Protein AF-0000000084930868 (afdb_homodimer)

Radius of gyration: 48.51 Å; Cα contacts (8 Å, |Δi|>4): 2711; chains: 2; bounding box: 70×150×95 Å

Organism: Streptomyces venezuelae (strain ATCC 10712 / CBS 650.69 / DSM 40230 / JCM 4526 / NBRC 13096 / PD 04745) (NCBI:txid953739)

Sequence (1452 aa):
MAFPYIRTMGTDVDAFLGQLARHLRPEVNKLAALLLQRLNGELPELWEIADIEALTLEETAQHVTALLDLLEAHPGASAPEAPPAALDIARLYARRGIPVSRLLRAYRLDHLTLLEQLQAEAPRLTGDWHMINQATMRLVAIGFDYVDRSSEEVVAAYQEERDRLLQRRLALTDRASKRIGTTLDISRTAEELTEVCTEDFADLVTVDLFDSALDETGTGPPEALTQRRVAQRSVLDDCPESLLRVGETHTYPDDSAPVRALTTGRSVLHHIAGTEMPPWVAPSESHGRVLRGLGLHSVLLVPLHARGETLGLVQFVRHRTSAPFDDDDLLLAQEIASRAAVSIDNARRYTHERSTALALQQTLLPRNTVRHSAVETASRYLPAGSRAGVGGDWYDVIPLSGARVALVVGDVVGHGLHAAATMGRLRTAVRAFADIDLMPDELLTHLDDVVIRMQREESPDEGETSATCLYAIYDPVSRRCSLASAGHVPPTVVTPSKISEALPEVPIGPPLGLGGLPFETAEFELPEDSLLVLHTDGLIAGRTRDVDQGLATLRDVLTSAPDSLEETCDRLLAALLPGRPADDVALLVARTHALDPDHVATMDLPSDPAAVSGARRFASDVLANWELEELAFTTELVVSELVTNAIRYGKSPVQLRLILQSTLTCEVSDASSTAPHLRRARTFDEGGRGLLLVAQCAERWGTRHGREGKVIWAEQALPAGSGATLMAFPYIRTMGTDVDAFLGQLARHLRPEVNKLAALLLQRLNGELPELWEIADIEALTLEETAQHVTALLDLLEAHPGASAPEAPPAALDIARLYARRGIPVSRLLRAYRLDHLTLLEQLQAEAPRLTGDWHMINQATMRLVAIGFDYVDRSSEEVVAAYQEERDRLLQRRLALTDRASKRIGTTLDISRTAEELTEVCTEDFADLVTVDLFDSALDETGTGPPEALTQRRVAQRSVLDDCPESLLRVGETHTYPDDSAPVRALTTGRSVLHHIAGTEMPPWVAPSESHGRVLRGLGLHSVLLVPLHARGETLGLVQFVRHRTSAPFDDDDLLLAQEIASRAAVSIDNARRYTHERSTALALQQTLLPRNTVRHSAVETASRYLPAGSRAGVGGDWYDVIPLSGARVALVVGDVVGHGLHAAATMGRLRTAVRAFADIDLMPDELLTHLDDVVIRMQREESPDEGETSATCLYAIYDPVSRRCSLASAGHVPPTVVTPSKISEALPEVPIGPPLGLGGLPFETAEFELPEDSLLVLHTDGLIAGRTRDVDQGLATLRDVLTSAPDSLEETCDRLLAALLPGRPADDVALLVARTHALDPDHVATMDLPSDPAAVSGARRFASDVLANWELEELAFTTELVVSELVTNAIRYGKSPVQLRLILQSTLTCEVSDASSTAPHLRRARTFDEGGRGLLLVAQCAERWGTRHGREGKVIWAEQALPAGSGATL

pLDDT: mean 83.25, std 13.12, range [24.64, 97.94]

Foldseek 3Di:
DDDVVLVVVDPVLLVLLLVLLVVCVVCLVVLLVVLVVVLCVVPVVLVVDPVSVVLSSVQSSVLSVQLSCVSNDDPPDAADARDPSLLVNLLVCLVVVNDCVSVLVSLVSSLVSVLVVSLVCSCVVDVPVVSSVSSSVVSVVSSVRNSVNHSVNSVVSNVVSNCVVVVVLVVLVVQLVVQALPDLALLRNQASLQVSCCVPHFQKKWWKFAPCLQDLVNPDDCPPFKIFTSDMDGPDPPPLQDPDDHGDIDGADPPDPLVVCQVVQDKDKDFDDDQDDDCRRPVDPVSSVVCVVLQWTIKIWGFQDDPHHTGTIMMGTHGPPPDYDDPVSNVSVNVSSPVSSHSSSSSSVVVSVLVVLVVVLVLQADDDQDDAPFKDKDKDWAAAPEPSRFWLKYWHWAQAPQSKIKTKIKGKPDTDDVSSVVSSVLVVLLNVVV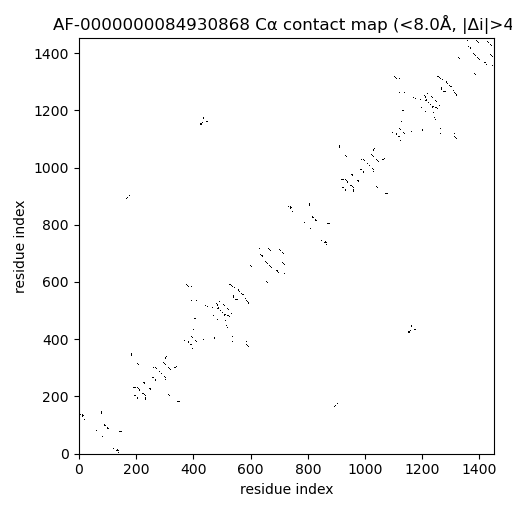HQPAAQLVSLQVSLVVLQVVQVVDDPVDDRIWMKMKMKMARQAQQKIKIWIAQFDAWFKAAPVLDRDDPPDHDYHHIRNPDDDGIDIDMDGGDAFMKTKDKGQLLQDAPPGDNVRSVVQLSVLSSVDDPDNNVSVVSSCVRRPVDGTPRIMMMMMIGGHHDDPLQKDKDWADLDLVCLVVQLVVQCVSCVVVVQNVCSVLVSLLSSLQVNLCSVPFADGWMWMWGDDQWIKIKIWGQAADADDQDPDDPPDPNNVSVVSLVVSAPDWHKHADPRGIMTMGIHGGDDPPPPPD/DPDVVLVVVDPVLLVLLLVLLVVCVVCLVVLLVVLVVQLCVVPVVQVVDPVSVVLSSVQSSVLSVQLSVVSNDDPPDAADARDPSLLVNLLVCLVVVNDCVSVLVSLVSSLVSVLVVSLVCSCVVDVDVVSSVSSSVVSVVSSVRNSVNHSVSSVVSNVVSNCVVVVVLVVLVVQLVVQALPDLALLRNQASLQVSCCVPHFQKKWWKFAPCLQDLVNPDDCPPFKIFTSDMDGPDPPPLQDPDDHGDIDGADPPDPLVVCQVVQDKDKDFDDDQDDDCRRPVDPVSSVVCVVLQWTIKIWGFQDDPHHTGTIMMGTHGPPPDYDDPVSNVSSNVSSPVSSHSSSSSSVVVSVLVVLVVVLVLQADPDQDDAQFKDKDKDWAAAPEPSRFWLKYWHWAQAPQSKIKTKIKGKPDTDDVSSVVSSVLVVLLNVVVHQPAAQLVSLQVSLVVLQVVQVVDDPVDPRIWMKMKMKMARQAQQKIKIWIAQFDAWFKAAPVLDRDDPPDHDYHHIRNPDDDGIDIDMDGGDAFMKTKDKGQLQQDAPPGDNVRSVVQLSVLSSVDDPDNNRSVVSSCVRRPVDGTPRIMMMMMIGGHHDDPLQKDKDKADLDLVRLVVQLVVQCVSCVVVVQNVCSVLVSLLSSLQQNLCSVPFADGWMWMWGDDQWIKIKIWGQAADADDQDDDDPPDPNNVSVVSLVVSAPDWHKHADPRGIMTMGIHGGDDPPPPPD

InterPro domains:
  IPR001932 PPM-type phosphatase-like domain [PF07228] (402-592)
  IPR001932 PPM-type phosphatase-like domain [SM00331] (375-592)
  IPR003018 GAF domain [PF01590] (260-344)
  IPR003018 GAF domain [SM00065] (181-354)
  IPR003594 Histidine kinase/HSP90-like ATPase domain [PF13581] (605-713)
  IPR025751 RsbT co-antagonist protein RsbRD, N-terminal domain [PF14361] (31-170)
  IPR029016 GAF-like domain superfamily [G3DSA:3.30.450.40] (159-357)
  IPR036457 PPM-type phosphatase-like domain superfamily [G3DSA:3.60.40.10] (371-592)
  IPR036457 PPM-type phosphatase-like domain superfamily [SSF81606] (387-591)
  IPR036890 Histidine kinase/HSP90-like ATPase superfamily [G3DSA:3.30.565.10] (597-721)
  IPR036890 Histidine kinase/HSP90-like ATPase superfamily [SSF55874] (636-714)
  IPR052016 Bacterial Sigma Factor Regulator [PTHR43156] (137-593)

Nearest PDB structures (foldseek):
  3ke6-assembly3_B-2  TM=6.054E-01  e=2.277E-17  Mycobacterium tuberculosis
  3ke6-assembly3_A  TM=6.015E-01  e=1.180E-17  Mycobacterium tuberculosis
  3f79-assembly3_E  TM=7.568E-01  e=1.842E-08  Pseudomonas aeruginosa
  6oap-assembly1_B  TM=5.746E-01  e=8.229E-06  [Leptolyngbya] sp. JSC-1
  6oaq-assembly1_B  TM=5.862E-01  e=2.311E-05  [Leptolyngbya] sp. JSC-1

Secondary structure (DSSP, 8-state):
---HHHHTS-HHHHHHHHHHHHHHGGGHHHHHHHHHHHHHHH-GGGGSSHHHHHHHHHHHHHHHHHHHHHHHSPTTPPPPPPPHHHHHHHHHHHHHT--HHHHHHHHHHHHHHHHHHHHHHHHHH---HHHHHHHHHHHHHHHHHHHHHHHHHHHHHHHHHHHHHHHHHHHHHHHHHHHTTSSS-HHHHHHHHHHHHHHHT-SEEEEEEEHHHH-SS--S---TT-EEEEEEEESSTT-TT-SPPTT-EE-PPTT-HHHHHHHH---EEEE--SS---TTT-SSHHHHHHHHHHT--EEEEEEEEETTEEEEEEEEEESSS-SPP-HHHHHHHHHHHHHHHHHHHHHHHHHHHHHHHHHHHHHHS---PPPBTTEEEEEEEE--S-TTS--SEEEEEEE-GGG-EEEEEEEESS-SHHHHHHHHHHHHHHHHHHHTT--HHHHHHHHHHHHHHHHHHS-TTS----EEEEEEEEETTTTEEEEEEESPPPPEEE-TT--B---S---EEPPBTS--SPP--EEEE--TT-EEEEE-GGGT--SS--HHHHHHHHHHHHHT--S-HHHHHHHHHHHH-SS--SS-EEEEEEEE-PPPGGGEEEEEE-S-TTHHHHHHHHHHHHHHHTT-GGGHHHHHHHHHHHHHHHHHHS-S-EEEEEEESSEEEEEEEES--BPP------TT-GGGHHHHHHHHH-SEEEEEE-SS-EEEEEEEEPPTT-----/---HHHHSS-HHHHHHHHHHHHHHGGGHHHHHHHHHHHHHHH-GGGGSSHHHHHHHHHHHHHHHHHHHHHHHSPTTPPPPPPPHHHHHHHHHHHHHT--HHHHHHHHHHHHHHHHHHHHHHHHHH---HHHHHHHHHHHHHHHHHHHHHHHHHHHHHHHHHHHHHHHHHHHHHHHHHHHTTSSS-HHHHHHHHHHHHHHHT-SEEEEEEEHHHH-SS--S---TT-EEEEEEEESSTT-TT-SPPTT-EE-PPTT-HHHHHHHH---EEEE--SS---TTT-SSHHHHHHHHHHT--EEEEEEEEETTEEEEEEEEEESSS-SPP-HHHHHHHHHHHHHHHHHHHHHHHHHHHHHHHHHHHHHHS-S----BTTEEEEEEEE--S-TTS--SEEEEEEE-GGG-EEEEEEEESS-SHHHHHHHHHHHHHHHHHHHTT--HHHHHHHHHHHHHHHHHHS-TTS----EEEEEEEEETTTTEEEEEEESPPPPEEE-TT--B---S---EEPPBTS--SPP--EEEE--TT-EEEEE-GGGT--SS--HHHHHHHHHHHHHT--S-HHHHHHHHHHHH-SS--SS-EEEEEEEE-PPPGGGEEEEEE-S-TTHHHHHHHHHHHHHHHTT-GGGHHHHHHHHHHHHHHHHHHS-S-EEEEEEESSEEEEEEEES--BPP------TT-GGGHHHHHHHHH-SEEEEEE-SS-EEEEEEEEPPTT-----

Structure (mmCIF, N/CA/C/O backbone):
data_AF-0000000084930868-model_v1
#
loop_
_entity.id
_entity.type
_entity.pdbx_description
1 polymer 'Serine phosphatase RsbU, regulator of sigma subunit'
#
loop_
_atom_site.group_PDB
_atom_site.id
_atom_site.type_symbol
_atom_site.label_atom_id
_atom_site.label_alt_id
_atom_site.label_comp_id
_atom_site.label_asym_id
_atom_site.label_entity_id
_atom_site.label_seq_id
_atom_site.pdbx_PDB_ins_code
_atom_site.Cartn_x
_atom_site.Cartn_y
_atom_site.Cartn_z
_atom_site.occupancy
_atom_site.B_iso_or_equiv
_atom_site.auth_seq_id
_atom_site.auth_comp_id
_atom_site.auth_asym_id
_atom_site.auth_atom_id
_atom_site.pdbx_PDB_model_num
ATOM 1 N N . MET A 1 1 ? 5.805 -76.062 -14.695 1 24.67 1 MET A N 1
ATOM 2 C CA . MET A 1 1 ? 5.617 -77.438 -15.117 1 24.67 1 MET A CA 1
ATOM 3 C C . MET A 1 1 ? 5.145 -77.5 -16.562 1 24.67 1 MET A C 1
ATOM 5 O O . MET A 1 1 ? 4.156 -76.875 -16.922 1 24.67 1 MET A O 1
ATOM 9 N N . ALA A 1 2 ? 6.09 -77.812 -17.359 1 37.41 2 ALA A N 1
ATOM 10 C CA . ALA A 1 2 ? 6.219 -77.938 -18.812 1 37.41 2 ALA A CA 1
ATOM 11 C C . ALA A 1 2 ? 5.105 -78.875 -19.359 1 37.41 2 ALA A C 1
ATOM 13 O O . ALA A 1 2 ? 4.566 -79.688 -18.641 1 37.41 2 ALA A O 1
ATOM 14 N N . PHE A 1 3 ? 4.508 -78.438 -20.297 1 36.34 3 PHE A N 1
ATOM 15 C CA . PHE A 1 3 ? 3.352 -78.938 -21.031 1 36.34 3 PHE A CA 1
ATOM 16 C C . PHE A 1 3 ? 3.445 -80.438 -21.234 1 36.34 3 PHE A C 1
ATOM 18 O O . PHE A 1 3 ? 4.414 -80.938 -21.812 1 36.34 3 PHE A O 1
ATOM 25 N N . PRO A 1 4 ? 2.758 -81.25 -20.531 1 38.06 4 PRO A N 1
ATOM 26 C CA . PRO A 1 4 ? 2.992 -82.688 -20.531 1 38.06 4 PRO A CA 1
ATOM 27 C C . PRO A 1 4 ? 3.094 -83.25 -21.938 1 38.06 4 PRO A C 1
ATOM 29 O O . PRO A 1 4 ? 3.93 -84.125 -22.203 1 38.06 4 PRO A O 1
ATOM 32 N N . TYR A 1 5 ? 2.002 -83 -22.719 1 38.09 5 TYR A N 1
ATOM 33 C CA . TYR A 1 5 ? 2.037 -83.625 -24.016 1 38.09 5 TYR A CA 1
ATOM 34 C C . TYR A 1 5 ? 3.273 -83.25 -24.797 1 38.09 5 TYR A C 1
ATOM 36 O O . TYR A 1 5 ? 3.859 -84.062 -25.531 1 38.09 5 TYR A O 1
ATOM 44 N N . ILE A 1 6 ? 3.646 -82 -24.781 1 43.56 6 ILE A N 1
ATOM 45 C CA . ILE A 1 6 ? 4.781 -81.5 -25.562 1 43.56 6 ILE A CA 1
ATOM 46 C C . ILE A 1 6 ? 6.086 -81.875 -24.875 1 43.56 6 ILE A C 1
ATOM 48 O O . ILE A 1 6 ? 7.164 -81.812 -25.469 1 43.56 6 ILE A O 1
ATOM 52 N N . ARG A 1 7 ? 6.156 -82.125 -23.609 1 45.72 7 ARG A N 1
ATOM 53 C CA . ARG A 1 7 ? 7.379 -82.5 -22.938 1 45.72 7 ARG A CA 1
ATOM 54 C C . ARG A 1 7 ? 7.816 -83.938 -23.375 1 45.72 7 ARG A C 1
ATOM 56 O O . ARG A 1 7 ? 8.992 -84.25 -23.281 1 45.72 7 ARG A O 1
ATOM 63 N N . THR A 1 8 ? 6.719 -84.625 -23.531 1 44.47 8 THR A N 1
ATOM 64 C CA . THR A 1 8 ? 7.176 -85.938 -23.875 1 44.47 8 THR A CA 1
ATOM 65 C C . THR A 1 8 ? 7.668 -86 -25.328 1 44.47 8 THR A C 1
ATOM 67 O O . THR A 1 8 ? 7.902 -87.062 -25.875 1 44.47 8 THR A O 1
ATOM 70 N N . MET A 1 9 ? 7.379 -85 -26.062 1 50.56 9 MET A N 1
ATOM 71 C CA . MET A 1 9 ? 7.898 -85 -27.438 1 50.56 9 MET A CA 1
ATOM 72 C C . MET A 1 9 ? 9.422 -85.062 -27.438 1 50.56 9 MET A C 1
ATOM 74 O O . MET A 1 9 ? 10.078 -84.25 -26.781 1 50.56 9 MET A O 1
ATOM 78 N N . GLY A 1 10 ? 9.93 -86.25 -27.531 1 58.06 10 GLY A N 1
ATOM 79 C CA . GLY A 1 10 ? 11.211 -86.938 -27.328 1 58.06 10 GLY A CA 1
ATOM 80 C C . GLY A 1 10 ? 12.375 -86.188 -27.953 1 58.06 10 GLY A C 1
ATOM 81 O O . GLY A 1 10 ? 12.172 -85.25 -28.719 1 58.06 10 GLY A O 1
ATOM 82 N N . THR A 1 11 ? 13.57 -86.438 -27.547 1 71.25 11 THR A N 1
ATOM 83 C CA . THR A 1 11 ? 14.945 -86.125 -27.953 1 71.25 11 THR A CA 1
ATOM 84 C C . THR A 1 11 ? 15.07 -86.125 -29.484 1 71.25 11 THR A C 1
ATOM 86 O O . THR A 1 11 ? 15.82 -85.375 -30.047 1 71.25 11 THR A O 1
ATOM 89 N N . ASP A 1 12 ? 13.953 -86.688 -30.047 1 82.12 12 ASP A N 1
ATOM 90 C CA . ASP A 1 12 ? 14.094 -86.812 -31.484 1 82.12 12 ASP A CA 1
ATOM 91 C C . ASP A 1 12 ? 13.555 -85.562 -32.219 1 82.12 12 ASP A C 1
ATOM 93 O O . ASP A 1 12 ? 14.133 -85.125 -33.219 1 82.12 12 ASP A O 1
ATOM 97 N N . VAL A 1 13 ? 12.438 -85 -31.688 1 88 13 VAL A N 1
ATOM 98 C CA . VAL A 1 13 ? 11.836 -83.812 -32.312 1 88 13 VAL A CA 1
ATOM 99 C C . VAL A 1 13 ? 12.773 -82.625 -32.188 1 88 13 VAL A C 1
ATOM 101 O O . VAL A 1 13 ? 12.969 -81.875 -33.125 1 88 13 VAL A O 1
ATOM 104 N N . ASP A 1 14 ? 13.406 -82.5 -31.109 1 87.62 14 ASP A N 1
ATOM 105 C CA . ASP A 1 14 ? 14.336 -81.438 -30.875 1 87.62 14 ASP A CA 1
ATOM 106 C C . ASP A 1 14 ? 15.57 -81.562 -31.75 1 87.62 14 ASP A C 1
ATOM 108 O O . ASP A 1 14 ? 16.094 -80.562 -32.25 1 87.62 14 ASP A O 1
ATOM 112 N N . ALA A 1 15 ? 15.875 -82.812 -31.906 1 86.38 15 ALA A N 1
ATOM 113 C CA . ALA A 1 15 ? 17.031 -83 -32.781 1 86.38 15 ALA A CA 1
ATOM 114 C C . ALA A 1 15 ? 16.703 -82.688 -34.219 1 86.38 15 ALA A C 1
ATOM 116 O O . ALA A 1 15 ? 17.531 -82.062 -34.906 1 86.38 15 ALA A O 1
ATOM 117 N N . PHE A 1 16 ? 15.562 -83 -34.562 1 90 16 PHE A N 1
ATOM 118 C CA . PHE A 1 16 ? 15.133 -82.688 -35.906 1 90 16 PHE A CA 1
ATOM 119 C C . PHE A 1 16 ? 15.07 -81.125 -36.125 1 90 16 PHE A C 1
ATOM 121 O O . PHE A 1 16 ? 15.531 -80.625 -37.156 1 90 16 PHE A O 1
ATOM 128 N N . LEU A 1 17 ? 14.531 -80.438 -35.094 1 89.06 17 LEU A N 1
ATOM 129 C CA . LEU A 1 17 ? 14.445 -79 -35.188 1 89.06 17 LEU A CA 1
ATOM 130 C C . LEU A 1 17 ? 15.844 -78.375 -35.219 1 89.06 17 LEU A C 1
ATOM 132 O O . LEU A 1 17 ? 16.078 -77.375 -35.906 1 89.06 17 LEU A O 1
ATOM 136 N N . GLY A 1 18 ? 16.75 -78.938 -34.469 1 88.56 18 GLY A N 1
ATOM 137 C CA . GLY A 1 18 ? 18.141 -78.5 -34.5 1 88.56 18 GLY A CA 1
ATOM 138 C C . GLY A 1 18 ? 18.766 -78.625 -35.875 1 88.56 18 GLY A C 1
ATOM 139 O O . GLY A 1 18 ? 19.484 -77.75 -36.344 1 88.56 18 GLY A O 1
ATOM 140 N N . GLN A 1 19 ? 18.391 -79.75 -36.469 1 88.56 19 GLN A N 1
ATOM 141 C CA . GLN A 1 19 ? 18.906 -80 -37.812 1 88.56 19 GLN A CA 1
ATOM 142 C C . GLN A 1 19 ? 18.328 -79 -38.812 1 88.56 19 GLN A C 1
ATOM 144 O O . GLN A 1 19 ? 19.031 -78.562 -39.688 1 88.56 19 GLN A O 1
ATOM 149 N N . LEU A 1 20 ? 17.109 -78.875 -38.656 1 88.12 20 LEU A N 1
ATOM 150 C CA . LEU A 1 20 ? 16.438 -77.875 -39.531 1 88.12 20 LEU A CA 1
ATOM 151 C C . LEU A 1 20 ? 17.062 -76.5 -39.375 1 88.12 20 LEU A C 1
ATOM 153 O O . LEU A 1 20 ? 17.281 -75.812 -40.375 1 88.12 20 LEU A O 1
ATOM 157 N N . ALA A 1 21 ? 17.359 -76.125 -38.188 1 88.69 21 ALA A N 1
ATOM 158 C CA . ALA A 1 21 ? 17.969 -74.875 -37.906 1 88.69 21 ALA A CA 1
ATOM 159 C C . ALA A 1 21 ? 19.344 -74.75 -38.531 1 88.69 21 ALA A C 1
ATOM 161 O O . ALA A 1 21 ? 19.688 -73.688 -39.094 1 88.69 21 ALA A O 1
ATOM 162 N N . ARG A 1 22 ? 20.078 -75.75 -38.469 1 88.25 22 ARG A N 1
ATOM 163 C CA . ARG A 1 22 ? 21.422 -75.75 -39.062 1 88.25 22 ARG A CA 1
ATOM 164 C C . ARG A 1 22 ? 21.359 -75.688 -40.594 1 88.25 22 ARG A C 1
ATOM 166 O O . ARG A 1 22 ? 22.219 -75 -41.219 1 88.25 22 ARG A O 1
ATOM 173 N N . HIS A 1 23 ? 20.344 -76.25 -41.094 1 88.12 23 HIS A N 1
ATOM 174 C CA . HIS A 1 23 ? 20.141 -76.188 -42.531 1 88.12 23 HIS A CA 1
ATOM 175 C C . HIS A 1 23 ? 19.781 -74.75 -43 1 88.12 23 HIS A C 1
ATOM 177 O O . HIS A 1 23 ? 20.141 -74.375 -44.094 1 88.12 23 HIS A O 1
ATOM 183 N N . LEU A 1 24 ? 19.141 -74.062 -42.125 1 86.56 24 LEU A N 1
ATOM 184 C CA . LEU A 1 24 ? 18.625 -72.75 -42.5 1 86.56 24 LEU A CA 1
ATOM 185 C C . LEU A 1 24 ? 19.609 -71.625 -42.125 1 86.56 24 LEU A C 1
ATOM 187 O O . LEU A 1 24 ? 19.516 -70.5 -42.594 1 86.56 24 LEU A O 1
ATOM 191 N N . ARG A 1 25 ? 20.578 -71.812 -41.281 1 86.19 25 ARG A N 1
ATOM 192 C CA . ARG A 1 25 ? 21.484 -70.875 -40.688 1 86.19 25 ARG A CA 1
ATOM 193 C C . ARG A 1 25 ? 22.234 -70.125 -41.781 1 86.19 25 ARG A C 1
ATOM 195 O O . ARG A 1 25 ? 22.359 -68.875 -41.719 1 86.19 25 ARG A O 1
ATOM 202 N N . PRO A 1 26 ? 22.625 -70.812 -42.875 1 86.56 26 PRO A N 1
ATOM 203 C CA . PRO A 1 26 ? 23.344 -70.062 -43.906 1 86.56 26 PRO A CA 1
ATOM 204 C C . PRO A 1 26 ? 22.438 -69.125 -44.656 1 86.56 26 PRO A C 1
ATOM 206 O O . PRO A 1 26 ? 22.922 -68.188 -45.344 1 86.56 26 PRO A O 1
ATOM 209 N N . GLU A 1 27 ? 21.109 -69.188 -44.531 1 86.31 27 GLU A N 1
ATOM 210 C CA . GLU A 1 27 ? 20.156 -68.375 -45.281 1 86.31 27 GLU A CA 1
ATOM 211 C C . GLU A 1 27 ? 19.5 -67.375 -44.375 1 86.31 27 GLU A C 1
ATOM 213 O O . GLU A 1 27 ? 18.391 -66.938 -44.656 1 86.31 27 GLU A O 1
ATOM 218 N N . VAL A 1 28 ? 20.219 -67.062 -43.375 1 85.88 28 VAL A N 1
ATOM 219 C CA . VAL A 1 28 ? 19.656 -66.125 -42.406 1 85.88 28 VAL A CA 1
ATOM 220 C C . VAL A 1 28 ? 19.312 -64.812 -43.062 1 85.88 28 VAL A C 1
ATOM 222 O O . VAL A 1 28 ? 18.25 -64.25 -42.812 1 85.88 28 VAL A O 1
ATOM 225 N N . ASN A 1 29 ? 20.125 -64.312 -43.906 1 85.62 29 ASN A N 1
ATOM 226 C CA . ASN A 1 29 ? 19.891 -63.062 -44.562 1 85.62 29 ASN A CA 1
ATOM 227 C C . ASN A 1 29 ? 18.688 -63.125 -45.5 1 85.62 29 ASN A C 1
ATOM 229 O O . ASN A 1 29 ? 17.922 -62.156 -45.625 1 85.62 29 ASN A O 1
ATOM 233 N N . LYS A 1 30 ? 18.562 -64.25 -46.125 1 85.5 30 LYS A N 1
ATOM 234 C CA . LYS A 1 30 ? 17.422 -64.438 -47 1 85.5 30 LYS A CA 1
ATOM 235 C C . LYS A 1 30 ? 16.125 -64.562 -46.219 1 85.5 30 LYS A C 1
ATOM 237 O O . LYS A 1 30 ? 15.102 -64 -46.625 1 85.5 30 LYS A O 1
ATOM 242 N N . LEU A 1 31 ? 16.25 -65.125 -45.094 1 86.75 31 LEU A N 1
ATOM 243 C CA . LEU A 1 31 ? 15.078 -65.25 -44.219 1 86.75 31 LEU A CA 1
ATOM 244 C C . LEU A 1 31 ? 14.664 -63.844 -43.719 1 86.75 31 LEU A C 1
ATOM 246 O O . LEU A 1 31 ? 13.477 -63.531 -43.719 1 86.75 31 LEU A O 1
ATOM 250 N N . ALA A 1 32 ? 15.672 -63.125 -43.375 1 87.62 32 ALA A N 1
ATOM 251 C CA . ALA A 1 32 ? 15.398 -61.781 -42.875 1 87.62 32 ALA A CA 1
ATOM 252 C C . ALA A 1 32 ? 14.781 -60.906 -43.969 1 87.62 32 ALA A C 1
ATOM 254 O O . ALA A 1 32 ? 13.844 -60.156 -43.719 1 87.62 32 ALA A O 1
ATOM 255 N N . ALA A 1 33 ? 15.266 -61.062 -45.156 1 87.56 33 ALA A N 1
ATOM 256 C CA . ALA A 1 33 ? 14.742 -60.281 -46.281 1 87.56 33 ALA A CA 1
ATOM 257 C C . ALA A 1 33 ? 13.289 -60.656 -46.562 1 87.56 33 ALA A C 1
ATOM 259 O O . ALA A 1 33 ? 12.477 -59.781 -46.875 1 87.56 33 ALA A O 1
ATOM 260 N N . LEU A 1 34 ? 12.977 -61.875 -46.406 1 86.94 34 LEU A N 1
ATOM 261 C CA . LEU A 1 34 ? 11.609 -62.344 -46.625 1 86.94 34 LEU A CA 1
ATOM 262 C C . LEU A 1 34 ? 10.664 -61.75 -45.562 1 86.94 34 LEU A C 1
ATOM 264 O O . LEU A 1 34 ? 9.555 -61.344 -45.906 1 86.94 34 LEU A O 1
ATOM 268 N N . LEU A 1 35 ? 11.203 -61.719 -44.406 1 88.19 35 LEU A N 1
ATOM 269 C CA . LEU A 1 35 ? 10.406 -61.156 -43.312 1 88.19 35 LEU A CA 1
ATOM 270 C C . LEU A 1 35 ? 10.164 -59.656 -43.531 1 88.19 35 LEU A C 1
ATOM 272 O O . LEU A 1 35 ? 9.047 -59.188 -43.344 1 88.19 35 LEU A O 1
ATOM 276 N N . LEU A 1 36 ? 11.188 -58.969 -43.938 1 88 36 LEU A N 1
ATOM 277 C CA . LEU A 1 36 ? 11.094 -57.531 -44.156 1 88 36 LEU A CA 1
ATOM 278 C C . LEU A 1 36 ? 10.141 -57.219 -45.312 1 88 36 LEU A C 1
ATOM 280 O O . LEU A 1 36 ? 9.398 -56.25 -45.25 1 88 36 LEU A O 1
ATOM 284 N N . GLN A 1 37 ? 10.148 -58.094 -46.25 1 87.12 37 GLN A N 1
ATOM 285 C CA . GLN A 1 37 ? 9.227 -57.938 -47.375 1 87.12 37 GLN A CA 1
ATOM 286 C C . GLN A 1 37 ? 7.777 -58.094 -46.938 1 87.12 37 GLN A C 1
ATOM 288 O O . GLN A 1 37 ? 6.914 -57.312 -47.344 1 87.12 37 GLN A O 1
ATOM 293 N N . ARG A 1 38 ? 7.59 -58.969 -46.031 1 86 38 ARG A N 1
ATOM 294 C CA . ARG A 1 38 ? 6.246 -59.156 -45.5 1 86 38 ARG A CA 1
ATOM 295 C C . ARG A 1 38 ? 5.809 -58 -44.656 1 86 38 ARG A C 1
ATOM 297 O O . ARG A 1 38 ? 4.668 -57.531 -44.75 1 86 38 ARG A O 1
ATOM 304 N N . LEU A 1 39 ? 6.73 -57.594 -43.875 1 86.81 39 LEU A N 1
ATOM 305 C CA . LEU A 1 39 ? 6.434 -56.469 -42.969 1 86.81 39 LEU A CA 1
ATOM 306 C C . LEU A 1 39 ? 6.137 -55.219 -43.781 1 86.81 39 LEU A C 1
ATOM 308 O O . LEU A 1 39 ? 5.227 -54.469 -43.438 1 86.81 39 LEU A O 1
ATOM 312 N N . ASN A 1 40 ? 6.93 -55 -44.844 1 86.69 40 ASN A N 1
ATOM 313 C CA . ASN A 1 40 ? 6.719 -53.812 -45.688 1 86.69 40 ASN A CA 1
ATOM 314 C C . ASN A 1 40 ? 5.355 -53.875 -46.375 1 86.69 40 ASN A C 1
ATOM 316 O O . ASN A 1 40 ? 4.742 -52.812 -46.594 1 86.69 40 ASN A O 1
ATOM 320 N N . GLY A 1 41 ? 4.84 -55 -46.594 1 85 41 GLY A N 1
ATOM 321 C CA . GLY A 1 41 ? 3.539 -55.188 -47.219 1 85 41 GLY A CA 1
ATOM 322 C C . GLY A 1 41 ? 2.379 -54.969 -46.25 1 85 41 GLY A C 1
ATOM 323 O O . GLY A 1 41 ? 1.394 -54.312 -46.594 1 85 41 GLY A O 1
ATOM 324 N N . GLU A 1 42 ? 2.611 -55.344 -45.031 1 83.94 42 GLU A N 1
ATOM 325 C CA . GLU A 1 42 ? 1.514 -55.312 -44.062 1 83.94 42 GLU A CA 1
ATOM 326 C C . GLU A 1 42 ? 1.532 -54.062 -43.219 1 83.94 42 GLU A C 1
ATOM 328 O O . GLU A 1 42 ? 0.489 -53.594 -42.75 1 83.94 42 GLU A O 1
ATOM 333 N N . LEU A 1 43 ? 2.771 -53.562 -43 1 85.12 43 LEU A N 1
ATOM 334 C CA . LEU A 1 43 ? 2.943 -52.344 -42.219 1 85.12 43 LEU A CA 1
ATOM 335 C C . LEU A 1 43 ? 3.766 -51.312 -42.969 1 85.12 43 LEU A C 1
ATOM 337 O O . LEU A 1 43 ? 4.848 -50.938 -42.5 1 85.12 43 LEU A O 1
ATOM 341 N N . PRO A 1 44 ? 3.248 -50.812 -43.969 1 81.75 44 PRO A N 1
ATOM 342 C CA . PRO A 1 44 ? 4.035 -49.906 -44.812 1 81.75 44 PRO A CA 1
ATOM 343 C C . PRO A 1 44 ? 4.398 -48.625 -44.094 1 81.75 44 PRO A C 1
ATOM 345 O O . PRO A 1 44 ? 5.41 -48 -44.406 1 81.75 44 PRO A O 1
ATOM 348 N N . GLU A 1 45 ? 3.699 -48.188 -43.094 1 77.06 45 GLU A N 1
ATOM 349 C CA . GLU A 1 45 ? 3.908 -46.906 -42.406 1 77.06 45 GLU A CA 1
ATOM 350 C C . GLU A 1 45 ? 5.23 -46.906 -41.656 1 77.06 45 GLU A C 1
ATOM 352 O O . GLU A 1 45 ? 5.812 -45.875 -41.406 1 77.06 45 GLU A O 1
ATOM 357 N N . LEU A 1 46 ? 5.668 -48.031 -41.375 1 72.75 46 LEU A N 1
ATOM 358 C CA . LEU A 1 46 ? 6.891 -48.125 -40.562 1 72.75 46 LEU A CA 1
ATOM 359 C C . LEU A 1 46 ? 8.117 -47.812 -41.406 1 72.75 46 LEU A C 1
ATOM 361 O O . LEU A 1 46 ? 9.172 -47.469 -40.875 1 72.75 46 LEU A O 1
ATOM 365 N N . TRP A 1 47 ? 7.84 -47.812 -42.75 1 77.12 47 TRP A N 1
ATOM 366 C CA . TRP A 1 47 ? 8.961 -47.594 -43.656 1 77.12 47 TRP A CA 1
ATOM 367 C C . TRP A 1 47 ? 9.062 -46.125 -44.062 1 77.12 47 TRP A C 1
ATOM 369 O O . TRP A 1 47 ? 10 -45.75 -44.75 1 77.12 47 TRP A O 1
ATOM 379 N N . GLU A 1 48 ? 8.07 -45.438 -43.531 1 77.75 48 GLU A N 1
ATOM 380 C CA . GLU A 1 48 ? 8.055 -44.031 -43.875 1 77.75 48 GLU A CA 1
ATOM 381 C C . GLU A 1 48 ? 9.016 -43.219 -43 1 77.75 48 GLU A C 1
ATOM 383 O O . GLU A 1 48 ? 9.398 -42.125 -43.344 1 77.75 48 GLU A O 1
ATOM 388 N N . ILE A 1 49 ? 9.414 -43.688 -41.938 1 75.38 49 ILE A N 1
ATOM 389 C CA . ILE A 1 49 ? 10.305 -43.031 -41 1 75.38 49 ILE A CA 1
ATOM 390 C C . ILE A 1 49 ? 11.688 -43.656 -41.062 1 75.38 49 ILE A C 1
ATOM 392 O O . ILE A 1 49 ? 11.852 -44.844 -40.719 1 75.38 49 ILE A O 1
ATOM 396 N N . ALA A 1 50 ? 12.641 -43 -41.469 1 78.25 50 ALA A N 1
ATOM 397 C CA . ALA A 1 50 ? 13.977 -43.5 -41.75 1 78.25 50 ALA A CA 1
ATOM 398 C C . ALA A 1 50 ? 14.594 -44.188 -40.531 1 78.25 50 ALA A C 1
ATOM 400 O O . ALA A 1 50 ? 15.172 -45.281 -40.656 1 78.25 50 ALA A O 1
ATOM 401 N N . ASP A 1 51 ? 14.461 -43.594 -39.406 1 80.5 51 ASP A N 1
ATOM 402 C CA . ASP A 1 51 ? 15.078 -44.156 -38.188 1 80.5 51 ASP A CA 1
ATOM 403 C C . ASP A 1 51 ? 14.445 -45.469 -37.812 1 80.5 51 ASP A C 1
ATOM 405 O O . ASP A 1 51 ? 15.133 -46.406 -37.375 1 80.5 51 ASP A O 1
ATOM 409 N N . ILE A 1 52 ? 13.18 -45.625 -38.094 1 81.5 52 ILE A N 1
ATOM 410 C CA . ILE A 1 52 ? 12.461 -46.844 -37.781 1 81.5 52 ILE A CA 1
ATOM 411 C C . ILE A 1 52 ? 12.859 -47.969 -38.75 1 81.5 52 ILE A C 1
ATOM 413 O O . ILE A 1 52 ? 13.055 -49.125 -38.375 1 81.5 52 ILE A O 1
ATOM 417 N N . GLU A 1 53 ? 13.07 -47.594 -40.031 1 83.25 53 GLU A N 1
ATOM 418 C CA . GLU A 1 53 ? 13.469 -48.531 -41.062 1 83.25 53 GLU A CA 1
ATOM 419 C C . GLU A 1 53 ? 14.82 -49.188 -40.719 1 83.25 53 GLU A C 1
ATOM 421 O O . GLU A 1 53 ? 14.953 -50.406 -40.75 1 83.25 53 GLU A O 1
ATOM 426 N N . ALA A 1 54 ? 15.742 -48.312 -40.375 1 83.94 54 ALA A N 1
ATOM 427 C CA . ALA A 1 54 ? 17.078 -48.812 -40.062 1 83.94 54 ALA A CA 1
ATOM 428 C C . ALA A 1 54 ? 17.062 -49.75 -38.875 1 83.94 54 ALA A C 1
ATOM 430 O O . ALA A 1 54 ? 17.688 -50.812 -38.875 1 83.94 54 ALA A O 1
ATOM 431 N N . LEU A 1 55 ? 16.344 -49.406 -37.906 1 86.06 55 LEU A N 1
ATOM 432 C CA . LEU A 1 55 ? 16.297 -50.188 -36.688 1 86.06 55 LEU A CA 1
ATOM 433 C C . LEU A 1 55 ? 15.508 -51.5 -36.906 1 86.06 55 LEU A C 1
ATOM 435 O O . LEU A 1 55 ? 15.82 -52.531 -36.312 1 86.06 55 LEU A O 1
ATOM 439 N N . THR A 1 56 ? 14.508 -51.406 -37.781 1 84.38 56 THR A N 1
ATOM 440 C CA . THR A 1 56 ? 13.703 -52.562 -38.062 1 84.38 56 THR A CA 1
ATOM 441 C C . THR A 1 56 ? 14.539 -53.656 -38.75 1 84.38 56 THR A C 1
ATOM 443 O O . THR A 1 56 ? 14.398 -54.844 -38.469 1 84.38 56 THR A O 1
ATOM 446 N N . LEU A 1 57 ? 15.383 -53.25 -39.688 1 83.44 57 LEU A N 1
ATOM 447 C CA . LEU A 1 57 ? 16.266 -54.188 -40.375 1 83.44 57 LEU A CA 1
ATOM 448 C C . LEU A 1 57 ? 17.172 -54.906 -39.375 1 83.44 57 LEU A C 1
ATOM 450 O O . LEU A 1 57 ? 17.297 -56.125 -39.406 1 83.44 57 LEU A O 1
ATOM 454 N N . GLU A 1 58 ? 17.688 -54.125 -38.531 1 85.31 58 GLU A N 1
ATOM 455 C CA . GLU A 1 58 ? 18.578 -54.656 -37.5 1 85.31 58 GLU A CA 1
ATOM 456 C C . GLU A 1 58 ? 17.828 -55.562 -36.531 1 85.31 58 GLU A C 1
ATOM 458 O O . GLU A 1 58 ? 18.297 -56.656 -36.219 1 85.31 58 GLU A O 1
ATOM 463 N N . GLU A 1 59 ? 16.703 -55.156 -36.156 1 88.06 59 GLU A N 1
ATOM 464 C CA . GLU A 1 59 ? 15.875 -55.906 -35.219 1 88.06 59 GLU A CA 1
ATOM 465 C C . GLU A 1 59 ? 15.453 -57.25 -35.781 1 88.06 59 GLU A C 1
ATOM 467 O O . GLU A 1 59 ? 15.508 -58.281 -35.094 1 88.06 59 GLU A O 1
ATOM 472 N N . THR A 1 60 ? 15.008 -57.312 -37.031 1 85.88 60 THR A N 1
ATOM 473 C CA . THR A 1 60 ? 14.539 -58.531 -37.656 1 85.88 60 THR A CA 1
ATOM 474 C C . THR A 1 60 ? 15.672 -59.562 -37.781 1 85.88 60 THR A C 1
ATOM 476 O O . THR A 1 60 ? 15.469 -60.75 -37.469 1 85.88 60 THR A O 1
ATOM 479 N N . ALA A 1 61 ? 16.797 -59.062 -38.125 1 85.5 61 ALA A N 1
ATOM 480 C CA . ALA A 1 61 ? 17.953 -59.969 -38.219 1 85.5 61 ALA A CA 1
ATOM 481 C C . ALA A 1 61 ? 18.281 -60.594 -36.875 1 85.5 61 ALA A C 1
ATOM 483 O O . ALA A 1 61 ? 18.578 -61.781 -36.781 1 85.5 61 ALA A O 1
ATOM 484 N N . GLN A 1 62 ? 18.172 -59.812 -35.875 1 87.38 62 GLN A N 1
ATOM 485 C CA . GLN A 1 62 ? 18.5 -60.281 -34.531 1 87.38 62 GLN A CA 1
ATOM 486 C C . GLN A 1 62 ? 17.469 -61.281 -34.062 1 87.38 62 GLN A C 1
ATOM 488 O O . GLN A 1 62 ? 17.828 -62.281 -33.406 1 87.38 62 GLN A O 1
ATOM 493 N N . HIS A 1 63 ? 16.234 -61.094 -34.406 1 86.62 63 HIS A N 1
ATOM 494 C CA . HIS A 1 63 ? 15.188 -62.031 -34 1 86.62 63 HIS A CA 1
ATOM 495 C C . HIS A 1 63 ? 15.383 -63.375 -34.688 1 86.62 63 HIS A C 1
ATOM 497 O O . HIS A 1 63 ? 15.227 -64.438 -34.062 1 86.62 63 HIS A O 1
ATOM 503 N N . VAL A 1 64 ? 15.711 -63.375 -36 1 86 64 VAL A N 1
ATOM 504 C CA . VAL A 1 64 ? 15.914 -64.625 -36.75 1 86 64 VAL A CA 1
ATOM 505 C C . VAL A 1 64 ? 17.078 -65.375 -36.156 1 86 64 VAL A C 1
ATOM 507 O O . VAL A 1 64 ? 16.984 -66.625 -35.938 1 86 64 VAL A O 1
ATOM 510 N N . THR A 1 65 ? 18.062 -64.625 -35.875 1 85.81 65 THR A N 1
ATOM 511 C CA . THR A 1 65 ? 19.25 -65.25 -35.281 1 85.81 65 THR A CA 1
ATOM 512 C C . THR A 1 65 ? 18.938 -65.875 -33.938 1 85.81 65 THR A C 1
ATOM 514 O O . THR A 1 65 ? 19.328 -67 -33.625 1 85.81 65 THR A O 1
ATOM 517 N N . ALA A 1 66 ? 18.234 -65.125 -33.156 1 86.12 66 ALA A N 1
ATOM 518 C CA . ALA A 1 66 ? 17.891 -65.625 -31.812 1 86.12 66 ALA A CA 1
ATOM 519 C C . ALA A 1 66 ? 17.031 -66.875 -31.859 1 86.12 66 ALA A C 1
ATOM 521 O O . ALA A 1 66 ? 17.219 -67.812 -31.062 1 86.12 66 ALA A O 1
ATOM 522 N N . LEU A 1 67 ? 16.125 -66.938 -32.781 1 82.69 67 LEU A N 1
ATOM 523 C CA . LEU A 1 67 ? 15.25 -68.062 -32.906 1 82.69 67 LEU A CA 1
ATOM 524 C C . LEU A 1 67 ? 16.031 -69.312 -33.344 1 82.69 67 LEU A C 1
ATOM 526 O O . LEU A 1 67 ? 15.836 -70.375 -32.812 1 82.69 67 LEU A O 1
ATOM 530 N N . LEU A 1 68 ? 16.891 -69.125 -34.281 1 84.81 68 LEU A N 1
ATOM 531 C CA . LEU A 1 68 ? 17.688 -70.25 -34.781 1 84.81 68 LEU A CA 1
ATOM 532 C C . LEU A 1 68 ? 18.609 -70.812 -33.656 1 84.81 68 LEU A C 1
ATOM 534 O O . LEU A 1 68 ? 18.797 -72 -33.531 1 84.81 68 LEU A O 1
ATOM 538 N N . ASP A 1 69 ? 19.078 -69.812 -32.906 1 86.44 69 ASP A N 1
ATOM 539 C CA . ASP A 1 69 ? 19.906 -70.25 -31.766 1 86.44 69 ASP A CA 1
ATOM 540 C C . ASP A 1 69 ? 19.094 -71.062 -30.766 1 86.44 69 ASP A C 1
ATOM 542 O O . ASP A 1 69 ? 19.594 -72.062 -30.234 1 86.44 69 ASP A O 1
ATOM 546 N N . LEU A 1 70 ? 17.875 -70.625 -30.641 1 85.12 70 LEU A N 1
ATOM 547 C CA . LEU A 1 70 ? 17 -71.312 -29.688 1 85.12 70 LEU A CA 1
ATOM 548 C C . LEU A 1 70 ? 16.672 -72.75 -30.156 1 85.12 70 LEU A C 1
ATOM 550 O O . LEU A 1 70 ? 16.594 -73.688 -29.359 1 85.12 70 LEU A O 1
ATOM 554 N N . LEU A 1 71 ? 16.516 -72.938 -31.469 1 84.25 71 LEU A N 1
ATOM 555 C CA . LEU A 1 71 ? 16.188 -74.25 -32.031 1 84.25 71 LEU A CA 1
ATOM 556 C C . LEU A 1 71 ? 17.375 -75.188 -31.969 1 84.25 71 LEU A C 1
ATOM 558 O O . LEU A 1 71 ? 17.219 -76.375 -31.859 1 84.25 71 LEU A O 1
ATOM 562 N N . GLU A 1 72 ? 18.547 -74.5 -32.031 1 83.31 72 GLU A N 1
ATOM 563 C CA . GLU A 1 72 ? 19.766 -75.312 -31.984 1 83.31 72 GLU A CA 1
ATOM 564 C C . GLU A 1 72 ? 20.172 -75.625 -30.547 1 83.31 72 GLU A C 1
ATOM 566 O O . GLU A 1 72 ? 20.938 -76.562 -30.328 1 83.31 72 GLU A O 1
ATOM 571 N N . ALA A 1 73 ? 19.641 -74.812 -29.719 1 76.81 73 ALA A N 1
ATOM 572 C CA . ALA A 1 73 ? 20.031 -75 -28.328 1 76.81 73 ALA A CA 1
ATOM 573 C C . ALA A 1 73 ? 19.406 -76.25 -27.719 1 76.81 73 ALA A C 1
ATOM 575 O O . ALA A 1 73 ? 18.453 -76.812 -28.281 1 76.81 73 ALA A O 1
ATOM 576 N N . HIS A 1 74 ? 19.938 -76.688 -26.625 1 63.97 74 HIS A N 1
ATOM 577 C CA . HIS A 1 74 ? 19.5 -77.875 -25.922 1 63.97 74 HIS A CA 1
ATOM 578 C C . HIS A 1 74 ? 18.062 -77.75 -25.453 1 63.97 74 HIS A C 1
ATOM 580 O O . HIS A 1 74 ? 17.594 -76.625 -25.156 1 63.97 74 HIS A O 1
ATOM 586 N N . PRO A 1 75 ? 17.344 -78.875 -25.484 1 65.38 75 PRO A N 1
ATOM 587 C CA . PRO A 1 75 ? 15.945 -78.875 -25.031 1 65.38 75 PRO A CA 1
ATOM 588 C C . PRO A 1 75 ? 15.766 -78.312 -23.625 1 65.38 75 PRO A C 1
ATOM 590 O O . PRO A 1 75 ? 16.562 -78.562 -22.734 1 65.38 75 PRO A O 1
ATOM 593 N N . GLY A 1 76 ? 14.93 -77.25 -23.453 1 62.94 76 GLY A N 1
ATOM 594 C CA . GLY A 1 76 ? 14.633 -76.625 -22.172 1 62.94 76 GLY A CA 1
ATOM 595 C C . GLY A 1 76 ? 15.227 -75.188 -22.031 1 62.94 76 GLY A C 1
ATOM 596 O O . GLY A 1 76 ? 15.148 -74.625 -20.969 1 62.94 76 GLY A O 1
ATOM 597 N N . ALA A 1 77 ? 15.938 -74.75 -23.031 1 64.88 77 ALA A N 1
ATOM 598 C CA . ALA A 1 77 ? 16.531 -73.438 -22.953 1 64.88 77 ALA A CA 1
ATOM 599 C C . ALA A 1 77 ? 15.469 -72.375 -22.891 1 64.88 77 ALA A C 1
ATOM 601 O O . ALA A 1 77 ? 14.438 -72.438 -23.578 1 64.88 77 ALA A O 1
ATOM 602 N N . SER A 1 78 ? 15.586 -71.5 -21.969 1 69.19 78 SER A N 1
ATOM 603 C CA . SER A 1 78 ? 14.648 -70.375 -21.797 1 69.19 78 SER A CA 1
ATOM 604 C C . SER A 1 78 ? 14.773 -69.375 -22.938 1 69.19 78 SER A C 1
ATOM 606 O O . SER A 1 78 ? 15.852 -69.188 -23.5 1 69.19 78 SER A O 1
ATOM 608 N N . ALA A 1 79 ? 13.625 -68.812 -23.344 1 71.44 79 ALA A N 1
ATOM 609 C CA . ALA A 1 79 ? 13.594 -67.812 -24.391 1 71.44 79 ALA A CA 1
ATOM 610 C C . ALA A 1 79 ? 14.5 -66.625 -24.062 1 71.44 79 ALA A C 1
ATOM 612 O O . ALA A 1 79 ? 14.531 -66.188 -22.906 1 71.44 79 ALA A O 1
ATOM 613 N N . PRO A 1 80 ? 15.352 -66.312 -24.984 1 75.38 80 PRO A N 1
ATOM 614 C CA . PRO A 1 80 ? 16.266 -65.188 -24.766 1 75.38 80 PRO A CA 1
ATOM 615 C C . PRO A 1 80 ? 15.531 -63.844 -24.562 1 75.38 80 PRO A C 1
ATOM 617 O O . PRO A 1 80 ? 14.336 -63.75 -24.859 1 75.38 80 PRO A O 1
ATOM 620 N N . GLU A 1 81 ? 16.297 -62.906 -24.016 1 80.44 81 GLU A N 1
ATOM 621 C CA . GLU A 1 81 ? 15.812 -61.531 -23.891 1 80.44 81 GLU A CA 1
ATOM 622 C C . GLU A 1 81 ? 15.633 -60.906 -25.266 1 80.44 81 GLU A C 1
ATOM 624 O O . GLU A 1 81 ? 16.219 -61.344 -26.25 1 80.44 81 GLU A O 1
ATOM 629 N N . ALA A 1 82 ? 14.664 -59.969 -25.234 1 84.5 82 ALA A N 1
ATOM 630 C CA . ALA A 1 82 ? 14.461 -59.219 -26.469 1 84.5 82 ALA A CA 1
ATOM 631 C C . ALA A 1 82 ? 15.758 -58.562 -26.922 1 84.5 82 ALA A C 1
ATOM 633 O O . ALA A 1 82 ? 16.516 -58.031 -26.094 1 84.5 82 ALA A O 1
ATOM 634 N N . PRO A 1 83 ? 16.062 -58.594 -28.125 1 86 83 PRO A N 1
ATOM 635 C CA . PRO A 1 83 ? 17.25 -57.906 -28.641 1 86 83 PRO A CA 1
ATOM 636 C C . PRO A 1 83 ? 17.234 -56.406 -28.344 1 86 83 PRO A C 1
ATOM 638 O O . PRO A 1 83 ? 16.156 -55.812 -28.266 1 86 83 PRO A O 1
ATOM 641 N N . PRO A 1 84 ? 18.344 -55.812 -28.109 1 86.31 84 PRO A N 1
ATOM 642 C CA . PRO A 1 84 ? 18.438 -54.406 -27.797 1 86.31 84 PRO A CA 1
ATOM 643 C C . PRO A 1 84 ? 17.75 -53.531 -28.844 1 86.31 84 PRO A C 1
ATOM 645 O O . PRO A 1 84 ? 17.094 -52.531 -28.484 1 86.31 84 PRO A O 1
ATOM 648 N N . ALA A 1 85 ? 17.875 -53.969 -30.109 1 87.94 85 ALA A N 1
ATOM 649 C CA . ALA A 1 85 ? 17.25 -53.188 -31.156 1 87.94 85 ALA A CA 1
ATOM 650 C C . ALA A 1 85 ? 15.727 -53.156 -31 1 87.94 85 ALA A C 1
ATOM 652 O O . ALA A 1 85 ? 15.078 -52.156 -31.359 1 87.94 85 ALA A O 1
ATOM 653 N N . ALA A 1 86 ? 15.195 -54.188 -30.391 1 88.25 86 ALA A N 1
ATOM 654 C CA . ALA A 1 86 ? 13.758 -54.25 -30.156 1 88.25 86 ALA A CA 1
ATOM 655 C C . ALA A 1 86 ? 13.32 -53.219 -29.109 1 88.25 86 ALA A C 1
ATOM 657 O O . ALA A 1 86 ? 12.273 -52.594 -29.25 1 88.25 86 ALA A O 1
ATOM 658 N N . LEU A 1 87 ? 14.148 -53.031 -28.125 1 90 87 LEU A N 1
ATOM 659 C CA . LEU A 1 87 ? 13.852 -52.031 -27.078 1 90 87 LEU A CA 1
ATOM 660 C C . LEU A 1 87 ? 13.984 -50.625 -27.609 1 90 87 LEU A C 1
ATOM 662 O O . LEU A 1 87 ? 13.164 -49.75 -27.297 1 90 87 LEU A O 1
ATOM 666 N N . ASP A 1 88 ? 14.961 -50.469 -28.438 1 88.94 88 ASP A N 1
ATOM 667 C CA . ASP A 1 88 ? 15.18 -49.125 -29.031 1 88.94 88 ASP A CA 1
ATOM 668 C C . ASP A 1 88 ? 14.016 -48.75 -29.938 1 88.94 88 ASP A C 1
ATOM 670 O O . ASP A 1 88 ? 13.578 -47.594 -29.922 1 88.94 88 ASP A O 1
ATOM 674 N N . ILE A 1 89 ? 13.5 -49.688 -30.594 1 87.88 89 ILE A N 1
ATOM 675 C CA . ILE A 1 89 ? 12.375 -49.406 -31.484 1 87.88 89 ILE A CA 1
ATOM 676 C C . ILE A 1 89 ? 11.125 -49.094 -30.656 1 87.88 89 ILE A C 1
ATOM 678 O O . ILE A 1 89 ? 10.344 -48.219 -31.031 1 87.88 89 ILE A O 1
ATOM 682 N N . ALA A 1 90 ? 11 -49.781 -29.609 1 88.19 90 ALA A N 1
ATOM 683 C CA . ALA A 1 90 ? 9.859 -49.531 -28.734 1 88.19 90 ALA A CA 1
ATOM 684 C C . ALA A 1 90 ? 9.875 -48.094 -28.188 1 88.19 90 ALA A C 1
ATOM 686 O O . ALA A 1 90 ? 8.852 -47.406 -28.203 1 88.19 90 ALA A O 1
ATOM 687 N N . ARG A 1 91 ? 11.031 -47.656 -27.781 1 87.19 91 ARG A N 1
ATOM 688 C CA . ARG A 1 91 ? 11.18 -46.281 -27.25 1 87.19 91 ARG A CA 1
ATOM 689 C C . ARG A 1 91 ? 10.938 -45.25 -28.344 1 87.19 91 ARG A C 1
ATOM 691 O O . ARG A 1 91 ? 10.297 -44.219 -28.109 1 87.19 91 ARG A O 1
ATOM 698 N N . LEU A 1 92 ? 11.477 -45.594 -29.484 1 84.75 92 LEU A N 1
ATOM 699 C CA . LEU A 1 92 ? 11.305 -44.688 -30.609 1 84.75 92 LEU A CA 1
ATOM 700 C C . LEU A 1 92 ? 9.828 -44.562 -31 1 84.75 92 LEU A C 1
ATOM 702 O O . LEU A 1 92 ? 9.352 -43.469 -31.312 1 84.75 92 LEU A O 1
ATOM 706 N N . TYR A 1 93 ? 9.055 -45.656 -30.953 1 82.56 93 TYR A N 1
ATOM 707 C CA . TYR A 1 93 ? 7.617 -45.656 -31.203 1 82.56 93 TYR A CA 1
ATOM 708 C C . TYR A 1 93 ? 6.895 -44.75 -30.203 1 82.56 93 TYR A C 1
ATOM 710 O O . TYR A 1 93 ? 6.051 -43.938 -30.578 1 82.56 93 TYR A O 1
ATOM 718 N N . ALA A 1 94 ? 7.344 -44.906 -29.016 1 79.31 94 ALA A N 1
ATOM 719 C CA . ALA A 1 94 ? 6.738 -44.125 -27.953 1 79.31 94 ALA A CA 1
ATOM 720 C C . ALA A 1 94 ? 6.965 -42.625 -28.188 1 79.31 94 ALA A C 1
ATOM 722 O O . ALA A 1 94 ? 6.035 -41.812 -28.047 1 79.31 94 ALA A O 1
ATOM 723 N N . ARG A 1 95 ? 8.141 -42.25 -28.578 1 74.75 95 ARG A N 1
ATOM 724 C CA . ARG A 1 95 ? 8.516 -40.875 -28.797 1 74.75 95 ARG A CA 1
ATOM 725 C C . ARG A 1 95 ? 7.766 -40.281 -29.984 1 74.75 95 ARG A C 1
ATOM 727 O O . ARG A 1 95 ? 7.391 -39.094 -29.969 1 74.75 95 ARG A O 1
ATOM 734 N N . ARG A 1 96 ? 7.508 -41.25 -30.938 1 73.12 96 ARG A N 1
ATOM 735 C CA . ARG A 1 96 ? 6.891 -40.781 -32.188 1 73.12 96 ARG A CA 1
ATOM 736 C C . ARG A 1 96 ? 5.375 -40.906 -32.125 1 73.12 96 ARG A C 1
ATOM 738 O O . ARG A 1 96 ? 4.684 -40.656 -33.125 1 73.12 96 ARG A O 1
ATOM 745 N N . GLY A 1 97 ? 4.906 -41.469 -31.016 1 72.62 97 GLY A N 1
ATOM 746 C CA . GLY A 1 97 ? 3.471 -41.594 -30.844 1 72.62 97 GLY A CA 1
ATOM 747 C C . GLY A 1 97 ? 2.889 -42.75 -31.641 1 72.62 97 GLY A C 1
ATOM 748 O O . GLY A 1 97 ? 1.703 -42.75 -31.984 1 72.62 97 GLY A O 1
ATOM 749 N N . ILE A 1 98 ? 3.775 -43.719 -32.094 1 76.56 98 ILE A N 1
ATOM 750 C CA . ILE A 1 98 ? 3.312 -44.906 -32.812 1 76.56 98 ILE A CA 1
ATOM 751 C C . ILE A 1 98 ? 2.824 -45.938 -31.797 1 76.56 98 ILE A C 1
ATOM 753 O O . ILE A 1 98 ? 3.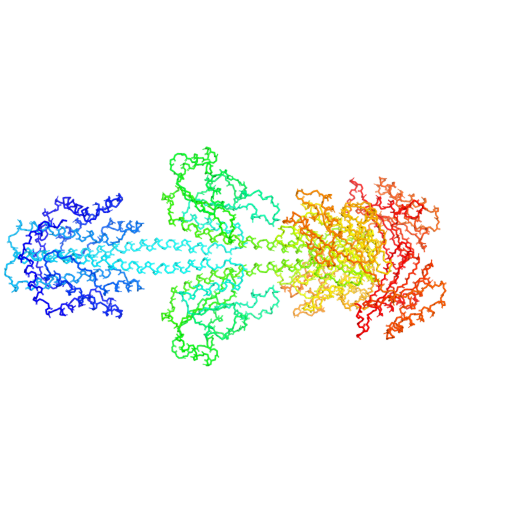533 -46.281 -30.828 1 76.56 98 ILE A O 1
ATOM 757 N N . PRO A 1 99 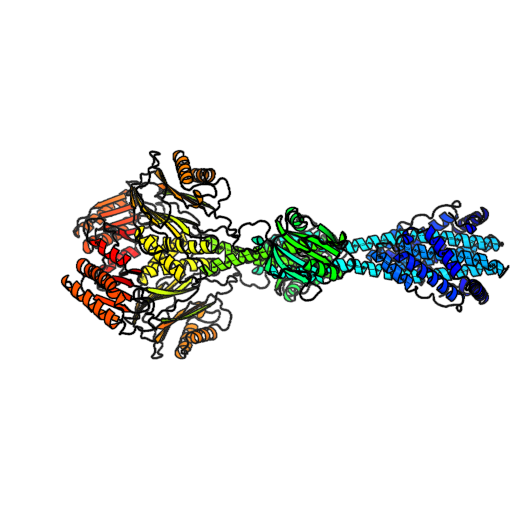? 1.643 -46.406 -32 1 75.62 99 PRO A N 1
ATOM 758 C CA . PRO A 1 99 ? 1.109 -47.375 -31.047 1 75.62 99 PRO A CA 1
ATOM 759 C C . PRO A 1 99 ? 1.95 -48.625 -30.953 1 75.62 99 PRO A C 1
ATOM 761 O O . PRO A 1 99 ? 2.457 -49.125 -31.969 1 75.62 99 PRO A O 1
ATOM 764 N N . VAL A 1 100 ? 2.084 -49.188 -29.812 1 82.38 100 VAL A N 1
ATOM 765 C CA . VAL A 1 100 ? 2.898 -50.375 -29.578 1 82.38 100 VAL A CA 1
ATOM 766 C C . VAL A 1 100 ? 2.287 -51.562 -30.281 1 82.38 100 VAL A C 1
ATOM 768 O O . VAL A 1 100 ? 2.984 -52.531 -30.578 1 82.38 100 VAL A O 1
ATOM 771 N N . SER A 1 101 ? 0.981 -51.5 -30.641 1 79.19 101 SER A N 1
ATOM 772 C CA . SER A 1 101 ? 0.301 -52.594 -31.312 1 79.19 101 SER A CA 1
ATOM 773 C C . SER A 1 101 ? 0.935 -52.906 -32.656 1 79.19 101 SER A C 1
ATOM 775 O O . SER A 1 101 ? 0.912 -54.031 -33.125 1 79.19 101 SER A O 1
ATOM 777 N N . ARG A 1 102 ? 1.496 -51.875 -33.281 1 82.12 102 ARG A N 1
ATOM 778 C CA . ARG A 1 102 ? 2.143 -52.094 -34.562 1 82.12 102 ARG A CA 1
ATOM 779 C C . ARG A 1 102 ? 3.4 -52.938 -34.406 1 82.12 102 ARG A C 1
ATOM 781 O O . ARG A 1 102 ? 3.697 -53.781 -35.281 1 82.12 102 ARG A O 1
ATOM 788 N N . LEU A 1 103 ? 4.078 -52.688 -33.344 1 82.5 103 LEU A N 1
ATOM 789 C CA . LEU A 1 103 ? 5.285 -53.438 -33.094 1 82.5 103 LEU A CA 1
ATOM 790 C C . LEU A 1 103 ? 4.941 -54.906 -32.781 1 82.5 103 LEU A C 1
ATOM 792 O O . LEU A 1 103 ? 5.621 -55.812 -33.25 1 82.5 103 LEU A O 1
ATOM 796 N N . LEU A 1 104 ? 3.936 -55.125 -32.062 1 83.19 104 LEU A N 1
ATOM 797 C CA . LEU A 1 104 ? 3.521 -56.469 -31.719 1 83.19 104 LEU A CA 1
ATOM 798 C C . LEU A 1 104 ? 3.02 -57.25 -32.938 1 83.19 104 LEU A C 1
ATOM 800 O O . LEU A 1 104 ? 3.26 -58.438 -33.062 1 83.19 104 LEU A O 1
ATOM 804 N N . ARG A 1 105 ? 2.365 -56.562 -33.781 1 83.25 105 ARG A N 1
ATOM 805 C CA . ARG A 1 105 ? 1.936 -57.188 -35.031 1 83.25 105 ARG A CA 1
ATOM 806 C C . ARG A 1 105 ? 3.135 -57.625 -35.875 1 83.25 105 ARG A C 1
ATOM 808 O O . ARG A 1 105 ? 3.119 -58.688 -36.469 1 83.25 105 ARG A O 1
ATOM 815 N N . ALA A 1 106 ? 4.098 -56.75 -35.875 1 84.31 106 ALA A N 1
ATOM 816 C CA . ALA A 1 106 ? 5.312 -57.125 -36.594 1 84.31 106 ALA A CA 1
ATOM 817 C C . ALA A 1 106 ? 5.906 -58.406 -36.094 1 84.31 106 ALA A C 1
ATOM 819 O O . ALA A 1 106 ? 6.324 -59.281 -36.844 1 84.31 106 ALA A O 1
ATOM 820 N N . TYR A 1 107 ? 5.918 -58.594 -34.781 1 83.19 107 TYR A N 1
ATOM 821 C CA . TYR A 1 107 ? 6.469 -59.781 -34.188 1 83.19 107 TYR A CA 1
ATOM 822 C C . TYR A 1 107 ? 5.66 -61.031 -34.594 1 83.19 107 TYR A C 1
ATOM 824 O O . TYR A 1 107 ? 6.23 -62.062 -34.906 1 83.19 107 TYR A O 1
ATOM 832 N N . ARG A 1 108 ? 4.438 -60.875 -34.656 1 80.75 108 ARG A N 1
ATOM 833 C CA . ARG A 1 108 ? 3.57 -62 -35 1 80.75 108 ARG A CA 1
ATOM 834 C C . ARG A 1 108 ? 3.709 -62.406 -36.469 1 80.75 108 ARG A C 1
ATOM 836 O O . ARG A 1 108 ? 3.746 -63.562 -36.812 1 80.75 108 ARG A O 1
ATOM 843 N N . LEU A 1 109 ? 3.779 -61.469 -37.281 1 82.62 109 LEU A N 1
ATOM 844 C CA . LEU A 1 109 ? 3.977 -61.719 -38.688 1 82.62 109 LEU A CA 1
ATOM 845 C C . LEU A 1 109 ? 5.312 -62.406 -38.938 1 82.62 109 LEU A C 1
ATOM 847 O O . LEU A 1 109 ? 5.391 -63.344 -39.75 1 82.62 109 LEU A O 1
ATOM 851 N N . ASP A 1 110 ? 6.242 -61.969 -38.25 1 83.75 110 ASP A N 1
ATOM 852 C CA . ASP A 1 110 ? 7.559 -62.562 -38.375 1 83.75 110 ASP A CA 1
ATOM 853 C C . ASP A 1 110 ? 7.516 -64.062 -37.938 1 83.75 110 ASP A C 1
ATOM 855 O O . ASP A 1 110 ? 8.086 -64.938 -38.594 1 83.75 110 ASP A O 1
ATOM 859 N N . HIS A 1 111 ? 6.84 -64.25 -36.844 1 81.81 111 HIS A N 1
ATOM 860 C CA . HIS A 1 111 ? 6.723 -65.625 -36.344 1 81.81 111 HIS A CA 1
ATOM 861 C C . HIS A 1 111 ? 6.031 -66.5 -37.344 1 81.81 111 HIS A C 1
ATOM 863 O O . HIS A 1 111 ? 6.52 -67.625 -37.625 1 81.81 111 HIS A O 1
ATOM 869 N N . LEU A 1 112 ? 4.969 -66.062 -37.875 1 82.38 112 LEU A N 1
ATOM 870 C CA . LEU A 1 112 ? 4.211 -66.875 -38.812 1 82.38 112 LEU A CA 1
ATOM 871 C C . LEU A 1 112 ? 5.031 -67.125 -40.094 1 82.38 112 LEU A C 1
ATOM 873 O O . LEU A 1 112 ? 5.047 -68.25 -40.594 1 82.38 112 LEU A O 1
ATOM 877 N N . THR A 1 113 ? 5.703 -66.125 -40.5 1 85.25 113 THR A N 1
ATOM 878 C CA . THR A 1 113 ? 6.508 -66.25 -41.688 1 85.25 113 THR A CA 1
ATOM 879 C C . THR A 1 113 ? 7.645 -67.25 -41.5 1 85.25 113 THR A C 1
ATOM 881 O O . THR A 1 113 ? 7.922 -68.062 -42.344 1 85.25 113 THR A O 1
ATOM 884 N N . LEU A 1 114 ? 8.234 -67.188 -40.406 1 84.19 114 LEU A N 1
ATOM 885 C CA . LEU A 1 114 ? 9.32 -68.125 -40.094 1 84.19 114 LEU A CA 1
ATOM 886 C C . LEU A 1 114 ? 8.805 -69.562 -39.969 1 84.19 114 LEU A C 1
ATOM 888 O O . LEU A 1 114 ? 9.453 -70.5 -40.438 1 84.19 114 LEU A O 1
ATOM 892 N N . LEU A 1 115 ? 7.656 -69.688 -39.375 1 83.56 115 LEU A N 1
ATOM 893 C CA . LEU A 1 115 ? 7.039 -71 -39.281 1 83.56 115 LEU A CA 1
ATOM 894 C C . LEU A 1 115 ? 6.738 -71.562 -40.656 1 83.56 115 LEU A C 1
ATOM 896 O O . LEU A 1 115 ? 6.984 -72.75 -40.938 1 83.56 115 LEU A O 1
ATOM 900 N N . GLU A 1 116 ? 6.316 -70.75 -41.5 1 84.69 116 GLU A N 1
ATOM 901 C CA . GLU A 1 116 ? 6.004 -71.125 -42.844 1 84.69 116 GLU A CA 1
ATOM 902 C C . GLU A 1 116 ? 7.262 -71.625 -43.594 1 84.69 116 GLU A C 1
ATOM 904 O O . GLU A 1 116 ? 7.238 -72.562 -44.344 1 84.69 116 GLU A O 1
ATOM 909 N N . GLN A 1 117 ? 8.281 -70.938 -43.375 1 84.56 117 GLN A N 1
ATOM 910 C CA . GLN A 1 117 ? 9.539 -71.25 -44.031 1 84.56 117 GLN A CA 1
ATOM 911 C C . GLN A 1 117 ? 10.125 -72.562 -43.5 1 84.56 117 GLN A C 1
ATOM 913 O O . GLN A 1 117 ? 10.617 -73.375 -44.281 1 84.56 117 GLN A O 1
ATOM 918 N N . LEU A 1 118 ? 9.992 -72.75 -42.281 1 81 118 LEU A N 1
ATOM 919 C CA . LEU A 1 118 ? 10.508 -73.938 -41.656 1 81 118 LEU A CA 1
ATOM 920 C C . LEU A 1 118 ? 9.68 -75.188 -42.094 1 81 118 LEU A C 1
ATOM 922 O O . LEU A 1 118 ? 10.227 -76.25 -42.375 1 81 118 LEU A O 1
ATOM 926 N N . GLN A 1 119 ? 8.406 -74.938 -42.219 1 83 119 GLN A N 1
ATOM 927 C CA . GLN A 1 119 ? 7.508 -76 -42.656 1 83 119 GLN A CA 1
ATOM 928 C C . GLN A 1 119 ? 7.758 -76.375 -44.094 1 83 119 GLN A C 1
ATOM 930 O O . GLN A 1 119 ? 7.598 -77.562 -44.5 1 83 119 GLN A O 1
ATOM 935 N N . ALA A 1 120 ? 8.156 -75.438 -44.844 1 84.69 120 ALA A N 1
ATOM 936 C CA . ALA A 1 120 ? 8.438 -75.625 -46.25 1 84.69 120 ALA A CA 1
ATOM 937 C C . ALA A 1 120 ? 9.711 -76.5 -46.438 1 84.69 120 ALA A C 1
ATOM 939 O O . ALA A 1 120 ? 9.828 -77.25 -47.375 1 84.69 120 ALA A O 1
ATOM 940 N N . GLU A 1 121 ? 10.586 -76.438 -45.469 1 87.06 121 GLU A N 1
ATOM 941 C CA . GLU A 1 121 ? 11.883 -77.125 -45.594 1 87.06 121 GLU A CA 1
ATOM 942 C C . GLU A 1 121 ? 11.875 -78.438 -44.906 1 87.06 121 GLU A C 1
ATOM 944 O O . GLU A 1 121 ? 12.664 -79.375 -45.25 1 87.06 121 GLU A O 1
ATOM 949 N N . ALA A 1 122 ? 10.93 -78.688 -44.031 1 88.62 122 ALA A N 1
ATOM 950 C CA . ALA A 1 122 ? 10.906 -79.875 -43.188 1 88.62 122 ALA A CA 1
ATOM 951 C C . ALA A 1 122 ? 10.766 -81.188 -44.062 1 88.62 122 ALA A C 1
ATOM 953 O O . ALA A 1 122 ? 11.492 -82.125 -43.844 1 88.62 122 ALA A O 1
ATOM 954 N N . PRO A 1 123 ? 9.875 -81.125 -45.094 1 87.12 123 PRO A N 1
ATOM 955 C CA . PRO A 1 123 ? 9.688 -82.312 -45.875 1 87.12 123 PRO A CA 1
ATOM 956 C C . PRO A 1 123 ? 10.93 -82.688 -46.688 1 87.12 123 PRO A C 1
ATOM 958 O O . PRO A 1 123 ? 11.047 -83.812 -47.188 1 87.12 123 PRO A O 1
ATOM 961 N N . ARG A 1 124 ? 11.82 -81.812 -46.812 1 87.38 124 ARG A N 1
ATOM 962 C CA . ARG A 1 124 ? 13.055 -82.125 -47.531 1 87.38 124 ARG A CA 1
ATOM 963 C C . ARG A 1 124 ? 14.016 -82.938 -46.688 1 87.38 124 ARG A C 1
ATOM 965 O O . ARG A 1 124 ? 14.867 -83.625 -47.25 1 87.38 124 ARG A O 1
ATOM 972 N N . LEU A 1 125 ? 13.836 -82.938 -45.406 1 89 125 LEU A N 1
ATOM 973 C CA . LEU A 1 125 ? 14.742 -83.625 -44.5 1 89 125 LEU A CA 1
ATOM 974 C C . LEU A 1 125 ? 14.148 -85 -44.062 1 89 125 LEU A C 1
ATOM 976 O O . LEU A 1 125 ? 14.891 -85.938 -43.75 1 89 125 LEU A O 1
ATOM 980 N N . THR A 1 126 ? 12.773 -84.938 -44 1 88.62 126 THR A N 1
ATOM 981 C CA . THR A 1 126 ? 12.133 -86.188 -43.594 1 88.62 126 THR A CA 1
ATOM 982 C C . THR A 1 126 ? 10.773 -86.375 -44.281 1 88.62 126 THR A C 1
ATOM 984 O O . THR A 1 126 ? 10.086 -85.375 -44.531 1 88.62 126 THR A O 1
ATOM 987 N N . GLY A 1 127 ? 10.391 -87.625 -44.625 1 86.25 127 GLY A N 1
ATOM 988 C CA . GLY A 1 127 ? 9.086 -87.875 -45.219 1 86.25 127 GLY A CA 1
ATOM 989 C C . GLY A 1 127 ? 8.062 -88.312 -44.188 1 86.25 127 GLY A C 1
ATOM 990 O O . GLY A 1 127 ? 6.934 -88.688 -44.531 1 86.25 127 GLY A O 1
ATOM 991 N N . ASP A 1 128 ? 8.461 -88.312 -42.844 1 90.06 128 ASP A N 1
ATOM 992 C CA . ASP A 1 128 ? 7.57 -88.688 -41.75 1 90.06 128 ASP A CA 1
ATOM 993 C C . ASP A 1 128 ? 6.688 -87.5 -41.312 1 90.06 128 ASP A C 1
ATOM 995 O O . ASP A 1 128 ? 7.117 -86.625 -40.531 1 90.06 128 ASP A O 1
ATOM 999 N N . TRP A 1 129 ? 5.496 -87.562 -41.75 1 89 129 TRP A N 1
ATOM 1000 C CA . TRP A 1 129 ? 4.594 -86.438 -41.5 1 89 129 TRP A CA 1
ATOM 1001 C C . TRP A 1 129 ? 4.191 -86.375 -40.031 1 89 129 TRP A C 1
ATOM 1003 O O . TRP A 1 129 ? 3.787 -85.375 -39.531 1 89 129 TRP A O 1
ATOM 1013 N N . HIS A 1 130 ? 4.234 -87.5 -39.375 1 86.69 130 HIS A N 1
ATOM 1014 C CA . HIS A 1 130 ? 3.992 -87.438 -37.938 1 86.69 130 HIS A CA 1
ATOM 1015 C C . HIS A 1 130 ? 5.082 -86.688 -37.188 1 86.69 130 HIS A C 1
ATOM 1017 O O . HIS A 1 130 ? 4.781 -85.812 -36.344 1 86.69 130 HIS A O 1
ATOM 1023 N N . MET A 1 131 ? 6.281 -86.875 -37.594 1 87.94 131 MET A N 1
ATOM 1024 C CA . MET A 1 131 ? 7.414 -86.188 -37.031 1 87.94 131 MET A CA 1
ATOM 1025 C C . MET A 1 131 ? 7.344 -84.688 -37.406 1 87.94 131 MET A C 1
ATOM 1027 O O . MET A 1 131 ? 7.594 -83.812 -36.531 1 87.94 131 MET A O 1
ATOM 1031 N N . ILE A 1 132 ? 6.922 -84.375 -38.562 1 88.88 132 ILE A N 1
ATOM 1032 C CA . ILE A 1 132 ? 6.828 -83 -39.031 1 88.88 132 ILE A CA 1
ATOM 1033 C C . ILE A 1 132 ? 5.746 -82.312 -38.219 1 88.88 132 ILE A C 1
ATOM 1035 O O . ILE A 1 132 ? 5.934 -81.125 -37.812 1 88.88 132 ILE A O 1
ATOM 1039 N N . ASN A 1 133 ? 4.691 -83 -38 1 88.5 133 ASN A N 1
ATOM 1040 C CA . ASN A 1 133 ? 3.615 -82.375 -37.219 1 88.5 133 ASN A CA 1
ATOM 1041 C C . ASN A 1 133 ? 4.039 -82.125 -35.781 1 88.5 133 ASN A C 1
ATOM 1043 O O . ASN A 1 133 ? 3.746 -81.062 -35.219 1 88.5 133 ASN A O 1
ATOM 1047 N N . GLN A 1 134 ? 4.723 -83 -35.25 1 86.69 134 GLN A N 1
ATOM 1048 C CA . GLN A 1 134 ? 5.219 -82.812 -33.875 1 86.69 134 GLN A CA 1
ATOM 1049 C C . GLN A 1 134 ? 6.223 -81.688 -33.812 1 86.69 134 GLN A C 1
ATOM 1051 O O . GLN A 1 134 ? 6.207 -80.875 -32.875 1 86.69 134 GLN A O 1
ATOM 1056 N N . ALA A 1 135 ? 7.039 -81.625 -34.812 1 86.38 135 ALA A N 1
ATOM 1057 C CA . ALA A 1 135 ? 8.016 -80.5 -34.906 1 86.38 135 ALA A CA 1
ATOM 1058 C C . ALA A 1 135 ? 7.324 -79.188 -35.062 1 86.38 135 ALA A C 1
ATOM 1060 O O . ALA A 1 135 ? 7.762 -78.188 -34.5 1 86.38 135 ALA A O 1
ATOM 1061 N N . THR A 1 136 ? 6.273 -79.188 -35.781 1 85.81 136 THR A N 1
ATOM 1062 C CA . THR A 1 136 ? 5.504 -77.938 -36 1 85.81 136 THR A CA 1
ATOM 1063 C C . THR A 1 136 ? 4.902 -77.5 -34.656 1 85.81 136 THR A C 1
ATOM 1065 O O . THR A 1 136 ? 5 -76.312 -34.312 1 85.81 136 THR A O 1
ATOM 1068 N N . MET A 1 137 ? 4.379 -78.375 -33.969 1 85.19 137 MET A N 1
ATOM 1069 C CA . MET A 1 137 ? 3.783 -78 -32.688 1 85.19 137 MET A CA 1
ATOM 1070 C C . MET A 1 137 ? 4.844 -77.5 -31.719 1 85.19 137 MET A C 1
ATOM 1072 O O . MET A 1 137 ? 4.617 -76.5 -31 1 85.19 137 MET A O 1
ATOM 1076 N N . ARG A 1 138 ? 5.93 -78.125 -31.75 1 85.38 138 ARG A N 1
ATOM 1077 C CA . ARG A 1 138 ? 7.027 -77.688 -30.891 1 85.38 138 ARG A CA 1
ATOM 1078 C C . ARG A 1 138 ? 7.543 -76.312 -31.312 1 85.38 138 ARG A C 1
ATOM 1080 O O . ARG A 1 138 ? 7.848 -75.438 -30.469 1 85.38 138 ARG A O 1
ATOM 1087 N N . LEU A 1 139 ? 7.598 -76.125 -32.562 1 83.69 139 LEU A N 1
ATOM 1088 C CA . LEU A 1 139 ? 8.055 -74.812 -33.094 1 83.69 139 LEU A CA 1
ATOM 1089 C C . LEU A 1 139 ? 7.074 -73.688 -32.719 1 83.69 139 LEU A C 1
ATOM 1091 O O . LEU A 1 139 ? 7.492 -72.625 -32.375 1 83.69 139 LEU A O 1
ATOM 1095 N N . VAL A 1 140 ? 5.828 -74 -32.812 1 84.06 140 VAL A N 1
ATOM 1096 C CA . VAL A 1 140 ? 4.812 -73 -32.469 1 84.06 140 VAL A CA 1
ATOM 1097 C C . VAL A 1 140 ? 4.953 -72.688 -30.984 1 84.06 140 VAL A C 1
ATOM 1099 O O . VAL A 1 140 ? 4.922 -71.5 -30.609 1 84.06 140 VAL A O 1
ATOM 1102 N N . ALA A 1 141 ? 5.18 -73.625 -30.203 1 82.75 141 ALA A N 1
ATOM 1103 C CA . ALA A 1 141 ? 5.328 -73.438 -28.766 1 82.75 141 ALA A CA 1
ATOM 1104 C C . ALA A 1 141 ? 6.562 -72.562 -28.469 1 82.75 141 ALA A C 1
ATOM 1106 O O . ALA A 1 141 ? 6.504 -71.625 -27.672 1 82.75 141 ALA A O 1
ATOM 1107 N N . ILE A 1 142 ? 7.633 -72.875 -29.109 1 82.56 142 ILE A N 1
ATOM 1108 C CA . ILE A 1 142 ? 8.875 -72.125 -28.922 1 82.56 142 ILE A CA 1
ATOM 1109 C C . ILE A 1 142 ? 8.695 -70.75 -29.422 1 82.56 142 ILE A C 1
ATOM 1111 O O . ILE A 1 142 ? 9.125 -69.75 -28.75 1 82.56 142 ILE A O 1
ATOM 1115 N N . GLY A 1 143 ? 8.078 -70.625 -30.594 1 81.81 143 GLY A N 1
ATOM 1116 C CA . GLY A 1 143 ? 7.816 -69.312 -31.141 1 81.81 143 GLY A CA 1
ATOM 1117 C C . GLY A 1 143 ? 6.941 -68.438 -30.234 1 81.81 143 GLY A C 1
ATOM 1118 O O . GLY A 1 143 ? 7.211 -67.25 -30.047 1 81.81 143 GLY A O 1
ATOM 1119 N N . PHE A 1 144 ? 5.965 -69.062 -29.703 1 79.75 144 PHE A N 1
ATOM 1120 C CA . PHE A 1 144 ? 5.074 -68.312 -28.797 1 79.75 144 PHE A CA 1
ATOM 1121 C C . PHE A 1 144 ? 5.824 -67.875 -27.562 1 79.75 144 PHE A C 1
ATOM 1123 O O . PHE A 1 144 ? 5.645 -66.75 -27.109 1 79.75 144 PHE A O 1
ATOM 1130 N N . ASP A 1 145 ? 6.605 -68.688 -27.047 1 81.19 145 ASP A N 1
ATOM 1131 C CA . ASP A 1 145 ? 7.371 -68.312 -25.859 1 81.19 145 ASP A CA 1
ATOM 1132 C C . ASP A 1 145 ? 8.32 -67.188 -26.141 1 81.19 145 ASP A C 1
ATOM 1134 O O . ASP A 1 145 ? 8.461 -66.25 -25.328 1 81.19 145 ASP A O 1
ATOM 1138 N N . TYR A 1 146 ? 8.875 -67.25 -27.281 1 83.88 146 TYR A N 1
ATOM 1139 C CA . TYR A 1 146 ? 9.812 -66.188 -27.672 1 83.88 146 TYR A CA 1
ATOM 1140 C C . TYR A 1 146 ? 9.094 -64.875 -27.844 1 83.88 146 TYR A C 1
ATOM 1142 O O . TYR A 1 146 ? 9.547 -63.812 -27.344 1 83.88 146 TYR A O 1
ATOM 1150 N N . VAL A 1 147 ? 8 -64.812 -28.562 1 81.5 147 VAL A N 1
ATOM 1151 C CA . VAL A 1 147 ? 7.242 -63.594 -28.812 1 81.5 147 VAL A CA 1
ATOM 1152 C C . VAL A 1 147 ? 6.68 -63.062 -27.5 1 81.5 147 VAL A C 1
ATOM 1154 O O . VAL A 1 147 ? 6.656 -61.844 -27.281 1 81.5 147 VAL A O 1
ATOM 1157 N N . ASP A 1 148 ? 6.301 -63.969 -26.688 1 79.56 148 ASP A N 1
ATOM 1158 C CA . ASP A 1 148 ? 5.758 -63.594 -25.391 1 79.56 148 ASP A CA 1
ATOM 1159 C C . ASP A 1 148 ? 6.801 -62.844 -24.562 1 79.56 148 ASP A C 1
ATOM 1161 O O . ASP A 1 148 ? 6.531 -61.719 -24.078 1 79.56 148 ASP A O 1
ATOM 1165 N N . ARG A 1 149 ? 7.906 -63.375 -24.469 1 81.62 149 ARG A N 1
ATOM 1166 C CA . ARG A 1 149 ? 8.969 -62.75 -23.688 1 81.62 149 ARG A CA 1
ATOM 1167 C C . ARG A 1 149 ? 9.406 -61.438 -24.297 1 81.62 149 ARG A C 1
ATOM 1169 O O . ARG A 1 149 ? 9.555 -60.438 -23.594 1 81.62 149 ARG A O 1
ATOM 1176 N N . SER A 1 150 ? 9.555 -61.406 -25.594 1 83.5 150 SER A N 1
ATOM 1177 C CA . SER A 1 150 ? 9.953 -60.188 -26.297 1 83.5 150 SER A CA 1
ATOM 1178 C C . SER A 1 150 ? 8.898 -59.094 -26.156 1 83.5 150 SER A C 1
ATOM 1180 O O . SER A 1 150 ? 9.227 -57.906 -25.938 1 83.5 150 SER A O 1
ATOM 1182 N N . SER A 1 151 ? 7.641 -59.469 -26.266 1 81.81 151 SER A N 1
ATOM 1183 C CA . SER A 1 151 ? 6.547 -58.5 -26.172 1 81.81 151 SER A CA 1
ATOM 1184 C C . SER A 1 151 ? 6.484 -57.875 -24.766 1 81.81 151 SER A C 1
ATOM 1186 O O . SER A 1 151 ? 6.227 -56.688 -24.625 1 81.81 151 SER A O 1
ATOM 1188 N N . GLU A 1 152 ? 6.664 -58.719 -23.812 1 82.56 152 GLU A N 1
ATOM 1189 C CA . GLU A 1 152 ? 6.656 -58.219 -22.438 1 82.56 152 GLU A CA 1
ATOM 1190 C C . GLU A 1 152 ? 7.711 -57.125 -22.25 1 82.56 152 GLU A C 1
ATOM 1192 O O . GLU A 1 152 ? 7.426 -56.062 -21.688 1 82.56 152 GLU A O 1
ATOM 1197 N N . GLU A 1 153 ? 8.867 -57.344 -22.734 1 87.31 153 GLU A N 1
ATOM 1198 C CA . GLU A 1 153 ? 9.969 -56.406 -22.578 1 87.31 153 GLU A CA 1
ATOM 1199 C C . GLU A 1 153 ? 9.758 -55.156 -23.422 1 87.31 153 GLU A C 1
ATOM 1201 O O . GLU A 1 153 ? 10.008 -54.031 -22.969 1 87.31 153 GLU A O 1
ATOM 1206 N N . VAL A 1 154 ? 9.258 -55.312 -24.594 1 87.25 154 VAL A N 1
ATOM 1207 C CA . VAL A 1 154 ? 9.078 -54.188 -25.516 1 87.25 154 VAL A CA 1
ATOM 1208 C C . VAL A 1 154 ? 7.938 -53.312 -25.031 1 87.25 154 VAL A C 1
ATOM 1210 O O . VAL A 1 154 ? 8.047 -52.062 -25.078 1 87.25 154 VAL A O 1
ATOM 1213 N N . VAL A 1 155 ? 6.867 -53.875 -24.594 1 82 155 VAL A N 1
ATOM 1214 C CA . VAL A 1 155 ? 5.738 -53.094 -24.094 1 82 155 VAL A CA 1
ATOM 1215 C C . VAL A 1 155 ? 6.16 -52.344 -22.828 1 82 155 VAL A C 1
ATOM 1217 O O . VAL A 1 155 ? 5.793 -51.188 -22.656 1 82 155 VAL A O 1
ATOM 1220 N N . ALA A 1 156 ? 6.922 -53.062 -22.016 1 82.19 156 ALA A N 1
ATOM 1221 C CA . ALA A 1 156 ? 7.43 -52.375 -20.828 1 82.19 156 ALA A CA 1
ATOM 1222 C C . ALA A 1 156 ? 8.281 -51.156 -21.188 1 82.19 156 ALA A C 1
ATOM 1224 O O . ALA A 1 156 ? 8.133 -50.094 -20.609 1 82.19 156 ALA A O 1
ATOM 1225 N N . ALA A 1 157 ? 9.195 -51.312 -22.172 1 85.69 157 ALA A N 1
ATOM 1226 C CA . ALA A 1 157 ? 10.055 -50.219 -22.609 1 85.69 157 ALA A CA 1
ATOM 1227 C C . ALA A 1 157 ? 9.227 -49.062 -23.203 1 85.69 157 ALA A C 1
ATOM 1229 O O . ALA A 1 157 ? 9.5 -47.906 -22.953 1 85.69 157 ALA A O 1
ATOM 1230 N N . TYR A 1 158 ? 8.25 -49.375 -24.016 1 83.31 158 TYR A N 1
ATOM 1231 C CA . TYR A 1 158 ? 7.352 -48.406 -24.609 1 83.31 158 TYR A CA 1
ATOM 1232 C C . TYR A 1 158 ? 6.613 -47.594 -23.547 1 83.31 158 TYR A C 1
ATOM 1234 O O . TYR A 1 158 ? 6.566 -46.375 -23.594 1 83.31 158 TYR A O 1
ATOM 1242 N N . GLN A 1 159 ? 6.066 -48.312 -22.594 1 74.69 159 GLN A N 1
ATOM 1243 C CA . GLN A 1 159 ? 5.305 -47.656 -21.531 1 74.69 159 GLN A CA 1
ATOM 1244 C C . GLN A 1 159 ? 6.199 -46.781 -20.656 1 74.69 159 GLN A C 1
ATOM 1246 O O . GLN A 1 159 ? 5.805 -45.688 -20.266 1 74.69 159 GLN A O 1
ATOM 1251 N N . GLU A 1 160 ? 7.297 -47.281 -20.391 1 75.25 160 GLU A N 1
ATOM 1252 C CA . GLU A 1 160 ? 8.242 -46.469 -19.609 1 75.25 160 GLU A CA 1
ATOM 1253 C C . GLU A 1 160 ? 8.57 -45.156 -20.312 1 75.25 160 GLU A C 1
ATOM 1255 O O . GLU A 1 160 ? 8.641 -44.125 -19.672 1 75.25 160 GLU A O 1
ATOM 1260 N N . GLU A 1 161 ? 8.797 -45.281 -21.578 1 76.75 161 GLU A N 1
ATOM 1261 C CA . GLU A 1 161 ? 9.117 -44.062 -22.359 1 76.75 161 GLU A CA 1
ATOM 1262 C C . GLU A 1 161 ? 7.934 -43.125 -22.406 1 76.75 161 GLU A C 1
ATOM 1264 O O . GLU A 1 161 ? 8.109 -41.906 -22.281 1 76.75 161 GLU A O 1
ATOM 1269 N N . ARG A 1 162 ? 6.793 -43.594 -22.578 1 68.69 162 ARG A N 1
ATOM 1270 C CA . ARG A 1 162 ? 5.59 -42.75 -22.594 1 68.69 162 ARG A CA 1
ATOM 1271 C C . ARG A 1 162 ? 5.371 -42.062 -21.25 1 68.69 162 ARG A C 1
ATOM 1273 O O . ARG A 1 162 ? 5.031 -40.906 -21.203 1 68.69 162 ARG A O 1
ATOM 1280 N N . ASP A 1 163 ? 5.473 -42.875 -20.281 1 65.88 163 ASP A N 1
ATOM 1281 C CA . ASP A 1 163 ? 5.355 -42.344 -18.938 1 65.88 163 ASP A CA 1
ATOM 1282 C C . ASP A 1 163 ? 6.387 -41.25 -18.703 1 65.88 163 ASP A C 1
ATOM 1284 O O . ASP A 1 163 ? 6.074 -40.219 -18.109 1 65.88 163 ASP A O 1
ATOM 1288 N N . ARG A 1 164 ? 7.559 -41.5 -19.172 1 66.62 164 ARG A N 1
ATOM 1289 C CA . ARG A 1 164 ? 8.625 -40.531 -19.031 1 66.62 164 ARG A CA 1
ATOM 1290 C C . ARG A 1 164 ? 8.273 -39.219 -19.719 1 66.62 164 ARG A C 1
ATOM 1292 O O . ARG A 1 164 ? 8.461 -38.125 -19.156 1 66.62 164 ARG A O 1
ATOM 1299 N N . LEU A 1 165 ? 7.766 -39.312 -20.922 1 64.5 165 LEU A N 1
ATOM 1300 C CA . LEU A 1 165 ? 7.383 -38.125 -21.672 1 64.5 165 LEU A CA 1
ATOM 1301 C C . LEU A 1 165 ? 6.258 -37.375 -20.969 1 64.5 165 LEU A C 1
ATOM 1303 O O . LEU A 1 165 ? 6.293 -36.125 -20.859 1 64.5 165 LEU A O 1
ATOM 1307 N N . LEU A 1 166 ? 5.258 -38.062 -20.641 1 60.31 166 LEU A N 1
ATOM 1308 C CA . LEU A 1 166 ? 4.148 -37.438 -19.922 1 60.31 166 LEU A CA 1
ATOM 1309 C C . LEU A 1 166 ? 4.617 -36.844 -18.594 1 60.31 166 LEU A C 1
ATOM 1311 O O . LEU A 1 166 ? 4.203 -35.75 -18.219 1 60.31 166 LEU A O 1
ATOM 1315 N N . GLN A 1 167 ? 5.41 -37.625 -18.047 1 61.19 167 GLN A N 1
ATOM 1316 C CA . GLN A 1 167 ? 5.941 -37.188 -16.766 1 61.19 167 GLN A CA 1
ATOM 1317 C C . GLN A 1 167 ? 6.773 -35.938 -16.906 1 61.19 167 GLN A C 1
ATOM 1319 O O . GLN A 1 167 ? 6.742 -35.062 -16.031 1 61.19 167 GLN A O 1
ATOM 1324 N N . ARG A 1 168 ? 7.473 -35.906 -18.062 1 64.12 168 ARG A N 1
ATOM 1325 C CA . ARG A 1 168 ? 8.305 -34.719 -18.266 1 64.12 168 ARG A CA 1
ATOM 1326 C C . ARG A 1 168 ? 7.445 -33.469 -18.344 1 64.12 168 ARG A C 1
ATOM 1328 O O . ARG A 1 168 ? 7.781 -32.438 -17.734 1 64.12 168 ARG A O 1
ATOM 1335 N N . ARG A 1 169 ? 6.438 -33.562 -19.234 1 63.81 169 ARG A N 1
ATOM 1336 C CA . ARG A 1 169 ? 5.523 -32.406 -19.328 1 63.81 169 ARG A CA 1
ATOM 1337 C C . ARG A 1 169 ? 4.953 -32.062 -17.953 1 63.81 169 ARG A C 1
ATOM 1339 O O . ARG A 1 169 ? 4.914 -30.875 -17.578 1 63.81 169 ARG A O 1
ATOM 1346 N N . LEU A 1 170 ? 4.543 -33.062 -17.359 1 62.84 170 LEU A N 1
ATOM 1347 C CA . LEU A 1 170 ? 3.957 -32.844 -16.047 1 62.84 170 LEU A CA 1
ATOM 1348 C C . LEU A 1 170 ? 4.996 -32.312 -15.055 1 62.84 170 LEU A C 1
ATOM 1350 O O . LEU A 1 170 ? 4.691 -31.469 -14.219 1 62.84 170 LEU A O 1
ATOM 1354 N N . ALA A 1 171 ? 6.121 -32.812 -15.336 1 68.75 171 ALA A N 1
ATOM 1355 C CA . ALA A 1 171 ? 7.203 -32.375 -14.445 1 68.75 171 ALA A CA 1
ATOM 1356 C C . ALA A 1 171 ? 7.531 -30.906 -14.633 1 68.75 171 ALA A C 1
ATOM 1358 O O . ALA A 1 171 ? 7.758 -30.188 -13.664 1 68.75 171 ALA A O 1
ATOM 1359 N N . LEU A 1 172 ? 7.508 -30.562 -15.953 1 74.56 172 LEU A N 1
ATOM 1360 C CA . LEU A 1 172 ? 7.84 -29.172 -16.219 1 74.56 172 LEU A CA 1
ATOM 1361 C C . LEU A 1 172 ? 6.746 -28.234 -15.695 1 74.56 172 LEU A C 1
ATOM 1363 O O . LEU A 1 172 ? 7.039 -27.219 -15.07 1 74.56 172 LEU A O 1
ATOM 1367 N N . THR A 1 173 ? 5.566 -28.562 -15.93 1 70.25 173 THR A N 1
ATOM 1368 C CA . THR A 1 173 ? 4.453 -27.75 -15.453 1 70.25 173 THR A CA 1
ATOM 1369 C C . THR A 1 173 ? 4.41 -27.734 -13.93 1 70.25 173 THR A C 1
ATOM 1371 O O . THR A 1 173 ? 4.117 -26.688 -13.328 1 70.25 173 THR A O 1
ATOM 1374 N N . ASP A 1 174 ? 4.656 -28.797 -13.406 1 68.62 174 ASP A N 1
ATOM 1375 C CA . ASP A 1 174 ? 4.703 -28.891 -11.953 1 68.62 174 ASP A CA 1
ATOM 1376 C C . ASP A 1 174 ? 5.82 -28.016 -11.383 1 68.62 174 ASP A C 1
ATOM 1378 O O . ASP A 1 174 ? 5.613 -27.297 -10.406 1 68.62 174 ASP A O 1
ATOM 1382 N N . ARG A 1 175 ? 6.918 -28.109 -12.016 1 75.88 175 ARG A N 1
ATOM 1383 C CA . ARG A 1 175 ? 8.039 -27.281 -11.578 1 75.88 175 ARG A CA 1
ATOM 1384 C C . ARG A 1 175 ? 7.707 -25.797 -11.703 1 75.88 175 ARG A C 1
ATOM 1386 O O . ARG A 1 175 ? 8.023 -25 -10.812 1 75.88 175 ARG A O 1
ATOM 1393 N N . ALA A 1 176 ? 7.125 -25.5 -12.844 1 76.62 176 ALA A N 1
ATOM 1394 C CA . ALA A 1 176 ? 6.727 -24.109 -13.062 1 76.62 176 ALA A CA 1
ATOM 1395 C C . ALA A 1 176 ? 5.742 -23.656 -11.992 1 76.62 176 ALA A C 1
ATOM 1397 O O . ALA A 1 176 ? 5.863 -22.547 -11.461 1 76.62 176 ALA A O 1
ATOM 1398 N N . SER A 1 177 ? 4.84 -24.484 -11.695 1 70.38 177 SER A N 1
ATOM 1399 C CA . SER A 1 177 ? 3.797 -24.156 -10.727 1 70.38 177 SER A CA 1
ATOM 1400 C C . SER A 1 177 ? 4.379 -23.953 -9.336 1 70.38 177 SER A C 1
ATOM 1402 O O . SER A 1 177 ? 3.91 -23.109 -8.57 1 70.38 177 SER A O 1
ATOM 1404 N N . LYS A 1 178 ? 5.395 -24.641 -9.078 1 72 178 LYS A N 1
ATOM 1405 C CA . LYS A 1 178 ? 5.98 -24.609 -7.742 1 72 178 LYS A CA 1
ATOM 1406 C C . LYS A 1 178 ? 6.992 -23.484 -7.605 1 72 178 LYS A C 1
ATOM 1408 O O . LYS A 1 178 ? 7.125 -22.875 -6.535 1 72 178 LYS A O 1
ATOM 1413 N N . ARG A 1 179 ? 7.582 -23.203 -8.688 1 81.62 179 ARG A N 1
ATOM 1414 C CA . ARG A 1 179 ? 8.766 -22.359 -8.547 1 81.62 179 ARG A CA 1
ATOM 1415 C C . ARG A 1 179 ? 8.484 -20.938 -9.023 1 81.62 179 ARG A C 1
ATOM 1417 O O . ARG A 1 179 ? 9.227 -20 -8.688 1 81.62 179 ARG A O 1
ATOM 1424 N N . ILE A 1 180 ? 7.457 -20.844 -9.836 1 83.56 180 ILE A N 1
ATOM 1425 C CA . ILE A 1 180 ? 7.215 -19.5 -10.367 1 83.56 180 ILE A CA 1
ATOM 1426 C C . ILE A 1 180 ? 6.199 -18.781 -9.484 1 83.56 180 ILE A C 1
ATOM 1428 O O . ILE A 1 180 ? 5.125 -19.312 -9.195 1 83.56 180 ILE A O 1
ATOM 1432 N N . GLY A 1 181 ? 6.461 -17.594 -9.07 1 77.62 181 GLY A N 1
ATOM 1433 C CA . GLY A 1 181 ? 5.527 -16.75 -8.344 1 77.62 181 GLY A CA 1
ATOM 1434 C C . GLY A 1 181 ? 5.578 -16.953 -6.84 1 77.62 181 GLY A C 1
ATOM 1435 O O . GLY A 1 181 ? 4.578 -16.75 -6.148 1 77.62 181 GLY A O 1
ATOM 1436 N N . THR A 1 182 ? 6.656 -17.359 -6.332 1 74.69 182 THR A N 1
ATOM 1437 C CA . THR A 1 182 ? 6.824 -17.625 -4.906 1 74.69 182 THR A CA 1
ATOM 1438 C C . THR A 1 182 ? 7.012 -16.328 -4.133 1 74.69 182 THR A C 1
ATOM 1440 O O . THR A 1 182 ? 6.824 -16.297 -2.914 1 74.69 182 THR A O 1
ATOM 1443 N N . THR A 1 183 ? 7.344 -15.336 -4.961 1 77.56 183 THR A N 1
ATOM 1444 C CA . THR A 1 183 ? 7.566 -14.039 -4.324 1 77.56 183 THR A CA 1
ATOM 1445 C C . THR A 1 183 ? 6.758 -12.953 -5.027 1 77.56 183 THR A C 1
ATOM 1447 O O . THR A 1 183 ? 6.203 -13.18 -6.105 1 77.56 183 THR A O 1
ATOM 1450 N N . LEU A 1 184 ? 6.559 -11.945 -4.391 1 85.62 184 LEU A N 1
ATOM 1451 C CA . LEU A 1 184 ? 5.926 -10.781 -4.996 1 85.62 184 LEU A CA 1
ATOM 1452 C C . LEU A 1 184 ? 6.973 -9.789 -5.484 1 85.62 184 LEU A C 1
ATOM 1454 O O . LEU A 1 184 ? 6.898 -8.594 -5.172 1 85.62 184 LEU A O 1
ATOM 1458 N N . ASP A 1 185 ? 7.949 -10.289 -6.148 1 89.38 185 ASP A N 1
ATOM 1459 C CA . ASP A 1 185 ? 9.016 -9.516 -6.777 1 89.38 185 ASP A CA 1
ATOM 1460 C C . ASP A 1 185 ? 9.062 -9.773 -8.281 1 89.38 185 ASP A C 1
ATOM 1462 O O . ASP A 1 185 ? 9.18 -10.922 -8.719 1 89.38 185 ASP A O 1
ATOM 1466 N N . ILE A 1 186 ? 8.953 -8.766 -9.07 1 91.56 186 ILE A N 1
ATOM 1467 C CA . ILE A 1 186 ? 8.859 -8.867 -10.523 1 91.56 186 ILE A CA 1
ATOM 1468 C C . ILE A 1 186 ? 10.117 -9.531 -11.078 1 91.56 186 ILE A C 1
ATOM 1470 O O . ILE A 1 186 ? 10.023 -10.5 -11.844 1 91.56 186 ILE A O 1
ATOM 1474 N N . SER A 1 187 ? 11.312 -9.016 -10.703 1 93.12 187 SER A N 1
ATOM 1475 C CA . SER A 1 187 ? 12.586 -9.523 -11.219 1 93.12 187 SER A CA 1
ATOM 1476 C C . SER A 1 187 ? 12.781 -10.984 -10.836 1 93.12 187 SER A C 1
ATOM 1478 O O . SER A 1 187 ? 13.188 -11.805 -11.664 1 93.12 187 SER A O 1
ATOM 1480 N N . ARG A 1 188 ? 12.461 -11.305 -9.641 1 92.5 188 ARG A N 1
ATOM 1481 C CA . ARG A 1 188 ? 12.641 -12.672 -9.18 1 92.5 188 ARG A CA 1
ATOM 1482 C C . ARG A 1 188 ? 11.703 -13.625 -9.914 1 92.5 188 ARG A C 1
ATOM 1484 O O . ARG A 1 188 ? 12.094 -14.734 -10.281 1 92.5 188 ARG A O 1
ATOM 1491 N N . THR A 1 189 ? 10.461 -13.258 -10.07 1 92.38 189 THR A N 1
ATOM 1492 C CA . THR A 1 189 ? 9.508 -14.086 -10.805 1 92.38 189 THR A CA 1
ATOM 1493 C C . THR A 1 189 ? 10 -14.336 -12.227 1 92.38 189 THR A C 1
ATOM 1495 O O . THR A 1 189 ? 9.922 -15.461 -12.727 1 92.38 189 THR A O 1
ATOM 1498 N N . ALA A 1 190 ? 10.453 -13.281 -12.883 1 95.5 190 ALA A N 1
ATOM 1499 C CA . ALA A 1 190 ? 10.984 -13.43 -14.234 1 95.5 190 ALA A CA 1
ATOM 1500 C C . ALA A 1 190 ? 12.188 -14.367 -14.25 1 95.5 190 ALA A C 1
ATOM 1502 O O . ALA A 1 190 ? 12.336 -15.188 -15.156 1 95.5 190 ALA A O 1
ATOM 1503 N N . GLU A 1 191 ? 13.031 -14.227 -13.266 1 95.69 191 GLU A N 1
ATOM 1504 C CA . GLU A 1 191 ? 14.188 -15.102 -13.141 1 95.69 191 GLU A CA 1
ATOM 1505 C C . GLU A 1 191 ? 13.766 -16.562 -12.938 1 95.69 191 GLU A C 1
ATOM 1507 O O . GLU A 1 191 ? 14.359 -17.469 -13.516 1 95.69 191 GLU A O 1
ATOM 1512 N N . GLU A 1 192 ? 12.781 -16.734 -12.078 1 93.69 192 GLU A N 1
ATOM 1513 C CA . GLU A 1 192 ? 12.25 -18.062 -11.844 1 93.69 192 GLU A CA 1
ATOM 1514 C C . GLU A 1 192 ? 11.75 -18.688 -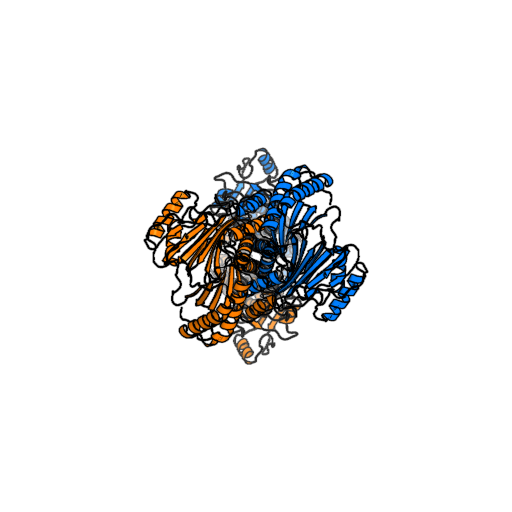13.141 1 93.69 192 GLU A C 1
ATOM 1516 O O . GLU A 1 192 ? 11.977 -19.875 -13.398 1 93.69 192 GLU A O 1
ATOM 1521 N N . LEU A 1 193 ? 11.078 -17.953 -13.938 1 94.06 193 LEU A N 1
ATOM 1522 C CA . LEU A 1 193 ? 10.586 -18.422 -15.227 1 94.06 193 LEU A CA 1
ATOM 1523 C C . LEU A 1 193 ? 11.742 -18.891 -16.109 1 94.06 193 LEU A C 1
ATOM 1525 O O . LEU A 1 193 ? 11.688 -19.969 -16.688 1 94.06 193 LEU A O 1
ATOM 1529 N N . THR A 1 194 ? 12.797 -18.078 -16.188 1 96.56 194 THR A N 1
ATOM 1530 C CA . THR A 1 194 ? 13.938 -18.422 -17.016 1 96.56 194 THR A CA 1
ATOM 1531 C C . THR A 1 194 ? 14.641 -19.672 -16.484 1 96.56 194 THR A C 1
ATOM 1533 O O . THR A 1 194 ? 15.109 -20.516 -17.25 1 96.56 194 THR A O 1
ATOM 1536 N N . GLU A 1 195 ? 14.672 -19.828 -15.188 1 93.88 195 GLU A N 1
ATOM 1537 C CA . GLU A 1 195 ? 15.32 -20.969 -14.562 1 93.88 195 GLU A CA 1
ATOM 1538 C C . GLU A 1 195 ? 14.578 -22.266 -14.883 1 93.88 195 GLU A C 1
ATOM 1540 O O . GLU A 1 195 ? 15.188 -23.25 -15.281 1 93.88 195 GLU A O 1
ATOM 1545 N N . VAL A 1 196 ? 13.32 -22.203 -14.734 1 91.31 196 VAL A N 1
ATOM 1546 C CA . VAL A 1 196 ? 12.5 -23.375 -14.961 1 91.31 196 VAL A CA 1
ATOM 1547 C C . VAL A 1 196 ? 12.578 -23.797 -16.422 1 91.31 196 VAL A C 1
ATOM 1549 O O . VAL A 1 196 ? 12.695 -24.984 -16.734 1 91.31 196 VAL A O 1
ATOM 1552 N N . CYS A 1 197 ? 12.602 -22.906 -17.328 1 93.75 197 CYS A N 1
ATOM 1553 C CA . CYS A 1 197 ? 12.469 -23.203 -18.75 1 93.75 197 CYS A CA 1
ATOM 1554 C C . CYS A 1 197 ? 13.812 -23.578 -19.359 1 93.75 197 CYS A C 1
ATOM 1556 O O . CYS A 1 197 ? 13.875 -24.25 -20.391 1 93.75 197 CYS A O 1
ATOM 1558 N N . THR A 1 198 ? 14.93 -23.172 -18.797 1 93.69 198 THR A N 1
ATOM 1559 C CA . THR A 1 198 ? 16.234 -23.5 -19.359 1 93.69 198 THR A CA 1
ATOM 1560 C C . THR A 1 198 ? 16.703 -24.875 -18.875 1 93.69 198 THR A C 1
ATOM 1562 O O . THR A 1 198 ? 17.656 -25.422 -19.406 1 93.69 198 THR A O 1
ATOM 1565 N N . GLU A 1 199 ? 16.109 -25.359 -17.922 1 86.56 199 GLU A N 1
ATOM 1566 C CA . GLU A 1 199 ? 16.516 -26.688 -17.438 1 86.56 199 GLU A CA 1
ATOM 1567 C C . GLU A 1 199 ? 16.125 -27.781 -18.422 1 86.56 199 GLU A C 1
ATOM 1569 O O . GLU A 1 199 ? 16.938 -28.656 -18.719 1 86.56 199 GLU A O 1
ATOM 1574 N N . ASP A 1 200 ? 14.914 -27.719 -19.031 1 80.81 200 ASP A N 1
ATOM 1575 C CA . ASP A 1 200 ? 14.531 -28.859 -19.875 1 80.81 200 ASP A CA 1
ATOM 1576 C C . ASP A 1 200 ? 13.672 -28.406 -21.047 1 80.81 200 ASP A C 1
ATOM 1578 O O . ASP A 1 200 ? 13.039 -29.234 -21.719 1 80.81 200 ASP A O 1
ATOM 1582 N N . PHE A 1 201 ? 13.688 -27.172 -21.422 1 90.75 201 PHE A N 1
ATOM 1583 C CA . PHE A 1 201 ? 12.734 -26.734 -22.438 1 90.75 201 PHE A CA 1
ATOM 1584 C C . PHE A 1 201 ? 13.422 -25.906 -23.5 1 90.75 201 PHE A C 1
ATOM 1586 O O . PHE A 1 201 ? 13.242 -26.141 -24.703 1 90.75 201 PHE A O 1
ATOM 1593 N N . ALA A 1 202 ? 14.273 -24.938 -23.094 1 95.44 202 ALA A N 1
ATOM 1594 C CA . ALA A 1 202 ? 14.945 -24.031 -24.016 1 95.44 202 ALA A CA 1
ATOM 1595 C C . ALA A 1 202 ? 16.406 -23.859 -23.641 1 95.44 202 ALA A C 1
ATOM 1597 O O . ALA A 1 202 ? 16.812 -24.156 -22.5 1 95.44 202 ALA A O 1
ATOM 1598 N N . ASP A 1 203 ? 17.156 -23.359 -24.625 1 96.31 203 ASP A N 1
ATOM 1599 C CA . ASP A 1 203 ? 18.578 -23.125 -24.391 1 96.31 203 ASP A CA 1
ATOM 1600 C C . ASP A 1 203 ? 18.828 -21.688 -23.938 1 96.31 203 ASP A C 1
ATOM 1602 O O . ASP A 1 203 ? 19.844 -21.406 -23.281 1 96.31 203 ASP A O 1
ATOM 1606 N N . LEU A 1 204 ? 17.938 -20.844 -24.344 1 96.88 204 LEU A N 1
ATOM 1607 C CA . LEU A 1 204 ? 17.938 -19.453 -23.906 1 96.88 204 LEU A CA 1
ATOM 1608 C C . LEU A 1 204 ? 16.5 -18.953 -23.672 1 96.88 204 LEU A C 1
ATOM 1610 O O . LEU A 1 204 ? 15.609 -19.25 -24.469 1 96.88 204 LEU A O 1
ATOM 1614 N N . VAL A 1 205 ? 16.312 -18.266 -22.625 1 97.94 205 VAL A N 1
ATOM 1615 C CA . VAL A 1 205 ? 15.023 -17.641 -22.328 1 97.94 205 VAL A CA 1
ATOM 1616 C C . VAL A 1 205 ? 15.234 -16.188 -21.922 1 97.94 205 VAL A C 1
ATOM 1618 O O . VAL A 1 205 ? 16.109 -15.883 -21.109 1 97.94 205 VAL A O 1
ATOM 1621 N N . THR A 1 206 ? 14.57 -15.289 -22.547 1 97.62 206 THR A N 1
ATOM 1622 C CA . THR A 1 206 ? 14.602 -13.883 -22.172 1 97.62 206 THR A CA 1
ATOM 1623 C C . THR A 1 206 ? 13.203 -13.383 -21.812 1 97.62 206 THR A C 1
ATOM 1625 O O . THR A 1 206 ? 12.211 -13.828 -22.406 1 97.62 206 THR A O 1
ATOM 1628 N N . VAL A 1 207 ? 13.141 -12.547 -20.859 1 97.69 207 VAL A N 1
ATOM 1629 C CA . VAL A 1 207 ? 11.883 -11.93 -20.438 1 97.69 207 VAL A CA 1
ATOM 1630 C C . VAL A 1 207 ? 12 -10.414 -20.531 1 97.69 207 VAL A C 1
ATOM 1632 O O . VAL A 1 207 ? 12.797 -9.797 -19.828 1 97.69 207 VAL A O 1
ATOM 1635 N N . ASP A 1 208 ? 11.258 -9.812 -21.375 1 96.56 208 ASP A N 1
ATOM 1636 C CA . ASP A 1 208 ? 11.195 -8.367 -21.547 1 96.56 208 ASP A CA 1
ATOM 1637 C C . ASP A 1 208 ? 9.812 -7.824 -21.172 1 96.56 208 ASP A C 1
ATOM 1639 O O . ASP A 1 208 ? 8.797 -8.352 -21.641 1 96.56 208 ASP A O 1
ATOM 1643 N N . LEU A 1 209 ? 9.805 -6.828 -20.375 1 94.88 209 LEU A N 1
ATOM 1644 C CA . LEU A 1 209 ? 8.555 -6.18 -20 1 94.88 209 LEU A CA 1
ATOM 1645 C C . LEU A 1 209 ? 8.508 -4.742 -20.5 1 94.88 209 LEU A C 1
ATOM 1647 O O . LEU A 1 209 ? 9.555 -4.125 -20.719 1 94.88 209 LEU A O 1
ATOM 1651 N N . PHE A 1 210 ? 7.293 -4.246 -20.703 1 90.44 210 PHE A N 1
ATOM 1652 C CA . PHE A 1 210 ? 7.168 -2.832 -21.031 1 90.44 210 PHE A CA 1
ATOM 1653 C C . PHE A 1 210 ? 7.723 -1.961 -19.922 1 90.44 210 PHE A C 1
ATOM 1655 O O . PHE A 1 210 ? 7.488 -2.238 -18.734 1 90.44 210 PHE A O 1
ATOM 1662 N N . ASP A 1 211 ? 8.383 -0.982 -20.266 1 84.38 211 ASP A N 1
ATOM 1663 C CA . ASP A 1 211 ? 8.961 -0.079 -19.281 1 84.38 211 ASP A CA 1
ATOM 1664 C C . ASP A 1 211 ? 7.871 0.59 -18.438 1 84.38 211 ASP A C 1
ATOM 1666 O O . ASP A 1 211 ? 8.062 0.836 -17.25 1 84.38 211 ASP A O 1
ATOM 1670 N N . SER A 1 212 ? 6.785 0.822 -19.031 1 74 212 SER A N 1
ATOM 1671 C CA . SER A 1 212 ? 5.648 1.45 -18.375 1 74 212 SER A CA 1
ATOM 1672 C C . SER A 1 212 ? 5.062 0.536 -17.297 1 74 212 SER A C 1
ATOM 1674 O O . SER A 1 212 ? 4.465 1.01 -16.328 1 74 212 SER A O 1
ATOM 1676 N N . ALA A 1 213 ? 5.246 -0.71 -17.516 1 74.25 213 ALA A N 1
ATOM 1677 C CA . ALA A 1 213 ? 4.723 -1.679 -16.562 1 74.25 213 ALA A CA 1
ATOM 1678 C C . ALA A 1 213 ? 5.566 -1.698 -15.289 1 74.25 213 ALA A C 1
ATOM 1680 O O . ALA A 1 213 ? 5.094 -2.119 -14.227 1 74.25 213 ALA A O 1
ATOM 1681 N N . LEU A 1 214 ? 6.793 -1.242 -15.461 1 75.81 214 LEU A N 1
ATOM 1682 C CA . LEU A 1 214 ? 7.711 -1.306 -14.328 1 75.81 214 LEU A CA 1
ATOM 1683 C C . LEU A 1 214 ? 7.773 0.035 -13.602 1 75.81 214 LEU A C 1
ATOM 1685 O O . LEU A 1 214 ? 8.32 0.125 -12.5 1 75.81 214 LEU A O 1
ATOM 1689 N N . ASP A 1 215 ? 7.34 1.054 -14.25 1 62.44 215 ASP A N 1
ATOM 1690 C CA . ASP A 1 215 ? 7.418 2.389 -13.656 1 62.44 215 ASP A CA 1
ATOM 1691 C C . ASP A 1 215 ? 6.422 2.543 -12.516 1 62.44 215 ASP A C 1
ATOM 1693 O O . ASP A 1 215 ? 5.215 2.365 -12.703 1 62.44 215 ASP A O 1
ATOM 1697 N N . GLU A 1 216 ? 7.023 2.555 -11.406 1 56.84 216 GLU A N 1
ATOM 1698 C CA . GLU A 1 216 ? 6.227 2.732 -10.195 1 56.84 216 GLU A CA 1
ATOM 1699 C C . GLU A 1 216 ? 5.465 4.055 -10.227 1 56.84 216 GLU A C 1
ATOM 1701 O O . GLU A 1 216 ? 4.371 4.16 -9.664 1 56.84 216 GLU A O 1
ATOM 1706 N N . THR A 1 217 ? 6.223 5.074 -10.82 1 49.59 217 THR A N 1
ATOM 1707 C CA . THR A 1 217 ? 5.715 6.438 -10.719 1 49.59 217 THR A CA 1
ATOM 1708 C C . THR A 1 217 ? 4.688 6.719 -11.812 1 49.59 217 THR A C 1
ATOM 1710 O O . THR A 1 217 ? 3.924 7.684 -11.719 1 49.59 217 THR A O 1
ATOM 1713 N N . GLY A 1 218 ? 4.402 5.641 -12.688 1 48.03 218 GLY A N 1
ATOM 1714 C CA . GLY A 1 218 ? 3.438 5.793 -13.766 1 48.03 218 GLY A CA 1
ATOM 1715 C C . GLY A 1 218 ? 3.811 6.883 -14.75 1 48.03 218 GLY A C 1
ATOM 1716 O O . GLY A 1 218 ? 3.004 7.254 -15.602 1 48.03 218 GLY A O 1
ATOM 1717 N N . THR A 1 219 ? 4.773 7.82 -14.5 1 42.84 219 THR A N 1
ATOM 1718 C CA . THR A 1 219 ? 5.055 9.055 -15.227 1 42.84 219 THR A CA 1
ATOM 1719 C C . THR A 1 219 ? 5.695 8.75 -16.578 1 42.84 219 THR A C 1
ATOM 1721 O O . THR A 1 219 ? 6.012 9.672 -17.344 1 42.84 219 THR A O 1
ATOM 1724 N N . GLY A 1 220 ? 6.207 7.723 -16.828 1 45.59 220 GLY A N 1
ATOM 1725 C CA . GLY A 1 220 ? 7.02 7.695 -18.031 1 45.59 220 GLY A CA 1
ATOM 1726 C C . GLY A 1 220 ? 6.203 7.805 -19.297 1 45.59 220 GLY A C 1
ATOM 1727 O O . GLY A 1 220 ? 5 7.551 -19.297 1 45.59 220 GLY A O 1
ATOM 1728 N N . PRO A 1 221 ? 6.652 8.688 -20.125 1 44.19 221 PRO A N 1
ATOM 1729 C CA . PRO A 1 221 ? 6 8.773 -21.438 1 44.19 221 PRO A CA 1
ATOM 1730 C C . PRO A 1 221 ? 5.602 7.406 -21.984 1 44.19 221 PRO A C 1
ATOM 1732 O O . PRO A 1 221 ? 6.312 6.422 -21.781 1 44.19 221 PRO A O 1
ATOM 1735 N N . PRO A 1 222 ? 4.371 7.223 -22.172 1 46.5 222 PRO A N 1
ATOM 1736 C CA . PRO A 1 222 ? 3.941 6.016 -22.875 1 46.5 222 PRO A CA 1
ATOM 1737 C C . PRO A 1 222 ? 4.797 5.715 -24.109 1 46.5 222 PRO A C 1
ATOM 1739 O O . PRO A 1 222 ? 4.277 5.238 -25.125 1 46.5 222 PRO A O 1
ATOM 1742 N N . GLU A 1 223 ? 6.012 6.164 -24.219 1 51.34 223 GLU A N 1
ATOM 1743 C CA . GLU A 1 223 ? 6.438 5.641 -25.516 1 51.34 223 GLU A CA 1
ATOM 1744 C C . GLU A 1 223 ? 6.16 4.145 -25.625 1 51.34 223 GLU A C 1
ATOM 1746 O O . GLU A 1 223 ? 6.73 3.348 -24.875 1 51.34 223 GLU A O 1
ATOM 1751 N N . ALA A 1 224 ? 5.055 3.719 -26.188 1 56.69 224 ALA A N 1
ATOM 1752 C CA . ALA A 1 224 ? 4.148 2.574 -26.25 1 56.69 224 ALA A CA 1
ATOM 1753 C C . ALA A 1 224 ? 4.922 1.266 -26.375 1 56.69 224 ALA A C 1
ATOM 1755 O O . ALA A 1 224 ? 4.492 0.23 -25.875 1 56.69 224 ALA A O 1
ATOM 1756 N N . LEU A 1 225 ? 6.055 1.196 -26.984 1 74.38 225 LEU A N 1
ATOM 1757 C CA . LEU A 1 225 ? 6.48 -0.176 -27.25 1 74.38 225 LEU A CA 1
ATOM 1758 C C . LEU A 1 225 ? 7.887 -0.418 -26.703 1 74.38 225 LEU A C 1
ATOM 1760 O O . LEU A 1 225 ? 8.531 -1.407 -27.062 1 74.38 225 LEU A O 1
ATOM 1764 N N . THR A 1 226 ? 8.383 0.53 -25.703 1 85.94 226 THR A N 1
ATOM 1765 C CA . THR A 1 226 ? 9.703 0.299 -25.141 1 85.94 226 THR A CA 1
ATOM 1766 C C . THR A 1 226 ? 9.664 -0.824 -24.109 1 85.94 226 THR A C 1
ATOM 1768 O O . THR A 1 226 ? 8.773 -0.854 -23.25 1 85.94 226 THR A O 1
ATOM 1771 N N . GLN A 1 227 ? 10.656 -1.706 -24.297 1 91.75 227 GLN A N 1
ATOM 1772 C CA . GLN A 1 227 ? 10.734 -2.852 -23.406 1 91.75 227 GLN A CA 1
ATOM 1773 C C . GLN A 1 227 ? 12.016 -2.809 -22.562 1 91.75 227 GLN A C 1
ATOM 1775 O O . GLN A 1 227 ? 13 -2.176 -22.969 1 91.75 227 GLN A O 1
ATOM 1780 N N . ARG A 1 228 ? 11.984 -3.428 -21.453 1 93.62 228 ARG A N 1
ATOM 1781 C CA . ARG A 1 228 ? 13.148 -3.594 -20.594 1 93.62 228 ARG A CA 1
ATOM 1782 C C . ARG A 1 228 ? 13.438 -5.07 -20.328 1 93.62 228 ARG A C 1
ATOM 1784 O O . ARG A 1 228 ? 12.523 -5.832 -20 1 93.62 228 ARG A O 1
ATOM 1791 N N . ARG A 1 229 ? 14.719 -5.438 -20.547 1 96.44 229 ARG A N 1
ATOM 1792 C CA . ARG A 1 229 ? 15.117 -6.801 -20.203 1 96.44 229 ARG A CA 1
ATOM 1793 C C . ARG A 1 229 ? 15.125 -7.012 -18.703 1 96.44 229 ARG A C 1
ATOM 1795 O O . ARG A 1 229 ? 15.961 -6.449 -17.984 1 96.44 229 ARG A O 1
ATOM 1802 N N . VAL A 1 230 ? 14.273 -7.867 -18.281 1 96.12 230 VAL A N 1
ATOM 1803 C CA . VAL A 1 230 ? 14.102 -8.039 -16.844 1 96.12 230 VAL A CA 1
ATOM 1804 C C . VAL A 1 230 ? 14.875 -9.266 -16.375 1 96.12 230 VAL A C 1
ATOM 1806 O O . VAL A 1 230 ? 15.367 -9.312 -15.242 1 96.12 230 VAL A O 1
ATOM 1809 N N . ALA A 1 231 ? 14.891 -10.242 -17.219 1 97.31 231 ALA A N 1
ATOM 1810 C CA . ALA A 1 231 ? 15.609 -11.469 -16.891 1 97.31 231 ALA A CA 1
ATOM 1811 C C . ALA A 1 231 ? 16.094 -12.172 -18.156 1 97.31 231 ALA A C 1
ATOM 1813 O O . ALA A 1 231 ? 15.5 -12.008 -19.234 1 97.31 231 ALA A O 1
ATOM 1814 N N . GLN A 1 232 ? 17.125 -12.969 -18.078 1 97.69 232 GLN A N 1
ATOM 1815 C CA . GLN A 1 232 ? 17.625 -13.844 -19.125 1 97.69 232 GLN A CA 1
ATOM 1816 C C . GLN A 1 232 ? 18.484 -14.961 -18.562 1 97.69 232 GLN A C 1
ATOM 1818 O O . GLN A 1 232 ? 19.125 -14.797 -17.531 1 97.69 232 GLN A O 1
ATOM 1823 N N . ARG A 1 233 ? 18.391 -16.047 -19.156 1 97.06 233 ARG A N 1
ATOM 1824 C CA . ARG A 1 233 ? 19.203 -17.188 -18.75 1 97.06 233 ARG A CA 1
ATOM 1825 C C . ARG A 1 233 ? 19.516 -18.094 -19.938 1 97.06 233 ARG A C 1
ATOM 1827 O O . ARG A 1 233 ? 18.641 -18.344 -20.766 1 97.06 233 ARG A O 1
ATOM 1834 N N . SER A 1 234 ? 20.766 -18.516 -20 1 96.5 234 SER A N 1
ATOM 1835 C CA . SER A 1 234 ? 21.234 -19.422 -21.047 1 96.5 234 SER A CA 1
ATOM 1836 C C . SER A 1 234 ? 21.859 -20.672 -20.438 1 96.5 234 SER A C 1
ATOM 1838 O O . SER A 1 234 ? 22.328 -20.656 -19.297 1 96.5 234 SER A O 1
ATOM 1840 N N . VAL A 1 235 ? 21.812 -21.688 -21.188 1 94.12 235 VAL A N 1
ATOM 1841 C CA . VAL A 1 235 ? 22.531 -22.891 -20.781 1 94.12 235 VAL A CA 1
ATOM 1842 C C . VAL A 1 235 ? 24.047 -22.656 -20.875 1 94.12 235 VAL A C 1
ATOM 1844 O O . VAL A 1 235 ? 24.828 -23.391 -20.281 1 94.12 235 VAL A O 1
ATOM 1847 N N . LEU A 1 236 ? 24.375 -21.641 -21.672 1 93.44 236 LEU A N 1
ATOM 1848 C CA . LEU A 1 236 ? 25.766 -21.234 -21.797 1 93.44 236 LEU A CA 1
ATOM 1849 C C . LEU A 1 236 ? 26.125 -20.141 -20.797 1 93.44 236 LEU A C 1
ATOM 1851 O O . LEU A 1 236 ? 25.25 -19.359 -20.406 1 93.44 236 LEU A O 1
ATOM 1855 N N . ASP A 1 237 ? 27.344 -20.109 -20.531 1 89.88 237 ASP A N 1
ATOM 1856 C CA . ASP A 1 237 ? 27.812 -19.078 -19.609 1 89.88 237 ASP A CA 1
ATOM 1857 C C . ASP A 1 237 ? 27.797 -17.703 -20.281 1 89.88 237 ASP A C 1
ATOM 1859 O O . ASP A 1 237 ? 28.156 -17.578 -21.453 1 89.88 237 ASP A O 1
ATOM 1863 N N . ASP A 1 238 ? 27.297 -16.672 -19.641 1 88.06 238 ASP A N 1
ATOM 1864 C CA . ASP A 1 238 ? 27.359 -15.25 -19.984 1 88.06 238 ASP A CA 1
ATOM 1865 C C . ASP A 1 238 ? 26.375 -14.914 -21.094 1 88.06 238 ASP A C 1
ATOM 1867 O O . ASP A 1 238 ? 26.438 -13.828 -21.672 1 88.06 238 ASP A O 1
ATOM 1871 N N . CYS A 1 239 ? 25.562 -15.875 -21.516 1 91.88 239 CYS A N 1
ATOM 1872 C CA . CYS A 1 239 ? 24.484 -15.648 -22.484 1 91.88 239 CYS A CA 1
ATOM 1873 C C . CYS A 1 239 ? 25.031 -15.039 -23.766 1 91.88 239 CYS A C 1
ATOM 1875 O O . CYS A 1 239 ? 24.578 -13.984 -24.203 1 91.88 239 CYS A O 1
ATOM 1877 N N . PRO A 1 240 ? 25.953 -15.633 -24.391 1 90.81 240 PRO A N 1
ATOM 1878 C CA . PRO A 1 240 ? 26.531 -15.07 -25.625 1 90.81 240 PRO A CA 1
ATOM 1879 C C . PRO A 1 240 ? 25.484 -14.812 -26.703 1 90.81 240 PRO A C 1
ATOM 1881 O O . PRO A 1 240 ? 25.75 -14.055 -27.641 1 90.81 240 PRO A O 1
ATOM 1884 N N . GLU A 1 241 ? 24.312 -15.422 -26.625 1 92.44 241 GLU A N 1
ATOM 1885 C CA . GLU A 1 241 ? 23.25 -15.281 -27.609 1 92.44 241 GLU A CA 1
ATOM 1886 C C . GLU A 1 241 ? 22.656 -13.875 -27.578 1 92.44 241 GLU A C 1
ATOM 1888 O O . GLU A 1 241 ? 22.031 -13.43 -28.547 1 92.44 241 GLU A O 1
ATOM 1893 N N . SER A 1 242 ? 22.75 -13.234 -26.453 1 91.81 242 SER A N 1
ATOM 1894 C CA . SER A 1 242 ? 22.016 -11.992 -26.25 1 91.81 242 SER A CA 1
ATOM 1895 C C . SER A 1 242 ? 22.969 -10.789 -26.25 1 91.81 242 SER A C 1
ATOM 1897 O O . SER A 1 242 ? 24.047 -10.844 -25.672 1 91.81 242 SER A O 1
ATOM 1899 N N . LEU A 1 243 ? 22.547 -9.672 -26.875 1 90.31 243 LEU A N 1
ATOM 1900 C CA . LEU A 1 243 ? 23.312 -8.43 -26.875 1 90.31 243 LEU A CA 1
ATOM 1901 C C . LEU A 1 243 ? 22.891 -7.52 -25.734 1 90.31 243 LEU A C 1
ATOM 1903 O O . LEU A 1 243 ? 23.594 -6.551 -25.422 1 90.31 243 LEU A O 1
ATOM 1907 N N . LEU A 1 244 ? 21.781 -7.859 -25.203 1 92.88 244 LEU A N 1
ATOM 1908 C CA . LEU A 1 244 ? 21.219 -6.992 -24.172 1 92.88 244 LEU A CA 1
ATOM 1909 C C . LEU A 1 244 ? 21.562 -7.512 -22.781 1 92.88 244 LEU A C 1
ATOM 1911 O O . LEU A 1 244 ? 21.609 -8.727 -22.562 1 92.88 244 LEU A O 1
ATOM 1915 N N . ARG A 1 245 ? 21.781 -6.539 -21.828 1 92 245 ARG A N 1
ATOM 1916 C CA . ARG A 1 245 ? 21.953 -6.875 -20.422 1 92 245 ARG A CA 1
ATOM 1917 C C . ARG A 1 245 ? 20.656 -6.68 -19.656 1 92 245 ARG A C 1
ATOM 1919 O O . ARG A 1 245 ? 19.781 -5.93 -20.078 1 92 245 ARG A O 1
ATOM 1926 N N . VAL A 1 246 ? 20.578 -7.367 -18.578 1 95.31 246 VAL A N 1
ATOM 1927 C CA . VAL A 1 246 ? 19.422 -7.207 -17.719 1 95.31 246 VAL A CA 1
ATOM 1928 C C . VAL A 1 246 ? 19.312 -5.758 -17.25 1 95.31 246 VAL A C 1
ATOM 1930 O O . VAL A 1 246 ? 20.312 -5.16 -16.828 1 95.31 246 VAL A O 1
ATOM 1933 N N . GLY A 1 247 ? 18.203 -5.184 -17.391 1 92.25 247 GLY A N 1
ATOM 1934 C CA . GLY A 1 247 ? 17.984 -3.807 -16.984 1 92.25 247 GLY A CA 1
ATOM 1935 C C . GLY A 1 247 ? 18 -2.822 -18.125 1 92.25 247 GLY A C 1
ATOM 1936 O O . GLY A 1 247 ? 17.531 -1.691 -18 1 92.25 247 GLY A O 1
ATOM 1937 N N . GLU A 1 248 ? 18.453 -3.199 -19.25 1 93.38 248 GLU A N 1
ATOM 1938 C CA . GLU A 1 248 ? 18.578 -2.307 -20.406 1 93.38 248 GLU A CA 1
ATOM 1939 C C . GLU A 1 248 ? 17.25 -2.205 -21.156 1 93.38 248 GLU A C 1
ATOM 1941 O O . GLU A 1 248 ? 16.5 -3.186 -21.25 1 93.38 248 GLU A O 1
ATOM 1946 N N . THR A 1 249 ? 16.938 -1.036 -21.656 1 92.31 249 THR A N 1
ATOM 1947 C CA . THR A 1 249 ? 15.734 -0.814 -22.438 1 92.31 249 THR A CA 1
ATOM 1948 C C . THR A 1 249 ? 16.031 -0.951 -23.938 1 92.31 249 THR A C 1
ATOM 1950 O O . THR A 1 249 ? 17.156 -0.725 -24.375 1 92.31 249 THR A O 1
ATOM 1953 N N . HIS A 1 250 ? 15.062 -1.426 -24.656 1 91.38 250 HIS A N 1
ATOM 1954 C CA . HIS A 1 250 ? 15.219 -1.59 -26.094 1 91.38 250 HIS A CA 1
ATOM 1955 C C . HIS A 1 250 ? 13.867 -1.535 -26.812 1 91.38 250 HIS A C 1
ATOM 1957 O O . HIS A 1 250 ? 12.82 -1.525 -26.156 1 91.38 250 HIS A O 1
ATOM 1963 N N . THR A 1 251 ? 13.906 -1.438 -28.156 1 91 251 THR A N 1
ATOM 1964 C CA . THR A 1 251 ? 12.719 -1.488 -29 1 91 251 THR A CA 1
ATOM 1965 C C . THR A 1 251 ? 12.922 -2.436 -30.172 1 91 251 THR A C 1
ATOM 1967 O O . THR A 1 251 ? 14.062 -2.68 -30.594 1 91 251 THR A O 1
ATOM 1970 N N . TYR A 1 252 ? 11.906 -3.008 -30.562 1 90.31 252 TYR A N 1
ATOM 1971 C CA . TYR A 1 252 ? 11.953 -3.844 -31.766 1 90.31 252 TYR A CA 1
ATOM 1972 C C . TYR A 1 252 ? 11.609 -3.037 -33 1 90.31 252 TYR A C 1
ATOM 1974 O O . TYR A 1 252 ? 10.859 -2.061 -32.938 1 90.31 252 TYR A O 1
ATOM 1982 N N . PRO A 1 253 ? 12.195 -3.547 -34.156 1 88.25 253 PRO A N 1
ATOM 1983 C CA . PRO A 1 253 ? 11.797 -2.887 -35.406 1 88.25 253 PRO A CA 1
ATOM 1984 C C . PRO A 1 253 ? 10.305 -3.014 -35.688 1 88.25 253 PRO A C 1
ATOM 1986 O O . PRO A 1 253 ? 9.688 -4.027 -35.344 1 88.25 253 PRO A O 1
ATOM 1989 N N . ASP A 1 254 ? 9.852 -2.084 -36.406 1 86.56 254 ASP A N 1
ATOM 1990 C CA . ASP A 1 254 ? 8.422 -2.072 -36.719 1 86.56 254 ASP A CA 1
ATOM 1991 C C . ASP A 1 254 ? 8.055 -3.275 -37.594 1 86.56 254 ASP A C 1
ATOM 1993 O O . ASP A 1 254 ? 8.844 -3.723 -38.438 1 86.56 254 ASP A O 1
ATOM 1997 N N . ASP A 1 255 ? 6.961 -3.844 -37.469 1 85.5 255 ASP A N 1
ATOM 1998 C CA . ASP A 1 255 ? 6.363 -4.926 -38.25 1 85.5 255 ASP A CA 1
ATOM 1999 C C . ASP A 1 255 ? 7.129 -6.234 -38.031 1 85.5 255 ASP A C 1
ATOM 2001 O O . ASP A 1 255 ? 7.039 -7.145 -38.875 1 85.5 255 ASP A O 1
ATOM 2005 N N . SER A 1 256 ? 7.965 -6.172 -37.031 1 92.25 256 SER A N 1
ATOM 2006 C CA . SER A 1 256 ? 8.68 -7.402 -36.719 1 92.25 256 SER A CA 1
ATOM 2007 C C . SER A 1 256 ? 7.777 -8.398 -36 1 92.25 256 SER A C 1
ATOM 2009 O O . SER A 1 256 ? 6.684 -8.047 -35.562 1 92.25 256 SER A O 1
ATOM 2011 N N . ALA A 1 257 ? 8.219 -9.625 -35.969 1 92.62 257 ALA A N 1
ATOM 2012 C CA . ALA A 1 257 ? 7.434 -10.695 -35.344 1 92.62 257 ALA A CA 1
ATOM 2013 C C . ALA A 1 257 ? 7.18 -10.398 -33.875 1 92.62 257 ALA A C 1
ATOM 2015 O O . ALA A 1 257 ? 6.059 -10.555 -33.375 1 92.62 257 ALA A O 1
ATOM 2016 N N . PRO A 1 258 ? 8.211 -9.922 -33.188 1 93.75 258 PRO A N 1
ATOM 2017 C CA . PRO A 1 258 ? 7.949 -9.594 -31.766 1 93.75 258 PRO A CA 1
ATOM 2018 C C . PRO A 1 258 ? 6.898 -8.5 -31.594 1 93.75 258 PRO A C 1
ATOM 2020 O O . PRO A 1 258 ? 6.051 -8.586 -30.703 1 93.75 258 PRO A O 1
ATOM 2023 N N . VAL A 1 259 ? 6.926 -7.492 -32.438 1 92.06 259 VAL A N 1
ATOM 2024 C CA . VAL A 1 259 ? 5.961 -6.402 -32.344 1 92.06 259 VAL A CA 1
ATOM 2025 C C . VAL A 1 259 ? 4.559 -6.93 -32.625 1 92.06 259 VAL A C 1
ATOM 2027 O O . VAL A 1 259 ? 3.588 -6.543 -31.984 1 92.06 259 VAL A O 1
ATOM 2030 N N . ARG A 1 260 ? 4.512 -7.75 -33.594 1 91.69 260 ARG A N 1
ATOM 2031 C CA . ARG A 1 260 ? 3.223 -8.352 -33.906 1 91.69 260 ARG A CA 1
ATOM 2032 C C . ARG A 1 260 ? 2.695 -9.18 -32.75 1 91.69 260 ARG A C 1
ATOM 2034 O O . ARG A 1 260 ? 1.504 -9.141 -32.438 1 91.69 260 ARG A O 1
ATOM 2041 N N . ALA A 1 261 ? 3.588 -9.961 -32.188 1 93.56 261 ALA A N 1
ATOM 2042 C CA . ALA A 1 261 ? 3.199 -10.766 -31.031 1 93.56 261 ALA A CA 1
ATOM 2043 C C . ALA A 1 261 ? 2.705 -9.883 -29.875 1 93.56 261 ALA A C 1
ATOM 2045 O O . ALA A 1 261 ? 1.692 -10.188 -29.25 1 93.56 261 ALA A O 1
ATOM 2046 N N . LEU A 1 262 ? 3.338 -8.805 -29.656 1 92.06 262 LEU A N 1
ATOM 2047 C CA . LEU A 1 262 ? 3.002 -7.895 -28.578 1 92.06 262 LEU A CA 1
ATOM 2048 C C . LEU A 1 262 ? 1.672 -7.195 -28.844 1 92.06 262 LEU A C 1
ATOM 2050 O O . LEU A 1 262 ? 0.864 -7.023 -27.922 1 92.06 262 LEU A O 1
ATOM 2054 N N . THR A 1 263 ? 1.423 -6.816 -30.016 1 88.62 263 THR A N 1
ATOM 2055 C CA . THR A 1 263 ? 0.243 -6.031 -30.375 1 88.62 263 THR A CA 1
ATOM 2056 C C . THR A 1 263 ? -0.991 -6.926 -30.469 1 88.62 263 THR A C 1
ATOM 2058 O O . THR A 1 263 ? -2.082 -6.531 -30.047 1 88.62 263 THR A O 1
ATOM 2061 N N . THR A 1 264 ? -0.786 -8.148 -30.938 1 88.31 264 THR A N 1
ATOM 2062 C CA . THR A 1 264 ? -1.926 -9.039 -31.141 1 88.31 264 THR A CA 1
ATOM 2063 C C . THR A 1 264 ? -2.143 -9.922 -29.906 1 88.31 264 THR A C 1
ATOM 2065 O O . THR A 1 264 ? -3.23 -10.469 -29.719 1 88.31 264 THR A O 1
ATOM 2068 N N . GLY A 1 265 ? -1.089 -10.211 -29.203 1 89.62 265 GLY A N 1
ATOM 2069 C CA . GLY A 1 265 ? -1.151 -11.125 -28.062 1 89.62 265 GLY A CA 1
ATOM 2070 C C . GLY A 1 265 ? -1.032 -12.578 -28.469 1 89.62 265 GLY A C 1
ATOM 2071 O O . GLY A 1 265 ? -1.313 -13.469 -27.656 1 89.62 265 GLY A O 1
ATOM 2072 N N . ARG A 1 266 ? -0.642 -12.758 -29.688 1 91.19 266 ARG A N 1
ATOM 2073 C CA . ARG A 1 266 ? -0.55 -14.125 -30.188 1 91.19 266 ARG A CA 1
ATOM 2074 C C . ARG A 1 266 ? 0.899 -14.602 -30.219 1 91.19 266 ARG A C 1
ATOM 2076 O O . ARG A 1 266 ? 1.798 -13.836 -30.578 1 91.19 266 ARG A O 1
ATOM 2083 N N . SER A 1 267 ? 1.063 -15.82 -29.797 1 95 267 SER A N 1
ATOM 2084 C CA . SER A 1 267 ? 2.396 -16.406 -29.812 1 95 267 SER A CA 1
ATOM 2085 C C . SER A 1 267 ? 2.84 -16.75 -31.234 1 95 267 SER A C 1
ATOM 2087 O O . SER A 1 267 ? 2.006 -16.938 -32.125 1 95 267 SER A O 1
ATOM 2089 N N . VAL A 1 268 ? 4.145 -16.766 -31.453 1 93.62 268 VAL A N 1
ATOM 2090 C CA . VAL A 1 268 ? 4.699 -17.031 -32.781 1 93.62 268 VAL A CA 1
ATOM 2091 C C . VAL A 1 268 ? 5.828 -18.047 -32.656 1 93.62 268 VAL A C 1
ATOM 2093 O O . VAL A 1 268 ? 6.672 -17.969 -31.766 1 93.62 268 VAL A O 1
ATOM 2096 N N . LEU A 1 269 ? 5.766 -19.078 -33.406 1 93.94 269 LEU A N 1
ATOM 2097 C CA . LEU A 1 269 ? 6.84 -20.047 -33.594 1 93.94 269 LEU A CA 1
ATOM 2098 C C . LEU A 1 269 ? 7.629 -19.75 -34.844 1 93.94 269 LEU A C 1
ATOM 2100 O O . LEU A 1 269 ? 7.059 -19.688 -35.938 1 93.94 269 LEU A O 1
ATOM 2104 N N . HIS A 1 270 ? 8.914 -19.547 -34.719 1 91.75 270 HIS A N 1
ATOM 2105 C CA . HIS A 1 270 ? 9.766 -19.203 -35.844 1 91.75 270 HIS A CA 1
ATOM 2106 C C . HIS A 1 270 ? 10.922 -20.188 -36 1 91.75 270 HIS A C 1
ATOM 2108 O O . HIS A 1 270 ? 11.742 -20.328 -35.062 1 91.75 270 HIS A O 1
ATOM 2114 N N . HIS A 1 271 ? 11 -20.828 -37.094 1 90.56 271 HIS A N 1
ATOM 2115 C CA . HIS A 1 271 ? 12.125 -21.703 -37.406 1 90.56 271 HIS A CA 1
ATOM 2116 C C . HIS A 1 271 ? 13.133 -21 -38.312 1 90.56 271 HIS A C 1
ATOM 2118 O O . HIS A 1 271 ? 12.742 -20.297 -39.25 1 90.56 271 HIS A O 1
ATOM 2124 N N . ILE A 1 272 ? 14.258 -21 -37.906 1 85.5 272 ILE A N 1
ATOM 2125 C CA . ILE A 1 272 ? 15.328 -20.359 -38.688 1 85.5 272 ILE A CA 1
ATOM 2126 C C . ILE A 1 272 ? 16.078 -21.422 -39.5 1 85.5 272 ILE A C 1
ATOM 2128 O O . ILE A 1 272 ? 16.766 -22.266 -38.938 1 85.5 272 ILE A O 1
ATOM 2132 N N . ALA A 1 273 ? 15.508 -21.312 -40.75 1 74.81 273 ALA A N 1
ATOM 2133 C CA . ALA A 1 273 ? 16.141 -22.203 -41.719 1 74.81 273 ALA A CA 1
ATOM 2134 C C . ALA A 1 273 ? 17.172 -21.469 -42.562 1 74.81 273 ALA A C 1
ATOM 2136 O O . ALA A 1 273 ? 17 -20.281 -42.875 1 74.81 273 ALA A O 1
ATOM 2137 N N . GLY A 1 274 ? 18.438 -21.938 -42.594 1 69.38 274 GLY A N 1
ATOM 2138 C CA . GLY A 1 274 ? 19.406 -21.375 -43.531 1 69.38 274 GLY A CA 1
ATOM 2139 C C . GLY A 1 274 ? 20.375 -20.406 -42.875 1 69.38 274 GLY A C 1
ATOM 2140 O O . GLY A 1 274 ? 20.531 -20.391 -41.656 1 69.38 274 GLY A O 1
ATOM 2141 N N . THR A 1 275 ? 20.953 -19.484 -43.719 1 68.81 275 THR A N 1
ATOM 2142 C CA . THR A 1 275 ? 22.047 -18.625 -43.281 1 68.81 275 THR A CA 1
ATOM 2143 C C . THR A 1 275 ? 21.531 -17.234 -42.906 1 68.81 275 THR A C 1
ATOM 2145 O O . THR A 1 275 ? 22.219 -16.484 -42.219 1 68.81 275 THR A O 1
ATOM 2148 N N . GLU A 1 276 ? 20.297 -16.906 -43.25 1 78.56 276 GLU A N 1
ATOM 2149 C CA . GLU A 1 276 ? 19.859 -15.547 -42.969 1 78.56 276 GLU A CA 1
ATOM 2150 C C . GLU A 1 276 ? 18.953 -15.5 -41.75 1 78.56 276 GLU A C 1
ATOM 2152 O O . GLU A 1 276 ? 18.047 -16.328 -41.594 1 78.56 276 GLU A O 1
ATOM 2157 N N . MET A 1 277 ? 19.297 -14.586 -40.906 1 86.12 277 MET A N 1
ATOM 2158 C CA . MET A 1 277 ? 18.5 -14.375 -39.688 1 86.12 277 MET A CA 1
ATOM 2159 C C . MET A 1 277 ? 17.75 -13.039 -39.75 1 86.12 277 MET A C 1
ATOM 2161 O O . MET A 1 277 ? 18.297 -12.047 -40.219 1 86.12 277 MET A O 1
ATOM 2165 N N . PRO A 1 278 ? 16.516 -13.016 -39.375 1 87.62 278 PRO A N 1
ATOM 2166 C CA . PRO A 1 278 ? 15.797 -11.742 -39.344 1 87.62 278 PRO A CA 1
ATOM 2167 C C . PRO A 1 278 ? 16.469 -10.695 -38.469 1 87.62 278 PRO A C 1
ATOM 2169 O O . PRO A 1 278 ? 17.156 -11.039 -37.5 1 87.62 278 PRO A O 1
ATOM 2172 N N . PRO A 1 279 ? 16.234 -9.484 -38.719 1 86.75 279 PRO A N 1
ATOM 2173 C CA . PRO A 1 279 ? 16.891 -8.398 -38 1 86.75 279 PRO A CA 1
ATOM 2174 C C . PRO A 1 279 ? 16.531 -8.367 -36.531 1 86.75 279 PRO A C 1
ATOM 2176 O O . PRO A 1 279 ? 17.312 -7.895 -35.688 1 86.75 279 PRO A O 1
ATOM 2179 N N . TRP A 1 280 ? 15.352 -8.844 -36.188 1 88.31 280 TRP A N 1
ATOM 2180 C CA . TRP A 1 280 ? 14.953 -8.797 -34.781 1 88.31 280 TRP A CA 1
ATOM 2181 C C . TRP A 1 280 ? 15.664 -9.875 -33.969 1 88.31 280 TRP A C 1
ATOM 2183 O O . TRP A 1 280 ? 15.734 -9.797 -32.75 1 88.31 280 TRP A O 1
ATOM 2193 N N . VAL A 1 281 ? 16.203 -10.812 -34.625 1 89.56 281 VAL A N 1
ATOM 2194 C CA . VAL A 1 281 ? 17 -11.859 -34 1 89.56 281 VAL A CA 1
ATOM 2195 C C . VAL A 1 281 ? 18.469 -11.438 -33.938 1 89.56 281 VAL A C 1
ATOM 2197 O O . VAL A 1 281 ? 19.125 -11.562 -32.906 1 89.56 281 VAL A O 1
ATOM 2200 N N . ALA A 1 282 ? 18.891 -10.938 -35.062 1 89.94 282 ALA A N 1
ATOM 2201 C CA . ALA A 1 282 ? 20.281 -10.492 -35.219 1 89.94 282 ALA A CA 1
ATOM 2202 C C . ALA A 1 282 ? 20.344 -9.078 -35.781 1 89.94 282 ALA A C 1
ATOM 2204 O O . ALA A 1 282 ? 20.438 -8.883 -37 1 89.94 282 ALA A O 1
ATOM 2205 N N . PRO A 1 283 ? 20.406 -8.141 -34.875 1 84.88 283 PRO A N 1
ATOM 2206 C CA . PRO A 1 283 ? 20.406 -6.746 -35.344 1 84.88 283 PRO A CA 1
ATOM 2207 C C . PRO A 1 283 ? 21.672 -6.359 -36.094 1 84.88 283 PRO A C 1
ATOM 2209 O O . PRO A 1 283 ? 21.672 -5.383 -36.844 1 84.88 283 PRO A O 1
ATOM 2212 N N . SER A 1 284 ? 22.75 -7.117 -35.844 1 86.81 284 SER A N 1
ATOM 2213 C CA . SER A 1 284 ? 24.016 -6.875 -36.562 1 86.81 284 SER A CA 1
ATOM 2214 C C . SER A 1 284 ? 24.562 -8.164 -37.188 1 86.81 284 SER A C 1
ATOM 2216 O O . SER A 1 284 ? 24.219 -9.258 -36.75 1 86.81 284 SER A O 1
ATOM 2218 N N . GLU A 1 285 ? 25.391 -7.941 -38.156 1 87.62 285 GLU A N 1
ATOM 2219 C CA . GLU A 1 285 ? 25.984 -9.094 -38.844 1 87.62 285 GLU A CA 1
ATOM 2220 C C . GLU A 1 285 ? 26.938 -9.844 -37.906 1 87.62 285 GLU A C 1
ATOM 2222 O O . GLU A 1 285 ? 27.016 -11.07 -37.969 1 87.62 285 GLU A O 1
ATOM 2227 N N . SER A 1 286 ? 27.547 -9.109 -37.188 1 89.75 286 SER A N 1
ATOM 2228 C CA . SER A 1 286 ? 28.469 -9.742 -36.219 1 89.75 286 SER A CA 1
ATOM 2229 C C . SER A 1 286 ? 27.719 -10.641 -35.25 1 89.75 286 SER A C 1
ATOM 2231 O O . SER A 1 286 ? 28.156 -11.742 -34.938 1 89.75 286 SER A O 1
ATOM 2233 N N . HIS A 1 287 ? 26.594 -10.203 -34.906 1 91.19 287 HIS A N 1
ATOM 2234 C CA . HIS A 1 287 ? 25.781 -11 -33.969 1 91.19 287 HIS A CA 1
ATOM 2235 C C . HIS A 1 287 ? 25.203 -12.219 -34.688 1 91.19 287 HIS A C 1
ATOM 2237 O O . HIS A 1 287 ? 25.094 -13.289 -34.094 1 91.19 287 HIS A O 1
ATOM 2243 N N . GLY A 1 288 ? 24.875 -12.008 -35.875 1 90.25 288 GLY A N 1
ATOM 2244 C CA . GLY A 1 288 ? 24.359 -13.117 -36.656 1 90.25 288 GLY A CA 1
ATOM 2245 C C . GLY A 1 288 ? 25.344 -14.258 -36.781 1 90.25 288 GLY A C 1
ATOM 2246 O O . GLY A 1 288 ? 24.953 -15.43 -36.719 1 90.25 288 GLY A O 1
ATOM 2247 N N . ARG A 1 289 ? 26.547 -13.898 -36.938 1 89.38 289 ARG A N 1
ATOM 2248 C CA . ARG A 1 289 ? 27.594 -14.914 -37.062 1 89.38 289 ARG A CA 1
ATOM 2249 C C . ARG A 1 289 ? 27.719 -15.719 -35.781 1 89.38 289 ARG A C 1
ATOM 2251 O O . ARG A 1 289 ? 27.891 -16.938 -35.812 1 89.38 289 ARG A O 1
ATOM 2258 N N . VAL A 1 290 ? 27.578 -15.078 -34.719 1 90.44 290 VAL A N 1
ATOM 2259 C CA . VAL A 1 290 ? 27.688 -15.742 -33.438 1 90.44 290 VAL A CA 1
ATOM 2260 C C . VAL A 1 290 ? 26.516 -16.719 -33.25 1 90.44 290 VAL A C 1
ATOM 2262 O O . VAL A 1 290 ? 26.719 -17.859 -32.875 1 90.44 290 VAL A O 1
ATOM 2265 N N . LEU A 1 291 ? 25.359 -16.312 -33.625 1 92.69 291 LEU A N 1
ATOM 2266 C CA . LEU A 1 291 ? 24.172 -17.125 -33.438 1 92.69 291 LEU A CA 1
ATOM 2267 C C . LEU A 1 291 ? 24.172 -18.328 -34.344 1 92.69 291 LEU A C 1
ATOM 2269 O O . LEU A 1 291 ? 23.766 -19.422 -33.969 1 92.69 291 LEU A O 1
ATOM 2273 N N . ARG A 1 292 ? 24.703 -18.062 -35.531 1 90 292 ARG A N 1
ATOM 2274 C CA . ARG A 1 292 ? 24.844 -19.172 -36.469 1 90 292 ARG A CA 1
ATOM 2275 C C . ARG A 1 292 ? 25.859 -20.203 -35.938 1 90 292 ARG A C 1
ATOM 2277 O O . ARG A 1 292 ? 25.641 -21.406 -36.062 1 90 292 ARG A O 1
ATOM 2284 N N . GLY A 1 293 ? 26.844 -19.688 -35.406 1 89.62 293 GLY A N 1
ATOM 2285 C CA . GLY A 1 293 ? 27.875 -20.547 -34.844 1 89.62 293 GLY A CA 1
ATOM 2286 C C . GLY A 1 293 ? 27.359 -21.391 -33.688 1 89.62 293 GLY A C 1
ATOM 2287 O O . GLY A 1 293 ? 27.797 -22.531 -33.469 1 89.62 293 GLY A O 1
ATOM 2288 N N . LEU A 1 294 ? 26.406 -20.891 -32.969 1 91.44 294 LEU A N 1
ATOM 2289 C CA . LEU A 1 294 ? 25.828 -21.609 -31.828 1 91.44 294 LEU A CA 1
ATOM 2290 C C . LEU A 1 294 ? 24.781 -22.609 -32.281 1 91.44 294 LEU A C 1
ATOM 2292 O O . LEU A 1 294 ? 24.391 -23.5 -31.516 1 91.44 294 LEU A O 1
ATOM 2296 N N . GLY A 1 295 ? 24.312 -22.375 -33.531 1 90.62 295 GLY A N 1
ATOM 2297 C CA . GLY A 1 295 ? 23.344 -23.297 -34.094 1 90.62 295 GLY A CA 1
ATOM 2298 C C . GLY A 1 295 ? 21.906 -22.938 -33.781 1 90.62 295 GLY A C 1
ATOM 2299 O O . GLY A 1 295 ? 21.062 -23.797 -33.594 1 90.62 295 GLY A O 1
ATOM 2300 N N . LEU A 1 296 ? 21.656 -21.688 -33.656 1 92.62 296 LEU A N 1
ATOM 2301 C CA . LEU A 1 296 ? 20.281 -21.234 -33.375 1 92.62 296 LEU A CA 1
ATOM 2302 C C . LEU A 1 296 ? 19.359 -21.641 -34.531 1 92.62 296 LEU A C 1
ATOM 2304 O O . LEU A 1 296 ? 19.641 -21.375 -35.688 1 92.62 296 LEU A O 1
ATOM 2308 N N . HIS A 1 297 ? 18.234 -22.344 -34.156 1 91.5 297 HIS A N 1
ATOM 2309 C CA . HIS A 1 297 ? 17.438 -22.828 -35.281 1 91.5 297 HIS A CA 1
ATOM 2310 C C . HIS A 1 297 ? 15.945 -22.672 -34.969 1 91.5 297 HIS A C 1
ATOM 2312 O O . HIS A 1 297 ? 15.109 -22.891 -35.844 1 91.5 297 HIS A O 1
ATOM 2318 N N . SER A 1 298 ? 15.586 -22.375 -33.781 1 94.12 298 SER A N 1
ATOM 2319 C CA . SER A 1 298 ? 14.172 -22.266 -33.469 1 94.12 298 SER A CA 1
ATOM 2320 C C . SER A 1 298 ? 13.93 -21.234 -32.375 1 94.12 298 SER A C 1
ATOM 2322 O O . SER A 1 298 ? 14.688 -21.156 -31.391 1 94.12 298 SER A O 1
ATOM 2324 N N . VAL A 1 299 ? 12.906 -20.375 -32.562 1 95.31 299 VAL A N 1
ATOM 2325 C CA . VAL A 1 299 ? 12.562 -19.344 -31.578 1 95.31 299 VAL A CA 1
ATOM 2326 C C . VAL A 1 299 ? 11.062 -19.344 -31.328 1 95.31 299 VAL A C 1
ATOM 2328 O O . VAL A 1 299 ? 10.266 -19.469 -32.25 1 95.31 299 VAL A O 1
ATOM 2331 N N . LEU A 1 300 ? 10.656 -19.266 -30.125 1 96.38 300 LEU A N 1
ATOM 2332 C CA . LEU A 1 300 ? 9.273 -19.109 -29.703 1 96.38 300 LEU A CA 1
ATOM 2333 C C . LEU A 1 300 ? 9.055 -17.766 -29.031 1 96.38 300 LEU A C 1
ATOM 2335 O O . LEU A 1 300 ? 9.781 -17.391 -28.109 1 96.38 300 LEU A O 1
ATOM 2339 N N . LEU A 1 301 ? 8.18 -17.016 -29.578 1 97.38 301 LEU A N 1
ATOM 2340 C CA . LEU A 1 301 ? 7.777 -15.742 -28.984 1 97.38 301 LEU A CA 1
ATOM 2341 C C . LEU A 1 301 ? 6.414 -15.867 -28.312 1 97.38 301 LEU A C 1
ATOM 2343 O O . LEU A 1 301 ? 5.414 -16.141 -28.984 1 97.38 301 LEU A O 1
ATOM 2347 N N . VAL A 1 302 ? 6.355 -15.633 -27.031 1 97 302 VAL A N 1
ATOM 2348 C CA . VAL A 1 302 ? 5.109 -15.773 -26.281 1 97 302 VAL A CA 1
ATOM 2349 C C . VAL A 1 302 ? 4.832 -14.5 -25.484 1 97 302 VAL A C 1
ATOM 2351 O O . VAL A 1 302 ? 5.555 -14.188 -24.547 1 97 302 VAL A O 1
ATOM 2354 N N . PRO A 1 303 ? 3.803 -13.758 -25.828 1 95.94 303 PRO A N 1
ATOM 2355 C CA . PRO A 1 303 ? 3.445 -12.57 -25.047 1 95.94 303 PRO A CA 1
ATOM 2356 C C . PRO A 1 303 ? 2.986 -12.914 -23.625 1 95.94 303 PRO A C 1
ATOM 2358 O O . PRO A 1 303 ? 2.334 -13.945 -23.422 1 95.94 303 PRO A O 1
ATOM 2361 N N . LEU A 1 304 ? 3.404 -12.148 -22.703 1 94.94 304 LEU A N 1
ATOM 2362 C CA . LEU A 1 304 ? 2.932 -12.266 -21.328 1 94.94 304 LEU A CA 1
ATOM 2363 C C . LEU A 1 304 ? 1.638 -11.484 -21.141 1 94.94 304 LEU A C 1
ATOM 2365 O O . LEU A 1 304 ? 1.66 -10.258 -21.031 1 94.94 304 LEU A O 1
ATOM 2369 N N . HIS A 1 305 ? 0.599 -12.258 -21.016 1 89.94 305 HIS A N 1
ATOM 2370 C CA . HIS A 1 305 ? -0.716 -11.633 -20.906 1 89.94 305 HIS A CA 1
ATOM 2371 C C . HIS A 1 305 ? -1.377 -11.953 -19.578 1 89.94 305 HIS A C 1
ATOM 2373 O O . HIS A 1 305 ? -1.448 -13.117 -19.172 1 89.94 305 HIS A O 1
ATOM 2379 N N . ALA A 1 306 ? -1.793 -10.938 -18.844 1 85.56 306 ALA A N 1
ATOM 2380 C CA . ALA A 1 306 ? -2.523 -11.109 -17.594 1 85.56 306 ALA A CA 1
ATOM 2381 C C . ALA A 1 306 ? -3.645 -10.078 -17.469 1 85.56 306 ALA A C 1
ATOM 2383 O O . ALA A 1 306 ? -3.424 -8.883 -17.672 1 85.56 306 ALA A O 1
ATOM 2384 N N . ARG A 1 307 ? -4.91 -10.539 -17.156 1 78.75 307 ARG A N 1
ATOM 2385 C CA . ARG A 1 307 ? -6.082 -9.711 -16.906 1 78.75 307 ARG A CA 1
ATOM 2386 C C . ARG A 1 307 ? -6.348 -8.758 -18.062 1 78.75 307 ARG A C 1
ATOM 2388 O O . ARG A 1 307 ? -6.559 -7.559 -17.859 1 78.75 307 ARG A O 1
ATOM 2395 N N . GLY A 1 308 ? -6.078 -9.18 -19.234 1 78.69 308 GLY A N 1
ATOM 2396 C CA . GLY A 1 308 ? -6.441 -8.445 -20.438 1 78.69 308 GLY A CA 1
ATOM 2397 C C . GLY A 1 308 ? -5.352 -7.5 -20.922 1 78.69 308 GLY A C 1
ATOM 2398 O O . GLY A 1 308 ? -5.527 -6.793 -21.906 1 78.69 308 GLY A O 1
ATOM 2399 N N . GLU A 1 309 ? -4.301 -7.414 -20.281 1 83.81 309 GLU A N 1
ATOM 2400 C CA . GLU A 1 309 ? -3.207 -6.523 -20.656 1 83.81 309 GLU A CA 1
ATOM 2401 C C . GLU A 1 309 ? -1.947 -7.312 -21 1 83.81 309 GLU A C 1
ATOM 2403 O O . GLU A 1 309 ? -1.663 -8.336 -20.375 1 83.81 309 GLU A O 1
ATOM 2408 N N . THR A 1 310 ? -1.269 -6.832 -22 1 91.19 310 THR A N 1
ATOM 2409 C CA . THR A 1 310 ? 0.038 -7.391 -22.328 1 91.19 310 THR A CA 1
ATOM 2410 C C . THR A 1 310 ? 1.136 -6.715 -21.516 1 91.19 310 THR A C 1
ATOM 2412 O O . THR A 1 310 ? 1.27 -5.488 -21.547 1 91.19 310 THR A O 1
ATOM 2415 N N . LEU A 1 311 ? 1.885 -7.512 -20.828 1 92.06 311 LEU A N 1
ATOM 2416 C CA . LEU A 1 311 ? 2.906 -6.977 -19.922 1 92.06 311 LEU A CA 1
ATOM 2417 C C . LEU A 1 311 ? 4.266 -6.945 -20.609 1 92.06 311 LEU A C 1
ATOM 2419 O O . LEU A 1 311 ? 5.133 -6.145 -20.25 1 92.06 311 LEU A O 1
ATOM 2423 N N . GLY A 1 312 ? 4.457 -7.883 -21.516 1 95.31 312 GLY A N 1
ATOM 2424 C CA . GLY A 1 312 ? 5.742 -8.031 -22.188 1 95.31 312 GLY A CA 1
ATOM 2425 C C . GLY A 1 312 ? 5.824 -9.273 -23.047 1 95.31 312 GLY A C 1
ATOM 2426 O O . GLY A 1 312 ? 4.812 -9.742 -23.578 1 95.31 312 GLY A O 1
ATOM 2427 N N . LEU A 1 313 ? 7.129 -9.703 -23.266 1 96.5 313 LEU A N 1
ATOM 2428 C CA . LEU A 1 313 ? 7.387 -10.797 -24.188 1 96.5 313 LEU A CA 1
ATOM 2429 C C . LEU A 1 313 ? 8.445 -11.742 -23.641 1 96.5 313 LEU A C 1
ATOM 2431 O O . LEU A 1 313 ? 9.461 -11.297 -23.094 1 96.5 313 LEU A O 1
ATOM 2435 N N . VAL A 1 314 ? 8.117 -13.008 -23.672 1 97.81 314 VAL A N 1
ATOM 2436 C CA . VAL A 1 314 ? 9.117 -14.023 -23.359 1 97.81 314 VAL A CA 1
ATOM 2437 C C . VAL A 1 314 ? 9.586 -14.688 -24.656 1 97.81 314 VAL A C 1
ATOM 2439 O O . VAL A 1 314 ? 8.773 -15.023 -25.516 1 97.81 314 VAL A O 1
ATOM 2442 N N . GLN A 1 315 ? 10.883 -14.859 -24.797 1 97.5 315 GLN A N 1
ATOM 2443 C CA . GLN A 1 315 ? 11.477 -15.547 -25.938 1 97.5 315 GLN A CA 1
ATOM 2444 C C . GLN A 1 315 ? 12.18 -16.828 -25.5 1 97.5 315 GLN A C 1
ATOM 2446 O O . GLN A 1 315 ? 12.969 -16.828 -24.547 1 97.5 315 GLN A O 1
ATOM 2451 N N . PHE A 1 316 ? 11.82 -17.875 -26.141 1 97.5 316 PHE A N 1
ATOM 2452 C CA . PHE A 1 316 ? 12.5 -19.156 -25.969 1 97.5 316 PHE A CA 1
ATOM 2453 C C . PHE A 1 316 ? 13.312 -19.5 -27.203 1 97.5 316 PHE A C 1
ATOM 2455 O O . PHE A 1 316 ? 12.812 -19.438 -28.328 1 97.5 316 PHE A O 1
ATOM 2462 N N . VAL A 1 317 ? 14.562 -19.938 -26.969 1 96.25 317 VAL A N 1
ATOM 2463 C CA . VAL A 1 317 ? 15.445 -20.219 -28.094 1 96.25 317 VAL A CA 1
ATOM 2464 C C . VAL A 1 317 ? 16.062 -21.594 -27.938 1 96.25 317 VAL A C 1
ATOM 2466 O O . VAL A 1 317 ? 16.453 -21.984 -26.844 1 96.25 317 VAL A O 1
ATOM 2469 N N . ARG A 1 318 ? 16.125 -22.297 -29 1 94.44 318 ARG A N 1
ATOM 2470 C CA . ARG A 1 318 ? 16.859 -23.547 -29.031 1 94.44 318 ARG A CA 1
ATOM 2471 C C . ARG A 1 318 ? 18.016 -23.484 -30.031 1 94.44 318 ARG A C 1
ATOM 2473 O O . ARG A 1 318 ? 17.844 -23.062 -31.172 1 94.44 318 ARG A O 1
ATOM 2480 N N . HIS A 1 319 ? 19.188 -23.891 -29.578 1 91.69 319 HIS A N 1
ATOM 2481 C CA . HIS A 1 319 ? 20.375 -24 -30.422 1 91.69 319 HIS A CA 1
ATOM 2482 C C . HIS A 1 319 ? 21.141 -25.281 -30.109 1 91.69 319 HIS A C 1
ATOM 2484 O O . HIS A 1 319 ? 21.625 -25.938 -31.031 1 91.69 319 HIS A O 1
ATOM 2490 N N . ARG A 1 320 ? 21.203 -25.672 -28.906 1 85.81 320 ARG A N 1
ATOM 2491 C CA . ARG A 1 320 ? 21.859 -26.906 -28.5 1 85.81 320 ARG A CA 1
ATOM 2492 C C . ARG A 1 320 ? 20.906 -28.094 -28.594 1 85.81 320 ARG A C 1
ATOM 2494 O O . ARG A 1 320 ? 21.312 -29.188 -28.969 1 85.81 320 ARG A O 1
ATOM 2501 N N . THR A 1 321 ? 19.719 -27.828 -28.172 1 83.88 321 THR A N 1
ATOM 2502 C CA . THR A 1 321 ? 18.688 -28.844 -28.328 1 83.88 321 THR A CA 1
ATOM 2503 C C . THR A 1 321 ? 18.359 -29.078 -29.812 1 83.88 321 THR A C 1
ATOM 2505 O O . THR A 1 321 ? 17.922 -28.156 -30.5 1 83.88 321 THR A O 1
ATOM 2508 N N . SER A 1 322 ? 18.516 -30.172 -30.25 1 81.25 322 SER A N 1
ATOM 2509 C CA . SER A 1 322 ? 18.484 -30.453 -31.672 1 81.25 322 SER A CA 1
ATOM 2510 C C . SER A 1 322 ? 17.062 -30.328 -32.219 1 81.25 322 SER A C 1
ATOM 2512 O O . SER A 1 322 ? 16.859 -29.797 -33.312 1 81.25 322 SER A O 1
ATOM 2514 N N . ALA A 1 323 ? 16.062 -30.812 -31.5 1 79.94 323 ALA A N 1
ATOM 2515 C CA . ALA A 1 323 ? 14.688 -30.781 -32 1 79.94 323 ALA A CA 1
ATOM 2516 C C . ALA A 1 323 ? 14.133 -29.359 -31.969 1 79.94 323 ALA A C 1
ATOM 2518 O O . ALA A 1 323 ? 14.219 -28.672 -30.938 1 79.94 323 ALA A O 1
ATOM 2519 N N . PRO A 1 324 ? 13.68 -28.875 -33.125 1 88.62 324 PRO A N 1
ATOM 2520 C CA . PRO A 1 324 ? 13.008 -27.578 -33.062 1 88.62 324 PRO A CA 1
ATOM 2521 C C . PRO A 1 324 ? 11.711 -27.594 -32.281 1 88.62 324 PRO A C 1
ATOM 2523 O O . PRO A 1 324 ? 11.18 -28.672 -31.969 1 88.62 324 PRO A O 1
ATOM 2526 N N . PHE A 1 325 ? 11.273 -26.438 -31.844 1 90.25 325 PHE A N 1
ATOM 2527 C CA . PHE A 1 325 ? 10 -26.359 -31.141 1 90.25 325 PHE A CA 1
ATOM 2528 C C . PHE A 1 325 ? 8.859 -26.828 -32.031 1 90.25 325 PHE A C 1
ATOM 2530 O O . PHE A 1 325 ? 8.867 -26.578 -33.25 1 90.25 325 PHE A O 1
ATOM 2537 N N . ASP A 1 326 ? 7.891 -27.453 -31.438 1 82.38 326 ASP A N 1
ATOM 2538 C CA . ASP A 1 326 ? 6.684 -27.844 -32.156 1 82.38 326 ASP A CA 1
ATOM 2539 C C . ASP A 1 326 ? 5.434 -27.25 -31.516 1 82.38 326 ASP A C 1
ATOM 2541 O O . ASP A 1 326 ? 5.531 -26.406 -30.625 1 82.38 326 ASP A O 1
ATOM 2545 N N . ASP A 1 327 ? 4.25 -27.641 -32.031 1 79.62 327 ASP A N 1
ATOM 2546 C CA . ASP A 1 327 ? 2.996 -27.062 -31.562 1 79.62 327 ASP A CA 1
ATOM 2547 C C . ASP A 1 327 ? 2.742 -27.438 -30.094 1 79.62 327 ASP A C 1
ATOM 2549 O O . ASP A 1 327 ? 2.164 -26.641 -29.344 1 79.62 327 ASP A O 1
ATOM 2553 N N . ASP A 1 328 ? 3.172 -28.594 -29.703 1 72.69 328 ASP A N 1
ATOM 2554 C CA . ASP A 1 328 ? 3.021 -28.984 -28.312 1 72.69 328 ASP A CA 1
ATOM 2555 C C . ASP A 1 328 ? 3.887 -28.125 -27.391 1 72.69 328 ASP A C 1
ATOM 2557 O O . ASP A 1 328 ? 3.467 -27.766 -26.297 1 72.69 328 ASP A O 1
ATOM 2561 N N . ASP A 1 329 ? 5.078 -27.859 -27.938 1 83.19 329 ASP A N 1
ATOM 2562 C CA . ASP A 1 329 ? 5.965 -26.969 -27.188 1 83.19 329 ASP A CA 1
ATOM 2563 C C . ASP A 1 329 ? 5.359 -25.578 -27.031 1 83.19 329 ASP A C 1
ATOM 2565 O O . ASP A 1 329 ? 5.484 -24.953 -25.969 1 83.19 329 ASP A O 1
ATOM 2569 N N . LEU A 1 330 ? 4.754 -25.172 -28.109 1 87 330 LEU A N 1
ATOM 2570 C CA . LEU A 1 330 ? 4.113 -23.875 -28.078 1 87 330 LEU A CA 1
ATOM 2571 C C . LEU A 1 330 ? 3.025 -23.812 -27.016 1 87 330 LEU A C 1
ATOM 2573 O O . LEU A 1 330 ? 2.951 -22.844 -26.25 1 87 330 LEU A O 1
ATOM 2577 N N . LEU A 1 331 ? 2.223 -24.781 -26.969 1 78.75 331 LEU A N 1
ATOM 2578 C CA . LEU A 1 331 ? 1.146 -24.812 -25.984 1 78.75 331 LEU A CA 1
ATOM 2579 C C . LEU A 1 331 ? 1.708 -24.859 -24.562 1 78.75 331 LEU A C 1
ATOM 2581 O O . LEU A 1 331 ? 1.179 -24.188 -23.672 1 78.75 331 LEU A O 1
ATOM 2585 N N . LEU A 1 332 ? 2.732 -25.578 -24.438 1 80.12 332 LEU A N 1
ATOM 2586 C CA . LEU A 1 332 ? 3.373 -25.656 -23.125 1 80.12 332 LEU A CA 1
ATOM 2587 C C . LEU A 1 332 ? 3.959 -24.312 -22.719 1 80.12 332 LEU A C 1
ATOM 2589 O O . LEU A 1 332 ? 3.779 -23.859 -21.594 1 80.12 332 LEU A O 1
ATOM 2593 N N . ALA A 1 333 ? 4.656 -23.719 -23.641 1 90.12 333 ALA A N 1
ATOM 2594 C CA . ALA A 1 333 ? 5.242 -22.391 -23.391 1 90.12 333 ALA A CA 1
ATOM 2595 C C . ALA A 1 333 ? 4.168 -21.375 -23.031 1 90.12 333 ALA A C 1
ATOM 2597 O O . ALA A 1 333 ? 4.363 -20.547 -22.141 1 90.12 333 ALA A O 1
ATOM 2598 N N . GLN A 1 334 ? 3.088 -21.453 -23.734 1 86.62 334 GLN A N 1
ATOM 2599 C CA . GLN A 1 334 ? 1.981 -20.531 -23.469 1 86.62 334 GLN A CA 1
ATOM 2600 C C . GLN A 1 334 ? 1.434 -20.734 -22.062 1 86.62 334 GLN A C 1
ATOM 2602 O O . GLN A 1 334 ? 1.124 -19.75 -21.375 1 86.62 334 GLN A O 1
ATOM 2607 N N . GLU A 1 335 ? 1.337 -21.922 -21.688 1 80.31 335 GLU A N 1
ATOM 2608 C CA . GLU A 1 335 ? 0.833 -22.203 -20.344 1 80.31 335 GLU A CA 1
ATOM 2609 C C . GLU A 1 335 ? 1.768 -21.656 -19.281 1 80.31 335 GLU A C 1
ATOM 2611 O O . GLU A 1 335 ? 1.319 -21.016 -18.328 1 80.31 335 GLU A O 1
ATOM 2616 N N . ILE A 1 336 ? 2.984 -21.922 -19.453 1 86.56 336 ILE A N 1
ATOM 2617 C CA . ILE A 1 336 ? 3.975 -21.469 -18.469 1 86.56 336 ILE A CA 1
ATOM 2618 C C . ILE A 1 336 ? 4.035 -19.953 -18.453 1 86.56 336 ILE A C 1
ATOM 2620 O O . ILE A 1 336 ? 4.078 -19.344 -17.375 1 86.56 336 ILE A O 1
ATOM 2624 N N . ALA A 1 337 ? 4.02 -19.391 -19.625 1 90.81 337 ALA A N 1
ATOM 2625 C CA . ALA A 1 337 ? 4.082 -17.938 -19.734 1 90.81 337 ALA A CA 1
ATOM 2626 C C . ALA A 1 337 ? 2.85 -17.281 -19.109 1 90.81 337 ALA A C 1
ATOM 2628 O O . ALA A 1 337 ? 2.947 -16.203 -18.516 1 90.81 337 ALA A O 1
ATOM 2629 N N . SER A 1 338 ? 1.708 -17.875 -19.312 1 85 338 SER A N 1
ATOM 2630 C CA . SER A 1 338 ? 0.485 -17.328 -18.734 1 85 338 SER A CA 1
ATOM 2631 C C . SER A 1 338 ? 0.566 -17.297 -17.219 1 85 338 SER A C 1
ATOM 2633 O O . SER A 1 338 ? 0.152 -16.328 -16.578 1 85 338 SER A O 1
ATOM 2635 N N . ARG A 1 339 ? 1.09 -18.312 -16.703 1 82.19 339 ARG A N 1
ATOM 2636 C CA . ARG A 1 339 ? 1.274 -18.375 -15.258 1 82.19 339 ARG A CA 1
ATOM 2637 C C . ARG A 1 339 ? 2.25 -17.297 -14.781 1 82.19 339 ARG A C 1
ATOM 2639 O O . ARG A 1 339 ? 2 -16.625 -13.781 1 82.19 339 ARG A O 1
ATOM 2646 N N . ALA A 1 340 ? 3.283 -17.266 -15.469 1 90.06 340 ALA A N 1
ATOM 2647 C CA . ALA A 1 340 ? 4.285 -16.25 -15.117 1 90.06 340 ALA A CA 1
ATOM 2648 C C . ALA A 1 340 ? 3.713 -14.844 -15.234 1 90.06 340 ALA A C 1
ATOM 2650 O O . ALA A 1 340 ? 4.012 -13.984 -14.406 1 90.06 340 ALA A O 1
ATOM 2651 N N . ALA A 1 341 ? 2.891 -14.68 -16.25 1 90.44 341 ALA A N 1
ATOM 2652 C CA . ALA A 1 341 ? 2.299 -13.367 -16.484 1 90.44 341 ALA A CA 1
ATOM 2653 C C . ALA A 1 341 ? 1.416 -12.953 -15.305 1 90.44 341 ALA A C 1
ATOM 2655 O O . ALA A 1 341 ? 1.48 -11.812 -14.844 1 90.44 341 ALA A O 1
ATOM 2656 N N . VAL A 1 342 ? 0.629 -13.82 -14.797 1 85.5 342 VAL A N 1
ATOM 2657 C CA . VAL A 1 342 ? -0.245 -13.531 -13.664 1 85.5 342 VAL A CA 1
ATOM 2658 C C . VAL A 1 342 ? 0.597 -13.219 -12.43 1 85.5 342 VAL A C 1
ATOM 2660 O O . VAL A 1 342 ? 0.314 -12.258 -11.711 1 85.5 342 VAL A O 1
ATOM 2663 N N . SER A 1 343 ? 1.601 -14.031 -12.258 1 88.56 343 SER A N 1
ATOM 2664 C CA . SER A 1 343 ? 2.484 -13.812 -11.117 1 88.56 343 SER A CA 1
ATOM 2665 C C . SER A 1 343 ? 3.207 -12.477 -11.219 1 88.56 343 SER A C 1
ATOM 2667 O O . SER A 1 343 ? 3.371 -11.773 -10.227 1 88.56 343 SER A O 1
ATOM 2669 N N . ILE A 1 344 ? 3.664 -12.148 -12.414 1 91.06 344 ILE A N 1
ATOM 2670 C CA . ILE A 1 344 ? 4.344 -10.883 -12.641 1 91.06 344 ILE A CA 1
ATOM 2671 C C . ILE A 1 344 ? 3.375 -9.727 -12.398 1 91.06 344 ILE A C 1
ATOM 2673 O O . ILE A 1 344 ? 3.734 -8.727 -11.766 1 91.06 344 ILE A O 1
ATOM 2677 N N . ASP A 1 345 ? 2.189 -9.883 -12.852 1 89.38 345 ASP A N 1
ATOM 2678 C CA . ASP A 1 345 ? 1.183 -8.844 -12.648 1 89.38 345 ASP A CA 1
ATOM 2679 C C . ASP A 1 345 ? 0.863 -8.664 -11.172 1 89.38 345 ASP A C 1
ATOM 2681 O O . ASP A 1 345 ? 0.682 -7.539 -10.695 1 89.38 345 ASP A O 1
ATOM 2685 N N . ASN A 1 346 ? 0.741 -9.734 -10.453 1 86.12 346 ASN A N 1
ATOM 2686 C CA . ASN A 1 346 ? 0.533 -9.672 -9.008 1 86.12 346 ASN A CA 1
ATOM 2687 C C . ASN A 1 346 ? 1.673 -8.938 -8.305 1 86.12 346 ASN A C 1
ATOM 2689 O O . ASN A 1 346 ? 1.435 -8.109 -7.43 1 86.12 346 ASN A O 1
ATOM 2693 N N . ALA A 1 347 ? 2.836 -9.305 -8.695 1 87.88 347 ALA A N 1
ATOM 2694 C CA . ALA A 1 347 ? 4.008 -8.648 -8.125 1 87.88 347 ALA A CA 1
ATOM 2695 C C . ALA A 1 347 ? 3.992 -7.152 -8.422 1 87.88 347 ALA A C 1
ATOM 2697 O O . ALA A 1 347 ? 4.332 -6.336 -7.555 1 87.88 347 ALA A O 1
ATOM 2698 N N . ARG A 1 348 ? 3.684 -6.863 -9.609 1 86.88 348 ARG A N 1
ATOM 2699 C CA . ARG A 1 348 ? 3.598 -5.465 -10.016 1 86.88 348 ARG A CA 1
ATOM 2700 C C . ARG A 1 348 ? 2.59 -4.707 -9.156 1 86.88 348 ARG A C 1
ATOM 2702 O O . ARG A 1 348 ? 2.883 -3.613 -8.664 1 86.88 348 ARG A O 1
ATOM 2709 N N . ARG A 1 349 ? 1.458 -5.18 -8.977 1 84 349 ARG A N 1
ATOM 2710 C CA . ARG A 1 349 ? 0.404 -4.551 -8.188 1 84 349 ARG A CA 1
ATOM 2711 C C . ARG A 1 349 ? 0.817 -4.422 -6.723 1 84 349 ARG A C 1
ATOM 2713 O O . ARG A 1 349 ? 0.562 -3.396 -6.09 1 84 349 ARG A O 1
ATOM 2720 N N . TYR A 1 350 ? 1.394 -5.398 -6.191 1 86.12 350 TYR A N 1
ATOM 2721 C CA . TYR A 1 350 ? 1.906 -5.355 -4.828 1 86.12 350 TYR A CA 1
ATOM 2722 C C . TYR A 1 350 ? 2.941 -4.25 -4.668 1 86.12 350 TYR A C 1
ATOM 2724 O O . TYR A 1 350 ? 2.895 -3.482 -3.703 1 86.12 350 TYR A O 1
ATOM 2732 N N . THR A 1 351 ? 3.848 -4.297 -5.562 1 82.06 351 THR A N 1
ATOM 2733 C CA . THR A 1 351 ? 4.914 -3.301 -5.508 1 82.06 351 THR A CA 1
ATOM 2734 C C . THR A 1 351 ? 4.34 -1.889 -5.543 1 82.06 351 THR A C 1
ATOM 2736 O O . THR A 1 351 ? 4.812 -1.003 -4.828 1 82.06 351 THR A O 1
ATOM 2739 N N . HIS A 1 352 ? 3.387 -1.705 -6.336 1 79.25 352 HIS A N 1
ATOM 2740 C CA . HIS A 1 352 ? 2.744 -0.398 -6.426 1 79.25 352 HIS A CA 1
ATOM 2741 C C . HIS A 1 352 ? 2.104 -0.008 -5.098 1 79.25 352 HIS A C 1
ATOM 2743 O O . HIS A 1 352 ? 2.318 1.102 -4.602 1 79.25 352 HIS A O 1
ATOM 2749 N N . GLU A 1 353 ? 1.355 -0.926 -4.566 1 78.62 353 GLU A N 1
ATOM 2750 C CA . GLU A 1 353 ? 0.7 -0.649 -3.291 1 78.62 353 GLU A CA 1
ATOM 2751 C C . GLU A 1 353 ? 1.723 -0.422 -2.182 1 78.62 353 GLU A C 1
ATOM 2753 O O . GLU A 1 353 ? 1.542 0.456 -1.334 1 78.62 353 GLU A O 1
ATOM 2758 N N . ARG A 1 354 ? 2.719 -1.181 -2.217 1 78.62 354 ARG A N 1
ATOM 2759 C CA . ARG A 1 354 ? 3.775 -1.059 -1.219 1 78.62 354 ARG A CA 1
ATOM 2760 C C . ARG A 1 354 ? 4.496 0.279 -1.345 1 78.62 354 ARG A C 1
ATOM 2762 O O . ARG A 1 354 ? 4.734 0.958 -0.344 1 78.62 354 ARG A O 1
ATOM 2769 N N . SER A 1 355 ? 4.867 0.619 -2.506 1 74.12 355 SER A N 1
ATOM 2770 C CA . SER A 1 355 ? 5.543 1.893 -2.738 1 74.12 355 SER A CA 1
ATOM 2771 C C . SER A 1 355 ? 4.672 3.066 -2.305 1 74.12 355 SER A C 1
ATOM 2773 O O . SER A 1 355 ? 5.168 4.039 -1.731 1 74.12 355 SER A O 1
ATOM 2775 N N . THR A 1 356 ? 3.428 2.957 -2.58 1 73.38 356 THR A N 1
ATOM 2776 C CA . THR A 1 356 ? 2.479 3.984 -2.164 1 73.38 356 THR A CA 1
ATOM 2777 C C . THR A 1 356 ? 2.432 4.094 -0.644 1 73.38 356 THR A C 1
ATOM 2779 O O . THR A 1 356 ? 2.533 5.191 -0.092 1 73.38 356 THR A O 1
ATOM 2782 N N . ALA A 1 357 ? 2.303 2.971 -0.047 1 73.38 357 ALA A N 1
ATOM 2783 C CA . ALA A 1 357 ? 2.26 2.943 1.413 1 73.38 357 ALA A CA 1
ATOM 2784 C C . ALA A 1 357 ? 3.539 3.521 2.01 1 73.38 357 ALA A C 1
ATOM 2786 O O . ALA A 1 357 ? 3.488 4.336 2.934 1 73.38 357 ALA A O 1
ATOM 2787 N N . LEU A 1 358 ? 4.66 3.18 1.469 1 70.19 358 LEU A N 1
ATOM 2788 C CA . LEU A 1 358 ? 5.949 3.631 1.977 1 70.19 358 LEU A CA 1
ATOM 2789 C C . LEU A 1 358 ? 6.117 5.133 1.773 1 70.19 358 LEU A C 1
ATOM 2791 O O . LEU A 1 358 ? 6.609 5.832 2.664 1 70.19 358 LEU A O 1
ATOM 2795 N N . ALA A 1 359 ? 5.77 5.555 0.634 1 68.44 359 ALA A N 1
ATOM 2796 C CA . ALA A 1 359 ? 5.867 6.984 0.346 1 68.44 359 ALA A CA 1
ATOM 2797 C C . ALA A 1 359 ? 5.016 7.797 1.318 1 68.44 359 ALA A C 1
ATOM 2799 O O . ALA A 1 359 ? 5.461 8.828 1.828 1 68.44 359 ALA A O 1
ATOM 2800 N N . LEU A 1 360 ? 3.879 7.309 1.531 1 69.19 360 LEU A N 1
ATOM 2801 C CA . LEU A 1 360 ? 2.973 8.008 2.438 1 69.19 360 LEU A CA 1
ATOM 2802 C C . LEU A 1 360 ? 3.477 7.926 3.875 1 69.19 360 LEU A C 1
ATOM 2804 O O . LEU A 1 360 ? 3.363 8.891 4.629 1 69.19 360 LEU A O 1
ATOM 2808 N N . GLN A 1 361 ? 4.004 6.816 4.262 1 67.06 361 GLN A N 1
ATOM 2809 C CA . GLN A 1 361 ? 4.598 6.629 5.582 1 67.06 361 GLN A CA 1
ATOM 2810 C C . GLN A 1 361 ? 5.746 7.609 5.812 1 67.06 361 GLN A C 1
ATOM 2812 O O . GLN A 1 361 ? 5.887 8.164 6.906 1 67.06 361 GLN A O 1
ATOM 2817 N N . GLN A 1 362 ? 6.559 7.77 4.875 1 64.31 362 GLN A N 1
ATOM 2818 C CA . GLN A 1 362 ? 7.723 8.641 4.973 1 64.31 362 GLN A CA 1
ATOM 2819 C C . GLN A 1 362 ? 7.305 10.094 5.195 1 64.31 362 GLN A C 1
ATOM 2821 O O . GLN A 1 362 ? 8.055 10.875 5.785 1 64.31 362 GLN A O 1
ATOM 2826 N N . THR A 1 363 ? 6.16 10.305 4.781 1 64.81 363 THR A N 1
ATOM 2827 C CA . THR A 1 363 ? 5.691 11.672 4.953 1 64.81 363 THR A CA 1
ATOM 2828 C C . THR A 1 363 ? 5.27 11.922 6.398 1 64.81 363 THR A C 1
ATOM 2830 O O . THR A 1 363 ? 5.215 13.07 6.844 1 64.81 363 THR A O 1
ATOM 2833 N N . LEU A 1 364 ? 5.031 10.828 7.086 1 66.75 364 LEU A N 1
ATOM 2834 C CA . LEU A 1 364 ? 4.535 10.961 8.453 1 66.75 364 LEU A CA 1
ATOM 2835 C C . LEU A 1 364 ? 5.688 11.164 9.43 1 66.75 364 LEU A C 1
ATOM 2837 O O . LEU A 1 364 ? 5.516 11.805 10.477 1 66.75 364 LEU A O 1
ATOM 2841 N N . LEU A 1 365 ? 6.914 10.516 9.18 1 61.59 365 LEU A N 1
ATOM 2842 C CA . LEU A 1 365 ? 7.98 10.562 10.172 1 61.59 365 LEU A CA 1
ATOM 2843 C C . LEU A 1 365 ? 9.047 11.57 9.773 1 61.59 365 LEU A C 1
ATOM 2845 O O . LEU A 1 365 ? 9.32 11.758 8.586 1 61.59 365 LEU A O 1
ATOM 2849 N N . PRO A 1 366 ? 9.531 12.336 10.891 1 59.62 366 PRO A N 1
ATOM 2850 C CA . PRO A 1 366 ? 10.625 13.266 10.602 1 59.62 366 PRO A CA 1
ATOM 2851 C C . PRO A 1 366 ? 11.867 12.562 10.047 1 59.62 366 PRO A C 1
ATOM 2853 O O . PRO A 1 366 ? 12.211 11.461 10.492 1 59.62 366 PRO A O 1
ATOM 2856 N N . ARG A 1 367 ? 12.242 12.633 8.82 1 57.38 367 ARG A N 1
ATOM 2857 C CA . ARG A 1 367 ? 13.43 11.984 8.273 1 57.38 367 ARG A CA 1
ATOM 2858 C C . ARG A 1 367 ? 14.656 12.242 9.141 1 57.38 367 ARG A C 1
ATOM 2860 O O . ARG A 1 367 ? 15.352 11.312 9.531 1 57.38 367 ARG A O 1
ATOM 2867 N N . ASN A 1 368 ? 15.242 13.555 9.062 1 57.38 368 ASN A N 1
ATOM 2868 C CA . ASN A 1 368 ? 16.516 13.891 9.688 1 57.38 368 ASN A CA 1
ATOM 2869 C C . ASN A 1 368 ? 16.359 15.008 10.711 1 57.38 368 ASN A C 1
ATOM 2871 O O . ASN A 1 368 ? 15.609 15.961 10.484 1 57.38 368 ASN A O 1
ATOM 2875 N N . THR A 1 369 ? 16.719 14.445 12.031 1 59.62 369 THR A N 1
ATOM 2876 C CA . THR A 1 369 ? 16.828 15.539 12.984 1 59.62 369 THR A CA 1
ATOM 2877 C C . THR A 1 369 ? 17.938 16.516 12.57 1 59.62 369 THR A C 1
ATOM 2879 O O . THR A 1 369 ? 19.016 16.094 12.156 1 59.62 369 THR A O 1
ATOM 2882 N N . VAL A 1 370 ? 17.594 17.703 12.297 1 61.88 370 VAL A N 1
ATOM 2883 C CA . VAL A 1 370 ? 18.547 18.734 11.883 1 61.88 370 VAL A CA 1
ATOM 2884 C C . VAL A 1 370 ? 19.531 19.016 13.016 1 61.88 370 VAL A C 1
ATOM 2886 O O . VAL A 1 370 ? 19.156 19.031 14.188 1 61.88 370 VAL A O 1
ATOM 2889 N N . ARG A 1 371 ? 20.75 18.938 12.711 1 68.62 371 ARG A N 1
ATOM 2890 C CA . ARG A 1 371 ? 21.781 19.391 13.648 1 68.62 371 ARG A CA 1
ATOM 2891 C C . ARG A 1 371 ? 21.531 20.828 14.086 1 68.62 371 ARG A C 1
ATOM 2893 O O . ARG A 1 371 ? 21.188 21.688 13.258 1 68.62 371 ARG A O 1
ATOM 2900 N N . HIS A 1 372 ? 21.438 21 15.398 1 79.81 372 HIS A N 1
ATOM 2901 C CA . HIS A 1 372 ? 21.188 22.328 15.945 1 79.81 372 HIS A CA 1
ATOM 2902 C C . HIS A 1 372 ? 22.266 22.719 16.953 1 79.81 372 HIS A C 1
ATOM 2904 O O . HIS A 1 372 ? 22.75 21.875 17.703 1 79.81 372 HIS A O 1
ATOM 2910 N N . SER A 1 373 ? 22.625 23.875 16.969 1 82.44 373 SER A N 1
ATOM 2911 C CA . SER A 1 373 ? 23.719 24.359 17.797 1 82.44 373 SER A CA 1
ATOM 2912 C C . SER A 1 373 ? 23.328 24.344 19.281 1 82.44 373 SER A C 1
ATOM 2914 O O . SER A 1 373 ? 24.203 24.25 20.141 1 82.44 373 SER A O 1
ATOM 2916 N N . ALA A 1 374 ? 22.062 24.359 19.516 1 90.75 374 ALA A N 1
ATOM 2917 C CA . ALA A 1 374 ? 21.609 24.484 20.891 1 90.75 374 ALA A CA 1
ATOM 2918 C C . ALA A 1 374 ? 21.609 23.125 21.594 1 90.75 374 ALA A C 1
ATOM 2920 O O . ALA A 1 374 ? 21.609 23.047 22.828 1 90.75 374 ALA A O 1
ATOM 2921 N N . VAL A 1 375 ? 21.5 22.094 20.781 1 93.56 375 VAL A N 1
ATOM 2922 C CA . VAL A 1 375 ? 21.422 20.781 21.391 1 93.56 375 VAL A CA 1
ATOM 2923 C C . VAL A 1 375 ? 22.078 19.734 20.484 1 93.56 375 VAL A C 1
ATOM 2925 O O . VAL A 1 375 ? 22.156 19.922 19.266 1 93.56 375 VAL A O 1
ATOM 2928 N N . GLU A 1 376 ? 22.594 18.75 21.109 1 93.5 376 GLU A N 1
ATOM 2929 C CA . GLU A 1 376 ? 22.922 17.469 20.469 1 93.5 376 GLU A CA 1
ATOM 2930 C C . GLU A 1 376 ? 21.844 16.422 20.75 1 93.5 376 GLU A C 1
ATOM 2932 O O . GLU A 1 376 ? 21.438 16.234 21.906 1 93.5 376 GLU A O 1
ATOM 2937 N N . THR A 1 377 ? 21.375 15.844 19.688 1 94.19 377 THR A N 1
ATOM 2938 C CA . THR A 1 377 ? 20.25 14.961 19.922 1 94.19 377 THR A CA 1
ATOM 2939 C C . THR A 1 377 ? 20.531 13.562 19.406 1 94.19 377 THR A C 1
ATOM 2941 O O . THR A 1 377 ? 21.375 13.383 18.531 1 94.19 377 THR A O 1
ATOM 2944 N N . ALA A 1 378 ? 19.953 12.555 19.984 1 93.94 378 ALA A N 1
ATOM 2945 C CA . ALA A 1 378 ? 19.797 11.18 19.516 1 93.94 378 ALA A CA 1
ATOM 2946 C C . ALA A 1 378 ? 18.375 10.68 19.734 1 93.94 378 ALA A C 1
ATOM 2948 O O . ALA A 1 378 ? 17.719 11.062 20.703 1 93.94 378 ALA A O 1
ATOM 2949 N N . SER A 1 379 ? 17.891 9.875 18.812 1 93.44 379 SER A N 1
ATOM 2950 C CA . SER A 1 379 ? 16.516 9.43 18.922 1 93.44 379 SER A CA 1
ATOM 2951 C C . SER A 1 379 ? 16.375 7.961 18.531 1 93.44 379 SER A C 1
ATOM 2953 O O . SER A 1 379 ? 17.25 7.406 17.859 1 93.44 379 SER A O 1
ATOM 2955 N N . ARG A 1 380 ? 15.359 7.293 19.094 1 92.12 380 ARG A N 1
ATOM 2956 C CA . ARG A 1 380 ? 14.922 5.949 18.719 1 92.12 380 ARG A CA 1
ATOM 2957 C C . ARG A 1 380 ? 13.422 5.91 18.469 1 92.12 380 ARG A C 1
ATOM 2959 O O . ARG A 1 380 ? 12.648 6.551 19.203 1 92.12 380 ARG A O 1
ATOM 2966 N N . TYR A 1 381 ? 12.984 5.254 17.438 1 89.25 381 TYR A N 1
ATOM 2967 C CA . TYR A 1 381 ? 11.578 5.039 17.094 1 89.25 381 TYR A CA 1
ATOM 2968 C C . TYR A 1 381 ? 11.305 3.562 16.844 1 89.25 381 TYR A C 1
ATOM 2970 O O . TYR A 1 381 ? 11.82 2.988 15.883 1 89.25 381 TYR A O 1
ATOM 2978 N N . LEU A 1 382 ? 10.477 2.92 17.734 1 87.06 382 LEU A N 1
ATOM 2979 C CA . LEU A 1 382 ? 10.172 1.498 17.625 1 87.06 382 LEU A CA 1
ATOM 2980 C C . LEU A 1 382 ? 8.664 1.272 17.578 1 87.06 382 LEU A C 1
ATOM 2982 O O . LEU A 1 382 ? 8.008 1.142 18.609 1 87.06 382 LEU A O 1
ATOM 2986 N N . PRO A 1 383 ? 8.055 1.212 16.375 1 80.75 383 PRO A N 1
ATOM 2987 C CA . PRO A 1 383 ? 6.617 0.93 16.266 1 80.75 383 PRO A CA 1
ATOM 2988 C C . PRO A 1 383 ? 6.266 -0.494 16.688 1 80.75 383 PRO A C 1
ATOM 2990 O O . PRO A 1 383 ? 7.023 -1.43 16.422 1 80.75 383 PRO A O 1
ATOM 2993 N N . ALA A 1 384 ? 5.168 -0.61 17.484 1 72.44 384 ALA A N 1
ATOM 2994 C CA . ALA A 1 384 ? 4.73 -1.932 17.922 1 72.44 384 ALA A CA 1
ATOM 2995 C C . ALA A 1 384 ? 3.932 -2.637 16.828 1 72.44 384 ALA A C 1
ATOM 2997 O O . ALA A 1 384 ? 3.002 -2.059 16.266 1 72.44 384 ALA A O 1
ATOM 2998 N N . GLY A 1 385 ? 4.168 -3.861 16.453 1 59.88 385 GLY A N 1
ATOM 2999 C CA . GLY A 1 385 ? 3.367 -4.828 15.719 1 59.88 385 GLY A CA 1
ATOM 3000 C C . GLY A 1 385 ? 3.047 -4.383 14.305 1 59.88 385 GLY A C 1
ATOM 3001 O O . GLY A 1 385 ? 2.443 -5.133 13.531 1 59.88 385 GLY A O 1
ATOM 3002 N N . SER A 1 386 ? 3.162 -3.008 14.109 1 55.31 386 SER A N 1
ATOM 3003 C CA . SER A 1 386 ? 2.576 -2.654 12.82 1 55.31 386 SER A CA 1
ATOM 3004 C C . SER A 1 386 ? 3.494 -3.057 11.672 1 55.31 386 SER A C 1
ATOM 3006 O O . SER A 1 386 ? 4.695 -2.777 11.703 1 55.31 386 SER A O 1
ATOM 3008 N N . ARG A 1 387 ? 2.953 -3.924 11.094 1 56.94 387 ARG A N 1
ATOM 3009 C CA . ARG A 1 387 ? 3.611 -4.281 9.836 1 56.94 387 ARG A CA 1
ATOM 3010 C C . ARG A 1 387 ? 3.955 -3.037 9.023 1 56.94 387 ARG A C 1
ATOM 3012 O O . ARG A 1 387 ? 4.863 -3.064 8.195 1 56.94 387 ARG A O 1
ATOM 3019 N N . ALA A 1 388 ? 3.168 -1.979 9.344 1 59.56 388 ALA A N 1
ATOM 3020 C CA . ALA A 1 388 ? 3.361 -0.772 8.547 1 59.56 388 ALA A CA 1
ATOM 3021 C C . ALA A 1 388 ? 4.602 -0.008 8.992 1 59.56 388 ALA A C 1
ATOM 3023 O O . ALA A 1 388 ? 5.105 0.857 8.273 1 59.56 388 ALA A O 1
ATOM 3024 N N . GLY A 1 389 ? 5.148 -0.369 10.047 1 65.5 389 GLY A N 1
ATOM 3025 C CA . GLY A 1 389 ? 6.359 0.268 10.539 1 65.5 389 GLY A CA 1
ATOM 3026 C C . GLY A 1 389 ? 6.121 1.663 11.086 1 65.5 389 GLY A C 1
ATOM 3027 O O . GLY A 1 389 ? 7.062 2.439 11.25 1 65.5 389 GLY A O 1
ATOM 3028 N N . VAL A 1 390 ? 4.914 2.123 11.102 1 73.5 390 VAL A N 1
ATOM 3029 C CA . VAL A 1 390 ? 4.613 3.434 11.664 1 73.5 390 VAL A CA 1
ATOM 3030 C C . VAL A 1 390 ? 3.504 3.305 12.703 1 73.5 390 VAL A C 1
ATOM 3032 O O . VAL A 1 390 ? 2.533 2.572 12.5 1 73.5 390 VAL A O 1
ATOM 3035 N N . GLY A 1 391 ? 3.777 3.857 13.891 1 81 391 GLY A N 1
ATOM 3036 C CA . GLY A 1 391 ? 2.797 3.873 14.969 1 81 391 GLY A CA 1
ATOM 3037 C C . GLY A 1 391 ? 2.281 5.262 15.281 1 81 391 GLY A C 1
ATOM 3038 O O . GLY A 1 391 ? 2.383 6.172 14.453 1 81 391 GLY A O 1
ATOM 3039 N N . GLY A 1 392 ? 1.65 5.391 16.359 1 86.56 392 GLY A N 1
ATOM 3040 C CA . GLY A 1 392 ? 1.018 6.641 16.75 1 86.56 392 GLY A CA 1
ATOM 3041 C C . GLY A 1 392 ? 1.932 7.543 17.562 1 86.56 392 GLY A C 1
ATOM 3042 O O . GLY A 1 392 ? 1.574 8.68 17.875 1 86.56 392 GLY A O 1
ATOM 3043 N N . ASP A 1 393 ? 3.129 7.094 17.844 1 90.31 393 ASP A N 1
ATOM 3044 C CA . ASP A 1 393 ? 4.07 7.898 18.609 1 90.31 393 ASP A CA 1
ATOM 3045 C C . ASP A 1 393 ? 4.93 8.766 17.688 1 90.31 393 ASP A C 1
ATOM 3047 O O . ASP A 1 393 ? 5.156 8.422 16.531 1 90.31 393 ASP A O 1
ATOM 3051 N N . TRP A 1 394 ? 5.355 9.938 18.219 1 90.25 394 TRP A N 1
ATOM 3052 C CA . TRP A 1 394 ? 6.25 10.742 17.375 1 90.25 394 TRP A CA 1
ATOM 3053 C C . TRP A 1 394 ? 7.16 11.609 18.234 1 90.25 394 TRP A C 1
ATOM 3055 O O . TRP A 1 394 ? 6.91 11.789 19.438 1 90.25 394 TRP A O 1
ATOM 3065 N N . TYR A 1 395 ? 8.227 12.008 17.734 1 92.5 395 TYR A N 1
ATOM 3066 C CA . TYR A 1 395 ? 9.141 13.016 18.281 1 92.5 395 TYR A CA 1
ATOM 3067 C C . TYR A 1 395 ? 9.594 13.977 17.188 1 92.5 395 TYR A C 1
ATOM 3069 O O . TYR A 1 395 ? 9.492 13.68 16 1 92.5 395 TYR A O 1
ATOM 3077 N N . ASP A 1 396 ? 10.023 15.125 17.594 1 91.38 396 ASP A N 1
ATOM 3078 C CA . ASP A 1 396 ? 10.516 16.109 16.625 1 91.38 396 ASP A CA 1
ATOM 3079 C C . ASP A 1 396 ? 11.5 17.078 17.281 1 91.38 396 ASP A C 1
ATOM 3081 O O . ASP A 1 396 ? 11.469 17.266 18.5 1 91.38 396 ASP A O 1
ATOM 3085 N N . VAL A 1 397 ? 12.43 17.516 16.547 1 92.38 397 VAL A N 1
ATOM 3086 C CA . VAL A 1 397 ? 13.344 18.609 16.875 1 92.38 397 VAL A CA 1
ATOM 3087 C C . VAL A 1 397 ? 13.172 19.766 15.898 1 92.38 397 VAL A C 1
ATOM 3089 O O . VAL A 1 397 ? 13.469 19.625 14.711 1 92.38 397 VAL A O 1
ATOM 3092 N N . ILE A 1 398 ? 12.711 20.922 16.406 1 90.75 398 ILE A N 1
ATOM 3093 C CA . ILE A 1 398 ? 12.312 22 15.523 1 90.75 398 ILE A CA 1
ATOM 3094 C C . ILE A 1 398 ? 13.148 23.25 15.812 1 90.75 398 ILE A C 1
ATOM 3096 O O . ILE A 1 398 ? 13.055 23.812 16.906 1 90.75 398 ILE A O 1
ATOM 3100 N N . PRO A 1 399 ? 13.953 23.672 14.883 1 89.62 399 PRO A N 1
ATOM 3101 C CA . PRO A 1 399 ? 14.648 24.953 15.078 1 89.62 399 PRO A CA 1
ATOM 3102 C C . PRO A 1 399 ? 13.703 26.141 15.18 1 89.62 399 PRO A C 1
ATOM 3104 O O . PRO A 1 399 ? 12.758 26.25 14.383 1 89.62 399 PRO A O 1
ATOM 3107 N N . LEU A 1 400 ? 13.914 26.953 16.125 1 90.69 400 LEU A N 1
ATOM 3108 C CA . LEU A 1 400 ? 13.125 28.156 16.312 1 90.69 400 LEU A CA 1
ATOM 3109 C C . LEU A 1 400 ? 13.984 29.406 16.109 1 90.69 400 LEU A C 1
ATOM 3111 O O . LEU A 1 400 ? 15.188 29.297 15.859 1 90.69 400 LEU A O 1
ATOM 3115 N N . SER A 1 401 ? 13.336 30.516 16.188 1 85.25 401 SER A N 1
ATOM 3116 C CA . SER A 1 401 ? 14.062 31.781 16.016 1 85.25 401 SER A CA 1
ATOM 3117 C C . SER A 1 401 ? 15.008 32.031 17.188 1 85.25 401 SER A C 1
ATOM 3119 O O . SER A 1 401 ? 14.781 31.531 18.297 1 85.25 401 SER A O 1
ATOM 3121 N N . GLY A 1 402 ? 16.031 32.75 16.953 1 86.31 402 GLY A N 1
ATOM 3122 C CA . GLY A 1 402 ? 16.953 33.156 18 1 86.31 402 GLY A CA 1
ATOM 3123 C C . GLY A 1 402 ? 17.797 32 18.516 1 86.31 402 GLY A C 1
ATOM 3124 O O . GLY A 1 402 ? 18.078 31.922 19.719 1 86.31 402 GLY A O 1
ATOM 3125 N N . ALA A 1 403 ? 18.047 31.016 17.734 1 88.75 403 ALA A N 1
ATOM 3126 C CA . ALA A 1 403 ? 18.891 29.859 18.047 1 88.75 403 ALA A CA 1
ATOM 3127 C C . ALA A 1 403 ? 18.172 28.906 19 1 88.75 403 ALA A C 1
ATOM 3129 O O . ALA A 1 403 ? 18.766 27.953 19.484 1 88.75 403 ALA A O 1
ATOM 3130 N N . ARG A 1 404 ? 16.953 29.219 19.297 1 92.81 404 ARG A N 1
ATOM 3131 C CA . ARG A 1 404 ? 16.188 28.344 20.188 1 92.81 404 ARG A CA 1
ATOM 3132 C C . ARG A 1 404 ? 15.789 27.062 19.469 1 92.81 404 ARG A C 1
ATOM 3134 O O . ARG A 1 404 ? 15.875 26.969 18.234 1 92.81 404 ARG A O 1
ATOM 3141 N N . VAL A 1 405 ? 15.461 26.078 20.297 1 93.69 405 VAL A N 1
ATOM 3142 C CA . VAL A 1 405 ? 15.055 24.797 19.719 1 93.69 405 VAL A CA 1
ATOM 3143 C C . VAL A 1 405 ? 13.859 24.234 20.484 1 93.69 405 VAL A C 1
ATOM 3145 O O . VAL A 1 405 ? 13.773 24.375 21.703 1 93.69 405 VAL A O 1
ATOM 3148 N N . ALA A 1 406 ? 12.938 23.734 19.75 1 95.56 406 ALA A N 1
ATOM 3149 C CA . ALA A 1 406 ? 11.797 23.047 20.359 1 95.56 406 ALA A CA 1
ATOM 3150 C C . ALA A 1 406 ? 11.977 21.531 20.297 1 95.56 406 ALA A C 1
ATOM 3152 O O . ALA A 1 406 ? 12.438 21 19.297 1 95.56 406 ALA A O 1
ATOM 3153 N N . LEU A 1 407 ? 11.781 20.859 21.391 1 96 407 LEU A N 1
ATOM 3154 C CA . LEU A 1 407 ? 11.75 19.406 21.5 1 96 407 LEU A CA 1
ATOM 3155 C C . LEU A 1 407 ? 10.336 18.906 21.781 1 96 407 LEU A C 1
ATOM 3157 O O . LEU A 1 407 ? 9.672 19.391 22.688 1 96 407 LEU A O 1
ATOM 3161 N N . VAL A 1 408 ? 9.922 17.969 20.969 1 95.94 408 VAL A N 1
ATOM 3162 C CA . VAL A 1 408 ? 8.531 17.531 21.031 1 95.94 408 VAL A CA 1
ATOM 3163 C C . VAL A 1 408 ? 8.477 16 21.125 1 95.94 408 VAL A C 1
ATOM 3165 O O . VAL A 1 408 ? 9.289 15.312 20.5 1 95.94 408 VAL A O 1
ATOM 3168 N N . VAL A 1 409 ? 7.613 15.484 21.953 1 96.31 409 VAL A N 1
ATOM 3169 C CA . VAL A 1 409 ? 7.254 14.07 21.953 1 96.31 409 VAL A CA 1
ATOM 3170 C C . VAL A 1 409 ? 5.742 13.922 22.141 1 96.31 409 VAL A C 1
ATOM 3172 O O . VAL A 1 409 ? 5.121 14.711 22.859 1 96.31 409 VAL A O 1
ATOM 3175 N N . GLY A 1 410 ? 5.152 13.055 21.406 1 95.62 410 GLY A N 1
ATOM 3176 C CA . GLY A 1 410 ? 3.719 12.844 21.516 1 95.62 410 GLY A CA 1
ATOM 3177 C C . GLY A 1 410 ? 3.309 11.406 21.266 1 95.62 410 GLY A C 1
ATOM 3178 O O . GLY A 1 410 ? 4.113 10.594 20.797 1 95.62 410 GLY A O 1
ATOM 3179 N N . ASP A 1 411 ? 2.037 11.117 21.672 1 94.31 411 ASP A N 1
ATOM 3180 C CA . ASP A 1 411 ? 1.463 9.773 21.578 1 94.31 411 ASP A CA 1
ATOM 3181 C C . ASP A 1 411 ? -0.033 9.844 21.281 1 94.31 411 ASP A C 1
ATOM 3183 O O . ASP A 1 411 ? -0.815 10.328 22.094 1 94.31 411 ASP A O 1
ATOM 3187 N N . VAL A 1 412 ? -0.393 9.289 20.125 1 92.56 412 VAL A N 1
ATOM 3188 C CA . VAL A 1 412 ? -1.806 9.219 19.766 1 92.56 412 VAL A CA 1
ATOM 3189 C C . VAL A 1 412 ? -2.418 7.945 20.359 1 92.56 412 VAL A C 1
ATOM 3191 O O . VAL A 1 412 ? -1.799 6.879 20.328 1 92.56 412 VAL A O 1
ATOM 3194 N N . VAL A 1 413 ? -3.635 8.078 20.875 1 87.94 413 VAL A N 1
ATOM 3195 C CA . VAL A 1 413 ? -4.309 6.922 21.469 1 87.94 413 VAL A CA 1
ATOM 3196 C C . VAL A 1 413 ? -4.621 5.898 20.375 1 87.94 413 VAL A C 1
ATOM 3198 O O . VAL A 1 413 ? -5.066 6.262 19.281 1 87.94 413 VAL A O 1
ATOM 3201 N N . GLY A 1 414 ? -4.379 4.75 20.719 1 77.75 414 GLY A N 1
ATOM 3202 C CA . GLY A 1 414 ? -4.648 3.668 19.781 1 77.75 414 GLY A CA 1
ATOM 3203 C C . GLY A 1 414 ? -3.406 3.195 19.047 1 77.75 414 GLY A C 1
ATOM 3204 O O . GLY A 1 414 ? -2.293 3.625 19.359 1 77.75 414 GLY A O 1
ATOM 3205 N N . HIS A 1 415 ? -3.549 2.238 18.203 1 72.69 415 HIS A N 1
ATOM 3206 C CA . HIS A 1 415 ? -2.439 1.702 17.422 1 72.69 415 HIS A CA 1
ATOM 3207 C C . HIS A 1 415 ? -2.846 1.477 15.969 1 72.69 415 HIS A C 1
ATOM 3209 O O . HIS A 1 415 ? -4.023 1.597 15.625 1 72.69 415 HIS A O 1
ATOM 3215 N N . GLY A 1 416 ? -1.833 1.323 15.172 1 70.38 416 GLY A N 1
ATOM 3216 C CA . GLY A 1 416 ? -2.113 0.997 13.781 1 70.38 416 GLY A CA 1
ATOM 3217 C C . GLY A 1 416 ? -2.08 2.205 12.867 1 70.38 416 GLY A C 1
ATOM 3218 O O . GLY A 1 416 ? -1.503 3.238 13.211 1 70.38 416 GLY A O 1
ATOM 3219 N N . LEU A 1 417 ? -2.762 2.066 11.789 1 70.44 417 LEU A N 1
ATOM 3220 C CA . LEU A 1 417 ? -2.633 3.033 10.703 1 70.44 417 LEU A CA 1
ATOM 3221 C C . LEU A 1 417 ? -3.404 4.312 11.023 1 70.44 417 LEU A C 1
ATOM 3223 O O . LEU A 1 417 ? -2.967 5.41 10.672 1 70.44 417 LEU A O 1
ATOM 3227 N N . HIS A 1 418 ? -4.512 4.156 11.711 1 76.06 418 HIS A N 1
ATOM 3228 C CA . HIS A 1 418 ? -5.289 5.34 12.07 1 76.06 418 HIS A CA 1
ATOM 3229 C C . HIS A 1 418 ? -4.516 6.238 13.023 1 76.06 418 HIS A C 1
ATOM 3231 O O . HIS A 1 418 ? -4.5 7.461 12.867 1 76.06 418 HIS A O 1
ATOM 3237 N N . ALA A 1 419 ? -3.949 5.59 13.945 1 82.19 419 ALA A N 1
ATOM 3238 C CA . ALA A 1 419 ? -3.135 6.34 14.898 1 82.19 419 ALA A CA 1
ATOM 3239 C C . ALA A 1 419 ? -1.949 7.004 14.203 1 82.19 419 ALA A C 1
ATOM 3241 O O . ALA A 1 419 ? -1.585 8.133 14.523 1 82.19 419 ALA A O 1
ATOM 3242 N N . ALA A 1 420 ? -1.388 6.305 13.289 1 81.44 420 ALA A N 1
ATOM 3243 C CA . ALA A 1 420 ? -0.247 6.836 12.547 1 81.44 420 ALA A CA 1
ATOM 3244 C C . ALA A 1 420 ? -0.652 8.047 11.711 1 81.44 420 ALA A C 1
ATOM 3246 O O . ALA A 1 420 ? 0.093 9.023 11.617 1 81.44 420 ALA A O 1
ATOM 3247 N N . ALA A 1 421 ? -1.743 7.98 11.125 1 78.62 421 ALA A N 1
ATOM 3248 C CA . ALA A 1 421 ? -2.238 9.086 10.305 1 78.62 421 ALA A CA 1
ATOM 3249 C C . ALA A 1 421 ? -2.52 10.32 11.164 1 78.62 421 ALA A C 1
ATOM 3251 O O . ALA A 1 421 ? -2.215 11.445 10.758 1 78.62 421 ALA A O 1
ATOM 3252 N N . THR A 1 422 ? -3.152 10.109 12.25 1 84.06 422 THR A N 1
ATOM 3253 C CA . THR A 1 422 ? -3.416 11.195 13.188 1 84.06 422 THR A CA 1
ATOM 3254 C C . THR A 1 422 ? -2.111 11.812 13.68 1 84.06 422 THR A C 1
ATOM 3256 O O . THR A 1 422 ? -1.998 13.039 13.781 1 84.06 422 THR A O 1
ATOM 3259 N N . MET A 1 423 ? -1.229 10.945 13.945 1 88.44 423 MET A N 1
ATOM 3260 C CA . MET A 1 423 ? 0.087 11.414 14.383 1 88.44 423 MET A CA 1
ATOM 3261 C C . MET A 1 423 ? 0.719 12.32 13.336 1 88.44 423 MET A C 1
ATOM 3263 O O . MET A 1 423 ? 1.284 13.359 13.672 1 88.44 423 MET A O 1
ATOM 3267 N N . GLY A 1 424 ? 0.688 11.922 12.141 1 83.75 424 GLY A N 1
ATOM 3268 C CA . GLY A 1 424 ? 1.234 12.734 11.062 1 83.75 424 GLY A CA 1
ATOM 3269 C C . GLY A 1 424 ? 0.624 14.125 11 1 83.75 424 GLY A C 1
ATOM 3270 O O . GLY A 1 424 ? 1.333 15.109 10.797 1 83.75 424 GLY A O 1
ATOM 3271 N N . ARG A 1 425 ? -0.629 14.242 11.188 1 83.81 425 ARG A N 1
ATOM 3272 C CA . ARG A 1 425 ? -1.329 15.523 11.188 1 83.81 425 ARG A CA 1
ATOM 3273 C C . ARG A 1 425 ? -0.908 16.375 12.375 1 83.81 425 ARG A C 1
ATOM 3275 O O . ARG A 1 425 ? -0.706 17.578 12.242 1 83.81 425 ARG A O 1
ATOM 3282 N N . LEU A 1 426 ? -0.85 15.758 13.461 1 90.69 426 LEU A N 1
ATOM 3283 C CA . LEU A 1 426 ? -0.476 16.484 14.664 1 90.69 426 LEU A CA 1
ATOM 3284 C C . LEU A 1 426 ? 0.964 16.984 14.578 1 90.69 426 LEU A C 1
ATOM 3286 O O . LEU A 1 426 ? 1.267 18.109 14.984 1 90.69 426 LEU A O 1
ATOM 3290 N N . ARG A 1 427 ? 1.775 16.172 14.117 1 89.88 427 ARG A N 1
ATOM 3291 C CA . ARG A 1 427 ? 3.164 16.578 13.953 1 89.88 427 ARG A CA 1
ATOM 3292 C C . ARG A 1 427 ? 3.268 17.781 13.023 1 89.88 427 ARG A C 1
ATOM 3294 O O . ARG A 1 427 ? 4.008 18.734 13.305 1 89.88 427 ARG A O 1
ATOM 3301 N N . THR A 1 428 ? 2.584 17.75 11.961 1 86.69 428 THR A N 1
ATOM 3302 C CA . THR A 1 428 ? 2.574 18.859 11.023 1 86.69 428 THR A CA 1
ATOM 3303 C C . THR A 1 428 ? 2.016 20.125 11.68 1 86.69 428 THR A C 1
ATOM 3305 O O . THR A 1 428 ? 2.537 21.219 11.477 1 86.69 428 THR A O 1
ATOM 3308 N N . ALA A 1 429 ? 0.985 19.938 12.398 1 91.25 429 ALA A N 1
ATOM 3309 C CA . ALA A 1 429 ? 0.385 21.078 13.102 1 91.25 429 ALA A CA 1
ATOM 3310 C C . ALA A 1 429 ? 1.361 21.672 14.109 1 91.25 429 ALA A C 1
ATOM 3312 O O . ALA A 1 429 ? 1.468 22.891 14.227 1 91.25 429 ALA A O 1
ATOM 3313 N N . VAL A 1 430 ? 2.016 20.828 14.828 1 93.62 430 VAL A N 1
ATOM 3314 C CA . VAL A 1 430 ? 2.986 21.312 15.812 1 93.62 430 VAL A CA 1
ATOM 3315 C C . VAL A 1 430 ? 4.066 22.125 15.117 1 93.62 430 VAL A C 1
ATOM 3317 O O . VAL A 1 430 ? 4.449 23.203 15.594 1 93.62 430 VAL A O 1
ATOM 3320 N N . ARG A 1 431 ? 4.516 21.672 14.078 1 90.19 431 ARG A N 1
ATOM 3321 C CA . ARG A 1 431 ? 5.547 22.391 13.344 1 90.19 431 ARG A CA 1
ATOM 3322 C C . ARG A 1 431 ? 5.027 23.734 12.836 1 90.19 431 ARG A C 1
ATOM 3324 O O . ARG A 1 431 ? 5.77 24.719 12.812 1 90.19 431 ARG A O 1
ATOM 3331 N N . ALA A 1 432 ? 3.844 23.719 12.383 1 90.19 432 ALA A N 1
ATOM 3332 C CA . ALA A 1 432 ? 3.232 24.969 11.93 1 90.19 432 ALA A CA 1
ATOM 3333 C C . ALA A 1 432 ? 3.152 25.984 13.062 1 90.19 432 ALA A C 1
ATOM 3335 O O . ALA A 1 432 ? 3.504 27.156 12.883 1 90.19 432 ALA A O 1
ATOM 3336 N N . PHE A 1 433 ? 2.715 25.547 14.203 1 91.44 433 PHE A N 1
ATOM 3337 C CA . PHE A 1 433 ? 2.574 26.438 15.352 1 91.44 433 PHE A CA 1
ATOM 3338 C C . PHE A 1 433 ? 3.939 26.859 15.883 1 91.44 433 PHE A C 1
ATOM 3340 O O . PHE A 1 433 ? 4.105 27.984 16.359 1 91.44 433 PHE A O 1
ATOM 3347 N N . ALA A 1 434 ? 4.863 25.922 15.781 1 91.31 434 ALA A N 1
ATOM 3348 C CA . ALA A 1 434 ? 6.227 26.266 16.188 1 91.31 434 ALA A CA 1
ATOM 3349 C C . ALA A 1 434 ? 6.809 27.359 15.312 1 91.31 434 ALA A C 1
ATOM 3351 O O . ALA A 1 434 ? 7.582 28.203 15.781 1 91.31 434 ALA A O 1
ATOM 3352 N N . ASP A 1 435 ? 6.457 27.375 14.148 1 85.12 435 ASP A N 1
ATOM 3353 C CA . ASP A 1 435 ? 6.984 28.344 13.18 1 85.12 435 ASP A CA 1
ATOM 3354 C C . ASP A 1 435 ? 6.555 29.766 13.531 1 85.12 435 ASP A C 1
ATOM 3356 O O . ASP A 1 435 ? 7.246 30.719 13.188 1 85.12 435 ASP A O 1
ATOM 3360 N N . ILE A 1 436 ? 5.461 29.859 14.188 1 81.75 436 ILE A N 1
ATOM 3361 C CA . ILE A 1 436 ? 5.035 31.203 14.562 1 81.75 436 ILE A CA 1
ATOM 3362 C C . ILE A 1 436 ? 5.41 31.469 16.016 1 81.75 436 ILE A C 1
ATOM 3364 O O . ILE A 1 436 ? 4.906 32.406 16.625 1 81.75 436 ILE A O 1
ATOM 3368 N N . ASP A 1 437 ? 6.223 30.625 16.578 1 87.5 437 ASP A N 1
ATOM 3369 C CA . ASP A 1 437 ? 6.922 30.828 17.844 1 87.5 437 ASP A CA 1
ATOM 3370 C C . ASP A 1 437 ? 5.938 30.969 19.016 1 87.5 437 ASP A C 1
ATOM 3372 O O . ASP A 1 437 ? 6.082 31.875 19.844 1 87.5 437 ASP A O 1
ATOM 3376 N N . LEU A 1 438 ? 4.973 30.141 19.062 1 86.19 438 LEU A N 1
ATOM 3377 C CA . LEU A 1 438 ? 4.035 30.125 20.172 1 86.19 438 LEU A CA 1
ATOM 3378 C C . LEU A 1 438 ? 4.695 29.578 21.438 1 86.19 438 LEU A C 1
ATOM 3380 O O . LEU A 1 438 ? 5.551 28.703 21.359 1 86.19 438 LEU A O 1
ATOM 3384 N N . MET A 1 439 ? 4.234 30.172 22.531 1 88.19 439 MET A N 1
ATOM 3385 C CA . MET A 1 439 ? 4.645 29.594 23.812 1 88.19 439 MET A CA 1
ATOM 3386 C C . MET A 1 439 ? 4.09 28.188 23.969 1 88.19 439 MET A C 1
ATOM 3388 O O . MET A 1 439 ? 3.074 27.844 23.359 1 88.19 439 MET A O 1
ATOM 3392 N N . PRO A 1 440 ? 4.754 27.375 24.781 1 93.25 440 PRO A N 1
ATOM 3393 C CA . PRO A 1 440 ? 4.328 25.969 24.891 1 93.25 440 PRO A CA 1
ATOM 3394 C C . PRO A 1 440 ? 2.855 25.828 25.281 1 93.25 440 PRO A C 1
ATOM 3396 O O . PRO A 1 440 ? 2.146 24.984 24.719 1 93.25 440 PRO A O 1
ATOM 3399 N N . ASP A 1 441 ? 2.355 26.625 26.266 1 89.25 441 ASP A N 1
ATOM 3400 C CA . ASP A 1 441 ? 0.964 26.531 26.688 1 89.25 441 ASP A CA 1
ATOM 3401 C C . ASP A 1 441 ? 0.01 26.922 25.562 1 89.25 441 ASP A C 1
ATOM 3403 O O . ASP A 1 441 ? -1.027 26.281 25.375 1 89.25 441 ASP A O 1
ATOM 3407 N N . GLU A 1 442 ? 0.376 27.969 24.797 1 85.38 442 GLU A N 1
ATOM 3408 C CA . GLU A 1 442 ? -0.445 28.422 23.672 1 85.38 442 GLU A CA 1
ATOM 3409 C C . GLU A 1 442 ? -0.46 27.391 22.547 1 85.38 442 GLU A C 1
ATOM 3411 O O . GLU A 1 442 ? -1.5 27.141 21.938 1 85.38 442 GLU A O 1
ATOM 3416 N N . LEU A 1 443 ? 0.703 26.906 22.297 1 92.06 443 LEU A N 1
ATOM 3417 C CA . LEU A 1 443 ? 0.8 25.891 21.25 1 92.06 443 LEU A CA 1
ATOM 3418 C C . LEU A 1 443 ? -0.096 24.703 21.547 1 92.06 443 LEU A C 1
ATOM 3420 O O . LEU A 1 443 ? -0.851 24.25 20.688 1 92.06 443 LEU A O 1
ATOM 3424 N N . LEU A 1 444 ? -0.042 24.203 22.781 1 93.56 444 LEU A N 1
ATOM 3425 C CA . LEU A 1 444 ? -0.829 23.031 23.156 1 93.56 444 LEU A CA 1
ATOM 3426 C C . LEU A 1 444 ? -2.32 23.344 23.125 1 93.56 444 LEU A C 1
ATOM 3428 O O . LEU A 1 444 ? -3.137 22.469 22.812 1 93.56 444 LEU A O 1
ATOM 3432 N N . THR A 1 445 ? -2.637 24.547 23.438 1 86.81 445 THR A N 1
ATOM 3433 C CA . THR A 1 445 ? -4.035 24.953 23.375 1 86.81 445 THR A CA 1
ATOM 3434 C C . THR A 1 445 ? -4.562 24.859 21.938 1 86.81 445 THR A C 1
ATOM 3436 O O . THR A 1 445 ? -5.652 24.328 21.719 1 86.81 445 THR A O 1
ATOM 3439 N N . HIS A 1 446 ? -3.793 25.406 21.047 1 88 446 HIS A N 1
ATOM 3440 C CA . HIS A 1 446 ? -4.207 25.344 19.641 1 88 446 HIS A CA 1
ATOM 3441 C C . HIS A 1 446 ? -4.188 23.922 19.125 1 88 446 HIS A C 1
ATOM 3443 O O . HIS A 1 446 ? -5.016 23.547 18.297 1 88 446 HIS A O 1
ATOM 3449 N N . LEU A 1 447 ? -3.227 23.172 19.547 1 93.25 447 LEU A N 1
ATOM 3450 C CA . LEU A 1 447 ? -3.17 21.766 19.141 1 93.25 447 LEU A CA 1
ATOM 3451 C C . LEU A 1 447 ? -4.398 21.016 19.641 1 93.25 447 LEU A C 1
ATOM 3453 O O . LEU A 1 447 ? -4.898 20.109 18.953 1 93.25 447 LEU A O 1
ATOM 3457 N N . ASP A 1 448 ? -4.805 21.312 20.844 1 91.06 448 ASP A N 1
ATOM 3458 C CA . ASP A 1 448 ? -6.02 20.734 21.406 1 91.06 448 ASP A CA 1
ATOM 3459 C C . ASP A 1 448 ? -7.223 21.016 20.5 1 91.06 448 ASP A C 1
ATOM 3461 O O . ASP A 1 448 ? -8.055 20.125 20.281 1 91.06 448 ASP A O 1
ATOM 3465 N N . ASP A 1 449 ? -7.285 22.188 20.047 1 85.12 449 ASP A N 1
ATOM 3466 C CA . ASP A 1 449 ? -8.367 22.562 19.141 1 85.12 449 ASP A CA 1
ATOM 3467 C C . ASP A 1 449 ? -8.328 21.734 17.875 1 85.12 449 ASP A C 1
ATOM 3469 O O . ASP A 1 449 ? -9.375 21.375 17.328 1 85.12 449 ASP A O 1
ATOM 3473 N N . VAL A 1 450 ? -7.152 21.547 17.391 1 87.44 450 VAL A N 1
ATOM 3474 C CA . VAL A 1 450 ? -6.988 20.75 16.188 1 87.44 450 VAL A CA 1
ATOM 3475 C C . VAL A 1 450 ? -7.547 19.344 16.422 1 87.44 450 VAL A C 1
ATOM 3477 O O . VAL A 1 450 ? -8.25 18.797 15.562 1 87.44 450 VAL A O 1
ATOM 3480 N N . VAL A 1 451 ? -7.242 18.75 17.531 1 90.06 451 VAL A N 1
ATOM 3481 C CA . VAL A 1 451 ? -7.684 17.391 17.844 1 90.06 451 VAL A CA 1
ATOM 3482 C C . VAL A 1 451 ? -9.203 17.359 17.984 1 90.06 451 VAL A C 1
ATOM 3484 O O . VAL A 1 451 ? -9.867 16.422 17.516 1 90.06 451 VAL A O 1
ATOM 3487 N N . ILE A 1 452 ? -9.711 18.359 18.625 1 84.69 452 ILE A N 1
ATOM 3488 C CA . ILE A 1 452 ? -11.148 18.438 18.828 1 84.69 452 ILE A CA 1
ATOM 3489 C C . ILE A 1 452 ? -11.852 18.531 17.469 1 84.69 452 ILE A C 1
ATOM 3491 O O . ILE A 1 452 ? -12.891 17.891 17.266 1 84.69 452 ILE A O 1
ATOM 3495 N N . ARG A 1 453 ? -11.344 19.266 16.625 1 80.06 453 ARG A N 1
ATOM 3496 C CA . ARG A 1 453 ? -11.922 19.391 15.297 1 80.06 453 ARG A CA 1
ATOM 3497 C C . ARG A 1 453 ? -11.844 18.047 14.555 1 80.06 453 ARG A C 1
ATOM 3499 O O . ARG A 1 453 ? -12.758 17.703 13.797 1 80.06 453 ARG A O 1
ATOM 3506 N N . MET A 1 454 ? -10.727 17.422 14.664 1 80.38 454 MET A N 1
ATOM 3507 C CA . MET A 1 454 ? -10.562 16.109 14.031 1 80.38 454 MET A CA 1
ATOM 3508 C C . MET A 1 454 ? -11.625 15.133 14.523 1 80.38 454 MET A C 1
ATOM 3510 O O . MET A 1 454 ? -12.125 14.312 13.75 1 80.38 454 MET A O 1
ATOM 3514 N N . GLN A 1 455 ? -11.938 15.219 15.789 1 81.5 455 GLN A N 1
ATOM 3515 C CA . GLN A 1 455 ? -12.961 14.359 16.375 1 81.5 455 GLN A CA 1
ATOM 3516 C C . GLN A 1 455 ? -14.32 14.602 15.742 1 81.5 455 GLN A C 1
ATOM 3518 O O . GLN A 1 455 ? -15.094 13.664 15.523 1 81.5 455 GLN A O 1
ATOM 3523 N N . ARG A 1 456 ? -14.539 15.797 15.484 1 74.38 456 ARG A N 1
ATOM 3524 C CA . ARG A 1 456 ? -15.828 16.172 14.914 1 74.38 456 ARG A CA 1
ATOM 3525 C C . ARG A 1 456 ? -15.945 15.703 13.469 1 74.38 456 ARG A C 1
ATOM 3527 O O . ARG A 1 456 ? -17.047 15.422 12.984 1 74.38 456 ARG A O 1
ATOM 3534 N N . GLU A 1 457 ? -14.891 15.727 12.758 1 71.25 457 GLU A N 1
ATOM 3535 C CA . GLU A 1 457 ? -14.883 15.328 11.352 1 71.25 457 GLU A CA 1
ATOM 3536 C C . GLU A 1 457 ? -14.969 13.812 11.211 1 71.25 457 GLU A C 1
ATOM 3538 O O . GLU A 1 457 ? -15.359 13.305 10.156 1 71.25 457 GLU A O 1
ATOM 3543 N N . GLU A 1 458 ? -14.555 13.102 12.227 1 68.62 458 GLU A N 1
ATOM 3544 C CA . GLU A 1 458 ? -14.516 11.641 12.164 1 68.62 458 GLU A CA 1
ATOM 3545 C C . GLU A 1 458 ? -15.898 11.047 12.414 1 68.62 458 GLU A C 1
ATOM 3547 O O . GLU A 1 458 ? -16.719 11.641 13.117 1 68.62 458 GLU A O 1
ATOM 3552 N N . SER A 1 459 ? -16.141 9.953 11.641 1 60.81 459 SER A N 1
ATOM 3553 C CA . SER A 1 459 ? -17.406 9.219 11.797 1 60.81 459 SER A CA 1
ATOM 3554 C C . SER A 1 459 ? -17.531 8.633 13.195 1 60.81 459 SER A C 1
ATOM 3556 O O . SER A 1 459 ? -16.516 8.305 13.828 1 60.81 459 SER A O 1
ATOM 3558 N N . PRO A 1 460 ? -18.734 8.711 13.719 1 57.34 460 PRO A N 1
ATOM 3559 C CA . PRO A 1 460 ? -18.984 8.172 15.055 1 57.34 460 PRO A CA 1
ATOM 3560 C C . PRO A 1 460 ? -18.391 6.777 15.258 1 57.34 460 PRO A C 1
ATOM 3562 O O . PRO A 1 460 ? -18.094 6.387 16.391 1 57.34 460 PRO A O 1
ATOM 3565 N N . ASP A 1 461 ? -18.25 6.039 14.195 1 57.22 461 ASP A N 1
ATOM 3566 C CA . ASP A 1 461 ? -17.812 4.652 14.328 1 57.22 461 ASP A CA 1
ATOM 3567 C C . ASP A 1 461 ? -16.312 4.582 14.586 1 57.22 461 ASP A C 1
ATOM 3569 O O . ASP A 1 461 ? -15.789 3.521 14.938 1 57.22 461 ASP A O 1
ATOM 3573 N N . GLU A 1 462 ? -15.773 5.73 14.367 1 58.19 462 GLU A N 1
ATOM 3574 C CA . GLU A 1 462 ? -14.328 5.734 14.578 1 58.19 462 GLU A CA 1
ATOM 3575 C C . GLU A 1 462 ? -13.977 6.176 16 1 58.19 462 GLU A C 1
ATOM 3577 O O . GLU A 1 462 ? -14.664 7.008 16.578 1 58.19 462 GLU A O 1
ATOM 3582 N N . GLY A 1 463 ? -13.5 5.395 16.875 1 59.62 463 GLY A N 1
ATOM 3583 C CA . GLY A 1 463 ? -13.117 5.66 18.25 1 59.62 463 GLY A CA 1
ATOM 3584 C C . GLY A 1 463 ? -12.656 7.09 18.469 1 59.62 463 GLY A C 1
ATOM 3585 O O . GLY A 1 463 ? -12.484 7.852 17.516 1 59.62 463 GLY A O 1
ATOM 3586 N N . GLU A 1 464 ? -12.742 7.574 19.688 1 66.5 464 GLU A N 1
ATOM 3587 C CA . GLU A 1 464 ? -12.383 8.922 20.109 1 66.5 464 GLU A CA 1
ATOM 3588 C C . GLU A 1 464 ? -10.914 9.219 19.828 1 66.5 464 GLU A C 1
ATOM 3590 O O . GLU A 1 464 ? -10.031 8.477 20.281 1 66.5 464 GLU A O 1
ATOM 3595 N N . THR A 1 465 ? -10.578 10.156 18.938 1 83.56 465 THR A N 1
ATOM 3596 C CA . THR A 1 465 ? -9.211 10.594 18.672 1 83.56 465 THR A CA 1
ATOM 3597 C C . THR A 1 465 ? -8.672 11.422 19.828 1 83.56 465 THR A C 1
ATOM 3599 O O . THR A 1 465 ? -9.273 12.414 20.219 1 83.56 465 THR A O 1
ATOM 3602 N N . SER A 1 466 ? -7.676 10.977 20.578 1 91 466 SER A N 1
ATOM 3603 C CA . SER A 1 466 ? -6.969 11.703 21.625 1 91 466 SER A CA 1
ATOM 3604 C C . SER A 1 466 ? -5.465 11.469 21.547 1 91 466 SER A C 1
ATOM 3606 O O . SER A 1 466 ? -5.012 10.547 20.859 1 91 466 SER A O 1
ATOM 3608 N N . ALA A 1 467 ? -4.762 12.398 22.109 1 95.38 467 ALA A N 1
ATOM 3609 C CA . ALA A 1 467 ? -3.307 12.289 22.062 1 95.38 467 ALA A CA 1
ATOM 3610 C C . ALA A 1 467 ? -2.672 12.969 23.281 1 95.38 467 ALA A C 1
ATOM 3612 O O . ALA A 1 467 ? -3.305 13.797 23.938 1 95.38 467 ALA A O 1
ATOM 3613 N N . THR A 1 468 ? -1.534 12.555 23.641 1 96.5 468 THR A N 1
ATOM 3614 C CA . THR A 1 468 ? -0.698 13.266 24.609 1 96.5 468 THR A CA 1
ATOM 3615 C C . THR A 1 468 ? 0.472 13.945 23.906 1 96.5 468 THR A C 1
ATOM 3617 O O . THR A 1 468 ? 0.845 13.57 22.797 1 96.5 468 THR A O 1
ATOM 3620 N N . CYS A 1 469 ? 0.966 14.984 24.5 1 97.19 469 CYS A N 1
ATOM 3621 C CA . CYS A 1 469 ? 2.051 15.711 23.859 1 97.19 469 CYS A CA 1
ATOM 3622 C C . CYS A 1 469 ? 2.844 16.516 24.875 1 97.19 469 CYS A C 1
ATOM 3624 O O . CYS A 1 469 ? 2.266 17.094 25.797 1 97.19 469 CYS A O 1
ATOM 3626 N N . LEU A 1 470 ? 4.09 16.453 24.766 1 97.38 470 LEU A N 1
ATOM 3627 C CA . LEU A 1 470 ? 4.996 17.328 25.516 1 97.38 470 LEU A CA 1
ATOM 3628 C C . LEU A 1 470 ? 5.789 18.219 24.562 1 97.38 470 LEU A C 1
ATOM 3630 O O . LEU A 1 470 ? 6.359 17.75 23.578 1 97.38 470 LEU A O 1
ATOM 3634 N N . TYR A 1 471 ? 5.738 19.547 24.797 1 97.38 471 TYR A N 1
ATOM 3635 C CA . TYR A 1 471 ? 6.43 20.547 24 1 97.38 471 TYR A CA 1
ATOM 3636 C C . TYR A 1 471 ? 7.379 21.359 24.859 1 97.38 471 TYR A C 1
ATOM 3638 O O . TYR A 1 471 ? 6.949 22.031 25.812 1 97.38 471 TYR A O 1
ATOM 3646 N N . ALA A 1 472 ? 8.672 21.344 24.5 1 96.75 472 ALA A N 1
ATOM 3647 C CA . ALA A 1 472 ? 9.695 22.062 25.266 1 96.75 472 ALA A CA 1
ATOM 3648 C C . ALA A 1 472 ? 10.516 22.969 24.359 1 96.75 472 ALA A C 1
ATOM 3650 O O . ALA A 1 472 ? 10.844 22.594 23.234 1 96.75 472 ALA A O 1
ATOM 3651 N N . ILE A 1 473 ? 10.82 24.141 24.859 1 96.44 473 ILE A N 1
ATOM 3652 C CA . ILE A 1 473 ? 11.695 25.062 24.156 1 96.44 473 ILE A CA 1
ATOM 3653 C C . ILE A 1 473 ? 12.938 25.344 25 1 96.44 473 ILE A C 1
ATOM 3655 O O . ILE A 1 473 ? 12.844 25.703 26.172 1 96.44 473 ILE A O 1
ATOM 3659 N N . TYR A 1 474 ? 14.102 25.141 24.453 1 96.25 474 TYR A N 1
ATOM 3660 C CA . TYR A 1 474 ? 15.367 25.469 25.094 1 96.25 474 TYR A CA 1
ATOM 3661 C C . TYR A 1 474 ? 16.031 26.656 24.422 1 96.25 474 TYR A C 1
ATOM 3663 O O . TYR A 1 474 ? 16.172 26.688 23.188 1 96.25 474 TYR A O 1
ATOM 3671 N N . ASP A 1 475 ? 16.344 27.625 25.188 1 93.81 475 ASP A N 1
ATOM 3672 C CA . ASP A 1 475 ? 17.062 28.812 24.734 1 93.81 475 ASP A CA 1
ATOM 3673 C C . ASP A 1 475 ? 18.531 28.75 25.156 1 93.81 475 ASP A C 1
ATOM 3675 O O . ASP A 1 475 ? 18.859 28.891 26.328 1 93.81 475 ASP A O 1
ATOM 3679 N N . PRO A 1 476 ? 19.406 28.609 24.203 1 93.81 476 PRO A N 1
ATOM 3680 C CA . PRO A 1 476 ? 20.828 28.438 24.547 1 93.81 476 PRO A CA 1
ATOM 3681 C C . PRO A 1 476 ? 21.469 29.734 25.016 1 93.81 476 PRO A C 1
ATOM 3683 O O . PRO A 1 476 ? 22.578 29.703 25.562 1 93.81 476 PRO A O 1
ATOM 3686 N N . VAL A 1 477 ? 20.875 30.812 24.75 1 89.62 477 VAL A N 1
ATOM 3687 C CA . VAL A 1 477 ? 21.422 32.094 25.172 1 89.62 477 VAL A CA 1
ATOM 3688 C C . VAL A 1 477 ? 21.156 32.312 26.656 1 89.62 477 VAL A C 1
ATOM 3690 O O . VAL A 1 477 ? 22.078 32.562 27.438 1 89.62 477 VAL A O 1
ATOM 3693 N N . SER A 1 478 ? 19.906 32.188 27.109 1 88.75 478 SER A N 1
ATOM 3694 C CA . SER A 1 478 ? 19.547 32.375 28.5 1 88.75 478 SER A CA 1
ATOM 3695 C C . SER A 1 478 ? 19.703 31.078 29.297 1 88.75 478 SER A C 1
ATOM 3697 O O . SER A 1 478 ? 19.703 31.094 30.531 1 88.75 478 SER A O 1
ATOM 3699 N N . ARG A 1 479 ? 19.812 29.969 28.625 1 93.44 479 ARG A N 1
ATOM 3700 C CA . ARG A 1 479 ? 19.875 28.625 29.203 1 93.44 479 ARG A CA 1
ATOM 3701 C C . ARG A 1 479 ? 18.594 28.312 29.984 1 93.44 479 ARG A C 1
ATOM 3703 O O . ARG A 1 479 ? 18.656 27.734 31.078 1 93.44 479 ARG A O 1
ATOM 3710 N N . ARG A 1 480 ? 17.547 28.75 29.5 1 92.69 480 ARG A N 1
ATOM 3711 C CA . ARG A 1 480 ? 16.25 28.469 30.094 1 92.69 480 ARG A CA 1
ATOM 3712 C C . ARG A 1 480 ? 15.453 27.484 29.234 1 92.69 480 ARG A C 1
ATOM 3714 O O . ARG A 1 480 ? 15.57 27.5 28 1 92.69 480 ARG A O 1
ATOM 3721 N N . CYS A 1 481 ? 14.742 26.688 29.938 1 94 481 CYS A N 1
ATOM 3722 C CA . CYS A 1 481 ? 13.844 25.75 29.281 1 94 481 CYS A CA 1
ATOM 3723 C C . CYS A 1 481 ? 12.398 26 29.672 1 94 481 CYS A C 1
ATOM 3725 O O . CYS A 1 481 ? 12.102 26.188 30.859 1 94 481 CYS A O 1
ATOM 3727 N N . SER A 1 482 ? 11.516 26.156 28.703 1 94 482 SER A N 1
ATOM 3728 C CA . SER A 1 482 ? 10.078 26.266 28.906 1 94 482 SER A CA 1
ATOM 3729 C C . SER A 1 482 ? 9.352 25.016 28.406 1 94 482 SER A C 1
ATOM 3731 O O . SER A 1 482 ? 9.641 24.531 27.312 1 94 482 SER A O 1
ATOM 3733 N N . LEU A 1 483 ? 8.477 24.484 29.188 1 95.06 483 LEU A N 1
ATOM 3734 C CA . LEU A 1 483 ? 7.832 23.25 28.75 1 95.06 483 LEU A CA 1
ATOM 3735 C C . LEU A 1 483 ? 6.387 23.203 29.234 1 95.06 483 LEU A C 1
ATOM 3737 O O . LEU A 1 483 ? 6.047 23.766 30.266 1 95.06 483 LEU A O 1
ATOM 3741 N N . ALA A 1 484 ? 5.504 22.641 28.453 1 94.88 484 ALA A N 1
ATOM 3742 C CA . ALA A 1 484 ? 4.125 22.312 28.797 1 94.88 484 ALA A CA 1
ATOM 3743 C C . ALA A 1 484 ? 3.779 20.891 28.359 1 94.88 484 ALA A C 1
ATOM 3745 O O . ALA A 1 484 ? 4.391 20.359 27.438 1 94.88 484 ALA A O 1
ATOM 3746 N N . SER A 1 485 ? 2.877 20.281 29.125 1 95.75 485 SER A N 1
ATOM 3747 C CA . SER A 1 485 ? 2.525 18.891 28.859 1 95.75 485 SER A CA 1
ATOM 3748 C C . SER A 1 485 ? 1.014 18.703 28.781 1 95.75 485 SER A C 1
ATOM 3750 O O . SER A 1 485 ? 0.281 19.234 29.625 1 95.75 485 SER A O 1
ATOM 3752 N N . ALA A 1 486 ? 0.608 18.109 27.766 1 96.06 486 ALA A N 1
ATOM 3753 C CA . ALA A 1 486 ? -0.778 17.656 27.641 1 96.06 486 ALA A CA 1
ATOM 3754 C C . ALA A 1 486 ? -0.9 16.172 27.906 1 96.06 486 ALA A C 1
ATOM 3756 O O . ALA A 1 486 ? -0.791 15.352 26.984 1 96.06 486 ALA A O 1
ATOM 3757 N N . GLY A 1 487 ? -1.151 15.781 29.141 1 94.12 487 GLY A N 1
ATOM 3758 C CA . GLY A 1 487 ? -1.352 14.398 29.531 1 94.12 487 GLY A CA 1
ATOM 3759 C C . GLY A 1 487 ? -0.118 13.539 29.312 1 94.12 487 GLY A C 1
ATOM 3760 O O . GLY A 1 487 ? -0.197 12.305 29.359 1 94.12 487 GLY A O 1
ATOM 3761 N N . HIS A 1 488 ? 0.985 14.086 28.984 1 94.69 488 HIS A N 1
ATOM 3762 C CA . HIS A 1 488 ? 2.186 13.328 28.656 1 94.69 488 HIS A CA 1
ATOM 3763 C C . HIS A 1 488 ? 3.127 13.234 29.844 1 94.69 488 HIS A C 1
ATOM 3765 O O . HIS A 1 488 ? 3.172 14.141 30.688 1 94.69 488 HIS A O 1
ATOM 3771 N N . VAL A 1 489 ? 3.869 12.188 29.938 1 89.88 489 VAL A N 1
ATOM 3772 C CA . VAL A 1 489 ? 4.824 11.977 31.016 1 89.88 489 VAL A CA 1
ATOM 3773 C C . VAL A 1 489 ? 5.922 13.039 30.953 1 89.88 489 VAL A C 1
ATOM 3775 O O . VAL A 1 489 ? 6.414 13.367 29.875 1 89.88 489 VAL A O 1
ATOM 3778 N N . PRO A 1 490 ? 6.246 13.617 32.094 1 91.19 490 PRO A N 1
ATOM 3779 C CA . PRO A 1 490 ? 7.309 14.625 32.094 1 91.19 490 PRO A CA 1
ATOM 3780 C C . PRO A 1 490 ? 8.664 14.055 31.672 1 91.19 490 PRO A C 1
ATOM 3782 O O . PRO A 1 490 ? 8.922 12.859 31.859 1 91.19 490 PRO A O 1
ATOM 3785 N N . PRO A 1 491 ? 9.5 14.891 31.125 1 92.62 491 PRO A N 1
ATOM 3786 C CA . PRO A 1 491 ? 10.844 14.422 30.766 1 92.62 491 PRO A CA 1
ATOM 3787 C C . PRO A 1 491 ? 11.727 14.148 31.969 1 92.62 491 PRO A C 1
ATOM 3789 O O . PRO A 1 491 ? 11.469 14.664 33.062 1 92.62 491 PRO A O 1
ATOM 3792 N N . THR A 1 492 ? 12.688 13.32 31.797 1 91 492 THR A N 1
ATOM 3793 C CA . THR A 1 492 ? 13.734 13.117 32.812 1 91 492 THR A CA 1
ATOM 3794 C C . THR A 1 492 ? 14.93 14.023 32.531 1 91 492 THR A C 1
ATOM 3796 O O . THR A 1 492 ? 15.414 14.078 31.391 1 91 492 THR A O 1
ATOM 3799 N N . VAL A 1 493 ? 15.344 14.781 33.531 1 91.31 493 VAL A N 1
ATOM 3800 C CA . VAL A 1 493 ? 16.453 15.711 33.375 1 91.31 493 VAL A CA 1
ATOM 3801 C C . VAL A 1 493 ? 17.625 15.266 34.219 1 91.31 493 VAL A C 1
ATOM 3803 O O . VAL A 1 493 ? 17.453 14.906 35.406 1 91.31 493 VAL A O 1
ATOM 3806 N N . VAL A 1 494 ? 18.766 15.227 33.594 1 89.62 494 VAL A N 1
ATOM 3807 C CA . VAL A 1 494 ? 20 14.945 34.312 1 89.62 494 VAL A CA 1
ATOM 3808 C C . VAL A 1 494 ? 20.969 16.109 34.125 1 89.62 494 VAL A C 1
ATOM 3810 O O . VAL A 1 494 ? 21.359 16.422 33 1 89.62 494 VAL A O 1
ATOM 3813 N N . THR A 1 495 ? 21.312 16.703 35.219 1 88 495 THR A N 1
ATOM 3814 C CA . THR A 1 495 ? 22.25 17.812 35.156 1 88 495 THR A CA 1
ATOM 3815 C C . THR A 1 495 ? 23.688 17.297 35.219 1 88 495 THR A C 1
ATOM 3817 O O . THR A 1 495 ? 23.922 16.125 35.531 1 88 495 THR A O 1
ATOM 3820 N N . PRO A 1 496 ? 24.656 18.156 34.75 1 81.69 496 PRO A N 1
ATOM 3821 C CA . PRO A 1 496 ? 26.062 17.719 34.75 1 81.69 496 PRO A CA 1
ATOM 3822 C C . PRO A 1 496 ? 26.531 17.25 36.125 1 81.69 496 PRO A C 1
ATOM 3824 O O . PRO A 1 496 ? 27.469 16.469 36.219 1 81.69 496 PRO A O 1
ATOM 3827 N N . SER A 1 497 ? 26 17.781 37.125 1 72.56 497 SER A N 1
ATOM 3828 C CA . SER A 1 497 ? 26.375 17.344 38.438 1 72.56 497 SER A CA 1
ATOM 3829 C C . SER A 1 497 ? 25.859 15.938 38.75 1 72.56 497 SER A C 1
ATOM 3831 O O . SER A 1 497 ? 26.094 15.391 39.812 1 72.56 497 SER A O 1
ATOM 3833 N N . LYS A 1 498 ? 25.438 15.172 37.688 1 64.81 498 LYS A N 1
ATOM 3834 C CA . LYS A 1 498 ? 24.984 13.789 37.656 1 64.81 498 LYS A CA 1
ATOM 3835 C C . LYS A 1 498 ? 23.875 13.539 38.656 1 64.81 498 LYS A C 1
ATOM 3837 O O . LYS A 1 498 ? 23.75 12.43 39.188 1 64.81 498 LYS A O 1
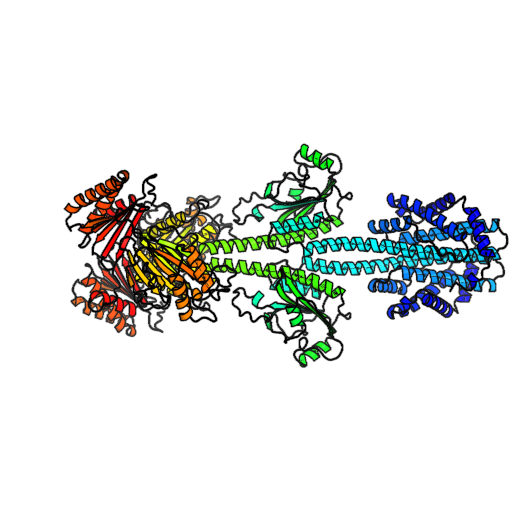ATOM 3842 N N . ILE A 1 499 ? 23.328 14.68 39.188 1 57.16 499 ILE A N 1
ATOM 3843 C CA . ILE A 1 499 ? 22.188 14.508 40.062 1 57.16 499 ILE A CA 1
ATOM 3844 C C . ILE A 1 499 ? 20.891 14.57 39.25 1 57.16 499 ILE A C 1
ATOM 3846 O O . ILE A 1 499 ? 20.672 15.508 38.5 1 57.16 499 ILE A O 1
ATOM 3850 N N . SER A 1 500 ? 20.312 13.367 39.156 1 59.06 500 SER A N 1
ATOM 3851 C CA . SER A 1 500 ? 18.969 13.391 38.562 1 59.06 500 SER A CA 1
ATOM 3852 C C . SER A 1 500 ? 18.016 14.234 39.375 1 59.06 500 SER A C 1
ATOM 3854 O O . SER A 1 500 ? 17.828 13.984 40.562 1 59.06 500 SER A O 1
ATOM 3856 N N . GLU A 1 501 ? 17.969 15.531 39.094 1 56.16 501 GLU A N 1
ATOM 3857 C CA . GLU A 1 501 ? 17.031 16.375 39.844 1 56.16 501 GLU A CA 1
ATOM 3858 C C . GLU A 1 501 ? 15.633 16.312 39.219 1 56.16 501 GLU A C 1
ATOM 3860 O O . GLU A 1 501 ? 15.492 16.188 38 1 56.16 501 GLU A O 1
ATOM 3865 N N . ALA A 1 502 ? 14.711 15.859 40.156 1 55.72 502 ALA A N 1
ATOM 3866 C CA . ALA A 1 502 ? 13.312 15.938 39.75 1 55.72 502 ALA A CA 1
ATOM 3867 C C . ALA A 1 502 ? 12.992 17.297 39.156 1 55.72 502 ALA A C 1
ATOM 3869 O O . ALA A 1 502 ? 13.406 18.344 39.688 1 55.72 502 ALA A O 1
ATOM 3870 N N . LEU A 1 503 ? 12.766 17.422 37.812 1 62.22 503 LEU A N 1
ATOM 3871 C CA . LEU A 1 503 ? 12.281 18.641 37.188 1 62.22 503 LEU A CA 1
ATOM 3872 C C . LEU A 1 503 ? 11.305 19.375 38.094 1 62.22 503 LEU A C 1
ATOM 3874 O O . LEU A 1 503 ? 10.609 18.75 38.906 1 62.22 503 LEU A O 1
ATOM 3878 N N . PRO A 1 504 ? 11.445 20.703 38.25 1 61.41 504 PRO A N 1
ATOM 3879 C CA . PRO A 1 504 ? 10.32 21.406 38.844 1 61.41 504 PRO A CA 1
ATOM 3880 C C . PRO A 1 504 ? 8.961 20.844 38.438 1 61.41 504 PRO A C 1
ATOM 3882 O O . PRO A 1 504 ? 8.859 20.156 37.406 1 61.41 504 PRO A O 1
ATOM 3885 N N . GLU A 1 505 ? 8.047 20.875 39.375 1 73.44 505 GLU A N 1
ATOM 3886 C CA . GLU A 1 505 ? 6.68 20.406 39.188 1 73.44 505 GLU A CA 1
ATOM 3887 C C . GLU A 1 505 ? 6.105 20.875 37.844 1 73.44 505 GLU A C 1
ATOM 3889 O O . GLU A 1 505 ? 5.93 22.078 37.625 1 73.44 505 GLU A O 1
ATOM 3894 N N . VAL A 1 506 ? 6.289 20.125 36.781 1 78.62 506 VAL A N 1
ATOM 3895 C CA . VAL A 1 506 ? 5.664 20.406 35.5 1 78.62 506 VAL A CA 1
ATOM 3896 C C . VAL A 1 506 ? 4.172 20.094 35.562 1 78.62 506 VAL A C 1
ATOM 3898 O O . VAL A 1 506 ? 3.781 18.953 35.812 1 78.62 506 VAL A O 1
ATOM 3901 N N . PRO A 1 507 ? 3.387 21.156 35.531 1 85.38 507 PRO A N 1
ATOM 3902 C CA . PRO A 1 507 ? 1.951 20.875 35.5 1 85.38 507 PRO A CA 1
ATOM 3903 C C . PRO A 1 507 ? 1.561 20.031 34.281 1 85.38 507 PRO A C 1
ATOM 3905 O O . PRO A 1 507 ? 1.965 20.359 33.156 1 85.38 507 PRO A O 1
ATOM 3908 N N . ILE A 1 508 ? 0.903 18.969 34.531 1 89.31 508 ILE A N 1
ATOM 3909 C CA . ILE A 1 508 ? 0.416 18.125 33.469 1 89.31 508 ILE A CA 1
ATOM 3910 C C . ILE A 1 508 ? -1.054 18.422 33.188 1 89.31 508 ILE A C 1
ATOM 3912 O O . ILE A 1 508 ? -1.91 18.219 34.031 1 89.31 508 ILE A O 1
ATOM 3916 N N . GLY A 1 509 ? -1.307 18.984 32.031 1 89.12 509 GLY A N 1
ATOM 3917 C CA . GLY A 1 509 ? -2.684 19.219 31.625 1 89.12 509 GLY A CA 1
ATOM 3918 C C . GLY A 1 509 ? -3.375 17.969 31.109 1 89.12 509 GLY A C 1
ATOM 3919 O O . GLY A 1 509 ? -2.775 16.891 31.078 1 89.12 509 GLY A O 1
ATOM 3920 N N . PRO A 1 510 ? -4.664 18.078 30.797 1 90.81 510 PRO A N 1
ATOM 3921 C CA . PRO A 1 510 ? -5.375 16.953 30.203 1 90.81 510 PRO A CA 1
ATOM 3922 C C . PRO A 1 510 ? -4.832 16.562 28.828 1 90.81 510 PRO A C 1
ATOM 3924 O O . PRO A 1 510 ? -4.188 17.391 28.156 1 90.81 510 PRO A O 1
ATOM 3927 N N . PRO A 1 511 ? -5.129 15.344 28.469 1 93.5 511 PRO A N 1
ATOM 3928 C CA . PRO A 1 511 ? -4.754 14.969 27.109 1 93.5 511 PRO A CA 1
ATOM 3929 C C . PRO A 1 511 ? -5.441 15.828 26.047 1 93.5 511 PRO A C 1
ATOM 3931 O O . PRO A 1 511 ? -6.488 16.422 26.312 1 93.5 511 PRO A O 1
ATOM 3934 N N . LEU A 1 512 ? -4.832 15.922 24.922 1 94.69 512 LEU A N 1
ATOM 3935 C CA . LEU A 1 512 ? -5.398 16.688 23.828 1 94.69 512 LEU A CA 1
ATOM 3936 C C . LEU A 1 512 ? -6.738 16.094 23.391 1 94.69 512 LEU A C 1
ATOM 3938 O O . LEU A 1 512 ? -6.902 14.883 23.344 1 94.69 512 LEU A O 1
ATOM 3942 N N . GLY A 1 513 ? -7.699 16.891 23.094 1 89.88 513 GLY A N 1
ATOM 3943 C CA . GLY A 1 513 ? -9.008 16.484 22.609 1 89.88 513 GLY A CA 1
ATOM 3944 C C . GLY A 1 513 ? -10.086 16.547 23.672 1 89.88 513 GLY A C 1
ATOM 3945 O O . GLY A 1 513 ? -11.273 16.484 23.344 1 89.88 513 GLY A O 1
ATOM 3946 N N . LEU A 1 514 ? -9.758 16.547 24.828 1 82.88 514 LEU A N 1
ATOM 3947 C CA . LEU A 1 514 ? -10.734 16.594 25.906 1 82.88 514 LEU A CA 1
ATOM 3948 C C . LEU A 1 514 ? -11.227 18.016 26.141 1 82.88 514 LEU A C 1
ATOM 3950 O O . LEU A 1 514 ? -12.344 18.219 26.625 1 82.88 514 LEU A O 1
ATOM 3954 N N . GLY A 1 515 ? -10.508 18.984 25.75 1 72.12 515 GLY A N 1
ATOM 3955 C CA . GLY A 1 515 ? -10.891 20.375 25.938 1 72.12 515 GLY A CA 1
ATOM 3956 C C . GLY A 1 515 ? -10.906 20.812 27.391 1 72.12 515 GLY A C 1
ATOM 3957 O O . GLY A 1 515 ? -10.578 20.016 28.281 1 72.12 515 GLY A O 1
ATOM 3958 N N . GLY A 1 516 ? -11.141 22.125 27.672 1 65.44 516 GLY A N 1
ATOM 3959 C CA . GLY A 1 516 ? -11.422 22.609 29.016 1 65.44 516 GLY A CA 1
ATOM 3960 C C . GLY A 1 516 ? -10.359 23.547 29.562 1 65.44 516 GLY A C 1
ATOM 3961 O O . GLY A 1 516 ? -10.211 24.672 29.078 1 65.44 516 GLY A O 1
ATOM 3962 N N . LEU A 1 517 ? -9.312 22.875 30.25 1 66.44 517 LEU A N 1
ATOM 3963 C CA . LEU A 1 517 ? -8.398 23.641 31.094 1 66.44 517 LEU A CA 1
ATOM 3964 C C . LEU A 1 517 ? -7.199 24.125 30.297 1 66.44 517 LEU A C 1
ATOM 3966 O O . LEU A 1 517 ? -6.695 23.422 29.422 1 66.44 517 LEU A O 1
ATOM 3970 N N . PRO A 1 518 ? -6.844 25.359 30.5 1 76.62 518 PRO A N 1
ATOM 3971 C CA . PRO A 1 518 ? -5.637 25.859 29.844 1 76.62 518 PRO A CA 1
ATOM 3972 C C . PRO A 1 518 ? -4.375 25.109 30.266 1 76.62 518 PRO A C 1
ATOM 3974 O O . PRO A 1 518 ? -4.289 24.656 31.406 1 76.62 518 PRO A O 1
ATOM 3977 N N . PHE A 1 519 ? -3.5 24.969 29.422 1 87.81 519 PHE A N 1
ATOM 3978 C CA . PHE A 1 519 ? -2.193 24.391 29.719 1 87.81 519 PHE A CA 1
ATOM 3979 C C . PHE A 1 519 ? -1.289 25.422 30.375 1 87.81 519 PHE A C 1
ATOM 3981 O O . PHE A 1 519 ? -1.486 26.641 30.219 1 87.81 519 PHE A O 1
ATOM 3988 N N . GLU A 1 520 ? -0.394 24.953 31.156 1 86.5 520 GLU A N 1
ATOM 3989 C CA . GLU A 1 520 ? 0.532 25.828 31.859 1 86.5 520 GLU A CA 1
ATOM 3990 C C . GLU A 1 520 ? 1.979 25.531 31.484 1 86.5 520 GLU A C 1
ATOM 3992 O O . GLU A 1 520 ? 2.367 24.375 31.359 1 86.5 520 GLU A O 1
ATOM 3997 N N . THR A 1 521 ? 2.68 26.672 31.281 1 90.19 521 THR A N 1
ATOM 3998 C CA . THR A 1 521 ? 4.09 26.531 30.938 1 90.19 521 THR A CA 1
ATOM 3999 C C . THR A 1 521 ? 4.961 26.562 32.188 1 90.19 521 THR A C 1
ATOM 4001 O O . THR A 1 521 ? 4.816 27.469 33.031 1 90.19 521 THR A O 1
ATOM 4004 N N . ALA A 1 522 ? 5.805 25.594 32.344 1 91.25 522 ALA A N 1
ATOM 4005 C CA . ALA A 1 522 ? 6.84 25.594 33.375 1 91.25 522 ALA A CA 1
ATOM 4006 C C . ALA A 1 522 ? 8.172 26.078 32.812 1 91.25 522 ALA A C 1
ATOM 4008 O O . ALA A 1 522 ? 8.531 25.75 31.672 1 91.25 522 ALA A O 1
ATOM 4009 N N . GLU A 1 523 ? 8.836 26.922 33.562 1 90.5 523 GLU A N 1
ATOM 4010 C CA . GLU A 1 523 ? 10.141 27.422 33.156 1 90.5 523 GLU A CA 1
ATOM 4011 C C . GLU A 1 523 ? 11.211 27.125 34.188 1 90.5 523 GLU A C 1
ATOM 4013 O O . GLU A 1 523 ? 10.961 27.203 35.406 1 90.5 523 GLU A O 1
ATOM 4018 N N . PHE A 1 524 ? 12.344 26.719 33.75 1 90.25 524 PHE A N 1
ATOM 4019 C CA . PHE A 1 524 ? 13.453 26.453 34.656 1 90.25 524 PHE A CA 1
ATOM 4020 C C . PHE A 1 524 ? 14.789 26.594 33.938 1 90.25 524 PHE A C 1
ATOM 4022 O O . PHE A 1 524 ? 14.844 26.531 32.688 1 90.25 524 PHE A O 1
ATOM 4029 N N . GLU A 1 525 ? 15.797 26.797 34.656 1 91 525 GLU A N 1
ATOM 4030 C CA . GLU A 1 525 ? 17.141 26.875 34.094 1 91 525 GLU A CA 1
ATOM 4031 C C . GLU A 1 525 ? 17.719 25.5 33.812 1 91 525 GLU A C 1
ATOM 4033 O O . GLU A 1 525 ? 17.516 24.562 34.625 1 91 525 GLU A O 1
ATOM 4038 N N . LEU A 1 526 ? 18.297 25.391 32.75 1 91.12 526 LEU A N 1
ATOM 4039 C CA . LEU A 1 526 ? 18.953 24.141 32.344 1 91.12 526 LEU A CA 1
ATOM 4040 C C . LEU A 1 526 ? 20.406 24.391 31.984 1 91.12 526 LEU A C 1
ATOM 4042 O O . LEU A 1 526 ? 20.703 24.875 30.891 1 91.12 526 LEU A O 1
ATOM 4046 N N . PRO A 1 527 ? 21.297 23.953 32.906 1 89.56 527 PRO A N 1
ATOM 4047 C CA . PRO A 1 527 ? 22.719 24.188 32.656 1 89.56 527 PRO A CA 1
ATOM 4048 C C . PRO A 1 527 ? 23.203 23.5 31.375 1 89.56 527 PRO A C 1
ATOM 4050 O O . PRO A 1 527 ? 22.594 22.531 30.922 1 89.56 527 PRO A O 1
ATOM 4053 N N . GLU A 1 528 ? 24.281 24.031 30.844 1 92.56 528 GLU A N 1
ATOM 4054 C CA . GLU A 1 528 ? 24.922 23.391 29.703 1 92.56 528 GLU A CA 1
ATOM 4055 C C . GLU A 1 528 ? 25.312 21.953 30.016 1 92.56 528 GLU A C 1
ATOM 4057 O O . GLU A 1 528 ? 25.656 21.625 31.156 1 92.56 528 GLU A O 1
ATOM 4062 N N . ASP A 1 529 ? 25.188 21.109 29.031 1 92.31 529 ASP A N 1
ATOM 4063 C CA . ASP A 1 529 ? 25.547 19.688 29.094 1 92.31 529 ASP A CA 1
ATOM 4064 C C . ASP A 1 529 ? 24.562 18.906 29.953 1 92.31 529 ASP A C 1
ATOM 4066 O O . ASP A 1 529 ? 24.891 17.844 30.469 1 92.31 529 ASP A O 1
ATOM 4070 N N . SER A 1 530 ? 23.438 19.484 30.219 1 92 530 SER A N 1
ATOM 4071 C CA . SER A 1 530 ? 22.344 18.719 30.812 1 92 530 SER A CA 1
ATOM 4072 C C . SER A 1 530 ? 21.703 17.781 29.797 1 92 530 SER A C 1
ATOM 4074 O O . SER A 1 530 ? 21.75 18.031 28.594 1 92 530 SER A O 1
ATOM 4076 N N . LEU A 1 531 ? 21.203 16.688 30.312 1 92.5 531 LEU A N 1
ATOM 4077 C CA . LEU A 1 531 ? 20.469 15.75 29.469 1 92.5 531 LEU A CA 1
ATOM 4078 C C . LEU A 1 531 ? 18.969 15.898 29.672 1 92.5 531 LEU A C 1
ATOM 4080 O O . LEU A 1 531 ? 18.484 15.914 30.812 1 92.5 531 LEU A O 1
ATOM 4084 N N . LEU A 1 532 ? 18.281 16.141 28.656 1 93.5 532 LEU A N 1
ATOM 4085 C CA . LEU A 1 532 ? 16.828 16.125 28.625 1 93.5 532 LEU A CA 1
ATOM 4086 C C . LEU A 1 532 ? 16.312 14.906 27.875 1 93.5 532 LEU A C 1
ATOM 4088 O O . LEU A 1 532 ? 16.547 14.766 26.672 1 93.5 532 LEU A O 1
ATOM 4092 N N . VAL A 1 533 ? 15.625 14 28.562 1 95.19 533 VAL A N 1
ATOM 4093 C CA . VAL A 1 533 ? 15.172 12.742 27.969 1 95.19 533 VAL A CA 1
ATOM 4094 C C . VAL A 1 533 ? 13.648 12.75 27.844 1 95.19 533 VAL A C 1
ATOM 4096 O O . VAL A 1 533 ? 12.945 12.75 28.859 1 95.19 533 VAL A O 1
ATOM 4099 N N . LEU A 1 534 ? 13.148 12.82 26.609 1 96 534 LEU A N 1
ATOM 4100 C CA . LEU A 1 534 ? 11.727 12.742 26.297 1 96 534 LEU A CA 1
ATOM 4101 C C . LEU A 1 534 ? 11.359 11.367 25.75 1 96 534 LEU A C 1
ATOM 4103 O O . LEU A 1 534 ? 12.07 10.836 24.891 1 96 534 LEU A O 1
ATOM 4107 N N . HIS A 1 535 ? 10.297 10.797 26.25 1 95.5 535 HIS A N 1
ATOM 4108 C CA . HIS A 1 535 ? 9.922 9.461 25.812 1 95.5 535 HIS A CA 1
ATOM 4109 C C . HIS A 1 535 ? 8.414 9.242 25.938 1 95.5 535 HIS A C 1
ATOM 4111 O O . HIS A 1 535 ? 7.738 9.977 26.656 1 95.5 535 HIS A O 1
ATOM 4117 N N . THR A 1 536 ? 7.914 8.312 25.234 1 94.38 536 THR A N 1
ATOM 4118 C CA . THR A 1 536 ? 6.527 7.891 25.375 1 94.38 536 THR A CA 1
ATOM 4119 C C . THR A 1 536 ? 6.402 6.789 26.422 1 94.38 536 THR A C 1
ATOM 4121 O O . THR A 1 536 ? 7.406 6.246 26.891 1 94.38 536 THR A O 1
ATOM 4124 N N . ASP A 1 537 ? 5.176 6.508 26.828 1 91.06 537 ASP A N 1
ATOM 4125 C CA . ASP A 1 537 ? 4.938 5.59 27.938 1 91.06 537 ASP A CA 1
ATOM 4126 C C . ASP A 1 537 ? 5.309 4.156 27.562 1 91.06 537 ASP A C 1
ATOM 4128 O O . ASP A 1 537 ? 5.598 3.334 28.422 1 91.06 537 ASP A O 1
ATOM 4132 N N . GLY A 1 538 ? 5.367 3.85 26.312 1 90.38 538 GLY A N 1
ATOM 4133 C CA . GLY A 1 538 ? 5.742 2.516 25.875 1 90.38 538 GLY A CA 1
ATOM 4134 C C . GLY A 1 538 ? 7.148 2.123 26.297 1 90.38 538 GLY A C 1
ATOM 4135 O O . GLY A 1 538 ? 7.473 0.936 26.359 1 90.38 538 GLY A O 1
ATOM 4136 N N . LEU A 1 539 ? 7.973 3.051 26.516 1 92.38 539 LEU A N 1
ATOM 4137 C CA . LEU A 1 539 ? 9.344 2.779 26.953 1 92.38 539 LEU A CA 1
ATOM 4138 C C . LEU A 1 539 ? 9.367 2.273 28.391 1 92.38 539 LEU A C 1
ATOM 4140 O O . LEU A 1 539 ? 10.172 1.404 28.719 1 92.38 539 LEU A O 1
ATOM 4144 N N . ILE A 1 540 ? 8.516 2.828 29.219 1 91.31 540 ILE A N 1
ATOM 4145 C CA . ILE A 1 540 ? 8.641 2.568 30.656 1 91.31 540 ILE A CA 1
ATOM 4146 C C . ILE A 1 540 ? 7.543 1.61 31.109 1 91.31 540 ILE A C 1
ATOM 4148 O O . ILE A 1 540 ? 7.656 0.979 32.156 1 91.31 540 ILE A O 1
ATOM 4152 N N . ALA A 1 541 ? 6.465 1.645 30.266 1 84.31 541 ALA A N 1
ATOM 4153 C CA . ALA A 1 541 ? 5.367 0.75 30.625 1 84.31 541 ALA A CA 1
ATOM 4154 C C . ALA A 1 541 ? 5.465 -0.57 29.859 1 84.31 541 ALA A C 1
ATOM 4156 O O . ALA A 1 541 ? 5.785 -0.587 28.672 1 84.31 541 ALA A O 1
ATOM 4157 N N . GLY A 1 542 ? 5.402 -1.655 30.531 1 73.19 542 GLY A N 1
ATOM 4158 C CA . GLY A 1 542 ? 5.379 -2.961 29.891 1 73.19 542 GLY A CA 1
ATOM 4159 C C . GLY A 1 542 ? 4.297 -3.875 30.438 1 73.19 542 GLY A C 1
ATOM 4160 O O . GLY A 1 542 ? 3.51 -3.465 31.297 1 73.19 542 GLY A O 1
ATOM 4161 N N . ARG A 1 543 ? 4.207 -5.047 29.859 1 65.5 543 ARG A N 1
ATOM 4162 C CA . ARG A 1 543 ? 3.232 -6.043 30.297 1 65.5 543 ARG A CA 1
ATOM 4163 C C . ARG A 1 543 ? 3.465 -6.438 31.75 1 65.5 543 ARG A C 1
ATOM 4165 O O . ARG A 1 543 ? 2.512 -6.609 32.5 1 65.5 543 ARG A O 1
ATOM 4172 N N . THR A 1 544 ? 4.637 -6.559 32.125 1 69 544 THR A N 1
ATOM 4173 C CA . THR A 1 544 ? 4.945 -7.059 33.438 1 69 544 THR A CA 1
ATOM 4174 C C . THR A 1 544 ? 5.633 -5.984 34.281 1 69 544 THR A C 1
ATOM 4176 O O . THR A 1 544 ? 6.062 -6.246 35.406 1 69 544 THR A O 1
ATOM 4179 N N . ARG A 1 545 ? 5.793 -4.816 33.75 1 75.19 545 ARG A N 1
ATOM 4180 C CA . ARG A 1 545 ? 6.543 -3.781 34.469 1 75.19 545 ARG A CA 1
ATOM 4181 C C . ARG A 1 545 ? 5.656 -2.576 34.75 1 75.19 545 ARG A C 1
ATOM 4183 O O . ARG A 1 545 ? 4.988 -2.051 33.875 1 75.19 545 ARG A O 1
ATOM 4190 N N . ASP A 1 546 ? 5.727 -2.191 36.031 1 84.88 546 ASP A N 1
ATOM 4191 C CA . ASP A 1 546 ? 5.027 -0.986 36.469 1 84.88 546 ASP A CA 1
ATOM 4192 C C . ASP A 1 546 ? 5.758 0.271 36 1 84.88 546 ASP A C 1
ATOM 4194 O O . ASP A 1 546 ? 6.977 0.258 35.812 1 84.88 546 ASP A O 1
ATOM 4198 N N . VAL A 1 547 ? 5.094 1.378 35.812 1 86.56 547 VAL A N 1
ATOM 4199 C CA . VAL A 1 547 ? 5.613 2.639 35.281 1 86.56 547 VAL A CA 1
ATOM 4200 C C . VAL A 1 547 ? 6.68 3.188 36.219 1 86.56 547 VAL A C 1
ATOM 4202 O O . VAL A 1 547 ? 7.715 3.689 35.781 1 86.56 547 VAL A O 1
ATOM 4205 N N . ASP A 1 548 ? 6.469 3.021 37.531 1 87.75 548 ASP A N 1
ATOM 4206 C CA . ASP A 1 548 ? 7.41 3.547 38.5 1 87.75 548 ASP A CA 1
ATOM 4207 C C . ASP A 1 548 ? 8.742 2.801 38.438 1 87.75 548 ASP A C 1
ATOM 4209 O O . ASP A 1 548 ? 9.805 3.41 38.594 1 87.75 548 ASP A O 1
ATOM 4213 N N . GLN A 1 549 ? 8.609 1.539 38.281 1 89.88 549 GLN A N 1
ATOM 4214 C CA . GLN A 1 549 ? 9.828 0.747 38.125 1 89.88 549 GLN A CA 1
ATOM 4215 C C . GLN A 1 549 ? 10.57 1.11 36.844 1 89.88 549 GLN A C 1
ATOM 4217 O O . GLN A 1 549 ? 11.797 1.115 36.812 1 89.88 549 GLN A O 1
ATOM 4222 N N . GLY A 1 550 ? 9.836 1.32 35.844 1 91.25 550 GLY A N 1
ATOM 4223 C CA . GLY A 1 550 ? 10.438 1.736 34.594 1 91.25 550 GLY A CA 1
ATOM 4224 C C . GLY A 1 550 ? 11.195 3.047 34.688 1 91.25 550 GLY A C 1
ATOM 4225 O O . GLY A 1 550 ? 12.305 3.172 34.188 1 91.25 550 GLY A O 1
ATOM 4226 N N . LEU A 1 551 ? 10.602 4 35.406 1 90.06 551 LEU A N 1
ATOM 4227 C CA . LEU A 1 551 ? 11.227 5.305 35.594 1 90.06 551 LEU A CA 1
ATOM 4228 C C . LEU A 1 551 ? 12.492 5.188 36.438 1 90.06 551 LEU A C 1
ATOM 4230 O O . LEU A 1 551 ? 13.469 5.895 36.188 1 90.06 551 LEU A O 1
ATOM 4234 N N . ALA A 1 552 ? 12.406 4.348 37.438 1 89.62 552 ALA A N 1
ATOM 4235 C CA . ALA A 1 552 ? 13.578 4.129 38.281 1 89.62 552 ALA A CA 1
ATOM 4236 C C . ALA A 1 552 ? 14.734 3.551 37.469 1 89.62 552 ALA A C 1
ATOM 4238 O O . ALA A 1 552 ? 15.883 3.975 37.594 1 89.62 552 ALA A O 1
ATOM 4239 N N . THR A 1 553 ? 14.406 2.598 36.656 1 90.94 553 THR A N 1
ATOM 4240 C CA . THR A 1 553 ? 15.414 1.995 35.812 1 90.94 553 THR A CA 1
ATOM 4241 C C . THR A 1 553 ? 15.992 3.029 34.844 1 90.94 553 THR A C 1
ATOM 4243 O O . THR A 1 553 ? 17.203 3.043 34.594 1 90.94 553 THR A O 1
ATOM 4246 N N . LEU A 1 554 ? 15.172 3.84 34.281 1 92.31 554 LEU A N 1
ATOM 4247 C CA . LEU A 1 554 ? 15.594 4.906 33.375 1 92.31 554 LEU A CA 1
ATOM 4248 C C . LEU A 1 554 ? 16.594 5.832 34.062 1 92.31 554 LEU A C 1
ATOM 4250 O O . LEU A 1 554 ? 17.641 6.148 33.5 1 92.31 554 LEU A O 1
ATOM 4254 N N . ARG A 1 555 ? 16.312 6.227 35.281 1 89.56 555 ARG A N 1
ATOM 4255 C CA . ARG A 1 555 ? 17.172 7.125 36.031 1 89.56 555 ARG A CA 1
ATOM 4256 C C . ARG A 1 555 ? 18.516 6.465 36.344 1 89.56 555 ARG A C 1
ATOM 4258 O O . ARG A 1 555 ? 19.562 7.113 36.312 1 89.56 555 ARG A O 1
ATOM 4265 N N . ASP A 1 556 ? 18.438 5.215 36.625 1 89.25 556 ASP A N 1
ATOM 4266 C CA . ASP A 1 556 ? 19.656 4.469 36.938 1 89.25 556 ASP A CA 1
ATOM 4267 C C . ASP A 1 556 ? 20.594 4.43 35.719 1 89.25 556 ASP A C 1
ATOM 4269 O O . ASP A 1 556 ? 21.812 4.613 35.875 1 89.25 556 ASP A O 1
ATOM 4273 N N . VAL A 1 557 ? 20.016 4.188 34.594 1 91.31 557 VAL A N 1
ATOM 4274 C CA . VAL A 1 557 ? 20.812 4.109 33.375 1 91.31 557 VAL A CA 1
ATOM 4275 C C . VAL A 1 557 ? 21.406 5.48 33.062 1 91.31 557 VAL A C 1
ATOM 4277 O O . VAL A 1 557 ? 22.562 5.582 32.656 1 91.31 557 VAL A O 1
ATOM 4280 N N . LEU A 1 558 ? 20.688 6.539 33.312 1 90.88 558 LEU A N 1
ATOM 4281 C CA . LEU A 1 558 ? 21.109 7.883 32.938 1 90.88 558 LEU A CA 1
ATOM 4282 C C . LEU A 1 558 ? 22.203 8.398 33.875 1 90.88 558 LEU A C 1
ATOM 4284 O O . LEU A 1 558 ? 23.031 9.211 33.5 1 90.88 558 LEU A O 1
ATOM 4288 N N . THR A 1 559 ? 22.172 7.941 35.094 1 84.31 559 THR A N 1
ATOM 4289 C CA . THR A 1 559 ? 23.172 8.367 36.062 1 84.31 559 THR A CA 1
ATOM 4290 C C . THR A 1 559 ? 24.547 7.852 35.688 1 84.31 559 THR A C 1
ATOM 4292 O O . THR A 1 559 ? 25.562 8.469 36.031 1 84.31 559 THR A O 1
ATOM 4295 N N . SER A 1 560 ? 24.562 6.762 34.938 1 83.31 560 SER A N 1
ATOM 4296 C CA . SER A 1 560 ? 25.828 6.195 34.469 1 83.31 560 SER A CA 1
ATOM 4297 C C . SER A 1 560 ? 25.969 6.285 32.969 1 83.31 560 SER A C 1
ATOM 4299 O O . SER A 1 560 ? 26.625 5.445 32.344 1 83.31 560 SER A O 1
ATOM 4301 N N . ALA A 1 561 ? 25.359 7.281 32.406 1 81.19 561 ALA A N 1
ATOM 4302 C CA . ALA A 1 561 ? 25.25 7.352 30.969 1 81.19 561 ALA A CA 1
ATOM 4303 C C . ALA A 1 561 ? 26.578 7.711 30.328 1 81.19 561 ALA A C 1
ATOM 4305 O O . ALA A 1 561 ? 27.328 8.539 30.875 1 81.19 561 ALA A O 1
ATOM 4306 N N . PRO A 1 562 ? 26.875 7.039 29.219 1 84.38 562 PRO A N 1
ATOM 4307 C CA . PRO A 1 562 ? 28.078 7.391 28.453 1 84.38 562 PRO A CA 1
ATOM 4308 C C . PRO A 1 562 ? 27.984 8.773 27.812 1 84.38 562 PRO A C 1
ATOM 4310 O O . PRO A 1 562 ? 26.922 9.414 27.859 1 84.38 562 PRO A O 1
ATOM 4313 N N . ASP A 1 563 ? 29.141 9.195 27.25 1 86.12 563 ASP A N 1
ATOM 4314 C CA . ASP A 1 563 ? 29.203 10.492 26.594 1 86.12 563 ASP A CA 1
ATOM 4315 C C . ASP A 1 563 ? 28.438 10.477 25.281 1 86.12 563 ASP A C 1
ATOM 4317 O O . ASP A 1 563 ? 27.797 11.469 24.906 1 86.12 563 ASP A O 1
ATOM 4321 N N . SER A 1 564 ? 28.391 9.375 24.703 1 93.69 564 SER A N 1
ATOM 4322 C CA . SER A 1 564 ? 27.688 9.273 23.422 1 93.69 564 SER A CA 1
ATOM 4323 C C . SER A 1 564 ? 26.188 9.141 23.625 1 93.69 564 SER A C 1
ATOM 4325 O O . SER A 1 564 ? 25.719 8.25 24.328 1 93.69 564 SER A O 1
ATOM 4327 N N . LEU A 1 565 ? 25.5 10.047 23.062 1 94.5 565 LEU A N 1
ATOM 4328 C CA . LEU A 1 565 ? 24.047 10.008 23.172 1 94.5 565 LEU A CA 1
ATOM 4329 C C . LEU A 1 565 ? 23.484 8.758 22.5 1 94.5 565 LEU A C 1
ATOM 4331 O O . LEU A 1 565 ? 22.484 8.188 22.969 1 94.5 565 LEU A O 1
ATOM 4335 N N . GLU A 1 566 ? 24.078 8.328 21.422 1 94.75 566 GLU A N 1
ATOM 4336 C CA . GLU A 1 566 ? 23.656 7.113 20.734 1 94.75 566 GLU A CA 1
ATOM 4337 C C . GLU A 1 566 ? 23.766 5.891 21.641 1 94.75 566 GLU A C 1
ATOM 4339 O O . GLU A 1 566 ? 22.859 5.062 21.703 1 94.75 566 GLU A O 1
ATOM 4344 N N . GLU A 1 567 ? 24.875 5.844 22.281 1 94.81 567 GLU A N 1
ATOM 4345 C CA . GLU A 1 567 ? 25.094 4.738 23.203 1 94.81 567 GLU A CA 1
ATOM 4346 C C . GLU A 1 567 ? 24.109 4.809 24.375 1 94.81 567 GLU A C 1
ATOM 4348 O O . GLU A 1 567 ? 23.672 3.773 24.891 1 94.81 567 GLU A O 1
ATOM 4353 N N . THR A 1 568 ? 23.875 6.02 24.844 1 94.88 568 THR A N 1
ATOM 4354 C CA . THR A 1 568 ? 22.891 6.199 25.891 1 94.88 568 THR A CA 1
ATOM 4355 C C . THR A 1 568 ? 21.531 5.629 25.484 1 94.88 568 THR A C 1
ATOM 4357 O O . THR A 1 568 ? 20.875 4.934 26.266 1 94.88 568 THR A O 1
ATOM 4360 N N . CYS A 1 569 ? 21.062 5.93 24.281 1 95.5 569 CYS A N 1
ATOM 4361 C CA . CYS A 1 569 ? 19.797 5.41 23.766 1 95.5 569 CYS A CA 1
ATOM 4362 C C . CYS A 1 569 ? 19.797 3.887 23.75 1 95.5 569 CYS A C 1
ATOM 4364 O O . CYS A 1 569 ? 18.828 3.254 24.156 1 95.5 569 CYS A O 1
ATOM 4366 N N . ASP A 1 570 ? 20.875 3.309 23.297 1 94.56 570 ASP A N 1
ATOM 4367 C CA . ASP A 1 570 ? 20.984 1.855 23.203 1 94.56 570 ASP A CA 1
ATOM 4368 C C . ASP A 1 570 ? 20.891 1.211 24.594 1 94.56 570 ASP A C 1
ATOM 4370 O O . ASP A 1 570 ? 20.25 0.173 24.766 1 94.56 570 ASP A O 1
ATOM 4374 N N . ARG A 1 571 ? 21.578 1.812 25.516 1 94.69 571 ARG A N 1
ATOM 4375 C CA . ARG A 1 571 ? 21.562 1.293 26.875 1 94.69 571 ARG A CA 1
ATOM 4376 C C . ARG A 1 571 ? 20.172 1.375 27.484 1 94.69 571 ARG A C 1
ATOM 4378 O O . ARG A 1 571 ? 19.75 0.468 28.203 1 94.69 571 ARG A O 1
ATOM 4385 N N . LEU A 1 572 ? 19.531 2.463 27.266 1 94.62 572 LEU A N 1
ATOM 4386 C CA . LEU A 1 572 ? 18.156 2.627 27.766 1 94.62 572 LEU A CA 1
ATOM 4387 C C . LEU A 1 572 ? 17.234 1.559 27.188 1 94.62 572 LEU A C 1
ATOM 4389 O O . LEU A 1 572 ? 16.453 0.948 27.922 1 94.62 572 LEU A O 1
ATOM 4393 N N . LEU A 1 573 ? 17.297 1.344 25.875 1 94 573 LEU A N 1
ATOM 4394 C CA . LEU A 1 573 ? 16.453 0.352 25.219 1 94 573 LEU A CA 1
ATOM 4395 C C . LEU A 1 573 ? 16.75 -1.05 25.734 1 94 573 LEU A C 1
ATOM 4397 O O . LEU A 1 573 ? 15.836 -1.841 25.984 1 94 573 LEU A O 1
ATOM 4401 N N . ALA A 1 574 ? 18 -1.38 25.875 1 93.19 574 ALA A N 1
ATOM 4402 C CA . ALA A 1 574 ? 18.391 -2.699 26.359 1 93.19 574 ALA A CA 1
ATOM 4403 C C . ALA A 1 574 ? 17.875 -2.953 27.766 1 93.19 574 ALA A C 1
ATOM 4405 O O . ALA A 1 574 ? 17.469 -4.07 28.094 1 93.19 574 ALA A O 1
ATOM 4406 N N . ALA A 1 575 ? 17.938 -1.952 28.578 1 92.25 575 ALA A N 1
ATOM 4407 C CA . ALA A 1 575 ? 17.562 -2.092 29.984 1 92.25 575 ALA A CA 1
ATOM 4408 C C . ALA A 1 575 ? 16.047 -2.139 30.141 1 92.25 575 ALA A C 1
ATOM 4410 O O . ALA A 1 575 ? 15.523 -2.85 31 1 92.25 575 ALA A O 1
ATOM 4411 N N . LEU A 1 576 ? 15.344 -1.439 29.344 1 93.19 576 LEU A N 1
ATOM 4412 C CA . LEU A 1 576 ? 13.914 -1.242 29.578 1 93.19 576 LEU A CA 1
ATOM 4413 C C . LEU A 1 576 ? 13.086 -2.131 28.656 1 93.19 576 LEU A C 1
ATOM 4415 O O . LEU A 1 576 ? 11.922 -2.408 28.953 1 93.19 576 LEU A O 1
ATOM 4419 N N . LEU A 1 577 ? 13.641 -2.449 27.484 1 89.69 577 LEU A N 1
ATOM 4420 C CA . LEU A 1 577 ? 12.906 -3.252 26.5 1 89.69 577 LEU A CA 1
ATOM 4421 C C . LEU A 1 577 ? 13.688 -4.512 26.141 1 89.69 577 LEU A C 1
ATOM 4423 O O . LEU A 1 577 ? 14.141 -4.664 25.016 1 89.69 577 LEU A O 1
ATOM 4427 N N . PRO A 1 578 ? 13.758 -5.453 26.906 1 79.38 578 PRO A N 1
ATOM 4428 C CA . PRO A 1 578 ? 14.5 -6.676 26.609 1 79.38 578 PRO A CA 1
ATOM 4429 C C . PRO A 1 578 ? 13.883 -7.48 25.469 1 79.38 578 PRO A C 1
ATOM 4431 O O . PRO A 1 578 ? 14.57 -8.258 24.812 1 79.38 578 PRO A O 1
ATOM 4434 N N . GLY A 1 579 ? 12.602 -7.312 25.188 1 74.94 579 GLY A N 1
ATOM 4435 C CA . GLY A 1 579 ? 11.938 -7.965 24.062 1 74.94 579 GLY A CA 1
ATOM 4436 C C . GLY A 1 579 ? 11.18 -6.996 23.188 1 74.94 579 GLY A C 1
ATOM 4437 O O . GLY A 1 579 ? 11.5 -5.809 23.125 1 74.94 579 GLY A O 1
ATOM 4438 N N . ARG A 1 580 ? 10.273 -7.551 22.484 1 76.12 580 ARG A N 1
ATOM 4439 C CA . ARG A 1 580 ? 9.461 -6.707 21.625 1 76.12 580 ARG A CA 1
ATOM 4440 C C . ARG A 1 580 ? 8.539 -5.809 22.438 1 76.12 580 ARG A C 1
ATOM 4442 O O . ARG A 1 580 ? 7.859 -6.273 23.344 1 76.12 580 ARG A O 1
ATOM 4449 N N . PRO A 1 581 ? 8.594 -4.594 22.016 1 79.19 581 PRO A N 1
ATOM 4450 C CA . PRO A 1 581 ? 7.738 -3.674 22.766 1 79.19 581 PRO A CA 1
ATOM 4451 C C . PRO A 1 581 ? 6.25 -3.969 22.594 1 79.19 581 PRO A C 1
ATOM 4453 O O . PRO A 1 581 ? 5.816 -4.352 21.5 1 79.19 581 PRO A O 1
ATOM 4456 N N . ALA A 1 582 ? 5.523 -3.91 23.625 1 75.62 582 ALA A N 1
ATOM 4457 C CA . ALA A 1 582 ? 4.078 -4.121 23.625 1 75.62 582 ALA A CA 1
ATOM 4458 C C . ALA A 1 582 ? 3.355 -2.955 22.953 1 75.62 582 ALA A C 1
ATOM 4460 O O . ALA A 1 582 ? 2.223 -3.104 22.5 1 75.62 582 ALA A O 1
ATOM 4461 N N . ASP A 1 583 ? 3.982 -1.715 23.062 1 84.19 583 ASP A N 1
ATOM 4462 C CA . ASP A 1 583 ? 3.43 -0.495 22.484 1 84.19 583 ASP A CA 1
ATOM 4463 C C . ASP A 1 583 ? 4.492 0.273 21.703 1 84.19 583 ASP A C 1
ATOM 4465 O O . ASP A 1 583 ? 5.684 -0.028 21.812 1 84.19 583 ASP A O 1
ATOM 4469 N N . ASP A 1 584 ? 3.965 1.207 20.969 1 87.31 584 ASP A N 1
ATOM 4470 C CA . ASP A 1 584 ? 4.914 2.043 20.234 1 87.31 584 ASP A CA 1
ATOM 4471 C C . ASP A 1 584 ? 5.855 2.77 21.188 1 87.31 584 ASP A C 1
ATOM 4473 O O . ASP A 1 584 ? 5.465 3.119 22.312 1 87.31 584 ASP A O 1
ATOM 4477 N N . VAL A 1 585 ? 7.094 2.986 20.75 1 91.19 585 VAL A N 1
ATOM 4478 C CA . VAL A 1 585 ? 8.078 3.66 21.609 1 91.19 585 VAL A CA 1
ATOM 4479 C C . VAL A 1 585 ? 8.766 4.77 20.812 1 91.19 585 VAL A C 1
ATOM 4481 O O . VAL A 1 585 ? 9.25 4.539 19.703 1 91.19 585 VAL A O 1
ATOM 4484 N N . ALA A 1 586 ? 8.75 5.945 21.312 1 92.75 586 ALA A N 1
ATOM 4485 C CA . ALA A 1 586 ? 9.57 7.055 20.828 1 92.75 586 ALA A CA 1
ATOM 4486 C C . ALA A 1 586 ? 10.469 7.594 21.953 1 92.75 586 ALA A C 1
ATOM 4488 O O . ALA A 1 586 ? 10.016 7.801 23.078 1 92.75 586 ALA A O 1
ATOM 4489 N N . LEU A 1 587 ? 11.75 7.746 21.641 1 95.25 587 LEU A N 1
ATOM 4490 C CA . LEU A 1 587 ? 12.758 8.234 22.578 1 95.25 587 LEU A CA 1
ATOM 4491 C C . LEU A 1 587 ? 13.594 9.344 21.953 1 95.25 587 LEU A C 1
ATOM 4493 O O . LEU A 1 587 ? 14.102 9.195 20.844 1 95.25 587 LEU A O 1
ATOM 4497 N N . LEU A 1 588 ? 13.625 10.492 22.594 1 95.12 588 LEU A N 1
ATOM 4498 C CA . LEU A 1 588 ? 14.469 11.617 22.188 1 95.12 588 LEU A CA 1
ATOM 4499 C C . LEU A 1 588 ? 15.375 12.055 23.344 1 95.12 588 LEU A C 1
ATOM 4501 O O . LEU A 1 588 ? 14.883 12.477 24.391 1 95.12 588 LEU A O 1
ATOM 4505 N N . VAL A 1 589 ? 16.672 11.938 23.172 1 95.44 589 VAL A N 1
ATOM 4506 C CA . VAL A 1 589 ? 17.656 12.383 24.156 1 95.44 589 VAL A CA 1
ATOM 4507 C C . VAL A 1 589 ? 18.391 13.625 23.625 1 95.44 589 VAL A C 1
ATOM 4509 O O . VAL A 1 589 ? 18.922 13.609 22.516 1 95.44 589 VAL A O 1
ATOM 4512 N N . ALA A 1 590 ? 18.359 14.672 24.438 1 95.25 590 ALA A N 1
ATOM 4513 C CA . ALA A 1 590 ? 19 15.914 24.031 1 95.25 590 ALA A CA 1
ATOM 4514 C C . ALA A 1 590 ? 20 16.391 25.094 1 95.25 590 ALA A C 1
ATOM 4516 O O . ALA A 1 590 ? 19.688 16.406 26.281 1 95.25 590 ALA A O 1
ATOM 4517 N N . ARG A 1 591 ? 21.125 16.719 24.625 1 94.88 591 ARG A N 1
ATOM 4518 C CA . ARG A 1 591 ? 22.125 17.375 25.469 1 94.88 591 ARG A CA 1
ATOM 4519 C C . ARG A 1 591 ? 22.203 18.859 25.156 1 94.88 591 ARG A C 1
ATOM 4521 O O . ARG A 1 591 ? 22.375 19.25 24.016 1 94.88 591 ARG A O 1
ATOM 4528 N N . THR A 1 592 ? 22.125 19.688 26.188 1 94.94 592 THR A N 1
ATOM 4529 C CA . THR A 1 592 ? 22.047 21.125 25.984 1 94.94 592 THR A CA 1
ATOM 4530 C C . THR A 1 592 ? 23.438 21.734 25.797 1 94.94 592 THR A C 1
ATOM 4532 O O . THR A 1 592 ? 24.391 21.281 26.422 1 94.94 592 THR A O 1
ATOM 4535 N N . HIS A 1 593 ? 23.453 22.734 24.891 1 94.19 593 HIS A N 1
ATOM 4536 C CA . HIS A 1 593 ? 24.625 23.562 24.703 1 94.19 593 HIS A CA 1
ATOM 4537 C C . HIS A 1 593 ? 24.312 25.031 24.969 1 94.19 593 HIS A C 1
ATOM 4539 O O . HIS A 1 593 ? 23.156 25.469 24.797 1 94.19 593 HIS A O 1
ATOM 4545 N N . ALA A 1 594 ? 25.281 25.688 25.469 1 93.06 594 ALA A N 1
ATOM 4546 C CA . ALA A 1 594 ? 25.141 27.141 25.594 1 93.06 594 ALA A CA 1
ATOM 4547 C C . ALA A 1 594 ? 25.828 27.859 24.453 1 93.06 594 ALA A C 1
ATOM 4549 O O . ALA A 1 594 ? 26.859 27.391 23.953 1 93.06 594 ALA A O 1
ATOM 4550 N N . LEU A 1 595 ? 25.219 28.875 24 1 90.44 595 LEU A N 1
ATOM 4551 C CA . LEU A 1 595 ? 25.859 29.656 22.953 1 90.44 595 LEU A CA 1
ATOM 4552 C C . LEU A 1 595 ? 27.078 30.406 23.5 1 90.44 595 LEU A C 1
ATOM 4554 O O . LEU A 1 595 ? 27.047 30.891 24.641 1 90.44 595 LEU A O 1
ATOM 4558 N N . ASP A 1 596 ? 28.094 30.469 22.656 1 88.44 596 ASP A N 1
ATOM 4559 C CA . ASP A 1 596 ? 29.266 31.25 23.031 1 88.44 596 ASP A CA 1
ATOM 4560 C C . ASP A 1 596 ? 28.906 32.688 23.328 1 88.44 596 ASP A C 1
ATOM 4562 O O . ASP A 1 596 ? 28.281 33.375 22.516 1 88.44 596 ASP A O 1
ATOM 4566 N N . PRO A 1 597 ? 29.281 33.156 24.5 1 88.19 597 PRO A N 1
ATOM 4567 C CA . PRO A 1 597 ? 28.953 34.531 24.859 1 88.19 597 PRO A CA 1
ATOM 4568 C C . PRO A 1 597 ? 29.5 35.531 23.859 1 88.19 597 PRO A C 1
ATOM 4570 O O . PRO A 1 597 ? 28.938 36.625 23.703 1 88.19 597 PRO A O 1
ATOM 4573 N N . ASP A 1 598 ? 30.562 35.188 23.188 1 91.06 598 ASP A N 1
ATOM 4574 C CA . ASP A 1 598 ? 31.156 36.094 22.203 1 91.06 598 ASP A CA 1
ATOM 4575 C C . ASP A 1 598 ? 30.297 36.156 20.938 1 91.06 598 ASP A C 1
ATOM 4577 O O . ASP A 1 598 ? 30.531 37 20.078 1 91.06 598 ASP A O 1
ATOM 4581 N N . HIS A 1 599 ? 29.391 35.375 20.891 1 92.62 599 HIS A N 1
ATOM 4582 C CA . HIS A 1 599 ? 28.516 35.375 19.719 1 92.62 599 HIS A CA 1
ATOM 4583 C C . HIS A 1 599 ? 27.172 36 20.016 1 92.62 599 HIS A C 1
ATOM 4585 O O . HIS A 1 599 ? 26.219 35.844 19.25 1 92.62 599 HIS A O 1
ATOM 4591 N N . VAL A 1 600 ? 27.125 36.625 21.141 1 94.25 600 VAL A N 1
ATOM 4592 C CA . VAL A 1 600 ? 25.922 37.344 21.5 1 94.25 600 VAL A CA 1
ATOM 4593 C C . VAL A 1 600 ? 26.281 38.75 21.953 1 94.25 600 VAL A C 1
ATOM 4595 O O . VAL A 1 600 ? 27.234 38.938 22.719 1 94.25 600 VAL A O 1
ATOM 4598 N N . ALA A 1 601 ? 25.625 39.719 21.391 1 96 601 ALA A N 1
ATOM 4599 C CA . ALA A 1 601 ? 25.812 41.094 21.797 1 96 601 ALA A CA 1
ATOM 4600 C C . ALA A 1 601 ? 24.469 41.75 22.141 1 96 601 ALA A C 1
ATOM 4602 O O . ALA A 1 601 ? 23.5 41.625 21.406 1 96 601 ALA A O 1
ATOM 4603 N N . THR A 1 602 ? 24.453 42.406 23.281 1 95.69 602 THR A N 1
ATOM 4604 C CA . THR A 1 602 ? 23.219 43 23.75 1 95.69 602 THR A CA 1
ATOM 4605 C C . THR A 1 602 ? 23.406 44.469 24.031 1 95.69 602 THR A C 1
ATOM 4607 O O . THR A 1 602 ? 24.484 44.906 24.469 1 95.69 602 THR A O 1
ATOM 4610 N N . MET A 1 603 ? 22.359 45.219 23.75 1 96.06 603 MET A N 1
ATOM 4611 C CA . MET A 1 603 ? 22.359 46.656 24.047 1 96.06 603 MET A CA 1
ATOM 4612 C C . MET A 1 603 ? 21 47.094 24.578 1 96.06 603 MET A C 1
ATOM 4614 O O . MET A 1 603 ? 19.969 46.844 23.953 1 96.06 603 MET A O 1
ATOM 4618 N N . ASP A 1 604 ? 21 47.656 25.75 1 95.62 604 ASP A N 1
ATOM 4619 C CA . ASP A 1 604 ? 19.781 48.281 26.281 1 95.62 604 ASP A CA 1
ATOM 4620 C C . ASP A 1 604 ? 19.578 49.688 25.688 1 95.62 604 ASP A C 1
ATOM 4622 O O . ASP A 1 604 ? 20.531 50.438 25.562 1 95.62 604 ASP A O 1
ATOM 4626 N N . LEU A 1 605 ? 18.375 49.875 25.281 1 94.81 605 LEU A N 1
ATOM 4627 C CA . LEU A 1 605 ? 18.094 51.125 24.594 1 94.81 605 LEU A CA 1
ATOM 4628 C C . LEU A 1 605 ? 17.078 51.969 25.375 1 94.81 605 LEU A C 1
ATOM 4630 O O . LEU A 1 605 ? 16.094 51.406 25.891 1 94.81 605 LEU A O 1
ATOM 4634 N N . PRO A 1 606 ? 17.359 53.25 25.547 1 92.06 606 PRO A N 1
ATOM 4635 C CA . PRO A 1 606 ? 16.328 54.125 26.109 1 92.06 606 PRO A CA 1
ATOM 4636 C C . PRO A 1 606 ? 15.172 54.375 25.125 1 92.06 606 PRO A C 1
ATOM 4638 O O . PRO A 1 606 ? 15.305 54.125 23.938 1 92.06 606 PRO A O 1
ATOM 4641 N N . SER A 1 607 ? 14.062 54.812 25.672 1 89 607 SER A N 1
ATOM 4642 C CA . SER A 1 607 ? 12.914 55.125 24.828 1 89 607 SER A CA 1
ATOM 4643 C C . SER A 1 607 ? 13.055 56.5 24.188 1 89 607 SER A C 1
ATOM 4645 O O . SER A 1 607 ? 12.242 57.406 24.438 1 89 607 SER A O 1
ATOM 4647 N N . ASP A 1 608 ? 14.148 56.688 23.469 1 91.38 608 ASP A N 1
ATOM 4648 C CA . ASP A 1 608 ? 14.492 57.938 22.766 1 91.38 608 ASP A CA 1
ATOM 4649 C C . ASP A 1 608 ? 14.852 57.656 21.312 1 91.38 608 ASP A C 1
ATOM 4651 O O . ASP A 1 608 ? 15.766 56.875 21.031 1 91.38 608 ASP A O 1
ATOM 4655 N N . PRO A 1 609 ? 14.156 58.312 20.422 1 89.75 609 PRO A N 1
ATOM 4656 C CA . PRO A 1 609 ? 14.43 58.094 19 1 89.75 609 PRO A CA 1
ATOM 4657 C C . PRO A 1 609 ? 15.891 58.344 18.625 1 89.75 609 PRO A C 1
ATOM 4659 O O . PRO A 1 609 ? 16.391 57.781 17.656 1 89.75 609 PRO A O 1
ATOM 4662 N N . ALA A 1 610 ? 16.531 59.125 19.391 1 90.56 610 ALA A N 1
ATOM 4663 C CA . ALA A 1 610 ? 17.953 59.406 19.141 1 90.56 610 ALA A CA 1
ATOM 4664 C C . ALA A 1 610 ? 18.812 58.188 19.359 1 90.56 610 ALA A C 1
ATOM 4666 O O . ALA A 1 610 ? 19.938 58.094 18.859 1 90.56 610 ALA A O 1
ATOM 4667 N N . ALA A 1 611 ? 18.25 57.281 20.078 1 93.56 611 ALA A N 1
ATOM 4668 C CA . ALA A 1 611 ? 19 56.062 20.406 1 93.56 611 ALA A CA 1
ATOM 4669 C C . ALA A 1 611 ? 19.188 55.188 19.172 1 93.56 611 ALA A C 1
ATOM 4671 O O . ALA A 1 611 ? 20.047 54.281 19.172 1 93.56 611 ALA A O 1
ATOM 4672 N N . VAL A 1 612 ? 18.484 55.406 18.094 1 94.69 612 VAL A N 1
ATOM 4673 C CA . VAL A 1 612 ? 18.516 54.562 16.891 1 94.69 612 VAL A CA 1
ATOM 4674 C C . VAL A 1 612 ? 19.906 54.625 16.25 1 94.69 612 VAL A C 1
ATOM 4676 O O . VAL A 1 612 ? 20.438 53.625 15.789 1 94.69 612 VAL A O 1
ATOM 4679 N N . SER A 1 613 ? 20.469 55.875 16.219 1 94.06 613 SER A N 1
ATOM 4680 C CA . SER A 1 613 ? 21.797 56.031 15.633 1 94.06 613 SER A CA 1
ATOM 4681 C C . SER A 1 613 ? 22.844 55.219 16.422 1 94.06 613 SER A C 1
ATOM 4683 O O . SER A 1 613 ? 23.75 54.656 15.828 1 94.06 613 SER A O 1
ATOM 4685 N N . GLY A 1 614 ? 22.719 55.281 17.703 1 95.38 614 GLY A N 1
ATOM 4686 C CA . GLY A 1 614 ? 23.609 54.5 18.531 1 95.38 614 GLY A CA 1
ATOM 4687 C C . GLY A 1 614 ? 23.484 53 18.312 1 95.38 614 GLY A C 1
ATOM 4688 O O . GLY A 1 614 ? 24.484 52.25 18.328 1 95.38 614 GLY A O 1
ATOM 4689 N N . ALA A 1 615 ? 22.281 52.531 18.141 1 96.94 615 ALA A N 1
ATOM 4690 C CA . ALA A 1 615 ? 22.031 51.125 17.906 1 96.94 615 ALA A CA 1
ATOM 4691 C C . ALA A 1 615 ? 22.672 50.656 16.594 1 96.94 615 ALA A C 1
ATOM 4693 O O . ALA A 1 615 ? 23.234 49.562 16.516 1 96.94 615 ALA A O 1
ATOM 4694 N N . ARG A 1 616 ? 22.578 51.469 15.555 1 95.56 616 ARG A N 1
ATOM 4695 C CA . ARG A 1 616 ? 23.188 51.156 14.266 1 95.56 616 ARG A CA 1
ATOM 4696 C C . ARG A 1 616 ? 24.703 51.031 14.391 1 95.56 616 ARG A C 1
ATOM 4698 O O . ARG A 1 616 ? 25.312 50.125 13.844 1 95.56 616 ARG A O 1
ATOM 4705 N N . ARG A 1 617 ? 25.234 51.969 15.102 1 95.06 617 ARG A N 1
ATOM 4706 C CA . ARG A 1 617 ? 26.672 51.969 15.305 1 95.06 617 ARG A CA 1
ATOM 4707 C C . ARG A 1 617 ? 27.109 50.719 16.094 1 95.06 617 ARG A C 1
ATOM 4709 O O . ARG A 1 617 ? 28.125 50.094 15.773 1 95.06 617 ARG A O 1
ATOM 4716 N N . PHE A 1 618 ? 26.375 50.438 17.094 1 96.31 618 PHE A N 1
ATOM 4717 C CA . PHE A 1 618 ? 26.625 49.25 17.891 1 96.31 618 PHE A CA 1
ATOM 4718 C C . PHE A 1 618 ? 26.641 48 17 1 96.31 618 PHE A C 1
ATOM 4720 O O . PHE A 1 618 ? 27.547 47.188 17.094 1 96.31 618 PHE A O 1
ATOM 4727 N N . ALA A 1 619 ? 25.578 47.906 16.188 1 97.06 619 ALA A N 1
ATOM 4728 C CA . ALA A 1 619 ? 25.484 46.719 15.305 1 97.06 619 ALA A CA 1
ATOM 4729 C C . ALA A 1 619 ? 26.672 46.656 14.359 1 97.06 619 ALA A C 1
ATOM 4731 O O . ALA A 1 619 ? 27.234 45.562 14.141 1 97.06 619 ALA A O 1
ATOM 4732 N N . SER A 1 620 ? 27.062 47.812 13.82 1 95.94 620 SER A N 1
ATOM 4733 C CA . SER A 1 620 ? 28.203 47.875 12.914 1 95.94 620 SER A CA 1
ATOM 4734 C C . SER A 1 620 ? 29.484 47.438 13.617 1 95.94 620 SER A C 1
ATOM 4736 O O . SER A 1 620 ? 30.328 46.75 13.039 1 95.94 620 SER A O 1
ATOM 4738 N N . ASP A 1 621 ? 29.656 47.938 14.797 1 96.62 621 ASP A N 1
ATOM 4739 C CA . ASP A 1 621 ? 30.844 47.594 15.57 1 96.62 621 ASP A CA 1
ATOM 4740 C C . ASP A 1 621 ? 30.906 46.094 15.875 1 96.62 621 ASP A C 1
ATOM 4742 O O . ASP A 1 621 ? 31.984 45.5 15.789 1 96.62 621 ASP A O 1
ATOM 4746 N N . VAL A 1 622 ? 29.781 45.594 16.266 1 96.94 622 VAL A N 1
ATOM 4747 C CA . VAL A 1 622 ? 29.703 44.188 16.594 1 96.94 622 VAL A CA 1
ATOM 4748 C C . VAL A 1 622 ? 30.031 43.344 15.352 1 96.94 622 VAL A C 1
ATOM 4750 O O . VAL A 1 622 ? 30.766 42.344 15.43 1 96.94 622 VAL A O 1
ATOM 4753 N N . LEU A 1 623 ? 29.484 43.688 14.242 1 96.38 623 LEU A N 1
ATOM 4754 C CA . LEU A 1 623 ? 29.703 42.938 13 1 96.38 623 LEU A CA 1
ATOM 4755 C C . LEU A 1 623 ? 31.172 43 12.586 1 96.38 623 LEU A C 1
ATOM 4757 O O . LEU A 1 623 ? 31.719 42.031 12.047 1 96.38 623 LEU A O 1
ATOM 4761 N N . ALA A 1 624 ? 31.75 44.156 12.789 1 95.12 624 ALA A N 1
ATOM 4762 C CA . ALA A 1 624 ? 33.188 44.281 12.508 1 95.12 624 ALA A CA 1
ATOM 4763 C C . ALA A 1 624 ? 34 43.344 13.375 1 95.12 624 ALA A C 1
ATOM 4765 O O . ALA A 1 624 ? 34.938 42.719 12.891 1 95.12 624 ALA A O 1
ATOM 4766 N N . ASN A 1 625 ? 33.656 43.312 14.609 1 94.94 625 ASN A N 1
ATOM 4767 C CA . ASN A 1 625 ? 34.312 42.406 15.531 1 94.94 625 ASN A CA 1
ATOM 4768 C C . ASN A 1 625 ? 34.156 40.969 15.117 1 94.94 625 ASN A C 1
ATOM 4770 O O . ASN A 1 625 ? 35.031 40.125 15.367 1 94.94 625 ASN A O 1
ATOM 4774 N N . TRP A 1 626 ? 32.969 40.688 14.617 1 94.44 626 TRP A N 1
ATOM 4775 C CA . TRP A 1 626 ? 32.656 39.312 14.211 1 94.44 626 TRP A CA 1
ATOM 4776 C C . TRP A 1 626 ? 33.156 39.031 12.789 1 94.44 626 TRP A C 1
ATOM 4778 O O . TRP A 1 626 ? 32.844 38 12.211 1 94.44 626 TRP A O 1
ATOM 4788 N N . GLU A 1 627 ? 33.781 39.969 12.125 1 92.69 627 GLU A N 1
ATOM 4789 C CA . GLU A 1 627 ? 34.312 39.875 10.773 1 92.69 627 GLU A CA 1
ATOM 4790 C C . GLU A 1 627 ? 33.219 39.656 9.75 1 92.69 627 GLU A C 1
ATOM 4792 O O . GLU A 1 627 ? 33.344 38.844 8.852 1 92.69 627 GLU A O 1
ATOM 4797 N N . LEU A 1 628 ? 32.125 40.344 9.906 1 95 628 LEU A N 1
ATOM 4798 C CA . LEU A 1 628 ? 30.984 40.25 9.008 1 95 628 LEU A CA 1
ATOM 4799 C C . LEU A 1 628 ? 30.609 41.625 8.469 1 95 628 LEU A C 1
ATOM 4801 O O . LEU A 1 628 ? 29.438 41.969 8.352 1 95 628 LEU A O 1
ATOM 4805 N N . GLU A 1 629 ? 31.547 42.406 8.133 1 92.5 629 GLU A N 1
ATOM 4806 C CA . GLU A 1 629 ? 31.328 43.781 7.684 1 92.5 629 GLU A CA 1
ATOM 4807 C C . GLU A 1 629 ? 30.5 43.812 6.406 1 92.5 629 GLU A C 1
ATOM 4809 O O . GLU A 1 629 ? 29.797 44.781 6.137 1 92.5 629 GLU A O 1
ATOM 4814 N N . GLU A 1 630 ? 30.531 42.719 5.695 1 91.12 630 GLU A N 1
ATOM 4815 C CA . GLU A 1 630 ? 29.781 42.656 4.445 1 91.12 630 GLU A CA 1
ATOM 4816 C C . GLU A 1 630 ? 28.281 42.781 4.691 1 91.12 630 GLU A C 1
ATOM 4818 O O . GLU A 1 630 ? 27.531 43.219 3.814 1 91.12 630 GLU A O 1
ATOM 4823 N N . LEU A 1 631 ? 27.859 42.375 5.852 1 93.06 631 LEU A N 1
ATOM 4824 C CA . LEU A 1 631 ? 26.438 42.406 6.176 1 93.06 631 LEU A CA 1
ATOM 4825 C C . LEU A 1 631 ? 26.062 43.688 6.871 1 93.06 631 LEU A C 1
ATOM 4827 O O . LEU A 1 631 ? 24.891 43.906 7.215 1 93.06 631 LEU A O 1
ATOM 4831 N N . ALA A 1 632 ? 27 44.625 7.055 1 92.38 632 ALA A N 1
ATOM 4832 C CA . ALA A 1 632 ? 26.812 45.781 7.91 1 92.38 632 ALA A CA 1
ATOM 4833 C C . ALA A 1 632 ? 25.672 46.656 7.395 1 92.38 632 ALA A C 1
ATOM 4835 O O . ALA A 1 632 ? 24.797 47.094 8.164 1 92.38 632 ALA A O 1
ATOM 4836 N N . PHE A 1 633 ? 25.625 46.875 6.137 1 90.69 633 PHE A N 1
ATOM 4837 C CA . PHE A 1 633 ? 24.625 47.75 5.559 1 90.69 633 PHE A CA 1
ATOM 4838 C C . PHE A 1 633 ? 23.219 47.219 5.801 1 90.69 633 PHE A C 1
ATOM 4840 O O . PHE A 1 633 ? 22.359 47.906 6.316 1 90.69 633 PHE A O 1
ATOM 4847 N N . THR A 1 634 ? 23 45.969 5.402 1 91.75 634 THR A N 1
ATOM 4848 C CA . THR A 1 634 ? 21.688 45.375 5.539 1 91.75 634 THR A CA 1
ATOM 4849 C C . THR A 1 634 ? 21.297 45.25 7.008 1 91.75 634 THR A C 1
ATOM 4851 O O . THR A 1 634 ? 20.141 45.469 7.363 1 91.75 634 THR A O 1
ATOM 4854 N N . THR A 1 635 ? 22.203 44.938 7.812 1 94.69 635 THR A N 1
ATOM 4855 C CA . THR A 1 635 ? 21.922 44.781 9.234 1 94.69 635 THR A CA 1
ATOM 4856 C C . THR A 1 635 ? 21.562 46.125 9.875 1 94.69 635 THR A C 1
ATOM 4858 O O . THR A 1 635 ? 20.688 46.188 10.727 1 94.69 635 THR A O 1
ATOM 4861 N N . GLU A 1 636 ? 22.297 47.094 9.516 1 93.5 636 GLU A N 1
ATOM 4862 C CA . GLU A 1 636 ? 21.984 48.438 10.039 1 93.5 636 GLU A CA 1
ATOM 4863 C C . GLU A 1 636 ? 20.562 48.844 9.688 1 93.5 636 GLU A C 1
ATOM 4865 O O . GLU A 1 636 ? 19.875 49.469 10.5 1 93.5 636 GLU A O 1
ATOM 4870 N N . LEU A 1 637 ? 20.219 48.531 8.461 1 91.5 637 LEU A N 1
ATOM 4871 C CA . LEU A 1 637 ? 18.859 48.844 8.031 1 91.5 637 LEU A CA 1
ATOM 4872 C C . LEU A 1 637 ? 17.828 48.094 8.875 1 91.5 637 LEU A C 1
ATOM 4874 O O . LEU A 1 637 ? 16.828 48.656 9.297 1 91.5 637 LEU A O 1
ATOM 4878 N N . VAL A 1 638 ? 18.031 46.844 9.086 1 92.38 638 VAL A N 1
ATOM 4879 C CA . VAL A 1 638 ? 17.125 46 9.859 1 92.38 638 VAL A CA 1
ATOM 4880 C C . VAL A 1 638 ? 17.031 46.5 11.297 1 92.38 638 VAL A C 1
ATOM 4882 O O . VAL A 1 638 ? 15.945 46.656 11.844 1 92.38 638 VAL A O 1
ATOM 4885 N N . VAL A 1 639 ? 18.188 46.812 11.867 1 94.38 639 VAL A N 1
ATOM 4886 C CA . VAL A 1 639 ? 18.25 47.281 13.25 1 94.38 639 VAL A CA 1
ATOM 4887 C C . VAL A 1 639 ? 17.531 48.625 13.367 1 94.38 639 VAL A C 1
ATOM 4889 O O . VAL A 1 639 ? 16.797 48.844 14.328 1 94.38 639 VAL A O 1
ATOM 4892 N N . SER A 1 640 ? 17.797 49.438 12.383 1 92.38 640 SER A N 1
ATOM 4893 C CA . SER A 1 640 ? 17.156 50.75 12.383 1 92.38 640 SER A CA 1
ATOM 4894 C C . SER A 1 640 ? 15.641 50.656 12.414 1 92.38 640 SER A C 1
ATOM 4896 O O . SER A 1 640 ? 14.977 51.312 13.211 1 92.38 640 SER A O 1
ATOM 4898 N N . GLU A 1 641 ? 15.156 49.781 11.578 1 89.38 641 GLU A N 1
ATOM 4899 C CA . GLU A 1 641 ? 13.711 49.656 11.469 1 89.38 641 GLU A CA 1
ATOM 4900 C C . GLU A 1 641 ? 13.125 49 12.711 1 89.38 641 GLU A C 1
ATOM 4902 O O . GLU A 1 641 ? 12.07 49.406 13.203 1 89.38 641 GLU A O 1
ATOM 4907 N N . LEU A 1 642 ? 13.734 47.969 13.227 1 90.81 642 LEU A N 1
ATOM 4908 C CA . LEU A 1 642 ? 13.211 47.219 14.375 1 90.81 642 LEU A CA 1
ATOM 4909 C C . LEU A 1 642 ? 13.242 48.062 15.633 1 90.81 642 LEU A C 1
ATOM 4911 O O . LEU A 1 642 ? 12.281 48.094 16.406 1 90.81 642 LEU A O 1
ATOM 4915 N N . VAL A 1 643 ? 14.297 48.75 15.82 1 92.38 643 VAL A N 1
ATOM 4916 C CA . VAL A 1 643 ? 14.438 49.594 17 1 92.38 643 VAL A CA 1
ATOM 4917 C C . VAL A 1 643 ? 13.469 50.75 16.938 1 92.38 643 VAL A C 1
ATOM 4919 O O . VAL A 1 643 ? 12.859 51.125 17.953 1 92.38 643 VAL A O 1
ATOM 4922 N N . THR A 1 644 ? 13.375 51.344 15.758 1 88.56 644 THR A N 1
ATOM 4923 C CA . THR A 1 644 ? 12.414 52.438 15.586 1 88.56 644 THR A CA 1
ATOM 4924 C C . THR A 1 644 ? 11 51.969 15.93 1 88.56 644 THR A C 1
ATOM 4926 O O . THR A 1 644 ? 10.258 52.688 16.609 1 88.56 644 THR A O 1
ATOM 4929 N N . ASN A 1 645 ? 10.672 50.844 15.477 1 84 645 ASN A N 1
ATOM 4930 C CA . ASN A 1 645 ? 9.359 50.281 15.758 1 84 645 ASN A CA 1
ATOM 4931 C C . ASN A 1 645 ? 9.156 50.062 17.25 1 84 645 ASN A C 1
ATOM 4933 O O . ASN A 1 645 ? 8.07 50.312 17.781 1 84 645 ASN A O 1
ATOM 4937 N N . ALA A 1 646 ? 10.117 49.562 17.906 1 87.75 646 ALA A N 1
ATOM 4938 C CA . ALA A 1 646 ? 10.023 49.281 19.328 1 87.75 646 ALA A CA 1
ATOM 4939 C C . ALA A 1 646 ? 9.891 50.562 20.156 1 87.75 646 ALA A C 1
ATOM 4941 O O . ALA A 1 646 ? 9.18 50.594 21.156 1 87.75 646 ALA A O 1
ATOM 4942 N N . ILE A 1 647 ? 10.602 51.531 19.766 1 87.75 647 ILE A N 1
ATOM 4943 C CA . ILE A 1 647 ? 10.578 52.781 20.484 1 87.75 647 ILE A CA 1
ATOM 4944 C C . ILE A 1 647 ? 9.25 53.5 20.25 1 87.75 647 ILE A C 1
ATOM 4946 O O . ILE A 1 647 ? 8.656 54.031 21.172 1 87.75 647 ILE A O 1
ATOM 4950 N N . ARG A 1 648 ? 8.766 53.406 19.016 1 81.31 648 ARG A N 1
ATOM 4951 C CA . ARG A 1 648 ? 7.555 54.156 18.625 1 81.31 648 ARG A CA 1
ATOM 4952 C C . ARG A 1 648 ? 6.305 53.438 19.141 1 81.31 648 ARG A C 1
ATOM 4954 O O . ARG A 1 648 ? 5.34 54.094 19.547 1 81.31 648 ARG A O 1
ATOM 4961 N N . TYR A 1 649 ? 6.305 52.156 19.031 1 75.62 649 TYR A N 1
ATOM 4962 C CA . TYR A 1 649 ? 5.059 51.406 19.25 1 75.62 649 TYR A CA 1
ATOM 4963 C C . TYR A 1 649 ? 5.18 50.5 20.453 1 75.62 649 TYR A C 1
ATOM 4965 O O . TYR A 1 649 ? 4.188 49.906 20.891 1 75.62 649 TYR A O 1
ATOM 4973 N N . GLY A 1 650 ? 6.344 50.344 21 1 81.19 650 GLY A N 1
ATOM 4974 C CA . GLY A 1 650 ? 6.555 49.438 22.109 1 81.19 650 GLY A CA 1
ATOM 4975 C C . GLY A 1 650 ? 6.598 50.125 23.453 1 81.19 650 GLY A C 1
ATOM 4976 O O . GLY A 1 650 ? 6.047 51.219 23.609 1 81.19 650 GLY A O 1
ATOM 4977 N N . LYS A 1 651 ? 6.91 49.344 24.469 1 83.88 651 LYS A N 1
ATOM 4978 C CA . LYS A 1 651 ? 7.062 49.844 25.828 1 83.88 651 LYS A CA 1
ATOM 4979 C C . LYS A 1 651 ? 8.43 49.5 26.406 1 83.88 651 LYS A C 1
ATOM 4981 O O . LYS A 1 651 ? 9 48.438 26.062 1 83.88 651 LYS A O 1
ATOM 4986 N N . SER A 1 652 ? 8.953 50.406 27.172 1 87.69 652 SER A N 1
ATOM 4987 C CA . SER A 1 652 ? 10.219 50.125 27.844 1 87.69 652 SER A CA 1
ATOM 4988 C C . SER A 1 652 ? 10.078 49 28.859 1 87.69 652 SER A C 1
ATOM 4990 O O . SER A 1 652 ? 9.016 48.844 29.469 1 87.69 652 SER A O 1
ATOM 4992 N N . PRO A 1 653 ? 11.164 48.344 29.016 1 90.5 653 PRO A N 1
ATOM 4993 C CA . PRO A 1 653 ? 12.508 48.469 28.438 1 90.5 653 PRO A CA 1
ATOM 4994 C C . PRO A 1 653 ? 12.609 47.875 27.031 1 90.5 653 PRO A C 1
ATOM 4996 O O . PRO A 1 653 ? 11.898 46.906 26.719 1 90.5 653 PRO A O 1
ATOM 4999 N N . VAL A 1 654 ? 13.469 48.531 26.25 1 93.94 654 VAL A N 1
ATOM 5000 C CA . VAL A 1 654 ? 13.773 48.062 24.906 1 93.94 654 VAL A CA 1
ATOM 5001 C C . VAL A 1 654 ? 15.203 47.531 24.844 1 93.94 654 VAL A C 1
ATOM 5003 O O . VAL A 1 654 ? 16.125 48.156 25.375 1 93.94 654 VAL A O 1
ATOM 5006 N N . GLN A 1 655 ? 15.367 46.375 24.297 1 95.38 655 GLN A N 1
ATOM 5007 C CA . GLN A 1 655 ? 16.688 45.75 24.219 1 95.38 655 GLN A CA 1
ATOM 5008 C C . GLN A 1 655 ? 16.969 45.188 22.812 1 95.38 655 GLN A C 1
ATOM 5010 O O . GLN A 1 655 ? 16.078 44.594 22.188 1 95.38 655 GLN A O 1
ATOM 5015 N N . LEU A 1 656 ? 18.156 45.531 22.312 1 96.69 656 LEU A N 1
ATOM 5016 C CA . LEU A 1 656 ? 18.641 44.969 21.062 1 96.69 656 LEU A CA 1
ATOM 5017 C C . LEU A 1 656 ? 19.625 43.844 21.328 1 96.69 656 LEU A C 1
ATOM 5019 O O . LEU A 1 656 ? 20.516 43.969 22.172 1 96.69 656 LEU A O 1
ATOM 5023 N N . ARG A 1 657 ? 19.391 42.781 20.641 1 95.62 657 ARG A N 1
ATOM 5024 C CA . ARG A 1 657 ? 20.297 41.625 20.766 1 95.62 657 ARG A CA 1
ATOM 5025 C C . ARG A 1 657 ? 20.688 41.094 19.391 1 95.62 657 ARG A C 1
ATOM 5027 O O . ARG A 1 657 ? 19.828 40.875 18.531 1 95.62 657 ARG A O 1
ATOM 5034 N N . LEU A 1 658 ? 21.984 40.906 19.203 1 96.44 658 LEU A N 1
ATOM 5035 C CA . LEU A 1 658 ? 22.516 40.25 18 1 96.44 658 LEU A CA 1
ATOM 5036 C C . LEU A 1 658 ? 23.047 38.875 18.344 1 96.44 658 LEU A C 1
ATOM 5038 O O . LEU A 1 658 ? 23.766 38.688 19.344 1 96.44 658 LEU A O 1
ATOM 5042 N N . ILE A 1 659 ? 22.672 37.938 17.594 1 94.31 659 ILE A N 1
ATOM 5043 C CA . ILE A 1 659 ? 23.062 36.562 17.844 1 94.31 659 ILE A CA 1
ATOM 5044 C C . ILE A 1 659 ? 23.703 36 16.578 1 94.31 659 ILE A C 1
ATOM 5046 O O . ILE A 1 659 ? 23.125 36.062 15.492 1 94.31 659 ILE A O 1
ATOM 5050 N N . LEU A 1 660 ? 24.891 35.438 16.766 1 92.62 660 LEU A N 1
ATOM 5051 C CA . LEU A 1 660 ? 25.609 34.844 15.633 1 92.62 660 LEU A CA 1
ATOM 5052 C C . LEU A 1 660 ? 25.688 33.312 15.773 1 92.62 660 LEU A C 1
ATOM 5054 O O . LEU A 1 660 ? 26.234 32.812 16.75 1 92.62 660 LEU A O 1
ATOM 5058 N N . GLN A 1 661 ? 25.109 32.688 14.891 1 87.88 661 GLN A N 1
ATOM 5059 C CA . GLN A 1 661 ? 25.203 31.234 14.758 1 87.88 661 GLN A CA 1
ATOM 5060 C C . GLN A 1 661 ? 25.344 30.828 13.289 1 87.88 661 GLN A C 1
ATOM 5062 O O . GLN A 1 661 ? 26.203 31.344 12.578 1 87.88 661 GLN A O 1
ATOM 5067 N N . SER A 1 662 ? 24.438 29.922 12.789 1 81.31 662 SER A N 1
ATOM 5068 C CA . SER A 1 662 ? 24.453 29.609 11.359 1 81.31 662 SER A CA 1
ATOM 5069 C C . SER A 1 662 ? 23.891 30.766 10.539 1 81.31 662 SER A C 1
ATOM 5071 O O . SER A 1 662 ? 24.141 30.859 9.344 1 81.31 662 SER A O 1
ATOM 5073 N N . THR A 1 663 ? 23.219 31.578 11.242 1 88.81 663 THR A N 1
ATOM 5074 C CA . THR A 1 663 ? 22.688 32.812 10.695 1 88.81 663 THR A CA 1
ATOM 5075 C C . THR A 1 663 ? 22.906 33.969 11.672 1 88.81 663 THR A C 1
ATOM 5077 O O . THR A 1 663 ? 23.328 33.75 12.812 1 88.81 663 THR A O 1
ATOM 5080 N N . LEU A 1 664 ? 22.797 35.125 11.109 1 92.75 664 LEU A N 1
ATOM 5081 C CA . LEU A 1 664 ? 22.797 36.312 11.969 1 92.75 664 LEU A CA 1
ATOM 5082 C C . LEU A 1 664 ? 21.375 36.719 12.328 1 92.75 664 LEU A C 1
ATOM 5084 O O . LEU A 1 664 ? 20.562 37 11.445 1 92.75 664 LEU A O 1
ATOM 5088 N N . THR A 1 665 ? 21.125 36.688 13.602 1 94.12 665 THR A N 1
ATOM 5089 C CA . THR A 1 665 ? 19.797 37.062 14.047 1 94.12 665 THR A CA 1
ATOM 5090 C C . THR A 1 665 ? 19.812 38.375 14.797 1 94.12 665 THR A C 1
ATOM 5092 O O . THR A 1 665 ? 20.641 38.594 15.695 1 94.12 665 THR A O 1
ATOM 5095 N N . CYS A 1 666 ? 18.938 39.281 14.391 1 94.69 666 CYS A N 1
ATOM 5096 C CA . CYS A 1 666 ? 18.703 40.531 15.094 1 94.69 666 CYS A CA 1
ATOM 5097 C C . CYS A 1 666 ? 17.359 40.5 15.836 1 94.69 666 CYS A C 1
ATOM 5099 O O . CYS A 1 666 ? 16.312 40.281 15.227 1 94.69 666 CYS A O 1
ATOM 5101 N N . GLU A 1 667 ? 17.438 40.75 17.141 1 94.88 667 GLU A N 1
ATOM 5102 C CA . GLU A 1 667 ? 16.219 40.719 17.953 1 94.88 667 GLU A CA 1
ATOM 5103 C C . GLU A 1 667 ? 16.047 42.031 18.703 1 94.88 667 GLU A C 1
ATOM 5105 O O . GLU A 1 667 ? 17.016 42.594 19.219 1 94.88 667 GLU A O 1
ATOM 5110 N N . VAL A 1 668 ? 14.852 42.5 18.672 1 93.69 668 VAL A N 1
ATOM 5111 C CA . VAL A 1 668 ? 14.516 43.656 19.5 1 93.69 668 VAL A CA 1
ATOM 5112 C C . VAL A 1 668 ? 13.336 43.344 20.406 1 93.69 668 VAL A C 1
ATOM 5114 O O . VAL A 1 668 ? 12.273 42.938 19.922 1 93.69 668 VAL A O 1
ATOM 5117 N N . SER A 1 669 ? 13.547 43.406 21.672 1 92.19 669 SER A N 1
ATOM 5118 C CA . SER A 1 669 ? 12.492 43.094 22.641 1 92.19 669 SER A CA 1
ATOM 5119 C C . SER A 1 669 ? 11.938 44.375 23.266 1 92.19 669 SER A C 1
ATOM 5121 O O . SER A 1 669 ? 12.664 45.344 23.438 1 92.19 669 SER A O 1
ATOM 5123 N N . ASP A 1 670 ? 10.695 44.375 23.5 1 88.81 670 ASP A N 1
ATOM 5124 C CA . ASP A 1 670 ? 10.039 45.469 24.25 1 88.81 670 ASP A CA 1
ATOM 5125 C C . ASP A 1 670 ? 8.938 44.906 25.141 1 88.81 670 ASP A C 1
ATOM 5127 O O . ASP A 1 670 ? 8.578 43.719 25.047 1 88.81 670 ASP A O 1
ATOM 5131 N N . ALA A 1 671 ? 8.383 45.594 26.062 1 83.75 671 ALA A N 1
ATOM 5132 C CA . ALA A 1 671 ? 7.457 45.125 27.094 1 83.75 671 ALA A CA 1
ATOM 5133 C C . ALA A 1 671 ? 6.012 45.219 26.609 1 83.75 671 ALA A C 1
ATOM 5135 O O . ALA A 1 671 ? 5.078 45 27.375 1 83.75 671 ALA A O 1
ATOM 5136 N N . SER A 1 672 ? 5.879 45.562 25.328 1 75.06 672 SER A N 1
ATOM 5137 C CA . SER A 1 672 ? 4.523 45.688 24.797 1 75.06 672 SER A CA 1
ATOM 5138 C C . SER A 1 672 ? 4.016 44.344 24.266 1 75.06 672 SER A C 1
ATOM 5140 O O . SER A 1 672 ? 4.805 43.5 23.859 1 75.06 672 SER A O 1
ATOM 5142 N N . SER A 1 673 ? 2.693 44.219 24.391 1 66.56 673 SER A N 1
ATOM 5143 C CA . SER A 1 673 ? 2.074 43 23.844 1 66.56 673 SER A CA 1
ATOM 5144 C C . SER A 1 673 ? 1.396 43.281 22.5 1 66.56 673 SER A C 1
ATOM 5146 O O . SER A 1 673 ? 0.599 42.5 22.016 1 66.56 673 SER A O 1
ATOM 5148 N N . THR A 1 674 ? 1.791 44.406 21.938 1 61.59 674 THR A N 1
ATOM 5149 C CA . THR A 1 674 ? 1.164 44.781 20.688 1 61.59 674 THR A CA 1
ATOM 5150 C C . THR A 1 674 ? 1.703 43.938 19.531 1 61.59 674 THR A C 1
ATOM 5152 O O . THR A 1 674 ? 2.9 43.656 19.469 1 61.59 674 THR A O 1
ATOM 5155 N N . ALA A 1 675 ? 0.808 43.344 18.75 1 57.84 675 ALA A N 1
ATOM 5156 C CA . ALA A 1 675 ? 1.235 42.531 17.609 1 57.84 675 ALA A CA 1
ATOM 5157 C C . ALA A 1 675 ? 1.7 43.438 16.453 1 57.84 675 ALA A C 1
ATOM 5159 O O . ALA A 1 675 ? 1.001 44.375 16.078 1 57.84 675 ALA A O 1
ATOM 5160 N N . PRO A 1 676 ? 3.002 43.094 15.969 1 48.66 676 PRO A N 1
ATOM 5161 C CA . PRO A 1 676 ? 3.443 43.875 14.805 1 48.66 676 PRO A CA 1
ATOM 5162 C C . PRO A 1 676 ? 2.725 43.469 13.516 1 48.66 676 PRO A C 1
ATOM 5164 O O . PRO A 1 676 ? 2.35 42.312 13.352 1 48.66 676 PRO A O 1
ATOM 5167 N N . HIS A 1 677 ? 2.141 44.344 12.719 1 50.38 677 HIS A N 1
ATOM 5168 C CA . HIS A 1 677 ? 1.469 44.031 11.461 1 50.38 677 HIS A CA 1
ATOM 5169 C C . HIS A 1 677 ? 2.32 44.438 10.266 1 50.38 677 HIS A C 1
ATOM 5171 O O . HIS A 1 677 ? 2.904 45.531 10.266 1 50.38 677 HIS A O 1
ATOM 5177 N N . LEU A 1 678 ? 2.705 43.312 9.391 1 46.84 678 LEU A N 1
ATOM 5178 C CA . LEU A 1 678 ? 3.334 43.656 8.125 1 46.84 678 LEU A CA 1
ATOM 5179 C C . LEU A 1 678 ? 2.377 44.438 7.238 1 46.84 678 LEU A C 1
ATOM 5181 O O . LEU A 1 678 ? 1.261 44 6.965 1 46.84 678 LEU A O 1
ATOM 5185 N N . ARG A 1 679 ? 2.305 45.719 7.219 1 43.88 679 ARG A N 1
ATOM 5186 C CA . ARG A 1 679 ? 1.441 46.469 6.305 1 43.88 679 ARG A CA 1
ATOM 5187 C C . ARG A 1 679 ? 2.189 46.844 5.031 1 43.88 679 ARG A C 1
ATOM 5189 O O . ARG A 1 679 ? 3.361 47.219 5.086 1 43.88 679 ARG A O 1
ATOM 5196 N N . ARG A 1 680 ? 1.815 46.188 3.787 1 40.62 680 ARG A N 1
ATOM 5197 C CA . ARG A 1 680 ? 2.303 46.875 2.594 1 40.62 680 ARG A CA 1
ATOM 5198 C C . ARG A 1 680 ? 2.072 48.375 2.688 1 40.62 680 ARG A C 1
ATOM 5200 O O . ARG A 1 680 ? 1.021 48.812 3.158 1 40.62 680 ARG A O 1
ATOM 5207 N N . ALA A 1 681 ? 3.15 49.094 2.4 1 37.44 681 ALA A N 1
ATOM 5208 C CA . ALA A 1 681 ? 3.207 50.562 2.25 1 37.44 681 ALA A CA 1
ATOM 5209 C C . ALA A 1 681 ? 2.043 51.062 1.407 1 37.44 681 ALA A C 1
ATOM 5211 O O . ALA A 1 681 ? 2.031 50.906 0.185 1 37.44 681 ALA A O 1
ATOM 5212 N N . ARG A 1 682 ? 0.948 50.906 1.557 1 37.97 682 ARG A N 1
ATOM 5213 C CA . ARG A 1 682 ? 0.306 51.969 0.77 1 37.97 682 ARG A CA 1
ATOM 5214 C C . ARG A 1 682 ? 1.025 53.312 0.945 1 37.97 682 ARG A C 1
ATOM 5216 O O . ARG A 1 682 ? 1.771 53.5 1.908 1 37.97 682 ARG A O 1
ATOM 5223 N N . THR A 1 683 ? 0.861 54.281 -0.067 1 32.88 683 THR A N 1
ATOM 5224 C CA . THR A 1 683 ? 1.526 55.562 -0.214 1 32.88 683 THR A CA 1
ATOM 5225 C C . THR A 1 683 ? 1.797 56.188 1.149 1 32.88 683 THR A C 1
ATOM 5227 O O . THR A 1 683 ? 2.826 56.844 1.348 1 32.88 683 THR A O 1
ATOM 5230 N N . PHE A 1 684 ? 0.771 56.562 1.876 1 30.03 684 PHE A N 1
ATOM 5231 C CA . PHE A 1 684 ? 0.934 57.656 2.84 1 30.03 684 PHE A CA 1
ATOM 5232 C C . PHE A 1 684 ? 1.3 57.094 4.215 1 30.03 684 PHE A C 1
ATOM 5234 O O . PHE A 1 684 ? 1.461 57.875 5.172 1 30.03 684 PHE A O 1
ATOM 5241 N N . ASP A 1 685 ? 0.858 55.875 4.652 1 36.59 685 ASP A N 1
ATOM 5242 C CA . ASP A 1 685 ? 1.078 55.719 6.086 1 36.59 685 ASP A CA 1
ATOM 5243 C C . ASP A 1 685 ? 2.482 55.219 6.375 1 36.59 685 ASP A C 1
ATOM 5245 O O . ASP A 1 685 ? 2.914 54.219 5.781 1 36.59 685 ASP A O 1
ATOM 5249 N N . GLU A 1 686 ? 3.514 55.938 6.734 1 40.94 686 GLU A N 1
ATOM 5250 C CA . GLU A 1 686 ? 4.906 55.812 7.156 1 40.94 686 GLU A CA 1
ATOM 5251 C C . GLU A 1 686 ? 5.129 54.562 7.977 1 40.94 686 GLU A C 1
ATOM 5253 O O . GLU A 1 686 ? 6.211 53.969 7.938 1 40.94 686 GLU A O 1
ATOM 5258 N N . GLY A 1 687 ? 4.219 53.969 8.773 1 45.25 687 GLY A N 1
ATOM 5259 C CA . GLY A 1 687 ? 4.465 53 9.828 1 45.25 687 GLY A CA 1
ATOM 5260 C C . GLY A 1 687 ? 4.676 51.594 9.297 1 45.25 687 GLY A C 1
ATOM 5261 O O . GLY A 1 687 ? 5.32 50.781 9.953 1 45.25 687 GLY A O 1
ATOM 5262 N N . GLY A 1 688 ? 4.254 51.219 8.141 1 53.53 688 GLY A N 1
ATOM 5263 C CA . GLY A 1 688 ? 4.32 49.812 7.695 1 53.53 688 GLY A CA 1
ATOM 5264 C C . GLY A 1 688 ? 5.484 49.562 6.758 1 53.53 688 GLY A C 1
ATOM 5265 O O . GLY A 1 688 ? 5.805 48.406 6.473 1 53.53 688 GLY A O 1
ATOM 5266 N N . ARG A 1 689 ? 6.215 50.5 6.32 1 57.31 689 ARG A N 1
ATOM 5267 C CA . ARG A 1 689 ? 7.297 50.406 5.344 1 57.31 689 ARG A CA 1
ATOM 5268 C C . ARG A 1 689 ? 8.539 49.781 5.98 1 57.31 689 ARG A C 1
ATOM 5270 O O . ARG A 1 689 ? 9.297 49.062 5.316 1 57.31 689 ARG A O 1
ATOM 5277 N N . GLY A 1 690 ? 8.555 50.094 7.184 1 66.12 690 GLY A N 1
ATOM 5278 C CA . GLY A 1 690 ? 9.75 49.594 7.848 1 66.12 690 GLY A CA 1
ATOM 5279 C C . GLY A 1 690 ? 9.828 48.094 7.898 1 66.12 690 GLY A C 1
ATOM 5280 O O . GLY A 1 690 ? 10.867 47.5 7.578 1 66.12 690 GLY A O 1
ATOM 5281 N N . LEU A 1 691 ? 8.789 47.469 8.156 1 71.31 691 LEU A N 1
ATOM 5282 C CA . LEU A 1 691 ? 8.805 46 8.281 1 71.31 691 LEU A CA 1
ATOM 5283 C C . LEU A 1 691 ? 8.883 45.344 6.914 1 71.31 691 LEU A C 1
ATOM 5285 O O . LEU A 1 691 ? 9.398 44.219 6.789 1 71.31 691 LEU A O 1
ATOM 5289 N N . LEU A 1 692 ? 8.438 46.094 5.914 1 70.75 692 LEU A N 1
ATOM 5290 C CA . LEU A 1 692 ? 8.602 45.562 4.559 1 70.75 692 LEU A CA 1
ATOM 5291 C C . LEU A 1 692 ? 10.078 45.5 4.176 1 70.75 692 LEU A C 1
ATOM 5293 O O . LEU A 1 692 ? 10.5 44.562 3.514 1 70.75 692 LEU A O 1
ATOM 5297 N N . LEU A 1 693 ? 10.734 46.562 4.539 1 75 693 LEU A N 1
ATOM 5298 C CA . LEU A 1 693 ? 12.172 46.594 4.281 1 75 693 LEU A CA 1
ATOM 5299 C C . LEU A 1 693 ? 12.859 45.406 4.988 1 75 693 LEU A C 1
ATOM 5301 O O . LEU A 1 693 ? 13.773 44.812 4.43 1 75 693 LEU A O 1
ATOM 5305 N N . VAL A 1 694 ? 12.414 45.156 6.207 1 79.75 694 VAL A N 1
ATOM 5306 C CA . VAL A 1 694 ? 12.984 44.031 6.961 1 79.75 694 VAL A CA 1
ATOM 5307 C C . VAL A 1 694 ? 12.695 42.719 6.238 1 79.75 694 VAL A C 1
ATOM 5309 O O . VAL A 1 694 ? 13.57 41.875 6.117 1 79.75 694 VAL A O 1
ATOM 5312 N N . ALA A 1 695 ? 11.516 42.625 5.777 1 74 695 ALA A N 1
ATOM 5313 C CA . ALA A 1 695 ? 11.102 41.406 5.086 1 74 695 ALA A CA 1
ATOM 5314 C C . ALA A 1 695 ? 11.914 41.188 3.814 1 74 695 ALA A C 1
ATOM 5316 O O . ALA A 1 695 ? 12.211 40.062 3.438 1 74 695 ALA A O 1
ATOM 5317 N N . GLN A 1 696 ? 12.312 42.219 3.211 1 73 696 GLN A N 1
ATOM 5318 C CA . GLN A 1 696 ? 13.055 42.125 1.958 1 73 696 GLN A CA 1
ATOM 5319 C C . GLN A 1 696 ? 14.523 41.812 2.213 1 73 696 GLN A C 1
ATOM 5321 O O . GLN A 1 696 ? 15.188 41.219 1.368 1 73 696 GLN A O 1
ATOM 5326 N N . CYS A 1 697 ? 14.945 42.219 3.385 1 80 697 CYS A N 1
ATOM 5327 C CA . CYS A 1 697 ? 16.375 42.094 3.664 1 80 697 CYS A CA 1
ATOM 5328 C C . CYS A 1 697 ? 16.672 40.812 4.438 1 80 697 CYS A C 1
ATOM 5330 O O . CYS A 1 697 ? 17.828 40.406 4.5 1 80 697 CYS A O 1
ATOM 5332 N N . ALA A 1 698 ? 15.672 40.281 5.027 1 83.06 698 ALA A N 1
ATOM 5333 C CA . ALA A 1 698 ? 15.891 39.125 5.891 1 83.06 698 ALA A CA 1
ATOM 5334 C C . ALA A 1 698 ? 15.43 37.844 5.211 1 83.06 698 ALA A C 1
ATOM 5336 O O . ALA A 1 698 ? 14.531 37.875 4.367 1 83.06 698 ALA A O 1
ATOM 5337 N N . GLU A 1 699 ? 16.125 36.844 5.539 1 78.25 699 GLU A N 1
ATOM 5338 C CA . GLU A 1 699 ? 15.672 35.531 5.086 1 78.25 699 GLU A CA 1
ATOM 5339 C C . GLU A 1 699 ? 14.367 35.125 5.766 1 78.25 699 GLU A C 1
ATOM 5341 O O . GLU A 1 699 ? 13.516 34.469 5.152 1 78.25 699 GLU A O 1
ATOM 5346 N N . ARG A 1 700 ? 14.391 35.406 7.039 1 79.25 700 ARG A N 1
ATOM 5347 C CA . ARG A 1 700 ? 13.211 35.156 7.855 1 79.25 700 ARG A CA 1
ATOM 5348 C C . ARG A 1 700 ? 13.023 36.25 8.906 1 79.25 700 ARG A C 1
ATOM 5350 O O . ARG A 1 700 ? 13.992 36.875 9.344 1 79.25 700 ARG A O 1
ATOM 5357 N N . TRP A 1 701 ? 11.82 36.469 9.211 1 81.81 701 TRP A N 1
ATOM 5358 C CA . TRP A 1 701 ? 11.523 37.438 10.281 1 81.81 701 TRP A CA 1
ATOM 5359 C C . TRP A 1 701 ? 10.211 37.062 10.969 1 81.81 701 TRP A C 1
ATOM 5361 O O . TRP A 1 701 ? 9.422 36.281 10.445 1 81.81 701 TRP A O 1
ATOM 5371 N N . GLY A 1 702 ? 10.039 37.531 12.172 1 79.56 702 GLY A N 1
ATOM 5372 C CA . GLY A 1 702 ? 8.805 37.25 12.883 1 79.56 702 GLY A CA 1
ATOM 5373 C C . GLY A 1 702 ? 8.719 37.906 14.234 1 79.56 702 GLY A C 1
ATOM 5374 O O . GLY A 1 702 ? 9.492 38.812 14.531 1 79.56 702 GLY A O 1
ATOM 5375 N N . THR A 1 703 ? 7.633 37.562 14.891 1 81.06 703 THR A N 1
ATOM 5376 C CA . THR A 1 703 ? 7.41 38.094 16.234 1 81.06 703 THR A CA 1
ATOM 5377 C C . THR A 1 703 ? 7.113 36.969 17.219 1 81.06 703 THR A C 1
ATOM 5379 O O . THR A 1 703 ? 6.434 36 16.859 1 81.06 703 THR A O 1
ATOM 5382 N N . ARG A 1 704 ? 7.742 37.094 18.312 1 83.19 704 ARG A N 1
ATOM 5383 C CA . ARG A 1 704 ? 7.469 36.156 19.391 1 83.19 704 ARG A CA 1
ATOM 5384 C C . ARG A 1 704 ? 6.938 36.875 20.625 1 83.19 704 ARG A C 1
ATOM 5386 O O . ARG A 1 704 ? 7.5 37.875 21.062 1 83.19 704 ARG A O 1
ATOM 5393 N N . HIS A 1 705 ? 5.832 36.344 21.141 1 76.44 705 HIS A N 1
ATOM 5394 C CA . HIS A 1 705 ? 5.238 36.969 22.312 1 76.44 705 HIS A CA 1
ATOM 5395 C C . HIS A 1 705 ? 5.547 36.156 23.562 1 76.44 705 HIS A C 1
ATOM 5397 O O . HIS A 1 705 ? 5.527 34.906 23.531 1 76.44 705 HIS A O 1
ATOM 5403 N N . GLY A 1 706 ? 5.996 36.781 24.547 1 73.12 706 GLY A N 1
ATOM 5404 C CA . GLY A 1 706 ? 6.227 36.125 25.828 1 73.12 706 GLY A CA 1
ATOM 5405 C C . GLY A 1 706 ? 5.473 36.812 26.969 1 73.12 706 GLY A C 1
ATOM 5406 O O . GLY A 1 706 ? 4.605 37.656 26.734 1 73.12 706 GLY A O 1
ATOM 5407 N N . ARG A 1 707 ? 5.75 36.469 28.172 1 70.81 707 ARG A N 1
ATOM 5408 C CA . ARG A 1 707 ? 5.078 36.969 29.359 1 70.81 707 ARG A CA 1
ATOM 5409 C C . ARG A 1 707 ? 5.441 38.438 29.594 1 70.81 707 ARG A C 1
ATOM 5411 O O . ARG A 1 707 ? 4.625 39.219 30.094 1 70.81 707 ARG A O 1
ATOM 5418 N N . GLU A 1 708 ? 6.625 38.688 29.234 1 73.69 708 GLU A N 1
ATOM 5419 C CA . GLU A 1 708 ? 7.137 40.031 29.562 1 73.69 708 GLU A CA 1
ATOM 5420 C C . GLU A 1 708 ? 7.035 40.969 28.375 1 73.69 708 GLU A C 1
ATOM 5422 O O . GLU A 1 708 ? 7.398 42.156 28.484 1 73.69 708 GLU A O 1
ATOM 5427 N N . GLY A 1 709 ? 6.543 40.469 27.359 1 80.44 709 GLY A N 1
ATOM 5428 C CA . GLY A 1 709 ? 6.457 41.312 26.172 1 80.44 709 GLY A CA 1
ATOM 5429 C C . GLY A 1 709 ? 6.629 40.531 24.875 1 80.44 709 GLY A C 1
ATOM 5430 O O . GLY A 1 709 ? 6.176 39.406 24.766 1 80.44 709 GLY A O 1
ATOM 5431 N N . LYS A 1 710 ? 7.199 41.375 23.906 1 84.69 710 LYS A N 1
ATOM 5432 C CA . LYS A 1 710 ? 7.352 40.719 22.609 1 84.69 710 LYS A CA 1
ATOM 5433 C C . LYS A 1 710 ? 8.766 40.906 22.062 1 84.69 710 LYS A C 1
ATOM 5435 O O . LYS A 1 710 ? 9.5 41.781 22.531 1 84.69 710 LYS A O 1
ATOM 5440 N N . VAL A 1 711 ? 9.148 40.062 21.219 1 88.44 711 VAL A N 1
ATOM 5441 C CA . VAL A 1 711 ? 10.43 40.094 20.516 1 88.44 711 VAL A CA 1
ATOM 5442 C C . VAL A 1 711 ? 10.188 40.062 19.016 1 88.44 711 VAL A C 1
ATOM 5444 O O . VAL A 1 711 ? 9.492 39.188 18.5 1 88.44 711 VAL A O 1
ATOM 5447 N N . ILE A 1 712 ? 10.633 41.094 18.328 1 88.5 712 ILE A N 1
ATOM 5448 C CA . ILE A 1 712 ? 10.656 41.031 16.875 1 88.5 712 ILE A CA 1
ATOM 5449 C C . ILE A 1 712 ? 12.047 40.625 16.406 1 88.5 712 ILE A C 1
ATOM 5451 O O . ILE A 1 712 ? 13.055 41.125 16.906 1 88.5 712 ILE A O 1
ATOM 5455 N N . TRP A 1 713 ? 12.102 39.75 15.477 1 89.88 713 TRP A N 1
ATOM 5456 C CA . TRP A 1 713 ? 13.398 39.219 15.062 1 89.88 713 TRP A CA 1
ATOM 5457 C C . TRP A 1 713 ? 13.484 39.125 13.547 1 89.88 713 TRP A C 1
ATOM 5459 O O . TRP A 1 713 ? 12.469 39.031 12.859 1 89.88 713 TRP A O 1
ATOM 5469 N N . ALA A 1 714 ? 14.688 39.188 13.039 1 90.5 714 ALA A N 1
ATOM 5470 C CA . ALA A 1 714 ? 15.031 39 11.633 1 90.5 714 ALA A CA 1
ATOM 5471 C C . ALA A 1 714 ? 16.328 38.219 11.477 1 90.5 714 ALA A C 1
ATOM 5473 O O . ALA A 1 714 ? 17.281 38.438 12.219 1 90.5 714 ALA A O 1
ATOM 5474 N N . GLU A 1 715 ? 16.281 37.281 10.578 1 90.38 715 GLU A N 1
ATOM 5475 C CA . GLU A 1 715 ? 17.438 36.438 10.336 1 90.38 715 GLU A CA 1
ATOM 5476 C C . GLU A 1 715 ? 18.031 36.719 8.961 1 90.38 715 GLU A C 1
ATOM 5478 O O . GLU A 1 715 ? 17.312 36.844 7.973 1 90.38 715 GLU A O 1
ATOM 5483 N N . GLN A 1 716 ? 19.359 36.812 8.961 1 90.44 716 GLN A N 1
ATOM 5484 C CA . GLN A 1 716 ? 20.094 37.031 7.727 1 90.44 716 GLN A CA 1
ATOM 5485 C C . GLN A 1 716 ? 21.094 35.906 7.473 1 90.44 716 GLN A C 1
ATOM 5487 O O . GLN A 1 716 ? 21.734 35.406 8.406 1 90.44 716 GLN A O 1
ATOM 5492 N N . ALA A 1 717 ? 21.156 35.531 6.207 1 87.81 717 ALA A N 1
ATOM 5493 C CA . ALA A 1 717 ? 22.125 34.5 5.84 1 87.81 717 ALA A CA 1
ATOM 5494 C C . ALA A 1 717 ? 23.547 35.031 5.918 1 87.81 717 ALA A C 1
ATOM 5496 O O . ALA A 1 717 ? 23.797 36.188 5.586 1 87.81 717 ALA A O 1
ATOM 5497 N N . LEU A 1 718 ? 24.422 34.188 6.277 1 89.25 718 LEU A N 1
ATOM 5498 C CA . LEU A 1 718 ? 25.828 34.562 6.328 1 89.25 718 LEU A CA 1
ATOM 5499 C C . LEU A 1 718 ? 26.469 34.469 4.945 1 89.25 718 LEU A C 1
ATOM 5501 O O . LEU A 1 718 ? 26.047 33.656 4.109 1 89.25 718 LEU A O 1
ATOM 5505 N N . PRO A 1 719 ? 27.312 35.375 4.621 1 83.19 719 PRO A N 1
ATOM 5506 C CA . PRO A 1 719 ? 27.984 35.312 3.324 1 83.19 719 PRO A CA 1
ATOM 5507 C C . PRO A 1 719 ? 28.734 34 3.123 1 83.19 719 PRO A C 1
ATOM 5509 O O . PRO A 1 719 ? 29.141 33.344 4.098 1 83.19 719 PRO A O 1
ATOM 5512 N N . ALA A 1 720 ? 28.734 33.688 1.745 1 67.75 720 ALA A N 1
ATOM 5513 C CA . ALA A 1 720 ? 29.406 32.469 1.31 1 67.75 720 ALA A CA 1
ATOM 5514 C C . ALA A 1 720 ? 30.859 32.438 1.75 1 67.75 720 ALA A C 1
ATOM 5516 O O . ALA A 1 720 ? 31.562 33.469 1.628 1 67.75 720 ALA A O 1
ATOM 5517 N N . GLY A 1 721 ? 31.406 31.484 2.496 1 63.19 721 GLY A N 1
ATOM 5518 C CA . GLY A 1 721 ? 32.75 31.359 2.996 1 63.19 721 GLY A CA 1
ATOM 5519 C C . GLY A 1 721 ? 32.875 31.656 4.48 1 63.19 721 GLY A C 1
ATOM 5520 O O . GLY A 1 721 ? 33.938 31.438 5.078 1 63.19 721 GLY A O 1
ATOM 5521 N N . SER A 1 722 ? 32 32.375 4.809 1 55.72 722 SER A N 1
ATOM 5522 C CA . SER A 1 722 ? 32.125 32.688 6.23 1 55.72 722 SER A CA 1
ATOM 5523 C C . SER A 1 722 ? 31.719 31.5 7.098 1 55.72 722 SER A C 1
ATOM 5525 O O . SER A 1 722 ? 31.406 31.656 8.281 1 55.72 722 SER A O 1
ATOM 5527 N N . GLY A 1 723 ? 31.609 30.453 6.527 1 47.22 723 GLY A N 1
ATOM 5528 C CA . GLY A 1 723 ? 31.266 29.281 7.301 1 47.22 723 GLY A CA 1
ATOM 5529 C C . GLY A 1 723 ? 31.875 29.281 8.695 1 47.22 723 GLY A C 1
ATOM 5530 O O . GLY A 1 723 ? 33.094 29.094 8.844 1 47.22 723 GLY A O 1
ATOM 5531 N N . ALA A 1 724 ? 31.422 30 9.445 1 40.47 724 ALA A N 1
ATOM 5532 C CA . ALA A 1 724 ? 31.891 29.797 10.812 1 40.47 724 ALA A CA 1
ATOM 5533 C C . ALA A 1 724 ? 31.812 28.312 11.203 1 40.47 724 ALA A C 1
ATOM 5535 O O . ALA A 1 724 ? 30.797 27.656 10.953 1 40.47 724 ALA A O 1
ATOM 5536 N N . THR A 1 725 ? 32.875 27.641 11.094 1 37.31 725 THR A N 1
ATOM 5537 C CA . THR A 1 725 ? 33.125 26.422 11.852 1 37.31 725 THR A CA 1
ATOM 5538 C C . THR A 1 725 ? 32.438 26.469 13.203 1 37.31 725 THR A C 1
ATOM 5540 O O . THR A 1 725 ? 32.938 27.094 14.148 1 37.31 725 THR A O 1
ATOM 5543 N N . LEU A 1 726 ? 31.266 26.828 13.328 1 34.84 726 LEU A N 1
ATOM 5544 C CA . LEU A 1 726 ? 30.734 26.625 14.664 1 34.84 726 LEU A CA 1
ATOM 5545 C C . LEU A 1 726 ? 30.438 25.141 14.922 1 34.84 726 LEU A C 1
ATOM 5547 O O . LEU A 1 726 ? 29.938 24.453 14.039 1 34.84 726 LEU A O 1
ATOM 5551 N N . MET B 1 1 ? -2.934 -59.438 -49.781 1 24.64 1 MET B N 1
ATOM 5552 C CA . MET B 1 1 ? -2.719 -60.625 -50.562 1 24.64 1 MET B CA 1
ATOM 5553 C C . MET B 1 1 ? -2.24 -61.781 -49.688 1 24.64 1 MET B C 1
ATOM 5555 O O . MET B 1 1 ? -1.267 -61.656 -48.938 1 24.64 1 MET B O 1
ATOM 5559 N N . ALA B 1 2 ? -3.172 -62.594 -49.406 1 37.34 2 ALA B N 1
ATOM 5560 C CA . ALA B 1 2 ? -3.289 -63.812 -48.625 1 37.34 2 ALA B CA 1
ATOM 5561 C C . ALA B 1 2 ? -2.15 -64.812 -48.938 1 37.34 2 ALA B C 1
ATOM 5563 O O . ALA B 1 2 ? -1.608 -64.75 -50.062 1 37.34 2 ALA B O 1
ATOM 5564 N N . PHE B 1 3 ? -1.561 -65.25 -48.062 1 36.22 3 PHE B N 1
ATOM 5565 C CA . PHE B 1 3 ? -0.384 -66.125 -47.969 1 36.22 3 PHE B CA 1
ATOM 5566 C C . PHE B 1 3 ? -0.447 -67.25 -49 1 36.22 3 PHE B C 1
ATOM 5568 O O . PHE B 1 3 ? -1.396 -68 -49.031 1 36.22 3 PHE B O 1
ATOM 5575 N N . PRO B 1 4 ? 0.241 -67.188 -50.062 1 38.06 4 PRO B N 1
ATOM 5576 C CA . PRO B 1 4 ? 0.042 -68.062 -51.188 1 38.06 4 PRO B CA 1
ATOM 5577 C C . PRO B 1 4 ? -0.007 -69.562 -50.75 1 38.06 4 PRO B C 1
ATOM 5579 O O . PRO B 1 4 ? -0.807 -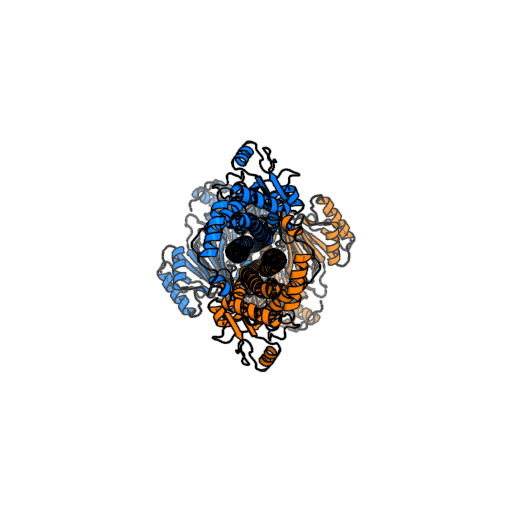70.312 -51.281 1 38.06 4 PRO B O 1
ATOM 5582 N N . TYR B 1 5 ? 1.077 -69.938 -50.031 1 37.62 5 TYR B N 1
ATOM 5583 C CA . TYR B 1 5 ? 1.087 -71.375 -49.719 1 37.62 5 TYR B CA 1
ATOM 5584 C C . TYR B 1 5 ? -0.15 -71.75 -48.938 1 37.62 5 TYR B C 1
ATOM 5586 O O . TYR B 1 5 ? -0.694 -72.812 -49.125 1 37.62 5 TYR B O 1
ATOM 5594 N N . ILE B 1 6 ? -0.569 -70.938 -48 1 42.88 6 ILE B N 1
ATOM 5595 C CA . ILE B 1 6 ? -1.713 -71.312 -47.156 1 42.88 6 ILE B CA 1
ATOM 5596 C C . ILE B 1 6 ? -3.008 -71.062 -47.938 1 42.88 6 ILE B C 1
ATOM 5598 O O . ILE B 1 6 ? -4.078 -71.5 -47.5 1 42.88 6 ILE B O 1
ATOM 5602 N N . ARG B 1 7 ? -3.102 -70.188 -48.875 1 45.38 7 ARG B N 1
ATOM 5603 C CA . ARG B 1 7 ? -4.32 -70 -49.656 1 45.38 7 ARG B CA 1
ATOM 5604 C C . ARG B 1 7 ? -4.699 -71.25 -50.469 1 45.38 7 ARG B C 1
ATOM 5606 O O . ARG B 1 7 ? -5.867 -71.438 -50.812 1 45.38 7 ARG B O 1
ATOM 5613 N N . THR B 1 8 ? -3.568 -71.75 -50.875 1 44.31 8 THR B N 1
ATOM 5614 C CA . THR B 1 8 ? -3.969 -72.875 -51.719 1 44.31 8 THR B CA 1
ATOM 5615 C C . THR B 1 8 ? -4.418 -74.062 -50.844 1 44.31 8 THR B C 1
ATOM 5617 O O . THR B 1 8 ? -4.613 -75.125 -51.344 1 44.31 8 THR B O 1
ATOM 5620 N N . MET B 1 9 ? -4.145 -74 -49.594 1 50.22 9 MET B N 1
ATOM 5621 C CA . MET B 1 9 ? -4.613 -75.062 -48.75 1 50.22 9 MET B CA 1
ATOM 5622 C C . MET B 1 9 ? -6.137 -75.188 -48.781 1 50.22 9 MET B C 1
ATOM 5624 O O . MET B 1 9 ? -6.832 -74.188 -48.531 1 50.22 9 MET B O 1
ATOM 5628 N N . GLY B 1 10 ? -6.617 -76 -49.688 1 57.69 10 GLY B N 1
ATOM 5629 C CA . GLY B 1 10 ? -7.875 -76.312 -50.344 1 57.69 10 GLY B CA 1
ATOM 5630 C C . GLY B 1 10 ? -9.047 -76.375 -49.375 1 57.69 10 GLY B C 1
ATOM 5631 O O . GLY B 1 10 ? -8.867 -76.375 -48.156 1 57.69 10 GLY B O 1
ATOM 5632 N N . THR B 1 11 ? -10.258 -76.25 -49.844 1 71.19 11 THR B N 1
ATOM 5633 C CA . THR B 1 11 ? -11.633 -76.5 -49.406 1 71.19 11 THR B CA 1
ATOM 5634 C C . THR B 1 11 ? -11.719 -77.688 -48.438 1 71.19 11 THR B C 1
ATOM 5636 O O . THR B 1 11 ? -12.492 -77.625 -47.469 1 71.19 11 THR B O 1
ATOM 5639 N N . ASP B 1 12 ? -10.578 -78.375 -48.469 1 82.12 12 ASP B N 1
ATOM 5640 C CA . ASP B 1 12 ? -10.68 -79.625 -47.688 1 82.12 12 ASP B CA 1
ATOM 5641 C C . ASP B 1 12 ? -10.172 -79.375 -46.281 1 82.12 12 ASP B C 1
ATOM 5643 O O . ASP B 1 12 ? -10.75 -79.875 -45.312 1 82.12 12 ASP B O 1
ATOM 5647 N N . VAL B 1 13 ? -9.102 -78.562 -46.125 1 88 13 VAL B N 1
ATOM 5648 C CA . VAL B 1 13 ? -8.531 -78.312 -44.812 1 88 13 VAL B CA 1
ATOM 5649 C C . VAL B 1 13 ? -9.516 -77.438 -43.969 1 88 13 VAL B C 1
ATOM 5651 O O . VAL B 1 13 ? -9.719 -77.75 -42.781 1 88 13 VAL B O 1
ATOM 5654 N N . ASP B 1 14 ? -10.164 -76.562 -44.594 1 87.56 14 ASP B N 1
ATOM 5655 C CA . ASP B 1 14 ? -11.141 -75.75 -43.906 1 87.56 14 ASP B CA 1
ATOM 5656 C C . ASP B 1 14 ? -12.352 -76.562 -43.469 1 87.56 14 ASP B C 1
ATOM 5658 O O . ASP B 1 14 ? -12.898 -76.312 -42.375 1 87.56 14 ASP B O 1
ATOM 5662 N N . ALA B 1 15 ? -12.617 -77.438 -44.312 1 86.31 15 ALA B N 1
ATOM 5663 C CA . ALA B 1 15 ? -13.742 -78.312 -43.969 1 86.31 15 ALA B CA 1
ATOM 5664 C C . ALA B 1 15 ? -13.398 -79.188 -42.781 1 86.31 15 ALA B C 1
ATOM 5666 O O . ALA B 1 15 ? -14.242 -79.438 -41.906 1 86.31 15 ALA B O 1
ATOM 5667 N N . PHE B 1 16 ? -12.242 -79.625 -42.812 1 89.81 16 PHE B N 1
ATOM 5668 C CA . PHE B 1 16 ? -11.797 -80.5 -41.688 1 89.81 16 PHE B CA 1
ATOM 5669 C C . PHE B 1 16 ? -11.789 -79.688 -40.406 1 89.81 16 PHE B C 1
ATOM 5671 O O . PHE B 1 16 ? -12.25 -80.188 -39.375 1 89.81 16 PHE B O 1
ATOM 5678 N N . LEU B 1 17 ? -11.297 -78.438 -40.469 1 89 17 LEU B N 1
ATOM 5679 C CA . LEU B 1 17 ? -11.266 -77.562 -39.281 1 89 17 LEU B CA 1
ATOM 5680 C C . LEU B 1 17 ? -12.68 -77.25 -38.812 1 89 17 LEU B C 1
ATOM 5682 O O . LEU B 1 17 ? -12.938 -77.188 -37.625 1 89 17 LEU B O 1
ATOM 5686 N N . GLY B 1 18 ? -13.578 -77.062 -39.75 1 88.5 18 GLY B N 1
ATOM 5687 C CA . GLY B 1 18 ? -14.977 -76.875 -39.375 1 88.5 18 GLY B CA 1
ATOM 5688 C C . GLY B 1 18 ? -15.57 -78.062 -38.656 1 88.5 18 GLY B C 1
ATOM 5689 O O . GLY B 1 18 ? -16.312 -77.875 -37.688 1 88.5 18 GLY B O 1
ATOM 5690 N N . GLN B 1 19 ? -15.156 -79.188 -39.156 1 88.56 19 GLN B N 1
ATOM 5691 C CA . GLN B 1 19 ? -15.625 -80.438 -38.531 1 88.56 19 GLN B CA 1
ATOM 5692 C C . GLN B 1 19 ? -15.062 -80.562 -37.094 1 88.56 19 GLN B C 1
ATOM 5694 O O . GLN B 1 19 ? -15.781 -80.938 -36.188 1 88.56 19 GLN B O 1
ATOM 5699 N N . LEU B 1 20 ? -13.859 -80.25 -37.031 1 88.06 20 LEU B N 1
ATOM 5700 C CA . LEU B 1 20 ? -13.219 -80.312 -35.75 1 88.06 20 LEU B CA 1
ATOM 5701 C C . LEU B 1 20 ? -13.891 -79.375 -34.75 1 88.06 20 LEU B C 1
ATOM 5703 O O . LEU B 1 20 ? -14.109 -79.688 -33.594 1 88.06 20 LEU B O 1
ATOM 5707 N N . ALA B 1 21 ? -14.227 -78.188 -35.25 1 88.69 21 ALA B N 1
ATOM 5708 C CA . ALA B 1 21 ? -14.883 -77.188 -34.438 1 88.69 21 ALA B CA 1
ATOM 5709 C C . ALA B 1 21 ? -16.25 -77.688 -33.969 1 88.69 21 ALA B C 1
ATOM 5711 O O . ALA B 1 21 ? -16.625 -77.438 -32.812 1 88.69 21 ALA B O 1
ATOM 5712 N N . ARG B 1 22 ? -16.953 -78.312 -34.812 1 88.19 22 ARG B N 1
ATOM 5713 C CA . ARG B 1 22 ? -18.281 -78.812 -34.469 1 88.19 22 ARG B CA 1
ATOM 5714 C C . ARG B 1 22 ? -18.188 -79.938 -33.438 1 88.19 22 ARG B C 1
ATOM 5716 O O . ARG B 1 22 ? -19.047 -80.062 -32.562 1 88.19 22 ARG B O 1
ATOM 5723 N N . HIS B 1 23 ? -17.141 -80.625 -33.531 1 88.06 23 HIS B N 1
ATOM 5724 C CA . HIS B 1 23 ? -16.922 -81.688 -32.594 1 88.06 23 HIS B CA 1
ATOM 5725 C C . HIS B 1 23 ? -16.594 -81.188 -31.188 1 88.06 23 HIS B C 1
ATOM 5727 O O . HIS B 1 23 ? -16.938 -81.812 -30.188 1 88.06 23 HIS B O 1
ATOM 5733 N N . LEU B 1 24 ? -15.984 -80 -31.188 1 86.62 24 LEU B N 1
ATOM 5734 C CA . LEU B 1 24 ? -15.516 -79.5 -29.922 1 86.62 24 LEU B CA 1
ATOM 5735 C C . LEU B 1 24 ? -16.547 -78.5 -29.328 1 86.62 24 LEU B C 1
ATOM 5737 O O . LEU B 1 24 ? -16.469 -78.188 -28.141 1 86.62 24 LEU B O 1
ATOM 5741 N N . ARG B 1 25 ? -17.531 -78 -30.016 1 86.19 25 ARG B N 1
ATOM 5742 C CA . ARG B 1 25 ? -18.5 -77 -29.625 1 86.19 25 ARG B CA 1
ATOM 5743 C C . ARG B 1 25 ? -19.25 -77.375 -28.359 1 86.19 25 ARG B C 1
ATOM 5745 O O . ARG B 1 25 ? -19.406 -76.562 -27.438 1 86.19 25 ARG B O 1
ATOM 5752 N N . PRO B 1 26 ? -19.594 -78.688 -28.234 1 86.56 26 PRO B N 1
ATOM 5753 C CA . PRO B 1 26 ? -20.312 -79.062 -27.016 1 86.56 26 PRO B CA 1
ATOM 5754 C C . PRO B 1 26 ? -19.422 -79 -25.781 1 86.56 26 PRO B C 1
ATOM 5756 O O . PRO B 1 26 ? -19.938 -79 -24.656 1 86.56 26 PRO B O 1
ATOM 5759 N N . GLU B 1 27 ? -18.094 -78.938 -25.922 1 86.44 27 GLU B N 1
ATOM 5760 C CA . GLU B 1 27 ? -17.156 -79 -24.797 1 86.44 27 GLU B CA 1
ATOM 5761 C C . GLU B 1 27 ? -16.562 -77.625 -24.547 1 86.44 27 GLU B C 1
ATOM 5763 O O . GLU B 1 27 ? -15.445 -77.5 -24.016 1 86.44 27 GLU B O 1
ATOM 5768 N N . VAL B 1 28 ? -17.312 -76.625 -24.969 1 85.81 28 VAL B N 1
ATOM 5769 C CA . VAL B 1 28 ? -16.812 -75.312 -24.859 1 85.81 28 VAL B CA 1
ATOM 5770 C C . VAL B 1 28 ? -16.5 -74.938 -23.406 1 85.81 28 VAL B C 1
ATOM 5772 O O . VAL B 1 28 ? -15.453 -74.375 -23.094 1 85.81 28 VAL B O 1
ATOM 5775 N N . ASN B 1 29 ? -17.297 -75.312 -22.516 1 85.62 29 ASN B N 1
ATOM 5776 C CA . ASN B 1 29 ? -17.094 -75.062 -21.109 1 85.62 29 ASN B CA 1
ATOM 5777 C C . ASN B 1 29 ? -15.891 -75.812 -20.547 1 85.62 29 ASN B C 1
ATOM 5779 O O . ASN B 1 29 ? -15.156 -75.25 -19.719 1 85.62 29 ASN B O 1
ATOM 5783 N N . LYS B 1 30 ? -15.719 -76.938 -21.047 1 85.56 30 LYS B N 1
ATOM 5784 C CA . LYS B 1 30 ? -14.555 -77.75 -20.641 1 85.56 30 LYS B CA 1
ATOM 5785 C C . LYS B 1 30 ? -13.258 -77.125 -21.172 1 85.56 30 LYS B C 1
ATOM 5787 O O . LYS B 1 30 ? -12.258 -77.062 -20.453 1 85.56 30 LYS B O 1
ATOM 5792 N N . LEU B 1 31 ? -13.391 -76.625 -22.344 1 86.88 31 LEU B N 1
ATOM 5793 C CA . LEU B 1 31 ? -12.227 -75.938 -22.938 1 86.88 31 LEU B CA 1
ATOM 5794 C C . LEU B 1 31 ? -11.867 -74.688 -22.172 1 86.88 31 LEU B C 1
ATOM 5796 O O . LEU B 1 31 ? -10.695 -74.438 -21.891 1 86.88 31 LEU B O 1
ATOM 5800 N N . ALA B 1 32 ? -12.914 -74 -21.844 1 87.62 32 ALA B N 1
ATOM 5801 C CA . ALA B 1 32 ? -12.695 -72.75 -21.094 1 87.62 32 ALA B CA 1
ATOM 5802 C C . ALA B 1 32 ? -12.086 -73.062 -19.719 1 87.62 32 ALA B C 1
ATOM 5804 O O . ALA B 1 32 ? -11.188 -72.312 -19.281 1 87.62 32 ALA B O 1
ATOM 5805 N N . ALA B 1 33 ? -12.539 -74.062 -19.109 1 87.62 33 ALA B N 1
ATOM 5806 C CA . ALA B 1 33 ? -12.031 -74.438 -17.797 1 87.62 33 ALA B CA 1
ATOM 5807 C C . ALA B 1 33 ? -10.555 -74.875 -17.875 1 87.62 33 ALA B C 1
ATOM 5809 O O . ALA B 1 33 ? -9.766 -74.5 -16.984 1 87.62 33 ALA B O 1
ATOM 5810 N N . LEU B 1 34 ? -10.211 -75.5 -18.922 1 87.19 34 LEU B N 1
ATOM 5811 C CA . LEU B 1 34 ? -8.82 -75.938 -19.125 1 87.19 34 LEU B CA 1
ATOM 5812 C C . LEU B 1 34 ? -7.922 -74.688 -19.297 1 87.19 34 LEU B C 1
ATOM 5814 O O . LEU B 1 34 ? -6.816 -74.625 -18.766 1 87.19 34 LEU B O 1
ATOM 5818 N N . LEU B 1 35 ? -8.477 -73.75 -20.031 1 88.31 35 LEU B N 1
ATOM 5819 C CA . LEU B 1 35 ? -7.723 -72.562 -20.266 1 88.31 35 LEU B CA 1
ATOM 5820 C C . LEU B 1 35 ? -7.527 -71.75 -18.953 1 88.31 35 LEU B C 1
ATOM 5822 O O . LEU B 1 35 ? -6.43 -71.312 -18.672 1 88.31 35 LEU B O 1
ATOM 5826 N N . LEU B 1 36 ? -8.562 -71.688 -18.188 1 87.94 36 LEU B N 1
ATOM 5827 C CA . LEU B 1 36 ? -8.508 -70.938 -16.922 1 87.94 36 LEU B CA 1
ATOM 5828 C C . LEU B 1 36 ? -7.543 -71.625 -15.953 1 87.94 36 LEU B C 1
ATOM 5830 O O . LEU B 1 36 ? -6.84 -70.938 -15.203 1 87.94 36 LEU B O 1
ATOM 5834 N N . GLN B 1 37 ? -7.512 -72.938 -16.031 1 87.12 37 GLN B N 1
ATOM 5835 C CA . GLN B 1 37 ? -6.582 -73.625 -15.188 1 87.12 37 GLN B CA 1
ATOM 5836 C C . GLN B 1 37 ? -5.133 -73.375 -15.562 1 87.12 37 GLN B C 1
ATOM 5838 O O . GLN B 1 37 ? -4.289 -73.125 -14.688 1 87.12 37 GLN B O 1
ATOM 5843 N N . ARG B 1 38 ? -4.938 -73.188 -16.797 1 86.06 38 ARG B N 1
ATOM 5844 C CA . ARG B 1 38 ? -3.596 -72.875 -17.266 1 86.06 38 ARG B CA 1
ATOM 5845 C C . ARG B 1 38 ? -3.215 -71.438 -16.891 1 86.06 38 ARG B C 1
ATOM 5847 O O . ARG B 1 38 ? -2.088 -71.188 -16.453 1 86.06 38 ARG B O 1
ATOM 5854 N N . LEU B 1 39 ? -4.16 -70.625 -17.094 1 86.81 39 LEU B N 1
ATOM 5855 C CA . LEU B 1 39 ? -3.916 -69.188 -16.766 1 86.81 39 LEU B CA 1
ATOM 5856 C C . LEU B 1 39 ? -3.652 -69.062 -15.266 1 86.81 39 LEU B C 1
ATOM 5858 O O . LEU B 1 39 ? -2.777 -68.25 -14.875 1 86.81 39 LEU B O 1
ATOM 5862 N N . ASN B 1 40 ? -4.426 -69.75 -14.453 1 86.81 40 ASN B N 1
ATOM 5863 C CA . ASN B 1 40 ? -4.242 -69.688 -13.008 1 86.81 40 ASN B CA 1
ATOM 5864 C C . ASN B 1 40 ? -2.863 -70.188 -12.594 1 86.81 40 ASN B C 1
ATOM 5866 O O . ASN B 1 40 ? -2.279 -69.688 -11.625 1 86.81 40 ASN B O 1
ATOM 5870 N N . GLY B 1 41 ? -2.316 -71.062 -13.336 1 85.06 41 GLY B N 1
ATOM 5871 C CA . GLY B 1 41 ? -1 -71.562 -13.055 1 85.06 41 GLY B CA 1
ATOM 5872 C C . GLY B 1 41 ? 0.133 -70.688 -13.469 1 85.06 41 GLY B C 1
ATOM 5873 O O . GLY B 1 41 ? 1.103 -70.5 -12.734 1 85.06 41 GLY B O 1
ATOM 5874 N N . GLU B 1 42 ? -0.104 -69.938 -14.531 1 84 42 GLU B N 1
ATOM 5875 C CA . GLU B 1 42 ? 0.976 -69.188 -15.109 1 84 42 GLU B CA 1
ATOM 5876 C C . GLU B 1 42 ? 0.897 -67.688 -14.641 1 84 42 GLU B C 1
ATOM 5878 O O . GLU B 1 42 ? 1.915 -67 -14.578 1 84 42 GLU B O 1
ATOM 5883 N N . LEU B 1 43 ? -0.362 -67.25 -14.422 1 85.12 43 LEU B N 1
ATOM 5884 C CA . LEU B 1 43 ? -0.589 -65.875 -13.992 1 85.12 43 LEU B CA 1
ATOM 5885 C C . LEU B 1 43 ? -1.43 -65.875 -12.719 1 85.12 43 LEU B C 1
ATOM 5887 O O . LEU B 1 43 ? -2.529 -65.312 -12.719 1 85.12 43 LEU B O 1
ATOM 5891 N N . PRO B 1 44 ? -0.919 -66.312 -11.711 1 81.75 44 PRO B N 1
ATOM 5892 C CA . PRO B 1 44 ? -1.721 -66.438 -10.484 1 81.75 44 PRO B CA 1
ATOM 5893 C C . PRO B 1 44 ? -2.133 -65.062 -9.93 1 81.75 44 PRO B C 1
ATOM 5895 O O . PRO B 1 44 ? -3.158 -65 -9.25 1 81.75 44 PRO B O 1
ATOM 5898 N N . GLU B 1 45 ? -1.457 -64 -10.203 1 77.12 45 GLU B N 1
ATOM 5899 C CA . GLU B 1 45 ? -1.715 -62.688 -9.648 1 77.12 45 GLU B CA 1
ATOM 5900 C C . GLU B 1 45 ? -3.045 -62.125 -10.148 1 77.12 45 GLU B C 1
ATOM 5902 O O . GLU B 1 45 ? -3.66 -61.312 -9.484 1 77.12 45 GLU B O 1
ATOM 5907 N N . LEU B 1 46 ? -3.449 -62.625 -11.195 1 72.81 46 LEU B N 1
ATOM 5908 C CA . LEU B 1 46 ? -4.676 -62.125 -11.797 1 72.81 46 LEU B CA 1
ATOM 5909 C C . LEU B 1 46 ? -5.902 -62.625 -11.031 1 72.81 46 LEU B C 1
ATOM 5911 O O . LEU B 1 46 ? -6.977 -62 -11.125 1 72.81 46 LEU B O 1
ATOM 5915 N N . TRP B 1 47 ? -5.613 -63.656 -10.211 1 76.94 47 TRP B N 1
ATOM 5916 C CA . TRP B 1 47 ? -6.734 -64.25 -9.492 1 76.94 47 TRP B CA 1
ATOM 5917 C C . TRP B 1 47 ? -6.883 -63.656 -8.102 1 76.94 47 TRP B C 1
ATOM 5919 O O . TRP B 1 47 ? -7.828 -63.969 -7.379 1 76.94 47 TRP B O 1
ATOM 5929 N N . GLU B 1 48 ? -5.926 -62.781 -7.871 1 77.62 48 GLU B N 1
ATOM 5930 C CA . GLU B 1 48 ? -5.957 -62.156 -6.543 1 77.62 48 GLU B CA 1
ATOM 5931 C C . GLU B 1 48 ? -6.949 -61 -6.488 1 77.62 48 GLU B C 1
ATOM 5933 O O . GLU B 1 48 ? -7.363 -60.594 -5.402 1 77.62 48 GLU B O 1
ATOM 5938 N N . ILE B 1 49 ? -7.344 -60.5 -7.531 1 75.38 49 ILE B N 1
ATOM 5939 C CA . ILE B 1 49 ? -8.273 -59.375 -7.598 1 75.38 49 ILE B CA 1
ATOM 5940 C C . ILE B 1 49 ? -9.633 -59.844 -8.086 1 75.38 49 ILE B C 1
ATOM 5942 O O . ILE B 1 49 ? -9.766 -60.312 -9.219 1 75.38 49 ILE B O 1
ATOM 5946 N N . ALA B 1 50 ? -10.609 -59.781 -7.316 1 78.25 50 ALA B N 1
ATOM 5947 C CA . ALA B 1 50 ? -11.922 -60.375 -7.543 1 78.25 50 ALA B CA 1
ATOM 5948 C C . ALA B 1 50 ? -12.539 -59.875 -8.844 1 78.25 50 ALA B C 1
ATOM 5950 O O . ALA B 1 50 ? -13.078 -60.656 -9.625 1 78.25 50 ALA B O 1
ATOM 5951 N N . ASP B 1 51 ? -12.438 -58.625 -9.102 1 80.44 51 ASP B N 1
ATOM 5952 C CA . ASP B 1 51 ? -13.055 -58.062 -10.297 1 80.44 51 ASP B CA 1
ATOM 5953 C C . ASP B 1 51 ? -12.383 -58.562 -11.562 1 80.44 51 ASP B C 1
ATOM 5955 O O . ASP B 1 51 ? -13.047 -58.812 -12.57 1 80.44 51 ASP B O 1
ATOM 5959 N N . ILE B 1 52 ? -11.109 -58.844 -11.5 1 81.31 52 ILE B N 1
ATOM 5960 C CA . ILE B 1 52 ? -10.359 -59.344 -12.648 1 81.31 52 ILE B CA 1
ATOM 5961 C C . ILE B 1 52 ? -10.703 -60.812 -12.891 1 81.31 52 ILE B C 1
ATOM 5963 O O . ILE B 1 52 ? -10.859 -61.219 -14.039 1 81.31 52 ILE B O 1
ATOM 5967 N N . GLU B 1 53 ? -10.914 -61.562 -11.789 1 83.38 53 GLU B N 1
ATOM 5968 C CA . GLU B 1 53 ? -11.266 -62.969 -11.906 1 83.38 53 GLU B CA 1
ATOM 5969 C C . GLU B 1 53 ? -12.594 -63.156 -12.641 1 83.38 53 GLU B C 1
ATOM 5971 O O . GLU B 1 53 ? -12.688 -63.938 -13.578 1 83.38 53 GLU B O 1
ATOM 5976 N N . ALA B 1 54 ? -13.57 -62.406 -12.195 1 83.88 54 ALA B N 1
ATOM 5977 C CA . ALA B 1 54 ? -14.898 -62.5 -12.797 1 83.88 54 ALA B CA 1
ATOM 5978 C C . ALA B 1 54 ? -14.867 -62.156 -14.281 1 83.88 54 ALA B C 1
ATOM 5980 O O . ALA B 1 54 ? -15.453 -62.844 -15.109 1 83.88 54 ALA B O 1
ATOM 5981 N N . LEU B 1 55 ? -14.156 -61.188 -14.609 1 85.94 55 LEU B N 1
ATOM 5982 C CA . LEU B 1 55 ? -14.109 -60.719 -15.992 1 85.94 55 LEU B CA 1
ATOM 5983 C C . LEU B 1 55 ? -13.273 -61.656 -16.859 1 85.94 55 LEU B C 1
ATOM 5985 O O . LEU B 1 55 ? -13.562 -61.844 -18.031 1 85.94 55 LEU B O 1
ATOM 5989 N N . THR B 1 56 ? -12.266 -62.25 -16.203 1 84.31 56 THR B N 1
ATOM 5990 C CA . THR B 1 56 ? -11.414 -63.188 -16.938 1 84.31 56 THR B CA 1
ATOM 5991 C C . THR B 1 56 ? -12.203 -64.438 -17.359 1 84.31 56 THR B C 1
ATOM 5993 O O . THR B 1 56 ? -12.031 -64.938 -18.469 1 84.31 56 THR B O 1
ATOM 5996 N N . LEU B 1 57 ? -13.039 -64.938 -16.469 1 83.56 57 LEU B N 1
ATOM 5997 C CA . LEU B 1 57 ? -13.883 -66.062 -16.781 1 83.56 57 LEU B CA 1
ATOM 5998 C C . LEU B 1 57 ? -14.773 -65.75 -17.984 1 83.56 57 LEU B C 1
ATOM 6000 O O . LEU B 1 57 ? -14.852 -66.562 -18.906 1 83.56 57 LEU B O 1
ATOM 6004 N N . GLU B 1 58 ? -15.336 -64.625 -17.906 1 85.19 58 GLU B N 1
ATOM 6005 C CA . GLU B 1 58 ? -16.234 -64.25 -18.984 1 85.19 58 GLU B CA 1
ATOM 6006 C C . GLU B 1 58 ? -15.461 -64 -20.281 1 85.19 58 GLU B C 1
ATOM 6008 O O . GLU B 1 58 ? -15.898 -64.438 -21.344 1 85.19 58 GLU B O 1
ATOM 6013 N N . GLU B 1 59 ? -14.352 -63.406 -20.203 1 88.12 59 GLU B N 1
ATOM 6014 C CA . GLU B 1 59 ? -13.516 -63.125 -21.359 1 88.12 59 GLU B CA 1
ATOM 6015 C C . GLU B 1 59 ? -13.031 -64.375 -22.031 1 88.12 59 GLU B C 1
ATOM 6017 O O . GLU B 1 59 ? -13.062 -64.5 -23.266 1 88.12 59 GLU B O 1
ATOM 6022 N N . THR B 1 60 ? -12.57 -65.375 -21.297 1 85.88 60 THR B N 1
ATOM 6023 C CA . THR B 1 60 ? -12.047 -66.625 -21.844 1 85.88 60 THR B CA 1
ATOM 6024 C C . THR B 1 60 ? -13.141 -67.438 -22.594 1 85.88 60 THR B C 1
ATOM 6026 O O . THR B 1 60 ? -12.906 -67.938 -23.688 1 85.88 60 THR B O 1
ATOM 6029 N N . ALA B 1 61 ? -14.273 -67.438 -22 1 85.56 61 ALA B N 1
ATOM 6030 C CA . ALA B 1 61 ? -15.383 -68.125 -22.656 1 85.56 61 ALA B CA 1
ATOM 6031 C C . ALA B 1 61 ? -15.727 -67.438 -23.984 1 85.56 61 ALA B C 1
ATOM 6033 O O . ALA B 1 61 ? -15.992 -68.125 -24.984 1 85.56 61 ALA B O 1
ATOM 6034 N N . GLN B 1 62 ? -15.672 -66.188 -24 1 87.38 62 GLN B N 1
ATOM 6035 C CA . GLN B 1 62 ? -16 -65.438 -25.203 1 87.38 62 GLN B CA 1
ATOM 6036 C C . GLN B 1 62 ? -14.953 -65.688 -26.297 1 87.38 62 GLN B C 1
ATOM 6038 O O . GLN B 1 62 ? -15.289 -65.812 -27.469 1 87.38 62 GLN B O 1
ATOM 6043 N N . HIS B 1 63 ? -13.703 -65.75 -25.906 1 86.75 63 HIS B N 1
ATOM 6044 C CA . HIS B 1 63 ? -12.633 -66 -26.859 1 86.75 63 HIS B CA 1
ATOM 6045 C C . HIS B 1 63 ? -12.766 -67.375 -27.484 1 86.75 63 HIS B C 1
ATOM 6047 O O . HIS B 1 63 ? -12.594 -67.562 -28.688 1 86.75 63 HIS B O 1
ATOM 6053 N N . VAL B 1 64 ? -13.078 -68.375 -26.672 1 86.12 64 VAL B N 1
ATOM 6054 C CA . VAL B 1 64 ? -13.219 -69.75 -27.172 1 86.12 64 VAL B CA 1
ATOM 6055 C C . VAL B 1 64 ? -14.375 -69.875 -28.156 1 86.12 64 VAL B C 1
ATOM 6057 O O . VAL B 1 64 ? -14.234 -70.438 -29.234 1 86.12 64 VAL B O 1
ATOM 6060 N N . THR B 1 65 ? -15.383 -69.188 -27.766 1 85.81 65 THR B N 1
ATOM 6061 C CA . THR B 1 65 ? -16.562 -69.188 -28.625 1 85.81 65 THR B CA 1
ATOM 6062 C C . THR B 1 65 ? -16.25 -68.5 -29.953 1 85.81 65 THR B C 1
ATOM 6064 O O . THR B 1 65 ? -16.609 -69 -31.016 1 85.81 65 THR B O 1
ATOM 6067 N N . ALA B 1 66 ? -15.586 -67.438 -29.859 1 86.25 66 ALA B N 1
ATOM 6068 C CA . ALA B 1 66 ? -15.258 -66.688 -31.062 1 86.25 66 ALA B CA 1
ATOM 6069 C C . ALA B 1 66 ? -14.344 -67.438 -32 1 86.25 66 ALA B C 1
ATOM 6071 O O . ALA B 1 66 ? -14.516 -67.438 -33.219 1 86.25 66 ALA B O 1
ATOM 6072 N N . LEU B 1 67 ? -13.422 -68.188 -31.453 1 82.75 67 LEU B N 1
ATOM 6073 C CA . LEU B 1 67 ? -12.5 -68.938 -32.25 1 82.75 67 LEU B CA 1
ATOM 6074 C C . LEU B 1 67 ? -13.227 -70.125 -32.969 1 82.75 67 LEU B C 1
ATOM 6076 O O . LEU B 1 67 ? -13 -70.375 -34.125 1 82.75 67 LEU B O 1
ATOM 6080 N N . LEU B 1 68 ? -14.078 -70.75 -32.25 1 84.75 68 LEU B N 1
ATOM 6081 C CA . LEU B 1 68 ? -14.82 -71.875 -32.812 1 84.75 68 LEU B CA 1
ATOM 6082 C C . LEU B 1 68 ? -15.742 -71.375 -33.938 1 84.75 68 LEU B C 1
ATOM 6084 O O . LEU B 1 68 ? -15.883 -72.062 -34.969 1 84.75 68 LEU B O 1
ATOM 6088 N N . ASP B 1 69 ? -16.266 -70.188 -33.688 1 86.44 69 ASP B N 1
ATOM 6089 C CA . ASP B 1 69 ? -17.109 -69.625 -34.719 1 86.44 69 ASP B CA 1
ATOM 6090 C C . ASP B 1 69 ? -16.281 -69.312 -35.969 1 86.44 69 ASP B C 1
ATOM 6092 O O . ASP B 1 69 ? -16.766 -69.5 -37.094 1 86.44 69 ASP B O 1
ATOM 6096 N N . LEU B 1 70 ? -15.078 -68.938 -35.719 1 85.12 70 LEU B N 1
ATOM 6097 C CA . LEU B 1 70 ? -14.195 -68.562 -36.844 1 85.12 70 LEU B CA 1
ATOM 6098 C C . LEU B 1 70 ? -13.812 -69.812 -37.625 1 85.12 70 LEU B C 1
ATOM 6100 O O . LEU B 1 70 ? -13.703 -69.75 -38.844 1 85.12 70 LEU B O 1
ATOM 6104 N N . LEU B 1 71 ? -13.617 -70.938 -36.938 1 84.25 71 LEU B N 1
ATOM 6105 C CA . LEU B 1 71 ? -13.227 -72.188 -37.594 1 84.25 71 LEU B CA 1
ATOM 6106 C C . LEU B 1 71 ? -14.398 -72.75 -38.375 1 84.25 71 LEU B C 1
ATOM 6108 O O . LEU B 1 71 ? -14.188 -73.438 -39.406 1 84.25 71 LEU B O 1
ATOM 6112 N N . GLU B 1 72 ? -15.586 -72.438 -37.844 1 83.12 72 GLU B N 1
ATOM 6113 C CA . GLU B 1 72 ? -16.781 -72.938 -38.5 1 83.12 72 GLU B CA 1
ATOM 6114 C C . GLU B 1 72 ? -17.188 -72.062 -39.688 1 83.12 72 GLU B C 1
ATOM 6116 O O . GLU B 1 72 ? -17.906 -72.5 -40.562 1 83.12 72 GLU B O 1
ATOM 6121 N N . ALA B 1 73 ? -16.703 -70.875 -39.562 1 76.69 73 ALA B N 1
ATOM 6122 C CA . ALA B 1 73 ? -17.125 -69.938 -40.594 1 76.69 73 ALA B CA 1
ATOM 6123 C C . ALA B 1 73 ? -16.438 -70.25 -41.938 1 76.69 73 ALA B C 1
ATOM 6125 O O . ALA B 1 73 ? -15.461 -71 -41.969 1 76.69 73 ALA B O 1
ATOM 6126 N N . HIS B 1 74 ? -16.984 -69.688 -42.969 1 64.12 74 HIS B N 1
ATOM 6127 C CA . HIS B 1 74 ? -16.516 -69.875 -44.344 1 64.12 74 HIS B CA 1
ATOM 6128 C C . HIS B 1 74 ? -15.086 -69.375 -44.5 1 64.12 74 HIS B C 1
ATOM 6130 O O . HIS B 1 74 ? -14.68 -68.438 -43.844 1 64.12 74 HIS B O 1
ATOM 6136 N N . PRO B 1 75 ? -14.328 -70.062 -45.312 1 65.44 75 PRO B N 1
ATOM 6137 C CA . PRO B 1 75 ? -12.945 -69.625 -45.625 1 65.44 75 PRO B CA 1
ATOM 6138 C C . PRO B 1 75 ? -12.812 -68.188 -46.031 1 65.44 75 PRO B C 1
ATOM 6140 O O . PRO B 1 75 ? -13.609 -67.688 -46.812 1 65.44 75 PRO B O 1
ATOM 6143 N N . GLY B 1 76 ? -12.016 -67.312 -45.312 1 62.78 76 GLY B N 1
ATOM 6144 C CA . GLY B 1 76 ? -11.781 -65.938 -45.625 1 62.78 76 GLY B CA 1
ATOM 6145 C C . GLY B 1 76 ? -12.422 -65 -44.625 1 62.78 76 GLY B C 1
ATOM 6146 O O . GLY B 1 76 ? -12.383 -63.781 -44.844 1 62.78 76 GLY B O 1
ATOM 6147 N N . ALA B 1 77 ? -13.141 -65.5 -43.688 1 64.62 77 ALA B N 1
ATOM 6148 C CA . ALA B 1 77 ? -13.789 -64.625 -42.688 1 64.62 77 ALA B CA 1
ATOM 6149 C C . ALA B 1 77 ? -12.758 -63.875 -41.875 1 64.62 77 ALA B C 1
ATOM 6151 O O . ALA B 1 77 ? -11.719 -64.438 -41.5 1 64.62 77 ALA B O 1
ATOM 6152 N N . SER B 1 78 ? -12.914 -62.594 -41.812 1 68.81 78 SER B N 1
ATOM 6153 C CA . SER B 1 78 ? -12.016 -61.75 -41.031 1 68.81 78 SER B CA 1
ATOM 6154 C C . SER B 1 78 ? -12.156 -62 -39.531 1 68.81 78 SER B C 1
ATOM 6156 O O . SER B 1 78 ? -13.227 -62.375 -39.062 1 68.81 78 SER B O 1
ATOM 6158 N N . ALA B 1 79 ? -11.016 -61.938 -38.812 1 71.5 79 ALA B N 1
ATOM 6159 C CA . ALA B 1 79 ? -11.008 -62.125 -37.375 1 71.5 79 ALA B CA 1
ATOM 6160 C C . ALA B 1 79 ? -11.961 -61.156 -36.688 1 71.5 79 ALA B C 1
ATOM 6162 O O . ALA B 1 79 ? -12.023 -59.969 -37.031 1 71.5 79 ALA B O 1
ATOM 6163 N N . PRO B 1 80 ? -12.805 -61.656 -35.844 1 75.56 80 PRO B N 1
ATOM 6164 C CA . PRO B 1 80 ? -13.758 -60.812 -35.125 1 75.56 80 PRO B CA 1
ATOM 6165 C C . PRO B 1 80 ? -13.078 -59.812 -34.188 1 75.56 80 PRO B C 1
ATOM 6167 O O . PRO B 1 80 ? -11.883 -59.938 -33.906 1 75.56 80 PRO B O 1
ATOM 6170 N N . GLU B 1 81 ? -13.906 -58.844 -33.844 1 80.75 81 GLU B N 1
ATOM 6171 C CA . GLU B 1 81 ? -13.477 -57.844 -32.844 1 80.75 81 GLU B CA 1
ATOM 6172 C C . GLU B 1 81 ? -13.297 -58.5 -31.484 1 80.75 81 GLU B C 1
ATOM 6174 O O . GLU B 1 81 ? -13.852 -59.594 -31.219 1 80.75 81 GLU B O 1
ATOM 6179 N N . ALA B 1 82 ? -12.352 -57.875 -30.766 1 84.62 82 ALA B N 1
ATOM 6180 C CA . ALA B 1 82 ? -12.156 -58.375 -29.406 1 84.62 82 ALA B CA 1
ATOM 6181 C C . ALA B 1 82 ? -13.469 -58.344 -28.609 1 84.62 82 ALA B C 1
ATOM 6183 O O . ALA B 1 82 ? -14.258 -57.406 -28.75 1 84.62 82 ALA B O 1
ATOM 6184 N N . PRO B 1 83 ? -13.758 -59.312 -27.891 1 86.12 83 PRO B N 1
ATOM 6185 C CA . PRO B 1 83 ? -14.953 -59.312 -27.047 1 86.12 83 PRO B CA 1
ATOM 6186 C C . PRO B 1 83 ? -14.984 -58.125 -26.078 1 86.12 83 PRO B C 1
ATOM 6188 O O . PRO B 1 83 ? -13.938 -57.656 -25.625 1 86.12 83 PRO B O 1
ATOM 6191 N N . PRO B 1 84 ? -16.125 -57.625 -25.781 1 86.44 84 PRO B N 1
ATOM 6192 C CA . PRO B 1 84 ? -16.266 -56.5 -24.875 1 86.44 84 PRO B CA 1
ATOM 6193 C C . PRO B 1 84 ? -15.586 -56.719 -23.531 1 86.44 84 PRO B C 1
ATOM 6195 O O . PRO B 1 84 ? -14.977 -55.812 -22.969 1 86.44 84 PRO B O 1
ATOM 6198 N N . ALA B 1 85 ? -15.68 -58 -23.094 1 87.94 85 ALA B N 1
ATOM 6199 C CA . ALA B 1 85 ? -15.062 -58.312 -21.797 1 87.94 85 ALA B CA 1
ATOM 6200 C C . ALA B 1 85 ? -13.547 -58.094 -21.859 1 87.94 85 ALA B C 1
ATOM 6202 O O . ALA B 1 85 ? -12.93 -57.75 -20.859 1 87.94 85 ALA B O 1
ATOM 6203 N N . ALA B 1 86 ? -13 -58.25 -23.031 1 88.38 86 ALA B N 1
ATOM 6204 C CA . ALA B 1 86 ? -11.562 -58.062 -23.203 1 88.38 86 ALA B CA 1
ATOM 6205 C C . ALA B 1 86 ? -11.172 -56.594 -23.062 1 88.38 86 ALA B C 1
ATOM 6207 O O . ALA B 1 86 ? -10.148 -56.281 -22.453 1 88.38 86 ALA B O 1
ATOM 6208 N N . LEU B 1 87 ? -12.023 -55.719 -23.516 1 90.12 87 LEU B N 1
ATOM 6209 C CA . LEU B 1 87 ? -11.781 -54.281 -23.422 1 90.12 87 LEU B CA 1
ATOM 6210 C C . LEU B 1 87 ? -11.945 -53.812 -21.984 1 90.12 87 LEU B C 1
ATOM 6212 O O . LEU B 1 87 ? -11.164 -53 -21.5 1 90.12 87 LEU B O 1
ATOM 6216 N N . ASP B 1 88 ? -12.922 -54.375 -21.359 1 89.06 88 ASP B N 1
ATOM 6217 C CA . ASP B 1 88 ? -13.172 -54.031 -19.969 1 89.06 88 ASP B CA 1
ATOM 6218 C C . ASP B 1 88 ? -12.008 -54.438 -19.078 1 89.06 88 ASP B C 1
ATOM 6220 O O . ASP B 1 88 ? -11.609 -53.688 -18.172 1 89.06 88 ASP B O 1
ATOM 6224 N N . ILE B 1 89 ? -11.445 -55.531 -19.359 1 87.94 89 ILE B N 1
ATOM 6225 C CA . ILE B 1 89 ? -10.32 -56 -18.578 1 87.94 89 ILE B CA 1
ATOM 6226 C C . ILE B 1 89 ? -9.102 -55.125 -18.828 1 87.94 89 ILE B C 1
ATOM 6228 O O . ILE B 1 89 ? -8.344 -54.844 -17.906 1 87.94 89 ILE B O 1
ATOM 6232 N N . ALA B 1 90 ? -8.961 -54.75 -20.031 1 88.19 90 ALA B N 1
ATOM 6233 C CA . ALA B 1 90 ? -7.844 -53.875 -20.375 1 88.19 90 ALA B CA 1
ATOM 6234 C C . ALA B 1 90 ? -7.918 -52.531 -19.609 1 88.19 90 ALA B C 1
ATOM 6236 O O . ALA B 1 90 ? -6.918 -52.094 -19.047 1 88.19 90 ALA B O 1
ATOM 6237 N N . ARG B 1 91 ? -9.094 -52 -19.516 1 87.25 91 ARG B N 1
ATOM 6238 C CA . ARG B 1 91 ? -9.297 -50.75 -18.797 1 87.25 91 ARG B CA 1
ATOM 6239 C C . ARG B 1 91 ? -9.078 -50.938 -17.297 1 87.25 91 ARG B C 1
ATOM 6241 O O . ARG B 1 91 ? -8.469 -50.094 -16.641 1 87.25 91 ARG B O 1
ATOM 6248 N N . LEU B 1 92 ? -9.586 -52.031 -16.844 1 85.06 92 LEU B N 1
ATOM 6249 C CA . LEU B 1 92 ? -9.422 -52.344 -15.43 1 85.06 92 LEU B CA 1
ATOM 6250 C C . LEU B 1 92 ? -7.945 -52.531 -15.078 1 85.06 92 LEU B C 1
ATOM 6252 O O . LEU B 1 92 ? -7.496 -52.062 -14.023 1 85.06 92 LEU B O 1
ATOM 6256 N N . TYR B 1 93 ? -7.129 -53.156 -15.945 1 82.88 93 TYR B N 1
ATOM 6257 C CA . TYR B 1 93 ? -5.688 -53.281 -15.758 1 82.88 93 TYR B CA 1
ATOM 6258 C C . TYR B 1 93 ? -5.016 -51.906 -15.68 1 82.88 93 TYR B C 1
ATOM 6260 O O . TYR B 1 93 ? -4.195 -51.688 -14.797 1 82.88 93 TYR B O 1
ATOM 6268 N N . ALA B 1 94 ? -5.477 -51.094 -16.547 1 79.5 94 ALA B N 1
ATOM 6269 C CA . ALA B 1 94 ? -4.918 -49.75 -16.594 1 79.5 94 ALA B CA 1
ATOM 6270 C C . ALA B 1 94 ? -5.191 -49 -15.289 1 79.5 94 ALA B C 1
ATOM 6272 O O . ALA B 1 94 ? -4.297 -48.375 -14.734 1 79.5 94 ALA B O 1
ATOM 6273 N N . ARG B 1 95 ? -6.371 -49.125 -14.773 1 74.88 95 ARG B N 1
ATOM 6274 C CA . ARG B 1 95 ? -6.789 -48.438 -13.555 1 74.88 95 ARG B CA 1
ATOM 6275 C C . ARG B 1 95 ? -6.035 -48.969 -12.344 1 74.88 95 ARG B C 1
ATOM 6277 O O . ARG B 1 95 ? -5.695 -48.188 -11.43 1 74.88 95 ARG B O 1
ATOM 6284 N N . ARG B 1 96 ? -5.727 -50.312 -12.5 1 73.38 96 ARG B N 1
ATOM 6285 C CA . ARG B 1 96 ? -5.105 -50.969 -11.344 1 73.38 96 ARG B CA 1
ATOM 6286 C C . ARG B 1 96 ? -3.588 -50.969 -11.477 1 73.38 96 ARG B C 1
ATOM 6288 O O . ARG B 1 96 ? -2.889 -51.531 -10.633 1 73.38 96 ARG B O 1
ATOM 6295 N N . GLY B 1 97 ? -3.115 -50.406 -12.57 1 72.75 97 GLY B N 1
ATOM 6296 C CA . GLY B 1 97 ? -1.679 -50.344 -12.781 1 72.75 97 GLY B CA 1
ATOM 6297 C C . GLY B 1 97 ? -1.045 -51.656 -13.164 1 72.75 97 GLY B C 1
ATOM 6298 O O . GLY B 1 97 ? 0.147 -51.875 -12.938 1 72.75 97 GLY B O 1
ATOM 6299 N N . ILE B 1 98 ? -1.893 -52.625 -13.648 1 76.62 98 ILE B N 1
ATOM 6300 C CA . ILE B 1 98 ? -1.379 -53.906 -14.125 1 76.62 98 ILE B CA 1
ATOM 6301 C C . ILE B 1 98 ? -0.876 -53.75 -15.555 1 76.62 98 ILE B C 1
ATOM 6303 O O . ILE B 1 98 ? -1.592 -53.25 -16.422 1 76.62 98 ILE B O 1
ATOM 6307 N N . PRO B 1 99 ? 0.324 -54.188 -15.758 1 75.69 99 PRO B N 1
ATOM 6308 C CA . PRO B 1 99 ? 0.871 -54 -17.109 1 75.69 99 PRO B CA 1
ATOM 6309 C C . PRO B 1 99 ? 0.072 -54.781 -18.172 1 75.69 99 PRO B C 1
ATOM 6311 O O . PRO B 1 99 ? -0.399 -55.875 -17.906 1 75.69 99 PRO B O 1
ATOM 6314 N N . VAL B 1 100 ? -0.06 -54.25 -19.312 1 82.56 100 VAL B N 1
ATOM 6315 C CA . VAL B 1 100 ? -0.841 -54.812 -20.391 1 82.56 100 VAL B CA 1
ATOM 6316 C C . VAL B 1 100 ? -0.176 -56.094 -20.875 1 82.56 100 VAL B C 1
ATOM 6318 O O . VAL B 1 100 ? -0.835 -56.969 -21.453 1 82.56 100 VAL B O 1
ATOM 6321 N N . SER B 1 101 ? 1.142 -56.312 -20.578 1 79.38 101 SER B N 1
ATOM 6322 C CA . SER B 1 101 ? 1.871 -57.5 -21 1 79.38 101 SER B CA 1
ATOM 6323 C C . SER B 1 101 ? 1.273 -58.75 -20.391 1 79.38 101 SER B C 1
ATOM 6325 O O . SER B 1 101 ? 1.345 -59.844 -20.984 1 79.38 101 SER B O 1
ATOM 6327 N N . ARG B 1 102 ? 0.681 -58.594 -19.234 1 82.25 102 ARG B N 1
ATOM 6328 C CA . ARG B 1 102 ? 0.065 -59.75 -18.594 1 82.25 102 ARG B CA 1
ATOM 6329 C C . ARG B 1 102 ? -1.166 -60.219 -19.359 1 82.25 102 ARG B C 1
ATOM 6331 O O . ARG B 1 102 ? -1.418 -61.438 -19.469 1 82.25 102 ARG B O 1
ATOM 6338 N N . LEU B 1 103 ? -1.867 -59.25 -19.828 1 82.81 103 LEU B N 1
ATOM 6339 C CA . LEU B 1 103 ? -3.053 -59.594 -20.609 1 82.81 103 LEU B CA 1
ATOM 6340 C C . LEU B 1 103 ? -2.668 -60.219 -21.938 1 82.81 103 LEU B C 1
ATOM 6342 O O . LEU B 1 103 ? -3.305 -61.188 -22.375 1 82.81 103 LEU B O 1
ATOM 6346 N N . LEU B 1 104 ? -1.673 -59.781 -22.547 1 83.38 104 LEU B N 1
ATOM 6347 C CA . LEU B 1 104 ? -1.217 -60.344 -23.812 1 83.38 104 LEU B CA 1
ATOM 6348 C C . LEU B 1 104 ? -0.667 -61.75 -23.625 1 83.38 104 LEU B C 1
ATOM 6350 O O . LEU B 1 104 ? -0.86 -62.625 -24.484 1 83.38 104 LEU B O 1
ATOM 6354 N N . ARG B 1 105 ? -0.011 -61.969 -22.562 1 83.31 105 ARG B N 1
ATOM 6355 C CA . ARG B 1 105 ? 0.464 -63.312 -22.234 1 83.31 105 ARG B CA 1
ATOM 6356 C C . ARG B 1 105 ? -0.702 -64.312 -22.078 1 83.31 105 ARG B C 1
ATOM 6358 O O . ARG B 1 105 ? -0.637 -65.438 -22.531 1 83.31 105 ARG B O 1
ATOM 6365 N N . ALA B 1 106 ? -1.696 -63.781 -21.422 1 84.62 106 ALA B N 1
ATOM 6366 C CA . ALA B 1 106 ? -2.883 -64.625 -21.266 1 84.62 106 ALA B CA 1
ATOM 6367 C C . ALA B 1 106 ? -3.441 -65.062 -22.625 1 84.62 106 ALA B C 1
ATOM 6369 O O . ALA B 1 106 ? -3.814 -66.188 -22.812 1 84.62 106 ALA B O 1
ATOM 6370 N N . TYR B 1 107 ? -3.469 -64.188 -23.562 1 83.56 107 TYR B N 1
ATOM 6371 C CA . TYR B 1 107 ? -3.988 -64.438 -24.891 1 83.56 107 TYR B CA 1
ATOM 6372 C C . TYR B 1 107 ? -3.131 -65.5 -25.578 1 83.56 107 TYR B C 1
ATOM 6374 O O . TYR B 1 107 ? -3.654 -66.438 -26.219 1 83.56 107 TYR B O 1
ATOM 6382 N N . ARG B 1 108 ? -1.907 -65.438 -25.422 1 80.94 108 ARG B N 1
ATOM 6383 C CA . ARG B 1 108 ? -0.995 -66.375 -26.062 1 80.94 108 ARG B CA 1
ATOM 6384 C C . ARG B 1 108 ? -1.093 -67.75 -25.438 1 80.94 108 ARG B C 1
ATOM 6386 O O . ARG B 1 108 ? -1.079 -68.75 -26.141 1 80.94 108 ARG B O 1
ATOM 6393 N N . LEU B 1 109 ? -1.18 -67.812 -24.203 1 82.75 109 LEU B N 1
ATOM 6394 C CA . LEU B 1 109 ? -1.342 -69.062 -23.5 1 82.75 109 LEU B CA 1
ATOM 6395 C C . LEU B 1 109 ? -2.645 -69.75 -23.906 1 82.75 109 LEU B C 1
ATOM 6397 O O . LEU B 1 109 ? -2.678 -71 -24.125 1 82.75 109 LEU B O 1
ATOM 6401 N N . ASP B 1 110 ? -3.598 -69 -24.016 1 84.12 110 ASP B N 1
ATOM 6402 C CA . ASP B 1 110 ? -4.887 -69.5 -24.438 1 84.12 110 ASP B CA 1
ATOM 6403 C C . ASP B 1 110 ? -4.801 -70.062 -25.859 1 84.12 110 ASP B C 1
ATOM 6405 O O . ASP B 1 110 ? -5.332 -71.188 -26.125 1 84.12 110 ASP B O 1
ATOM 6409 N N . HIS B 1 111 ? -4.148 -69.312 -26.672 1 82 111 HIS B N 1
ATOM 6410 C CA . HIS B 1 111 ? -3.992 -69.812 -28.047 1 82 111 HIS B CA 1
ATOM 6411 C C . HIS B 1 111 ? -3.254 -71.125 -28.109 1 82 111 HIS B C 1
ATOM 6413 O O . HIS B 1 111 ? -3.695 -72.062 -28.797 1 82 111 HIS B O 1
ATOM 6419 N N . LEU B 1 112 ? -2.195 -71.188 -27.422 1 82.62 112 LEU B N 1
ATOM 6420 C CA . LEU B 1 112 ? -1.399 -72.438 -27.422 1 82.62 112 LEU B CA 1
ATOM 6421 C C . LEU B 1 112 ? -2.191 -73.625 -26.844 1 82.62 112 LEU B C 1
ATOM 6423 O O . LEU B 1 112 ? -2.158 -74.688 -27.391 1 82.62 112 LEU B O 1
ATOM 6427 N N . THR B 1 113 ? -2.891 -73.312 -25.828 1 85.75 113 THR B N 1
ATOM 6428 C CA . THR B 1 113 ? -3.674 -74.375 -25.188 1 85.75 113 THR B CA 1
ATOM 6429 C C . THR B 1 113 ? -4.777 -74.875 -26.125 1 85.75 113 THR B C 1
ATOM 6431 O O . THR B 1 113 ? -5.016 -76.062 -26.219 1 85.75 113 THR B O 1
ATOM 6434 N N . LEU B 1 114 ? -5.379 -74 -26.75 1 84.44 114 LEU B N 1
ATOM 6435 C CA . LEU B 1 114 ? -6.438 -74.375 -27.688 1 84.44 114 LEU B CA 1
ATOM 6436 C C . LEU B 1 114 ? -5.871 -75.188 -28.859 1 84.44 114 LEU B C 1
ATOM 6438 O O . LEU B 1 114 ? -6.484 -76.125 -29.297 1 84.44 114 LEU B O 1
ATOM 6442 N N . LEU B 1 115 ? -4.734 -74.75 -29.312 1 83.75 115 LEU B N 1
ATOM 6443 C CA . LEU B 1 115 ? -4.078 -75.5 -30.391 1 83.75 115 LEU B CA 1
ATOM 6444 C C . LEU B 1 115 ? -3.734 -76.938 -29.953 1 83.75 115 LEU B C 1
ATOM 6446 O O . LEU B 1 115 ? -3.936 -77.875 -30.719 1 83.75 115 LEU B O 1
ATOM 6450 N N . GLU B 1 116 ? -3.324 -77 -28.781 1 85.06 116 GLU B N 1
ATOM 6451 C CA . GLU B 1 116 ? -2.977 -78.312 -28.25 1 85.06 116 GLU B CA 1
ATOM 6452 C C . GLU B 1 116 ? -4.203 -79.25 -28.141 1 85.06 116 GLU B C 1
ATOM 6454 O O . GLU B 1 116 ? -4.141 -80.438 -28.469 1 85.06 116 GLU B O 1
ATOM 6459 N N . GLN B 1 117 ? -5.258 -78.688 -27.797 1 84.81 117 GLN B N 1
ATOM 6460 C CA . GLN B 1 117 ? -6.488 -79.438 -27.656 1 84.81 117 GLN B CA 1
ATOM 6461 C C . GLN B 1 117 ? -7.035 -79.875 -29.016 1 84.81 117 GLN B C 1
ATOM 6463 O O . GLN B 1 117 ? -7.488 -81 -29.172 1 84.81 117 GLN B O 1
ATOM 6468 N N . LEU B 1 118 ? -6.91 -79 -29.906 1 81.19 118 LEU B N 1
ATOM 6469 C CA . LEU B 1 118 ? -7.387 -79.312 -31.25 1 81.19 118 LEU B CA 1
ATOM 6470 C C . LEU B 1 118 ? -6.508 -80.375 -31.906 1 81.19 118 LEU B C 1
ATOM 6472 O O . LEU B 1 118 ? -7.016 -81.312 -32.562 1 81.19 118 LEU B O 1
ATOM 6476 N N . GLN B 1 119 ? -5.246 -80.312 -31.641 1 83.06 119 GLN B N 1
ATOM 6477 C CA . GLN B 1 119 ? -4.301 -81.25 -32.188 1 83.06 119 GLN B CA 1
ATOM 6478 C C . GLN B 1 119 ? -4.516 -82.625 -31.547 1 83.06 119 GLN B C 1
ATOM 6480 O O . GLN B 1 119 ? -4.309 -83.688 -32.188 1 83.06 119 GLN B O 1
ATOM 6485 N N . ALA B 1 120 ? -4.938 -82.625 -30.344 1 84.81 120 ALA B N 1
ATOM 6486 C CA . ALA B 1 120 ? -5.191 -83.875 -29.641 1 84.81 120 ALA B CA 1
ATOM 6487 C C . ALA B 1 120 ? -6.434 -84.562 -30.203 1 84.81 120 ALA B C 1
ATOM 6489 O O . ALA B 1 120 ? -6.508 -85.812 -30.219 1 84.81 120 ALA B O 1
ATOM 6490 N N . GLU B 1 121 ? -7.32 -83.875 -30.781 1 87.12 121 GLU B N 1
ATOM 6491 C CA . GLU B 1 121 ? -8.594 -84.375 -31.234 1 87.12 121 GLU B CA 1
ATOM 6492 C C . GLU B 1 121 ? -8.547 -84.75 -32.719 1 87.12 121 GLU B C 1
ATOM 6494 O O . GLU B 1 121 ? -9.305 -85.562 -33.219 1 87.12 121 GLU B O 1
ATOM 6499 N N . ALA B 1 122 ? -7.605 -84.125 -33.438 1 88.69 122 ALA B N 1
ATOM 6500 C CA . ALA B 1 122 ? -7.555 -84.25 -34.906 1 88.69 122 ALA B CA 1
ATOM 6501 C C . ALA B 1 122 ? -7.352 -85.688 -35.344 1 88.69 122 ALA B C 1
ATOM 6503 O O . ALA B 1 122 ? -8.039 -86.188 -36.25 1 88.69 122 ALA B O 1
ATOM 6504 N N . PRO B 1 123 ? -6.441 -86.438 -34.656 1 87.12 123 PRO B N 1
ATOM 6505 C CA . PRO B 1 123 ? -6.199 -87.812 -35.094 1 87.12 123 PRO B CA 1
ATOM 6506 C C . PRO B 1 123 ? -7.41 -88.75 -34.875 1 87.12 123 PRO B C 1
ATOM 6508 O O . PRO B 1 123 ? -7.48 -89.812 -35.469 1 87.12 123 PRO B O 1
ATOM 6511 N N . ARG B 1 124 ? -8.336 -88.312 -34.125 1 87.19 124 ARG B N 1
ATOM 6512 C CA . ARG B 1 124 ? -9.547 -89.125 -33.906 1 87.19 124 ARG B CA 1
ATOM 6513 C C . ARG B 1 124 ? -10.484 -89 -35.094 1 87.19 124 ARG B C 1
ATOM 6515 O O . ARG B 1 124 ? -11.312 -89.875 -35.344 1 87.19 124 ARG B O 1
ATOM 6522 N N . LEU B 1 125 ? -10.32 -88 -35.906 1 88.88 125 LEU B N 1
ATOM 6523 C CA . LEU B 1 125 ? -11.219 -87.75 -37.031 1 88.88 125 LEU B CA 1
ATOM 6524 C C . LEU B 1 125 ? -10.586 -88.25 -38.344 1 88.88 125 LEU B C 1
ATOM 6526 O O . LEU B 1 125 ? -11.297 -88.625 -39.281 1 88.88 125 LEU B O 1
ATOM 6530 N N . THR B 1 126 ? -9.211 -88.125 -38.344 1 88.44 126 THR B N 1
ATOM 6531 C CA . THR B 1 126 ? -8.531 -88.562 -39.562 1 88.44 126 THR B CA 1
ATOM 6532 C C . THR B 1 126 ? -7.156 -89.188 -39.219 1 88.44 126 THR B C 1
ATOM 6534 O O . THR B 1 126 ? -6.496 -88.688 -38.281 1 88.44 126 THR B O 1
ATOM 6537 N N . GLY B 1 127 ? -6.703 -90.188 -40 1 86 127 GLY B N 1
ATOM 6538 C CA . GLY B 1 127 ? -5.375 -90.812 -39.812 1 86 127 GLY B CA 1
ATOM 6539 C C . GLY B 1 127 ? -4.355 -90.188 -40.781 1 86 127 GLY B C 1
ATOM 6540 O O . GLY B 1 127 ? -3.209 -90.688 -40.844 1 86 127 GLY B O 1
ATOM 6541 N N . ASP B 1 128 ? -4.797 -89.188 -41.594 1 90.31 128 ASP B N 1
ATOM 6542 C CA . ASP B 1 128 ? -3.918 -88.562 -42.594 1 90.31 128 ASP B CA 1
ATOM 6543 C C . ASP B 1 128 ? -3.086 -87.438 -41.938 1 90.31 128 ASP B C 1
ATOM 6545 O O . ASP B 1 128 ? -3.557 -86.312 -41.75 1 90.31 128 ASP B O 1
ATOM 6549 N N . TRP B 1 129 ? -1.882 -87.75 -41.688 1 89.06 129 TRP B N 1
ATOM 6550 C CA . TRP B 1 129 ? -1.024 -86.812 -40.969 1 89.06 129 TRP B CA 1
ATOM 6551 C C . TRP B 1 129 ? -0.65 -85.625 -41.844 1 89.06 129 TRP B C 1
ATOM 6553 O O . TRP B 1 129 ? -0.287 -84.562 -41.312 1 89.06 129 TRP B O 1
ATOM 6563 N N . HIS B 1 130 ? -0.676 -85.812 -43.094 1 86.69 130 HIS B N 1
ATOM 6564 C CA . HIS B 1 130 ? -0.46 -84.625 -43.969 1 86.69 130 HIS B CA 1
ATOM 6565 C C . HIS B 1 130 ? -1.588 -83.625 -43.844 1 86.69 130 HIS B C 1
ATOM 6567 O O . HIS B 1 130 ? -1.335 -82.438 -43.719 1 86.69 130 HIS B O 1
ATOM 6573 N N . MET B 1 131 ? -2.779 -84.125 -43.781 1 87.88 131 MET B N 1
ATOM 6574 C CA . MET B 1 131 ? -3.945 -83.312 -43.594 1 87.88 131 MET B CA 1
ATOM 6575 C C . MET B 1 131 ? -3.92 -82.625 -42.219 1 87.88 131 MET B C 1
ATOM 6577 O O . MET B 1 131 ? -4.211 -81.438 -42.094 1 87.88 131 MET B O 1
ATOM 6581 N N . ILE B 1 132 ? -3.492 -83.312 -41.25 1 88.88 132 ILE B N 1
ATOM 6582 C CA . ILE B 1 132 ? -3.438 -82.812 -39.875 1 88.88 132 ILE B CA 1
ATOM 6583 C C . ILE B 1 132 ? -2.398 -81.688 -39.781 1 88.88 132 ILE B C 1
ATOM 6585 O O . ILE B 1 132 ? -2.633 -80.688 -39.156 1 88.88 132 ILE B O 1
ATOM 6589 N N . ASN B 1 133 ? -1.322 -81.938 -40.469 1 88.44 133 ASN B N 1
ATOM 6590 C CA . ASN B 1 133 ? -0.283 -80.875 -40.469 1 88.44 133 ASN B CA 1
ATOM 6591 C C . ASN B 1 133 ? -0.744 -79.625 -41.188 1 88.44 133 ASN B C 1
ATOM 6593 O O . ASN B 1 133 ? -0.495 -78.5 -40.688 1 88.44 133 ASN B O 1
ATOM 6597 N N . GLN B 1 134 ? -1.409 -79.812 -42.219 1 86.75 134 GLN B N 1
ATOM 6598 C CA . GLN B 1 134 ? -1.933 -78.625 -42.906 1 86.75 134 GLN B CA 1
ATOM 6599 C C . GLN B 1 134 ? -2.977 -77.875 -42.094 1 86.75 134 GLN B C 1
ATOM 6601 O O . GLN B 1 134 ? -3.008 -76.625 -42.062 1 86.75 134 GLN B O 1
ATOM 6606 N N . ALA B 1 135 ? -3.779 -78.688 -41.438 1 86.38 135 ALA B N 1
ATOM 6607 C CA . ALA B 1 135 ? -4.793 -78.062 -40.562 1 86.38 135 ALA B CA 1
ATOM 6608 C C . ALA B 1 135 ? -4.148 -77.312 -39.375 1 86.38 135 ALA B C 1
ATOM 6610 O O . ALA B 1 135 ? -4.629 -76.312 -38.969 1 86.38 135 ALA B O 1
ATOM 6611 N N . THR B 1 136 ? -3.088 -77.875 -38.906 1 85.94 136 THR B N 1
ATOM 6612 C CA . THR B 1 136 ? -2.357 -77.25 -37.844 1 85.94 136 THR B CA 1
ATOM 6613 C C . THR B 1 136 ? -1.796 -75.875 -38.281 1 85.94 136 THR B C 1
ATOM 6615 O O . THR B 1 136 ? -1.943 -74.875 -37.562 1 85.94 136 THR B O 1
ATOM 6618 N N . MET B 1 137 ? -1.257 -75.875 -39.375 1 85.12 137 MET B N 1
ATOM 6619 C CA . MET B 1 137 ? -0.694 -74.625 -39.906 1 85.12 137 MET B CA 1
ATOM 6620 C C . MET B 1 137 ? -1.788 -73.562 -40.125 1 85.12 137 MET B C 1
ATOM 6622 O O . MET B 1 137 ? -1.607 -72.375 -39.812 1 85.12 137 MET B O 1
ATOM 6626 N N . ARG B 1 138 ? -2.846 -74.062 -40.625 1 85.31 138 ARG B N 1
ATOM 6627 C CA . ARG B 1 138 ? -3.975 -73.125 -40.844 1 85.31 138 ARG B CA 1
ATOM 6628 C C . ARG B 1 138 ? -4.531 -72.625 -39.531 1 85.31 138 ARG B C 1
ATOM 6630 O O . ARG B 1 138 ? -4.875 -71.438 -39.406 1 85.31 138 ARG B O 1
ATOM 6637 N N . LEU B 1 139 ? -4.574 -73.438 -38.594 1 83.75 139 LEU B N 1
ATOM 6638 C CA . LEU B 1 139 ? -5.066 -73.062 -37.281 1 83.75 139 LEU B CA 1
ATOM 6639 C C . LEU B 1 139 ? -4.137 -72.062 -36.625 1 83.75 139 LEU B C 1
ATOM 6641 O O . LEU B 1 139 ? -4.598 -71.125 -35.969 1 83.75 139 LEU B O 1
ATOM 6645 N N . VAL B 1 140 ? -2.883 -72.312 -36.75 1 84.06 140 VAL B N 1
ATOM 6646 C CA . VAL B 1 140 ? -1.906 -71.375 -36.219 1 84.06 140 VAL B CA 1
ATOM 6647 C C . VAL B 1 140 ? -2.09 -70 -36.844 1 84.06 140 VAL B C 1
ATOM 6649 O O . VAL B 1 140 ? -2.104 -68.938 -36.156 1 84.06 140 VAL B O 1
ATOM 6652 N N . ALA B 1 141 ? -2.289 -70 -38.094 1 82.62 141 ALA B N 1
ATOM 6653 C CA . ALA B 1 141 ? -2.467 -68.75 -38.844 1 82.62 141 ALA B CA 1
ATOM 6654 C C . ALA B 1 141 ? -3.736 -68 -38.375 1 82.62 141 ALA B C 1
ATOM 6656 O O . ALA B 1 141 ? -3.727 -66.812 -38.156 1 82.62 141 ALA B O 1
ATOM 6657 N N . ILE B 1 142 ? -4.793 -68.75 -38.25 1 82.56 142 ILE B N 1
ATOM 6658 C CA . ILE B 1 142 ? -6.062 -68.188 -37.812 1 82.56 142 ILE B CA 1
ATOM 6659 C C . ILE B 1 142 ? -5.926 -67.688 -36.375 1 82.56 142 ILE B C 1
ATOM 6661 O O . ILE B 1 142 ? -6.398 -66.562 -36.062 1 82.56 142 ILE B O 1
ATOM 6665 N N . GLY B 1 143 ? -5.293 -68.5 -35.562 1 81.94 143 GLY B N 1
ATOM 6666 C CA . GLY B 1 143 ? -5.066 -68.062 -34.188 1 81.94 143 GLY B CA 1
ATOM 6667 C C . GLY B 1 143 ? -4.234 -66.812 -34.094 1 81.94 143 GLY B C 1
ATOM 6668 O O . GLY B 1 143 ? -4.543 -65.938 -33.281 1 81.94 143 GLY B O 1
ATOM 6669 N N . PHE B 1 144 ? -3.248 -66.75 -34.844 1 79.75 144 PHE B N 1
ATOM 6670 C CA . PHE B 1 144 ? -2.396 -65.562 -34.875 1 79.75 144 PHE B CA 1
ATOM 6671 C C . PHE B 1 144 ? -3.186 -64.312 -35.281 1 79.75 144 PHE B C 1
ATOM 6673 O O . PHE B 1 144 ? -3.059 -63.25 -34.688 1 79.75 144 PHE B O 1
ATOM 6680 N N . ASP B 1 145 ? -3.955 -64.5 -36.281 1 81.19 145 ASP B N 1
ATOM 6681 C CA . ASP B 1 145 ? -4.754 -63.344 -36.75 1 81.19 145 ASP B CA 1
ATOM 6682 C C . ASP B 1 145 ? -5.742 -62.875 -35.688 1 81.19 145 ASP B C 1
ATOM 6684 O O . ASP B 1 145 ? -5.93 -61.688 -35.5 1 81.19 145 ASP B O 1
ATOM 6688 N N . TYR B 1 146 ? -6.266 -63.812 -35.031 1 84.06 146 TYR B N 1
ATOM 6689 C CA . TYR B 1 146 ? -7.23 -63.5 -34 1 84.06 146 TYR B CA 1
ATOM 6690 C C . TYR B 1 146 ? -6.555 -62.781 -32.844 1 84.06 146 TYR B C 1
ATOM 6692 O O . TYR B 1 146 ? -7.051 -61.75 -32.344 1 84.06 146 TYR B O 1
ATOM 6700 N N . VAL B 1 147 ? -5.461 -63.281 -32.312 1 81.62 147 VAL B N 1
ATOM 6701 C CA . VAL B 1 147 ? -4.742 -62.688 -31.203 1 81.62 147 VAL B CA 1
ATOM 6702 C C . VAL B 1 147 ? -4.223 -61.312 -31.594 1 81.62 147 VAL B C 1
ATOM 6704 O O . VAL B 1 147 ? -4.242 -60.375 -30.781 1 81.62 147 VAL B O 1
ATOM 6707 N N . ASP B 1 148 ? -3.822 -61.219 -32.844 1 79.62 148 ASP B N 1
ATOM 6708 C CA . ASP B 1 148 ? -3.316 -59.938 -33.344 1 79.62 148 ASP B CA 1
ATOM 6709 C C . ASP B 1 148 ? -4.398 -58.875 -33.281 1 79.62 148 ASP B C 1
ATOM 6711 O O . ASP B 1 148 ? -4.18 -57.781 -32.719 1 79.62 148 ASP B O 1
ATOM 6715 N N . ARG B 1 149 ? -5.492 -59.188 -33.781 1 81.81 149 ARG B N 1
ATOM 6716 C CA . ARG B 1 149 ? -6.59 -58.219 -33.812 1 81.81 149 ARG B CA 1
ATOM 6717 C C . ARG B 1 149 ? -7.059 -57.875 -32.406 1 81.81 149 ARG B C 1
ATOM 6719 O O . ARG B 1 149 ? -7.254 -56.719 -32.062 1 81.81 149 ARG B O 1
ATOM 6726 N N . SER B 1 150 ? -7.188 -58.875 -31.562 1 83.88 150 SER B N 1
ATOM 6727 C CA . SER B 1 150 ? -7.617 -58.656 -30.188 1 83.88 150 SER B CA 1
ATOM 6728 C C . SER B 1 150 ? -6.602 -57.844 -29.406 1 83.88 150 SER B C 1
ATOM 6730 O O . SER B 1 150 ? -6.973 -56.938 -28.641 1 83.88 150 SER B O 1
ATOM 6732 N N . SER B 1 151 ? -5.332 -58.094 -29.594 1 81.75 151 SER B N 1
ATOM 6733 C CA . SER B 1 151 ? -4.27 -57.375 -28.906 1 81.75 151 SER B CA 1
ATOM 6734 C C . SER B 1 151 ? -4.258 -55.906 -29.297 1 81.75 151 SER B C 1
ATOM 6736 O O . SER B 1 151 ? -4.039 -55.031 -28.453 1 81.75 151 SER B O 1
ATOM 6738 N N . GLU B 1 152 ? -4.43 -55.688 -30.562 1 82.69 152 GLU B N 1
ATOM 6739 C CA . GLU B 1 152 ? -4.465 -54.281 -31.016 1 82.69 152 GLU B CA 1
ATOM 6740 C C . GLU B 1 152 ? -5.559 -53.5 -30.312 1 82.69 152 GLU B C 1
ATOM 6742 O O . GLU B 1 152 ? -5.32 -52.375 -29.844 1 82.69 152 GLU B O 1
ATOM 6747 N N . GLU B 1 153 ? -6.699 -54.062 -30.188 1 87.44 153 GLU B N 1
ATOM 6748 C CA . GLU B 1 153 ? -7.836 -53.375 -29.578 1 87.44 153 GLU B CA 1
ATOM 6749 C C . GLU B 1 153 ? -7.656 -53.25 -28.062 1 87.44 153 GLU B C 1
ATOM 6751 O O . GLU B 1 153 ? -7.945 -52.188 -27.484 1 87.44 153 GLU B O 1
ATOM 6756 N N . VAL B 1 154 ? -7.121 -54.25 -27.453 1 87.31 154 VAL B N 1
ATOM 6757 C CA . VAL B 1 154 ? -6.961 -54.281 -26 1 87.31 154 VAL B CA 1
ATOM 6758 C C . VAL B 1 154 ? -5.863 -53.281 -25.594 1 87.31 154 VAL B C 1
ATOM 6760 O O . VAL B 1 154 ? -6.012 -52.562 -24.609 1 87.31 154 VAL B O 1
ATOM 6763 N N . VAL B 1 155 ? -4.789 -53.281 -26.297 1 82.25 155 VAL B N 1
ATOM 6764 C CA . VAL B 1 155 ? -3.699 -52.344 -26 1 82.25 155 VAL B CA 1
ATOM 6765 C C . VAL B 1 155 ? -4.172 -50.906 -26.203 1 82.25 155 VAL B C 1
ATOM 6767 O O . VAL B 1 155 ? -3.848 -50.031 -25.406 1 82.25 155 VAL B O 1
ATOM 6770 N N . ALA B 1 156 ? -4.918 -50.75 -27.266 1 82.31 156 ALA B N 1
ATOM 6771 C CA . ALA B 1 156 ? -5.469 -49.406 -27.516 1 82.31 156 ALA B CA 1
ATOM 6772 C C . ALA B 1 156 ? -6.352 -48.969 -26.344 1 82.31 156 ALA B C 1
ATOM 6774 O O . ALA B 1 156 ? -6.25 -47.812 -25.875 1 82.31 156 ALA B O 1
ATOM 6775 N N . ALA B 1 157 ? -7.25 -49.844 -25.859 1 85.88 157 ALA B N 1
ATOM 6776 C CA . ALA B 1 157 ? -8.133 -49.531 -24.734 1 85.88 157 ALA B CA 1
ATOM 6777 C C . ALA B 1 157 ? -7.336 -49.25 -23.469 1 85.88 157 ALA B C 1
ATOM 6779 O O . ALA B 1 157 ? -7.656 -48.344 -22.703 1 85.88 157 ALA B O 1
ATOM 6780 N N . TYR B 1 158 ? -6.34 -50.031 -23.188 1 83.38 158 TYR B N 1
ATOM 6781 C CA . TYR B 1 158 ? -5.461 -49.875 -22.047 1 83.38 158 TYR B CA 1
ATOM 6782 C C . TYR B 1 158 ? -4.77 -48.5 -22.078 1 83.38 158 TYR B C 1
ATOM 6784 O O . TYR B 1 158 ? -4.762 -47.781 -21.094 1 83.38 158 TYR B O 1
ATOM 6792 N N . GLN B 1 159 ? -4.211 -48.188 -23.203 1 74.81 159 GLN B N 1
ATOM 6793 C CA . GLN B 1 159 ? -3.488 -46.938 -23.375 1 74.81 159 GLN B CA 1
ATOM 6794 C C . GLN B 1 159 ? -4.426 -45.719 -23.234 1 74.81 159 GLN B C 1
ATOM 6796 O O . GLN B 1 159 ? -4.07 -44.719 -22.625 1 74.81 159 GLN B O 1
ATOM 6801 N N . GLU B 1 160 ? -5.516 -45.875 -23.812 1 75.38 160 GLU B N 1
ATOM 6802 C CA . GLU B 1 160 ? -6.5 -44.781 -23.688 1 75.38 160 GLU B CA 1
ATOM 6803 C C . GLU B 1 160 ? -6.859 -44.531 -22.234 1 75.38 160 GLU B C 1
ATOM 6805 O O . GLU B 1 160 ? -6.973 -43.375 -21.812 1 75.38 160 GLU B O 1
ATOM 6810 N N . GLU B 1 161 ? -7.062 -45.594 -21.531 1 76.88 161 GLU B N 1
ATOM 6811 C CA . GLU B 1 161 ? -7.406 -45.469 -20.109 1 76.88 161 GLU B CA 1
ATOM 6812 C C . GLU B 1 161 ? -6.25 -44.844 -19.312 1 76.88 161 GLU B C 1
ATOM 6814 O O . GLU B 1 161 ? -6.461 -44 -18.453 1 76.88 161 GLU B O 1
ATOM 6819 N N . ARG B 1 162 ? -5.09 -45.25 -19.562 1 68.69 162 ARG B N 1
ATOM 6820 C CA . ARG B 1 162 ? -3.912 -44.688 -18.891 1 68.69 162 ARG B CA 1
ATOM 6821 C C . ARG B 1 162 ? -3.742 -43.219 -19.203 1 68.69 162 ARG B C 1
ATOM 6823 O O . ARG B 1 162 ? -3.441 -42.406 -18.297 1 68.69 162 ARG B O 1
ATOM 6830 N N . ASP B 1 163 ? -3.84 -42.969 -20.438 1 65.94 163 ASP B N 1
ATOM 6831 C CA . ASP B 1 163 ? -3.764 -41.562 -20.859 1 65.94 163 ASP B CA 1
ATOM 6832 C C . ASP B 1 163 ? -4.836 -40.719 -20.172 1 65.94 163 ASP B C 1
ATOM 6834 O O . ASP B 1 163 ? -4.566 -39.594 -19.734 1 65.94 163 ASP B O 1
ATOM 6838 N N . ARG B 1 164 ? -5.992 -41.312 -20.078 1 66.75 164 ARG B N 1
ATOM 6839 C CA . ARG B 1 164 ? -7.094 -40.594 -19.422 1 66.75 164 ARG B CA 1
ATOM 6840 C C . ARG B 1 164 ? -6.766 -40.312 -17.969 1 66.75 164 ARG B C 1
ATOM 6842 O O . ARG B 1 164 ? -7.004 -39.219 -17.484 1 66.75 164 ARG B O 1
ATOM 6849 N N . LEU B 1 165 ? -6.246 -41.281 -17.281 1 64.5 165 LEU B N 1
ATOM 6850 C CA . LEU B 1 165 ? -5.883 -41.094 -15.875 1 64.5 165 LEU B CA 1
ATOM 6851 C C . LEU B 1 165 ? -4.797 -40.031 -15.719 1 64.5 165 LEU B C 1
ATOM 6853 O O . LEU B 1 165 ? -4.867 -39.188 -14.828 1 64.5 165 LEU B O 1
ATOM 6857 N N . LEU B 1 166 ? -3.787 -40.188 -16.453 1 60.28 166 LEU B N 1
ATOM 6858 C CA . LEU B 1 166 ? -2.711 -39.219 -16.406 1 60.28 166 LEU B CA 1
ATOM 6859 C C . LEU B 1 166 ? -3.227 -37.812 -16.797 1 60.28 166 LEU B C 1
ATOM 6861 O O . LEU B 1 166 ? -2.848 -36.812 -16.172 1 60.28 166 LEU B O 1
ATOM 6865 N N . GLN B 1 167 ? -4.004 -37.906 -17.75 1 61.25 167 GLN B N 1
ATOM 6866 C CA . GLN B 1 167 ? -4.57 -36.656 -18.234 1 61.25 167 GLN B CA 1
ATOM 6867 C C . GLN B 1 167 ? -5.43 -36 -17.156 1 61.25 167 GLN B C 1
ATOM 6869 O O . GLN B 1 167 ? -5.441 -34.781 -17.031 1 61.25 167 GLN B O 1
ATOM 6874 N N . ARG B 1 168 ? -6.113 -36.875 -16.406 1 64.19 168 ARG B N 1
ATOM 6875 C CA . ARG B 1 168 ? -6.969 -36.312 -15.367 1 64.19 168 ARG B CA 1
ATOM 6876 C C . ARG B 1 168 ? -6.145 -35.562 -14.336 1 64.19 168 ARG B C 1
ATOM 6878 O O . ARG B 1 168 ? -6.516 -34.469 -13.93 1 64.19 168 ARG B O 1
ATOM 6885 N N . ARG B 1 169 ? -5.125 -36.281 -13.828 1 63.81 169 ARG B N 1
ATOM 6886 C CA . ARG B 1 169 ? -4.238 -35.625 -12.883 1 63.81 169 ARG B CA 1
ATOM 6887 C C . ARG B 1 169 ? -3.695 -34.312 -13.469 1 63.81 169 ARG B C 1
ATOM 6889 O O . ARG B 1 169 ? -3.688 -33.281 -12.797 1 63.81 169 ARG B O 1
ATOM 6896 N N . LEU B 1 170 ? -3.266 -34.469 -14.617 1 62.84 170 LEU B N 1
ATOM 6897 C CA . LEU B 1 170 ? -2.701 -33.312 -15.289 1 62.84 170 LEU B CA 1
ATOM 6898 C C . LEU B 1 170 ? -3.766 -32.25 -15.516 1 62.84 170 LEU B C 1
ATOM 6900 O O . LEU B 1 170 ? -3.49 -31.047 -15.383 1 62.84 170 LEU B O 1
ATOM 6904 N N . ALA B 1 171 ? -4.879 -32.781 -15.711 1 68.75 171 ALA B N 1
ATOM 6905 C CA . ALA B 1 171 ? -5.98 -31.859 -15.969 1 68.75 171 ALA B CA 1
ATOM 6906 C C . ALA B 1 171 ? -6.34 -31.078 -14.711 1 68.75 171 ALA B C 1
ATOM 6908 O O . ALA B 1 171 ? -6.594 -29.875 -14.773 1 68.75 171 ALA B O 1
ATOM 6909 N N . LEU B 1 172 ? -6.305 -31.875 -13.602 1 74.56 172 LEU B N 1
ATOM 6910 C CA . LEU B 1 172 ? -6.664 -31.188 -12.359 1 74.56 172 LEU B CA 1
ATOM 6911 C C . LEU B 1 172 ? -5.598 -30.172 -11.961 1 74.56 172 LEU B C 1
ATOM 6913 O O . LEU B 1 172 ? -5.922 -29.047 -11.57 1 74.56 172 LEU B O 1
ATOM 6917 N N . THR B 1 173 ? -4.414 -30.547 -12.062 1 70.19 173 THR B N 1
ATOM 6918 C CA . THR B 1 173 ? -3.322 -29.641 -11.727 1 70.19 173 THR B CA 1
ATOM 6919 C C . THR B 1 173 ? -3.301 -28.438 -12.672 1 70.19 173 THR B C 1
ATOM 6921 O O . THR B 1 173 ? -3.039 -27.312 -12.258 1 70.19 173 THR B O 1
ATOM 6924 N N . ASP B 1 174 ? -3.529 -28.719 -13.844 1 68.69 174 ASP B N 1
ATOM 6925 C CA . ASP B 1 174 ? -3.592 -27.656 -14.836 1 68.69 174 ASP B CA 1
ATOM 6926 C C . ASP B 1 174 ? -4.73 -26.688 -14.531 1 68.69 174 ASP B C 1
ATOM 6928 O O . ASP B 1 174 ? -4.551 -25.469 -14.594 1 68.69 174 ASP B O 1
ATOM 6932 N N . ARG B 1 175 ? -5.824 -27.25 -14.203 1 76 175 ARG B N 1
ATOM 6933 C CA . ARG B 1 175 ? -6.965 -26.422 -13.859 1 76 175 ARG B CA 1
ATOM 6934 C C . ARG B 1 175 ? -6.668 -25.562 -12.625 1 76 175 ARG B C 1
ATOM 6936 O O . ARG B 1 175 ? -7.012 -24.391 -12.586 1 76 175 ARG B O 1
ATOM 6943 N N . ALA B 1 176 ? -6.074 -26.25 -11.672 1 76.94 176 ALA B N 1
ATOM 6944 C CA . ALA B 1 176 ? -5.707 -25.531 -10.453 1 76.94 176 ALA B CA 1
ATOM 6945 C C . ALA B 1 176 ? -4.742 -24.391 -10.766 1 76.94 176 ALA B C 1
ATOM 6947 O O . ALA B 1 176 ? -4.898 -23.281 -10.25 1 76.94 176 ALA B O 1
ATOM 6948 N N . SER B 1 177 ? -3.822 -24.656 -11.578 1 70.56 177 SER B N 1
ATOM 6949 C CA . SER B 1 177 ? -2.801 -23.672 -11.93 1 70.56 177 SER B CA 1
ATOM 6950 C C . SER B 1 177 ? -3.408 -22.484 -12.672 1 70.56 177 SER B C 1
ATOM 6952 O O . SER B 1 177 ? -2.969 -21.344 -12.492 1 70.56 177 SER B O 1
ATOM 6954 N N . LYS B 1 178 ? -4.41 -22.75 -13.375 1 72.12 178 LYS B N 1
ATOM 6955 C CA . LYS B 1 178 ? -5.016 -21.719 -14.211 1 72.12 178 LYS B CA 1
ATOM 6956 C C . LYS B 1 178 ? -6.059 -20.922 -13.438 1 72.12 178 LYS B C 1
ATOM 6958 O O . LYS B 1 178 ? -6.223 -19.719 -13.664 1 72.12 178 LYS B O 1
ATOM 6963 N N . ARG B 1 179 ? -6.641 -21.578 -12.539 1 82 179 ARG B N 1
ATOM 6964 C CA . ARG B 1 179 ? -7.848 -20.969 -11.992 1 82 179 ARG B CA 1
ATOM 6965 C C . ARG B 1 179 ? -7.598 -20.422 -10.594 1 82 179 ARG B C 1
ATOM 6967 O O . ARG B 1 179 ? -8.367 -19.594 -10.094 1 82 179 ARG B O 1
ATOM 6974 N N . ILE B 1 180 ? -6.559 -20.969 -9.992 1 83.81 180 ILE B N 1
ATOM 6975 C CA . ILE B 1 180 ? -6.344 -20.516 -8.617 1 83.81 180 ILE B CA 1
ATOM 6976 C C . ILE B 1 180 ? -5.355 -19.359 -8.609 1 83.81 180 ILE B C 1
ATOM 6978 O O . ILE B 1 180 ? -4.273 -19.438 -9.188 1 83.81 180 ILE B O 1
ATOM 6982 N N . GLY B 1 181 ? -5.648 -18.281 -7.957 1 77.88 181 GLY B N 1
ATOM 6983 C CA . GLY B 1 181 ? -4.746 -17.172 -7.758 1 77.88 181 GLY B CA 1
ATOM 6984 C C . GLY B 1 181 ? -4.812 -16.141 -8.875 1 77.88 181 GLY B C 1
ATOM 6985 O O . GLY B 1 181 ? -3.828 -15.453 -9.156 1 77.88 181 GLY B O 1
ATOM 6986 N N . THR B 1 182 ? -5.891 -16.016 -9.523 1 75 182 THR B N 1
ATOM 6987 C CA . THR B 1 182 ? -6.074 -15.094 -10.641 1 75 182 THR B CA 1
ATOM 6988 C C . THR B 1 182 ? -6.301 -13.672 -10.125 1 75 182 THR B C 1
ATOM 6990 O O . THR B 1 182 ? -6.137 -12.711 -10.875 1 75 182 THR B O 1
ATOM 6993 N N . THR B 1 183 ? -6.637 -13.688 -8.836 1 77.62 183 THR B N 1
ATOM 6994 C CA . THR B 1 183 ? -6.887 -12.383 -8.234 1 77.62 183 THR B CA 1
ATOM 6995 C C . THR B 1 183 ? -6.09 -12.227 -6.941 1 77.62 183 THR B C 1
ATOM 6997 O O . THR B 1 183 ? -5.508 -13.188 -6.441 1 77.62 183 THR B O 1
ATOM 7000 N N . LEU B 1 184 ? -5.93 -11.102 -6.559 1 85.94 184 LEU B N 1
ATOM 7001 C CA . LEU B 1 184 ? -5.312 -10.82 -5.266 1 85.94 184 LEU B CA 1
ATOM 7002 C C . LEU B 1 184 ? -6.371 -10.594 -4.191 1 85.94 184 LEU B C 1
ATOM 7004 O O . LEU B 1 184 ? -6.309 -9.609 -3.451 1 85.94 184 LEU B O 1
ATOM 7008 N N . ASP B 1 185 ? -7.348 -11.43 -4.184 1 89.25 185 ASP B N 1
ATOM 7009 C CA . ASP B 1 185 ? -8.422 -11.453 -3.191 1 89.25 185 ASP B CA 1
ATOM 7010 C C . ASP B 1 185 ? -8.438 -12.773 -2.434 1 89.25 185 ASP B C 1
ATOM 7012 O O . ASP B 1 185 ? -8.523 -13.844 -3.041 1 89.25 185 ASP B O 1
ATOM 7016 N N . ILE B 1 186 ? -8.344 -12.742 -1.154 1 91.5 186 ILE B N 1
ATOM 7017 C CA . ILE B 1 186 ? -8.227 -13.922 -0.305 1 91.5 186 ILE B CA 1
ATOM 7018 C C . ILE B 1 186 ? -9.461 -14.805 -0.482 1 91.5 186 ILE B C 1
ATOM 7020 O O . ILE B 1 186 ? -9.344 -16 -0.74 1 91.5 186 ILE B O 1
ATOM 7024 N N . SER B 1 187 ? -10.672 -14.211 -0.333 1 93.12 187 SER B N 1
ATOM 7025 C CA . SER B 1 187 ? -11.922 -14.953 -0.415 1 93.12 187 SER B CA 1
ATOM 7026 C C . SER B 1 187 ? -12.094 -15.594 -1.789 1 93.12 187 SER B C 1
ATOM 7028 O O . SER B 1 187 ? -12.469 -16.766 -1.892 1 93.12 187 SER B O 1
ATOM 7030 N N . ARG B 1 188 ? -11.781 -14.867 -2.789 1 92.69 188 ARG B N 1
ATOM 7031 C CA . ARG B 1 188 ? -11.945 -15.391 -4.141 1 92.69 188 ARG B CA 1
ATOM 7032 C C . ARG B 1 188 ? -10.977 -16.531 -4.402 1 92.69 188 ARG B C 1
ATOM 7034 O O . ARG B 1 188 ? -11.336 -17.531 -5.027 1 92.69 188 ARG B O 1
ATOM 7041 N N . THR B 1 189 ? -9.734 -16.391 -3.996 1 92.5 189 THR B N 1
ATOM 7042 C CA . THR B 1 189 ? -8.758 -17.469 -4.164 1 92.5 189 THR B CA 1
ATOM 7043 C C . THR B 1 189 ? -9.219 -18.734 -3.457 1 92.5 189 THR B C 1
ATOM 7045 O O . THR B 1 189 ? -9.109 -19.828 -4.008 1 92.5 189 THR B O 1
ATOM 7048 N N . ALA B 1 190 ? -9.688 -18.594 -2.223 1 95.56 190 ALA B N 1
ATOM 7049 C CA . ALA B 1 190 ? -10.203 -19.734 -1.485 1 95.56 190 ALA B CA 1
ATOM 7050 C C . ALA B 1 190 ? -11.383 -20.375 -2.215 1 95.56 190 ALA B C 1
ATOM 7052 O O . ALA B 1 190 ? -11.5 -21.594 -2.271 1 95.56 190 ALA B O 1
ATOM 7053 N N . GLU B 1 191 ? -12.242 -19.547 -2.75 1 95.75 191 GLU B N 1
ATOM 7054 C CA . GLU B 1 191 ? -13.383 -20.031 -3.518 1 95.75 191 GLU B CA 1
ATOM 7055 C C . GLU B 1 191 ? -12.93 -20.781 -4.762 1 95.75 191 GLU B C 1
ATOM 7057 O O . GLU B 1 191 ? -13.492 -21.828 -5.105 1 95.75 191 GLU B O 1
ATOM 7062 N N . GLU B 1 192 ? -11.945 -20.203 -5.426 1 93.75 192 GLU B N 1
ATOM 7063 C CA . GLU B 1 192 ? -11.391 -20.875 -6.602 1 93.75 192 GLU B CA 1
ATOM 7064 C C . GLU B 1 192 ? -10.859 -22.25 -6.258 1 93.75 192 GLU B C 1
ATOM 7066 O O . GLU B 1 192 ? -11.055 -23.203 -7.012 1 93.75 192 GLU B O 1
ATOM 7071 N N . LEU B 1 193 ? -10.195 -22.391 -5.168 1 94.12 193 LEU B N 1
ATOM 7072 C CA . LEU B 1 193 ? -9.688 -23.672 -4.707 1 94.12 193 LEU B CA 1
ATOM 7073 C C . LEU B 1 193 ? -10.82 -24.672 -4.516 1 94.12 193 LEU B C 1
ATOM 7075 O O . LEU B 1 193 ? -10.742 -25.812 -4.992 1 94.12 193 LEU B O 1
ATOM 7079 N N . THR B 1 194 ? -11.891 -24.234 -3.869 1 96.56 194 THR B N 1
ATOM 7080 C CA . THR B 1 194 ? -13.008 -25.125 -3.621 1 96.56 194 THR B CA 1
ATOM 7081 C C . THR B 1 194 ? -13.695 -25.516 -4.93 1 96.56 194 THR B C 1
ATOM 7083 O O . THR B 1 194 ? -14.133 -26.656 -5.098 1 96.56 194 THR B O 1
ATOM 7086 N N . GLU B 1 195 ? -13.734 -24.609 -5.871 1 93.94 195 GLU B N 1
ATOM 7087 C CA . GLU B 1 195 ? -14.359 -24.875 -7.164 1 93.94 195 GLU B CA 1
ATOM 7088 C C . GLU B 1 195 ? -13.586 -25.922 -7.953 1 93.94 195 GLU B C 1
ATOM 7090 O O . GLU B 1 195 ? -14.172 -26.875 -8.469 1 93.94 195 GLU B O 1
ATOM 7095 N N . VAL B 1 196 ? -12.336 -25.734 -7.988 1 91.31 196 VAL B N 1
ATOM 7096 C CA . VAL B 1 196 ? -11.477 -26.641 -8.75 1 91.31 196 VAL B CA 1
ATOM 7097 C C . VAL B 1 196 ? -11.531 -28.047 -8.141 1 91.31 196 VAL B C 1
ATOM 7099 O O . VAL B 1 196 ? -11.625 -29.047 -8.859 1 91.31 196 VAL B O 1
ATOM 7102 N N . CYS B 1 197 ? -11.578 -28.188 -6.879 1 93.81 197 CYS B N 1
ATOM 7103 C CA . CYS B 1 197 ? -11.422 -29.469 -6.211 1 93.81 197 CYS B CA 1
ATOM 7104 C C . CYS B 1 197 ? -12.75 -30.203 -6.117 1 93.81 197 CYS B C 1
ATOM 7106 O O . CYS B 1 197 ? -12.781 -31.438 -5.992 1 93.81 197 CYS B O 1
ATOM 7108 N N . THR B 1 198 ? -13.875 -29.531 -6.184 1 93.75 198 THR B N 1
ATOM 7109 C CA . THR B 1 198 ? -15.172 -30.203 -6.09 1 93.75 198 THR B CA 1
ATOM 7110 C C . THR B 1 198 ? -15.617 -30.719 -7.457 1 93.75 198 THR B C 1
ATOM 7112 O O . THR B 1 198 ? -16.547 -31.5 -7.555 1 93.75 198 THR B O 1
ATOM 7115 N N . GLU B 1 199 ? -15.023 -30.281 -8.43 1 86.44 199 GLU B N 1
ATOM 7116 C CA . GLU B 1 199 ? -15.406 -30.75 -9.766 1 86.44 199 GLU B CA 1
ATOM 7117 C C . GLU B 1 199 ? -14.992 -32.188 -9.977 1 86.44 199 GLU B C 1
ATOM 7119 O O . GLU B 1 199 ? -15.789 -33 -10.477 1 86.44 199 GLU B O 1
ATOM 7124 N N . ASP B 1 200 ? -13.773 -32.625 -9.539 1 80.75 200 ASP B N 1
ATOM 7125 C CA . ASP B 1 200 ? -13.359 -33.969 -9.883 1 80.75 200 ASP B CA 1
ATOM 7126 C C . ASP B 1 200 ? -12.492 -34.562 -8.773 1 80.75 200 ASP B C 1
ATOM 7128 O O . ASP B 1 200 ? -11.867 -35.625 -8.969 1 80.75 200 ASP B O 1
ATOM 7132 N N . PHE B 1 201 ? -12.523 -34.062 -7.59 1 90.69 201 PHE B N 1
ATOM 7133 C CA . PHE B 1 201 ? -11.57 -34.562 -6.602 1 90.69 201 PHE B CA 1
ATOM 7134 C C . PHE B 1 201 ? -12.266 -34.875 -5.281 1 90.69 201 PHE B C 1
ATOM 7136 O O . PHE B 1 201 ? -12.07 -35.938 -4.703 1 90.69 201 PHE B O 1
ATOM 7143 N N . ALA B 1 202 ? -13.141 -33.969 -4.816 1 95.44 202 ALA B N 1
ATOM 7144 C CA . ALA B 1 202 ? -13.82 -34.125 -3.533 1 95.44 202 ALA B CA 1
ATOM 7145 C C . ALA B 1 202 ? -15.297 -33.75 -3.65 1 95.44 202 ALA B C 1
ATOM 7147 O O . ALA B 1 202 ? -15.695 -33.062 -4.598 1 95.44 202 ALA B O 1
ATOM 7148 N N . ASP B 1 203 ? -16.047 -34.219 -2.645 1 96.31 203 ASP B N 1
ATOM 7149 C CA . ASP B 1 203 ? -17.469 -33.906 -2.627 1 96.31 203 ASP B CA 1
ATOM 7150 C C . ASP B 1 203 ? -17.766 -32.656 -1.805 1 96.31 203 ASP B C 1
ATOM 7152 O O . ASP B 1 203 ? -18.781 -32 -2.01 1 96.31 203 ASP B O 1
ATOM 7156 N N . LEU B 1 204 ? -16.875 -32.406 -0.89 1 96.94 204 LEU B N 1
ATOM 7157 C CA . LEU B 1 204 ? -16.906 -31.188 -0.095 1 96.94 204 LEU B CA 1
ATOM 7158 C C . LEU B 1 204 ? -15.5 -30.672 0.158 1 96.94 204 LEU B C 1
ATOM 7160 O O . LEU B 1 204 ? -14.586 -31.453 0.456 1 96.94 204 LEU B O 1
ATOM 7164 N N . VAL B 1 205 ? -15.32 -29.406 0.033 1 97.94 205 VAL B N 1
ATOM 7165 C CA . VAL B 1 205 ? -14.055 -28.766 0.345 1 97.94 205 VAL B CA 1
ATOM 7166 C C . VAL B 1 205 ? -14.305 -27.531 1.212 1 97.94 205 VAL B C 1
ATOM 7168 O O . VAL B 1 205 ? -15.195 -26.734 0.92 1 97.94 205 VAL B O 1
ATOM 7171 N N . THR B 1 206 ? -13.641 -27.422 2.311 1 97.62 206 THR B N 1
ATOM 7172 C CA . THR B 1 206 ? -13.711 -26.234 3.154 1 97.62 206 THR B CA 1
ATOM 7173 C C . THR B 1 206 ? -12.328 -25.609 3.326 1 97.62 206 THR B C 1
ATOM 7175 O O . THR B 1 206 ? -11.32 -26.328 3.365 1 97.62 206 THR B O 1
ATOM 7178 N N . VAL B 1 207 ? -12.305 -24.344 3.369 1 97.69 207 VAL B N 1
ATOM 7179 C CA . VAL B 1 207 ? -11.062 -23.594 3.592 1 97.69 207 VAL B CA 1
ATOM 7180 C C . VAL B 1 207 ? -11.211 -22.719 4.828 1 97.69 207 VAL B C 1
ATOM 7182 O O . VAL B 1 207 ? -12.031 -21.797 4.844 1 97.69 207 VAL B O 1
ATOM 7185 N N . ASP B 1 208 ? -10.469 -22.969 5.824 1 96.5 208 ASP B N 1
ATOM 7186 C CA . ASP B 1 208 ? -10.438 -22.172 7.055 1 96.5 208 ASP B CA 1
ATOM 7187 C C . ASP B 1 208 ? -9.078 -21.516 7.25 1 96.5 208 ASP B C 1
ATOM 7189 O O . ASP B 1 208 ? -8.039 -22.188 7.148 1 96.5 208 ASP B O 1
ATOM 7193 N N . LEU B 1 209 ? -9.086 -20.266 7.516 1 94.75 209 LEU B N 1
ATOM 7194 C CA . LEU B 1 209 ? -7.859 -19.531 7.785 1 94.75 209 LEU B CA 1
ATOM 7195 C C . LEU B 1 209 ? -7.844 -19.016 9.219 1 94.75 209 LEU B C 1
ATOM 7197 O O . LEU B 1 209 ? -8.898 -18.812 9.82 1 94.75 209 LEU B O 1
ATOM 7201 N N . PHE B 1 210 ? -6.637 -18.828 9.75 1 90.31 210 PHE B N 1
ATOM 7202 C CA . PHE B 1 210 ? -6.539 -18.188 11.055 1 90.31 210 PHE B CA 1
ATOM 7203 C C . PHE B 1 210 ? -7.121 -16.781 11.008 1 90.31 210 PHE B C 1
ATOM 7205 O O . PHE B 1 210 ? -6.902 -16.047 10.047 1 90.31 210 PHE B O 1
ATOM 7212 N N . ASP B 1 211 ? -7.805 -16.438 11.992 1 84.12 211 ASP B N 1
ATOM 7213 C CA . ASP B 1 211 ? -8.414 -15.117 12.062 1 84.12 211 ASP B CA 1
ATOM 7214 C C . ASP B 1 211 ? -7.344 -14.023 12.055 1 84.12 211 ASP B C 1
ATOM 7216 O O . ASP B 1 211 ? -7.543 -12.953 11.477 1 84.12 211 ASP B O 1
ATOM 7220 N N . SER B 1 212 ? -6.254 -14.32 12.625 1 74 212 SER B N 1
ATOM 7221 C CA . SER B 1 212 ? -5.137 -13.383 12.695 1 74 212 SER B CA 1
ATOM 7222 C C . SER B 1 212 ? -4.547 -13.117 11.312 1 74 212 SER B C 1
ATOM 7224 O O . SER B 1 212 ? -3.969 -12.055 11.07 1 74 212 SER B O 1
ATOM 7226 N N . ALA B 1 213 ? -4.703 -14.086 10.484 1 74.31 213 ALA B N 1
ATOM 7227 C CA . ALA B 1 213 ? -4.172 -13.945 9.133 1 74.31 213 ALA B CA 1
ATOM 7228 C C . ALA B 1 213 ? -5.027 -12.992 8.305 1 74.31 213 ALA B C 1
ATOM 7230 O O . ALA B 1 213 ? -4.555 -12.422 7.312 1 74.31 213 ALA B O 1
ATOM 7231 N N . LEU B 1 214 ? -6.266 -12.852 8.75 1 75.5 214 LEU B N 1
ATOM 7232 C CA . LEU B 1 214 ? -7.191 -12.031 7.977 1 75.5 214 LEU B CA 1
ATOM 7233 C C . LEU B 1 214 ? -7.289 -10.625 8.555 1 75.5 214 LEU B C 1
ATOM 7235 O O . LEU B 1 214 ? -7.84 -9.727 7.918 1 75.5 214 LEU B O 1
ATOM 7239 N N . ASP B 1 215 ? -6.883 -10.477 9.766 1 62.47 215 ASP B N 1
ATOM 7240 C CA . ASP B 1 215 ? -7 -9.18 10.422 1 62.47 215 ASP B CA 1
ATOM 7241 C C . ASP B 1 215 ? -6.016 -8.172 9.836 1 62.47 215 ASP B C 1
ATOM 7243 O O . ASP B 1 215 ? -4.805 -8.414 9.82 1 62.47 215 ASP B O 1
ATOM 7247 N N . GLU B 1 216 ? -6.621 -7.324 9.125 1 56.84 216 GLU B N 1
ATOM 7248 C CA . GLU B 1 216 ? -5.844 -6.25 8.508 1 56.84 216 GLU B CA 1
ATOM 7249 C C . GLU B 1 216 ? -5.109 -5.43 9.562 1 56.84 216 GLU B C 1
ATOM 7251 O O . GLU B 1 216 ? -4.023 -4.906 9.305 1 56.84 216 GLU B O 1
ATOM 7256 N N . THR B 1 217 ? -5.891 -5.262 10.727 1 49.5 217 THR B N 1
ATOM 7257 C CA . THR B 1 217 ? -5.414 -4.309 11.719 1 49.5 217 THR B CA 1
ATOM 7258 C C . THR B 1 217 ? -4.383 -4.957 12.641 1 49.5 217 THR B C 1
ATOM 7260 O O . THR B 1 217 ? -3.639 -4.258 13.336 1 49.5 217 THR B O 1
ATOM 7263 N N . GLY B 1 218 ? -4.051 -6.305 12.344 1 47.91 218 GLY B N 1
ATOM 7264 C CA . GLY B 1 218 ? -3.074 -7.02 13.148 1 47.91 218 GLY B CA 1
ATOM 7265 C C . GLY B 1 218 ? -3.459 -7.109 14.617 1 47.91 218 GLY B C 1
ATOM 7266 O O . GLY B 1 218 ? -2.652 -7.523 15.453 1 47.91 218 GLY B O 1
ATOM 7267 N N . THR B 1 219 ? -4.441 -6.348 15.172 1 42.84 219 THR B N 1
ATOM 7268 C CA . THR B 1 219 ? -4.742 -6.145 16.594 1 42.84 219 THR B CA 1
ATOM 7269 C C . THR B 1 219 ? -5.359 -7.398 17.203 1 42.84 219 THR B C 1
ATOM 7271 O O . THR B 1 219 ? -5.699 -7.418 18.375 1 42.84 219 THR B O 1
ATOM 7274 N N . GLY B 1 220 ? -5.793 -8.266 16.531 1 45.34 220 GLY B N 1
ATOM 7275 C CA . GLY B 1 220 ? -6.578 -9.25 17.25 1 45.34 220 GLY B CA 1
ATOM 7276 C C . GLY B 1 220 ? -5.742 -10.125 18.172 1 45.34 220 GLY B C 1
ATOM 7277 O O . GLY B 1 220 ? -4.527 -10.242 17.984 1 45.34 220 GLY B O 1
ATOM 7278 N N . PRO B 1 221 ? -6.211 -10.211 19.359 1 44.56 221 PRO B N 1
ATOM 7279 C CA . PRO B 1 221 ? -5.523 -11.133 20.266 1 44.56 221 PRO B CA 1
ATOM 7280 C C . PRO B 1 221 ? -5.066 -12.414 19.578 1 44.56 221 PRO B C 1
ATOM 7282 O O . PRO B 1 221 ? -5.758 -12.914 18.672 1 44.56 221 PRO B O 1
ATOM 7285 N N . PRO B 1 222 ? -3.83 -12.641 19.531 1 46.03 222 PRO B N 1
ATOM 7286 C CA . PRO B 1 222 ? -3.35 -13.938 19.047 1 46.03 222 PRO B CA 1
ATOM 7287 C C . PRO B 1 222 ? -4.176 -15.102 19.578 1 46.03 222 PRO B C 1
ATOM 7289 O O . PRO B 1 222 ? -3.627 -16.172 19.875 1 46.03 222 PRO B O 1
ATOM 7292 N N . GLU B 1 223 ? -5.391 -14.922 19.984 1 51.25 223 GLU B N 1
ATOM 7293 C CA . GLU B 1 223 ? -5.77 -16.266 20.406 1 51.25 223 GLU B CA 1
ATOM 7294 C C . GLU B 1 223 ? -5.504 -17.281 19.297 1 51.25 223 GLU B C 1
ATOM 7296 O O . GLU B 1 223 ? -6.113 -17.219 18.219 1 51.25 223 GLU B O 1
ATOM 7301 N N . ALA B 1 224 ? -4.34 -17.891 19.359 1 57.16 224 ALA B N 1
ATOM 7302 C CA . ALA B 1 224 ? -3.438 -18.656 18.5 1 57.16 224 ALA B CA 1
ATOM 7303 C C . ALA B 1 224 ? -4.215 -19.594 17.594 1 57.16 224 ALA B C 1
ATOM 7305 O O . ALA B 1 224 ? -3.799 -19.875 16.453 1 57.16 224 ALA B O 1
ATOM 7306 N N . LEU B 1 225 ? -5.441 -20.156 17.953 1 72.56 225 LEU B N 1
ATOM 7307 C CA . LEU B 1 225 ? -5.859 -21.25 17.078 1 72.56 225 LEU B CA 1
ATOM 7308 C C . LEU B 1 225 ? -7.266 -21.016 16.547 1 72.56 225 LEU B C 1
ATOM 7310 O O . LEU B 1 225 ? -7.895 -21.938 16.016 1 72.56 225 LEU B O 1
ATOM 7314 N N . THR B 1 226 ? -7.789 -19.672 16.609 1 85.56 226 THR B N 1
ATOM 7315 C CA . THR B 1 226 ? -9.109 -19.406 16.047 1 85.56 226 THR B CA 1
ATOM 7316 C C . THR B 1 226 ? -9.055 -19.312 14.531 1 85.56 226 THR B C 1
ATOM 7318 O O . THR B 1 226 ? -8.172 -18.656 13.977 1 85.56 226 THR B O 1
ATOM 7321 N N . GLN B 1 227 ? -10.016 -20.078 13.969 1 91.69 227 GLN B N 1
ATOM 7322 C CA . GLN B 1 227 ? -10.086 -20.109 12.508 1 91.69 227 GLN B CA 1
ATOM 7323 C C . GLN B 1 227 ? -11.367 -19.469 12 1 91.69 227 GLN B C 1
ATOM 7325 O O . GLN B 1 227 ? -12.367 -19.391 12.734 1 91.69 227 GLN B O 1
ATOM 7330 N N . ARG B 1 228 ? -11.344 -18.984 10.812 1 93.44 228 ARG B N 1
ATOM 7331 C CA . ARG B 1 228 ? -12.516 -18.453 10.125 1 93.44 228 ARG B CA 1
ATOM 7332 C C . ARG B 1 228 ? -12.773 -19.203 8.82 1 93.44 228 ARG B C 1
ATOM 7334 O O . ARG B 1 228 ? -11.844 -19.406 8.031 1 93.44 228 ARG B O 1
ATOM 7341 N N . ARG B 1 229 ? -14.039 -19.625 8.648 1 96.38 229 ARG B N 1
ATOM 7342 C CA . ARG B 1 229 ? -14.414 -20.234 7.379 1 96.38 229 ARG B CA 1
ATOM 7343 C C . ARG B 1 229 ? -14.43 -19.203 6.258 1 96.38 229 ARG B C 1
ATOM 7345 O O . ARG B 1 229 ? -15.281 -18.312 6.238 1 96.38 229 ARG B O 1
ATOM 7352 N N . VAL B 1 230 ? -13.57 -19.406 5.34 1 96.12 230 VAL B N 1
ATOM 7353 C CA . VAL B 1 230 ? -13.414 -18.406 4.297 1 96.12 230 VAL B CA 1
ATOM 7354 C C . VAL B 1 230 ? -14.164 -18.844 3.041 1 96.12 230 VAL B C 1
ATOM 7356 O O . VAL B 1 230 ? -14.664 -18 2.285 1 96.12 230 VAL B O 1
ATOM 7359 N N . ALA B 1 231 ? -14.148 -20.109 2.814 1 97.38 231 ALA B N 1
ATOM 7360 C CA . ALA B 1 231 ? -14.844 -20.656 1.652 1 97.38 231 ALA B CA 1
ATOM 7361 C C . ALA B 1 231 ? -15.289 -22.094 1.906 1 97.38 231 ALA B C 1
ATOM 7363 O O . ALA B 1 231 ? -14.695 -22.797 2.723 1 97.38 231 ALA B O 1
ATOM 7364 N N . GLN B 1 232 ? -16.312 -22.547 1.229 1 97.69 232 GLN B N 1
ATOM 7365 C CA . GLN B 1 232 ? -16.781 -23.938 1.225 1 97.69 232 GLN B CA 1
ATOM 7366 C C . GLN B 1 232 ? -17.625 -24.219 -0.012 1 97.69 232 GLN B C 1
ATOM 7368 O O . GLN B 1 232 ? -18.281 -23.328 -0.547 1 97.69 232 GLN B O 1
ATOM 7373 N N . ARG B 1 233 ? -17.5 -25.359 -0.475 1 97.06 233 ARG B N 1
ATOM 7374 C CA . ARG B 1 233 ? -18.297 -25.781 -1.624 1 97.06 233 ARG B CA 1
ATOM 7375 C C . ARG B 1 233 ? -18.562 -27.281 -1.578 1 97.06 233 ARG B C 1
ATOM 7377 O O . ARG B 1 233 ? -17.688 -28.078 -1.229 1 97.06 233 ARG B O 1
ATOM 7384 N N . SER B 1 234 ? -19.812 -27.641 -1.882 1 96.44 234 SER B N 1
ATOM 7385 C CA . SER B 1 234 ? -20.234 -29.031 -1.927 1 96.44 234 SER B CA 1
ATOM 7386 C C . SER B 1 234 ? -20.859 -29.375 -3.277 1 96.44 234 SER B C 1
ATOM 7388 O O . SER B 1 234 ? -21.328 -28.5 -3.996 1 96.44 234 SER B O 1
ATOM 7390 N N . VAL B 1 235 ? -20.766 -30.594 -3.586 1 94.06 235 VAL B N 1
ATOM 7391 C CA . VAL B 1 235 ? -21.469 -31.078 -4.777 1 94.06 235 VAL B CA 1
ATOM 7392 C C . VAL B 1 235 ? -22.969 -31.031 -4.547 1 94.06 235 VAL B C 1
ATOM 7394 O O . VAL B 1 235 ? -23.75 -31.062 -5.5 1 94.06 235 VAL B O 1
ATOM 7397 N N . LEU B 1 236 ? -23.328 -30.984 -3.262 1 93.44 236 LEU B N 1
ATOM 7398 C CA . LEU B 1 236 ? -24.734 -30.875 -2.885 1 93.44 236 LEU B CA 1
ATOM 7399 C C . LEU B 1 236 ? -25.109 -29.406 -2.668 1 93.44 236 LEU B C 1
ATOM 7401 O O . LEU B 1 236 ? -24.266 -28.594 -2.309 1 93.44 236 LEU B O 1
ATOM 7405 N N . ASP B 1 237 ? -26.344 -29.203 -2.848 1 90 237 ASP B N 1
ATOM 7406 C CA . ASP B 1 237 ? -26.844 -27.859 -2.631 1 90 237 ASP B CA 1
ATOM 7407 C C . ASP B 1 237 ? -26.859 -27.5 -1.146 1 90 237 ASP B C 1
ATOM 7409 O O . ASP B 1 237 ? -27.219 -28.328 -0.307 1 90 237 ASP B O 1
ATOM 7413 N N . ASP B 1 238 ? -26.375 -26.328 -0.759 1 88.06 238 ASP B N 1
ATOM 7414 C CA . ASP B 1 238 ? -26.469 -25.703 0.553 1 88.06 238 ASP B CA 1
ATOM 7415 C C . ASP B 1 238 ? -25.484 -26.312 1.534 1 88.06 238 ASP B C 1
ATOM 7417 O O . ASP B 1 238 ? -25.562 -26.094 2.742 1 88.06 238 ASP B O 1
ATOM 7421 N N . CYS B 1 239 ? -24.656 -27.25 1.083 1 92 239 CYS B N 1
ATOM 7422 C CA . CYS B 1 239 ? -23.578 -27.828 1.878 1 92 239 CYS B CA 1
ATOM 7423 C C . CYS B 1 239 ? -24.125 -28.453 3.16 1 92 239 CYS B C 1
ATOM 7425 O O . CYS B 1 239 ? -23.672 -28.109 4.258 1 92 239 CYS B O 1
ATOM 7427 N N . PRO B 1 240 ? -25.031 -29.328 3.094 1 91 240 PRO B N 1
ATOM 7428 C CA . PRO B 1 240 ? -25.594 -29.922 4.301 1 91 240 PRO B CA 1
ATOM 7429 C C . PRO B 1 240 ? -24.547 -30.578 5.195 1 91 240 PRO B C 1
ATOM 7431 O O . PRO B 1 240 ? -24.812 -30.828 6.371 1 91 240 PRO B O 1
ATOM 7434 N N . GLU B 1 241 ? -23.344 -30.875 4.684 1 92.5 241 GLU B N 1
ATOM 7435 C CA . GLU B 1 241 ? -22.266 -31.531 5.43 1 92.5 241 GLU B CA 1
ATOM 7436 C C . GLU B 1 241 ? -21.719 -30.594 6.504 1 92.5 241 GLU B C 1
ATOM 7438 O O . GLU B 1 241 ? -21.109 -31.062 7.473 1 92.5 241 GLU B O 1
ATOM 7443 N N . SER B 1 242 ? -21.844 -29.328 6.289 1 91.94 242 SER B N 1
ATOM 7444 C CA . SER B 1 242 ? -21.141 -28.359 7.129 1 91.94 242 SER B CA 1
ATOM 7445 C C . SER B 1 242 ? -22.109 -27.625 8.047 1 91.94 242 SER B C 1
ATOM 7447 O O . SER B 1 242 ? -23.203 -27.234 7.625 1 91.94 242 SER B O 1
ATOM 7449 N N . LEU B 1 243 ? -21.703 -27.375 9.305 1 90.44 243 LEU B N 1
ATOM 7450 C CA . LEU B 1 243 ? -22.5 -26.609 10.266 1 90.44 243 LEU B CA 1
ATOM 7451 C C . LEU B 1 243 ? -22.109 -25.141 10.242 1 90.44 243 LEU B C 1
ATOM 7453 O O . LEU B 1 243 ? -22.812 -24.297 10.797 1 90.44 243 LEU B O 1
ATOM 7457 N N . LEU B 1 244 ? -21 -24.922 9.656 1 92.88 244 LEU B N 1
ATOM 7458 C CA . LEU B 1 244 ? -20.453 -23.562 9.672 1 92.88 244 LEU B CA 1
ATOM 7459 C C . LEU B 1 244 ? -20.797 -22.828 8.383 1 92.88 244 LEU B C 1
ATOM 7461 O O . LEU B 1 244 ? -20.844 -23.422 7.312 1 92.88 244 LEU B O 1
ATOM 7465 N N . ARG B 1 245 ? -21.062 -21.484 8.539 1 92.06 245 ARG B N 1
ATOM 7466 C CA . ARG B 1 245 ? -21.234 -20.609 7.379 1 92.06 245 ARG B CA 1
ATOM 7467 C C . ARG B 1 245 ? -19.953 -19.859 7.059 1 92.06 245 ARG B C 1
ATOM 7469 O O . ARG B 1 245 ? -19.094 -19.688 7.922 1 92.06 245 ARG B O 1
ATOM 7476 N N . VAL B 1 246 ? -19.875 -19.453 5.848 1 95.25 246 VAL B N 1
ATOM 7477 C CA . VAL B 1 246 ? -18.734 -18.656 5.434 1 95.25 246 VAL B CA 1
ATOM 7478 C C . VAL B 1 246 ? -18.672 -17.375 6.262 1 95.25 246 VAL B C 1
ATOM 7480 O O . VAL B 1 246 ? -19.672 -16.703 6.449 1 95.25 246 VAL B O 1
ATOM 7483 N N . GLY B 1 247 ? -17.562 -17.109 6.805 1 92.19 247 GLY B N 1
ATOM 7484 C CA . GLY B 1 247 ? -17.375 -15.906 7.605 1 92.19 247 GLY B CA 1
ATOM 7485 C C . GLY B 1 247 ? -17.406 -16.172 9.102 1 92.19 247 GLY B C 1
ATOM 7486 O O . GLY B 1 247 ? -16.953 -15.336 9.891 1 92.19 247 GLY B O 1
ATOM 7487 N N . GLU B 1 248 ? -17.844 -17.281 9.516 1 93.38 248 GLU B N 1
ATOM 7488 C CA . GLU B 1 248 ? -17.953 -17.609 10.938 1 93.38 248 GLU B CA 1
ATOM 7489 C C . GLU B 1 248 ? -16.625 -18.094 11.508 1 93.38 248 GLU B C 1
ATOM 7491 O O . GLU B 1 248 ? -15.867 -18.781 10.82 1 93.38 248 GLU B O 1
ATOM 7496 N N . THR B 1 249 ? -16.344 -17.734 12.734 1 92.12 249 THR B N 1
ATOM 7497 C CA . THR B 1 249 ? -15.133 -18.172 13.414 1 92.12 249 THR B CA 1
ATOM 7498 C C . THR B 1 249 ? -15.414 -19.422 14.258 1 92.12 249 THR B C 1
ATOM 7500 O O . THR B 1 249 ? -16.547 -19.641 14.688 1 92.12 249 THR B O 1
ATOM 7503 N N . HIS B 1 250 ? -14.43 -20.266 14.352 1 91.31 250 HIS B N 1
ATOM 7504 C CA . HIS B 1 250 ? -14.562 -21.484 15.141 1 91.31 250 HIS B CA 1
ATOM 7505 C C . HIS B 1 250 ? -13.211 -21.969 15.648 1 91.31 250 HIS B C 1
ATOM 7507 O O . HIS B 1 250 ? -12.172 -21.438 15.25 1 91.31 250 HIS B O 1
ATOM 7513 N N . THR B 1 251 ? -13.234 -22.938 16.578 1 90.81 251 THR B N 1
ATOM 7514 C CA . THR B 1 251 ? -12.039 -23.594 17.094 1 90.81 251 THR B CA 1
ATOM 7515 C C . THR B 1 251 ? -12.211 -25.109 17.109 1 90.81 251 THR B C 1
ATOM 7517 O O . THR B 1 251 ? -13.336 -25.609 17.188 1 90.81 251 THR B O 1
ATOM 7520 N N . TYR B 1 252 ? -11.18 -25.766 16.906 1 90.19 252 TYR B N 1
ATOM 7521 C CA . TYR B 1 252 ? -11.195 -27.219 17.031 1 90.19 252 TYR B CA 1
ATOM 7522 C C . TYR B 1 252 ? -10.859 -27.672 18.438 1 90.19 252 TYR B C 1
ATOM 7524 O O . TYR B 1 252 ? -10.133 -26.969 19.156 1 90.19 252 TYR B O 1
ATOM 7532 N N . PRO B 1 253 ? -11.422 -28.891 18.781 1 88.19 253 PRO B N 1
ATOM 7533 C CA . PRO B 1 253 ? -11.031 -29.422 20.078 1 88.19 253 PRO B CA 1
ATOM 7534 C C . PRO B 1 253 ? -9.531 -29.688 20.188 1 88.19 253 PRO B C 1
ATOM 7536 O O . PRO B 1 253 ? -8.898 -30.062 19.188 1 88.19 253 PRO B O 1
ATOM 7539 N N . ASP B 1 254 ? -9.094 -29.641 21.359 1 86.38 254 ASP B N 1
ATOM 7540 C CA . ASP B 1 254 ? -7.668 -29.859 21.594 1 86.38 254 ASP B CA 1
ATOM 7541 C C . ASP B 1 254 ? -7.262 -31.281 21.219 1 86.38 254 ASP B C 1
ATOM 7543 O O . ASP B 1 254 ? -8.039 -32.219 21.391 1 86.38 254 ASP B O 1
ATOM 7547 N N . ASP B 1 255 ? -6.156 -31.516 20.703 1 85.38 255 ASP B N 1
ATOM 7548 C CA . ASP B 1 255 ? -5.531 -32.781 20.375 1 85.38 255 ASP B CA 1
ATOM 7549 C C . ASP B 1 255 ? -6.266 -33.469 19.219 1 85.38 255 ASP B C 1
ATOM 7551 O O . ASP B 1 255 ? -6.145 -34.688 19.031 1 85.38 255 ASP B O 1
ATOM 7555 N N . SER B 1 256 ? -7.113 -32.688 18.609 1 92.12 256 SER B N 1
ATOM 7556 C CA . SER B 1 256 ? -7.805 -33.25 17.453 1 92.12 256 SER B CA 1
ATOM 7557 C C . SER B 1 256 ? -6.887 -33.281 16.234 1 92.12 256 SER B C 1
ATOM 7559 O O . SER B 1 256 ? -5.801 -32.719 16.234 1 92.12 256 SER B O 1
ATOM 7561 N N . ALA B 1 257 ? -7.297 -34.062 15.273 1 92.56 257 ALA B N 1
ATOM 7562 C CA . ALA B 1 257 ? -6.5 -34.25 14.062 1 92.56 257 ALA B CA 1
ATOM 7563 C C . ALA B 1 257 ? -6.266 -32.906 13.359 1 92.56 257 ALA B C 1
ATOM 7565 O O . ALA B 1 257 ? -5.148 -32.625 12.938 1 92.56 257 ALA B O 1
ATOM 7566 N N . PRO B 1 258 ? -7.309 -32.094 13.273 1 93.69 258 PRO B N 1
ATOM 7567 C CA . PRO B 1 258 ? -7.07 -30.797 12.633 1 93.69 258 PRO B CA 1
ATOM 7568 C C . PRO B 1 258 ? -6.043 -29.938 13.383 1 93.69 258 PRO B C 1
ATOM 7570 O O . PRO B 1 258 ? -5.207 -29.281 12.758 1 93.69 258 PRO B O 1
ATOM 7573 N N . VAL B 1 259 ? -6.094 -29.938 14.688 1 92 259 VAL B N 1
ATOM 7574 C CA . VAL B 1 259 ? -5.148 -29.156 15.484 1 92 259 VAL B CA 1
ATOM 7575 C C . VAL B 1 259 ? -3.734 -29.688 15.281 1 92 259 VAL B C 1
ATOM 7577 O O . VAL B 1 259 ? -2.779 -28.922 15.172 1 92 259 VAL B O 1
ATOM 7580 N N . ARG B 1 260 ? -3.662 -30.953 15.242 1 91.5 260 ARG B N 1
ATOM 7581 C CA . ARG B 1 260 ? -2.357 -31.562 15 1 91.5 260 ARG B CA 1
ATOM 7582 C C . ARG B 1 260 ? -1.824 -31.172 13.617 1 91.5 260 ARG B C 1
ATOM 7584 O O . ARG B 1 260 ? -0.638 -30.875 13.469 1 91.5 260 ARG B O 1
ATOM 7591 N N . ALA B 1 261 ? -2.701 -31.25 12.656 1 93.5 261 ALA B N 1
ATOM 7592 C CA . ALA B 1 261 ? -2.307 -30.859 11.305 1 93.5 261 ALA B CA 1
ATOM 7593 C C . ALA B 1 261 ? -1.841 -29.406 11.266 1 93.5 261 ALA B C 1
ATOM 7595 O O . ALA B 1 261 ? -0.828 -29.094 10.633 1 93.5 261 ALA B O 1
ATOM 7596 N N . LEU B 1 262 ? -2.496 -28.562 11.953 1 91.88 262 LEU B N 1
ATOM 7597 C CA . LEU B 1 262 ? -2.189 -27.141 11.969 1 91.88 262 LEU B CA 1
ATOM 7598 C C . LEU B 1 262 ? -0.875 -26.875 12.695 1 91.88 262 LEU B C 1
ATOM 7600 O O . LEU B 1 262 ? -0.078 -26.031 12.258 1 91.88 262 LEU B O 1
ATOM 7604 N N . THR B 1 263 ? -0.623 -27.547 13.734 1 88.56 263 THR B N 1
ATOM 7605 C CA . THR B 1 263 ? 0.542 -27.297 14.578 1 88.56 263 THR B CA 1
ATOM 7606 C C . THR B 1 263 ? 1.796 -27.906 13.961 1 88.56 263 THR B C 1
ATOM 7608 O O . THR B 1 263 ? 2.875 -27.312 14.016 1 88.56 263 THR B O 1
ATOM 7611 N N . THR B 1 264 ? 1.627 -29.062 13.312 1 88.19 264 THR B N 1
ATOM 7612 C CA . THR B 1 264 ? 2.787 -29.75 12.766 1 88.19 264 THR B CA 1
ATOM 7613 C C . THR B 1 264 ? 3.012 -29.359 11.305 1 88.19 264 THR B C 1
ATOM 7615 O O . THR B 1 264 ? 4.105 -29.547 10.773 1 88.19 264 THR B O 1
ATOM 7618 N N . GLY B 1 265 ? 1.966 -29.016 10.625 1 89.62 265 GLY B N 1
ATOM 7619 C CA . GLY B 1 265 ? 2.037 -28.703 9.203 1 89.62 265 GLY B CA 1
ATOM 7620 C C . GLY B 1 265 ? 1.954 -29.938 8.328 1 89.62 265 GLY B C 1
ATOM 7621 O O . GLY B 1 265 ? 2.254 -29.875 7.133 1 89.62 265 GLY B O 1
ATOM 7622 N N . ARG B 1 266 ? 1.575 -31 8.961 1 91.25 266 ARG B N 1
ATOM 7623 C CA . ARG B 1 266 ? 1.519 -32.25 8.219 1 91.25 266 ARG B CA 1
ATOM 7624 C C . ARG B 1 266 ? 0.081 -32.625 7.852 1 91.25 266 ARG B C 1
ATOM 7626 O O . ARG B 1 266 ? -0.832 -32.438 8.664 1 91.25 266 ARG B O 1
ATOM 7633 N N . SER B 1 267 ? -0.061 -33.062 6.648 1 95 267 SER B N 1
ATOM 7634 C CA . SER B 1 267 ? -1.38 -33.5 6.18 1 95 267 SER B CA 1
ATOM 7635 C C . SER B 1 267 ? -1.804 -34.812 6.82 1 95 267 SER B C 1
ATOM 7637 O O . SER B 1 267 ? -0.958 -35.594 7.242 1 95 267 SER B O 1
ATOM 7639 N N . VAL B 1 268 ? -3.102 -35.031 6.922 1 93.75 268 VAL B N 1
ATOM 7640 C CA . VAL B 1 268 ? -3.639 -36.219 7.559 1 93.75 268 VAL B CA 1
ATOM 7641 C C . VAL B 1 268 ? -4.746 -36.812 6.688 1 93.75 268 VAL B C 1
ATOM 7643 O O . VAL B 1 268 ? -5.602 -36.094 6.18 1 93.75 268 VAL B O 1
ATOM 7646 N N . LEU B 1 269 ? -4.656 -38.031 6.383 1 94 269 LEU B N 1
ATOM 7647 C CA . LEU B 1 269 ? -5.711 -38.812 5.734 1 94 269 LEU B CA 1
ATOM 7648 C C . LEU B 1 269 ? -6.492 -39.625 6.758 1 94 269 LEU B C 1
ATOM 7650 O O . LEU B 1 269 ? -5.914 -40.406 7.508 1 94 269 LEU B O 1
ATOM 7654 N N . HIS B 1 270 ? -7.781 -39.406 6.809 1 91.81 270 HIS B N 1
ATOM 7655 C CA . HIS B 1 270 ? -8.633 -40.062 7.785 1 91.81 270 HIS B CA 1
ATOM 7656 C C . HIS B 1 270 ? -9.758 -40.844 7.105 1 91.81 270 HIS B C 1
ATOM 7658 O O . HIS B 1 270 ? -10.578 -40.25 6.402 1 91.81 270 HIS B O 1
ATOM 7664 N N . HIS B 1 271 ? -9.812 -42.094 7.316 1 90.62 271 HIS B N 1
ATOM 7665 C CA . HIS B 1 271 ? -10.914 -42.938 6.836 1 90.62 271 HIS B CA 1
ATOM 7666 C C . HIS B 1 271 ? -11.93 -43.188 7.941 1 90.62 271 HIS B C 1
ATOM 7668 O O . HIS B 1 271 ? -11.547 -43.469 9.086 1 90.62 271 HIS B O 1
ATOM 7674 N N . ILE B 1 272 ? -13.07 -42.906 7.668 1 85.75 272 ILE B N 1
ATOM 7675 C CA . ILE B 1 272 ? -14.141 -43.125 8.633 1 85.75 272 ILE B CA 1
ATOM 7676 C C . ILE B 1 272 ? -14.852 -44.438 8.328 1 85.75 272 ILE B C 1
ATOM 7678 O O . ILE B 1 272 ? -15.539 -44.562 7.309 1 85.75 272 ILE B O 1
ATOM 7682 N N . ALA B 1 273 ? -14.266 -45.344 9.219 1 74.88 273 ALA B N 1
ATOM 7683 C CA . ALA B 1 273 ? -14.859 -46.688 9.133 1 74.88 273 ALA B CA 1
ATOM 7684 C C . ALA B 1 273 ? -15.906 -46.875 10.227 1 74.88 273 ALA B C 1
ATOM 7686 O O . ALA B 1 273 ? -15.758 -46.375 11.344 1 74.88 273 ALA B O 1
ATOM 7687 N N . GLY B 1 274 ? -17.172 -47.188 9.867 1 69.75 274 GLY B N 1
ATOM 7688 C CA . GLY B 1 274 ? -18.141 -47.594 10.875 1 69.75 274 GLY B CA 1
ATOM 7689 C C . GLY B 1 274 ? -19.125 -46.469 11.211 1 69.75 274 GLY B C 1
ATOM 7690 O O . GLY B 1 274 ? -19.312 -45.531 10.43 1 69.75 274 GLY B O 1
ATOM 7691 N N . THR B 1 275 ? -19.734 -46.562 12.445 1 69.25 275 THR B N 1
ATOM 7692 C CA . THR B 1 275 ? -20.859 -45.719 12.828 1 69.25 275 THR B CA 1
ATOM 7693 C C . THR B 1 275 ? -20.391 -44.531 13.648 1 69.25 275 THR B C 1
ATOM 7695 O O . THR B 1 275 ? -21.094 -43.531 13.781 1 69.25 275 THR B O 1
ATOM 7698 N N . GLU B 1 276 ? -19.156 -44.562 14.141 1 78.75 276 GLU B N 1
ATOM 7699 C CA . GLU B 1 276 ? -18.75 -43.469 15.016 1 78.75 276 GLU B CA 1
ATOM 7700 C C . GLU B 1 276 ? -17.859 -42.469 14.289 1 78.75 276 GLU B C 1
ATOM 7702 O O . GLU B 1 276 ? -16.938 -42.875 13.57 1 78.75 276 GLU B O 1
ATOM 7707 N N . MET B 1 277 ? -18.219 -41.25 14.453 1 86.19 277 MET B N 1
ATOM 7708 C CA . MET B 1 277 ? -17.438 -40.156 13.867 1 86.19 277 MET B CA 1
ATOM 7709 C C . MET B 1 277 ? -16.719 -39.344 14.945 1 86.19 277 MET B C 1
ATOM 7711 O O . MET B 1 277 ? -17.281 -39.094 16.016 1 86.19 277 MET B O 1
ATOM 7715 N N . PRO B 1 278 ? -15.492 -39 14.727 1 87.75 278 PRO B N 1
ATOM 7716 C CA . PRO B 1 278 ? -14.789 -38.188 15.703 1 87.75 278 PRO B CA 1
ATOM 7717 C C . PRO B 1 278 ? -15.5 -36.844 15.945 1 87.75 278 PRO B C 1
ATOM 7719 O O . PRO B 1 278 ? -16.188 -36.344 15.055 1 87.75 278 PRO B O 1
ATOM 7722 N N . PRO B 1 279 ? -15.281 -36.25 17.047 1 86.88 279 PRO B N 1
ATOM 7723 C CA . PRO B 1 279 ? -15.977 -35 17.422 1 86.88 279 PRO B CA 1
ATOM 7724 C C . PRO B 1 279 ? -15.625 -33.844 16.5 1 86.88 279 PRO B C 1
ATOM 7726 O O . PRO B 1 279 ? -16.422 -32.938 16.328 1 86.88 279 PRO B O 1
ATOM 7729 N N . TRP B 1 280 ? -14.445 -33.875 15.93 1 88.5 280 TRP B N 1
ATOM 7730 C CA . TRP B 1 280 ? -14.062 -32.75 15.078 1 88.5 280 TRP B CA 1
ATOM 7731 C C . TRP B 1 280 ? -14.766 -32.844 13.727 1 88.5 280 TRP B C 1
ATOM 7733 O O . TRP B 1 280 ? -14.844 -31.844 13.008 1 88.5 280 TRP B O 1
ATOM 7743 N N . VAL B 1 281 ? -15.281 -33.938 13.422 1 89.62 281 VAL B N 1
ATOM 7744 C CA . VAL B 1 281 ? -16.062 -34.125 12.203 1 89.62 281 VAL B CA 1
ATOM 7745 C C . VAL B 1 281 ? -17.531 -33.875 12.484 1 89.62 281 VAL B C 1
ATOM 7747 O O . VAL B 1 281 ? -18.203 -33.156 11.727 1 89.62 281 VAL B O 1
ATOM 7750 N N . ALA B 1 282 ? -17.969 -34.438 13.586 1 90.12 282 ALA B N 1
ATOM 7751 C CA . ALA B 1 282 ? -19.359 -34.281 14 1 90.12 282 ALA B CA 1
ATOM 7752 C C . ALA B 1 282 ? -19.453 -33.812 15.453 1 90.12 282 ALA B C 1
ATOM 7754 O O . ALA B 1 282 ? -19.531 -34.625 16.375 1 90.12 282 ALA B O 1
ATOM 7755 N N . PRO B 1 283 ? -19.531 -32.531 15.609 1 85 283 PRO B N 1
ATOM 7756 C CA . PRO B 1 283 ? -19.562 -32 16.969 1 85 283 PRO B CA 1
ATOM 7757 C C . PRO B 1 283 ? -20.828 -32.375 17.734 1 85 283 PRO B C 1
ATOM 7759 O O . PRO B 1 283 ? -20.859 -32.312 18.953 1 85 283 PRO B O 1
ATOM 7762 N N . SER B 1 284 ? -21.906 -32.688 16.984 1 86.88 284 SER B N 1
ATOM 7763 C CA . SER B 1 284 ? -23.156 -33.094 17.594 1 86.88 284 SER B CA 1
ATOM 7764 C C . SER B 1 284 ? -23.672 -34.406 17 1 86.88 284 SER B C 1
ATOM 7766 O O . SER B 1 284 ? -23.297 -34.75 15.867 1 86.88 284 SER B O 1
ATOM 7768 N N . GLU B 1 285 ? -24.5 -35.031 17.781 1 87.69 285 GLU B N 1
ATOM 7769 C CA . GLU B 1 285 ? -25.062 -36.312 17.312 1 87.69 285 GLU B CA 1
ATOM 7770 C C . GLU B 1 285 ? -26 -36.094 16.125 1 87.69 285 GLU B C 1
ATOM 7772 O O . GLU B 1 285 ? -26.062 -36.906 15.211 1 87.69 285 GLU B O 1
ATOM 7777 N N . SER B 1 286 ? -26.641 -35.062 16.219 1 89.94 286 SER B N 1
ATOM 7778 C CA . SER B 1 286 ? -27.547 -34.75 15.117 1 89.94 286 SER B CA 1
ATOM 7779 C C . SER B 1 286 ? -26.781 -34.562 13.812 1 89.94 286 SER B C 1
ATOM 7781 O O . SER B 1 286 ? -27.203 -35.031 12.758 1 89.94 286 SER B O 1
ATOM 7783 N N . HIS B 1 287 ? -25.688 -33.969 13.938 1 91.19 287 HIS B N 1
ATOM 7784 C CA . HIS B 1 287 ? -24.859 -33.75 12.758 1 91.19 287 HIS B CA 1
ATOM 7785 C C . HIS B 1 287 ? -24.234 -35.062 12.266 1 91.19 287 HIS B C 1
ATOM 7787 O O . HIS B 1 287 ? -24.125 -35.281 11.062 1 91.19 287 HIS B O 1
ATOM 7793 N N . GLY B 1 288 ? -23.906 -35.844 13.188 1 90.38 288 GLY B N 1
ATOM 7794 C CA . GLY B 1 288 ? -23.359 -37.125 12.844 1 90.38 288 GLY B CA 1
ATOM 7795 C C . GLY B 1 288 ? -24.312 -38 12.031 1 90.38 288 GLY B C 1
ATOM 7796 O O . GLY B 1 288 ? -23.906 -38.688 11.094 1 90.38 288 GLY B O 1
ATOM 7797 N N . ARG B 1 289 ? -25.531 -37.906 12.391 1 89.5 289 ARG B N 1
ATOM 7798 C CA . ARG B 1 289 ? -26.547 -38.656 11.672 1 89.5 289 ARG B CA 1
ATOM 7799 C C . ARG B 1 289 ? -26.672 -38.188 10.227 1 89.5 289 ARG B C 1
ATOM 7801 O O . ARG B 1 289 ? -26.797 -39 9.305 1 89.5 289 ARG B O 1
ATOM 7808 N N . VAL B 1 290 ? -26.562 -36.969 10.062 1 90.5 290 VAL B N 1
ATOM 7809 C CA . VAL B 1 290 ? -26.656 -36.406 8.719 1 90.5 290 VAL B CA 1
ATOM 7810 C C . VAL B 1 290 ? -25.469 -36.844 7.875 1 90.5 290 VAL B C 1
ATOM 7812 O O . VAL B 1 290 ? -25.641 -37.281 6.738 1 90.5 290 VAL B O 1
ATOM 7815 N N . LEU B 1 291 ? -24.328 -36.844 8.43 1 92.81 291 LEU B N 1
ATOM 7816 C CA . LEU B 1 291 ? -23.109 -37.188 7.699 1 92.81 291 LEU B CA 1
ATOM 7817 C C . LEU B 1 291 ? -23.094 -38.688 7.352 1 92.81 291 LEU B C 1
ATOM 7819 O O . LEU B 1 291 ? -22.656 -39.062 6.262 1 92.81 291 LEU B O 1
ATOM 7823 N N . ARG B 1 292 ? -23.609 -39.438 8.305 1 90 292 ARG B N 1
ATOM 7824 C CA . ARG B 1 292 ? -23.719 -40.844 8.031 1 90 292 ARG B CA 1
ATOM 7825 C C . ARG B 1 292 ? -24.703 -41.125 6.898 1 90 292 ARG B C 1
ATOM 7827 O O . ARG B 1 292 ? -24.469 -41.969 6.047 1 90 292 ARG B O 1
ATOM 7834 N N . GLY B 1 293 ? -25.719 -40.406 6.938 1 89.69 293 GLY B N 1
ATOM 7835 C CA . GLY B 1 293 ? -26.719 -40.531 5.895 1 89.69 293 GLY B CA 1
ATOM 7836 C C . GLY B 1 293 ? -26.188 -40.156 4.516 1 89.69 293 GLY B C 1
ATOM 7837 O O . GLY B 1 293 ? -26.625 -40.75 3.514 1 89.69 293 GLY B O 1
ATOM 7838 N N . LEU B 1 294 ? -25.25 -39.281 4.453 1 91.56 294 LEU B N 1
ATOM 7839 C CA . LEU B 1 294 ? -24.672 -38.844 3.188 1 91.56 294 LEU B CA 1
ATOM 7840 C C . LEU B 1 294 ? -23.594 -39.812 2.719 1 91.56 294 LEU B C 1
ATOM 7842 O O . LEU B 1 294 ? -23.188 -39.75 1.557 1 91.56 294 LEU B O 1
ATOM 7846 N N . GLY B 1 295 ? -23.125 -40.625 3.682 1 90.62 295 GLY B N 1
ATOM 7847 C CA . GLY B 1 295 ? -22.125 -41.625 3.344 1 90.62 295 GLY B CA 1
ATOM 7848 C C . GLY B 1 295 ? -20.703 -41.094 3.451 1 90.62 295 GLY B C 1
ATOM 7849 O O . GLY B 1 295 ? -19.844 -41.469 2.658 1 90.62 295 GLY B O 1
ATOM 7850 N N . LEU B 1 296 ? -20.469 -40.219 4.336 1 92.69 296 LEU B N 1
ATOM 7851 C CA . LEU B 1 296 ? -19.125 -39.688 4.531 1 92.69 296 LEU B CA 1
ATOM 7852 C C . LEU B 1 296 ? -18.172 -40.812 4.953 1 92.69 296 LEU B C 1
ATOM 7854 O O . LEU B 1 296 ? -18.453 -41.562 5.895 1 92.69 296 LEU B O 1
ATOM 7858 N N . HIS B 1 297 ? -17.047 -40.938 4.188 1 91.5 297 HIS B N 1
ATOM 7859 C CA . HIS B 1 297 ? -16.219 -42.094 4.527 1 91.5 297 HIS B CA 1
ATOM 7860 C C . HIS B 1 297 ? -14.742 -41.719 4.484 1 91.5 297 HIS B C 1
ATOM 7862 O O . HIS B 1 297 ? -13.891 -42.531 4.895 1 91.5 297 HIS B O 1
ATOM 7868 N N . SER B 1 298 ? -14.398 -40.625 3.963 1 94.12 298 SER B N 1
ATOM 7869 C CA . SER B 1 298 ? -12.984 -40.281 3.855 1 94.12 298 SER B CA 1
ATOM 7870 C C . SER B 1 298 ? -12.781 -38.781 3.959 1 94.12 298 SER B C 1
ATOM 7872 O O . SER B 1 298 ? -13.547 -38 3.393 1 94.12 298 SER B O 1
ATOM 7874 N N . VAL B 1 299 ? -11.766 -38.344 4.75 1 95.38 299 VAL B N 1
ATOM 7875 C CA . VAL B 1 299 ? -11.461 -36.938 4.949 1 95.38 299 VAL B CA 1
ATOM 7876 C C . VAL B 1 299 ? -9.961 -36.719 4.805 1 95.38 299 VAL B C 1
ATOM 7878 O O . VAL B 1 299 ? -9.156 -37.5 5.316 1 95.38 299 VAL B O 1
ATOM 7881 N N . LEU B 1 300 ? -9.57 -35.719 4.094 1 96.38 300 LEU B N 1
ATOM 7882 C CA . LEU B 1 300 ? -8.188 -35.281 3.953 1 96.38 300 LEU B CA 1
ATOM 7883 C C . LEU B 1 300 ? -8.008 -33.875 4.578 1 96.38 300 LEU B C 1
ATOM 7885 O O . LEU B 1 300 ? -8.758 -32.969 4.266 1 96.38 300 LEU B O 1
ATOM 7889 N N . LEU B 1 301 ? -7.152 -33.812 5.512 1 97.38 301 LEU B N 1
ATOM 7890 C CA . LEU B 1 301 ? -6.781 -32.531 6.125 1 97.38 301 LEU B CA 1
ATOM 7891 C C . LEU B 1 301 ? -5.422 -32.062 5.621 1 97.38 301 LEU B C 1
ATOM 7893 O O . LEU B 1 301 ? -4.406 -32.719 5.84 1 97.38 301 LEU B O 1
ATOM 7897 N N . VAL B 1 302 ? -5.379 -30.922 4.98 1 97 302 VAL B N 1
ATOM 7898 C CA . VAL B 1 302 ? -4.137 -30.422 4.41 1 97 302 VAL B CA 1
ATOM 7899 C C . VAL B 1 302 ? -3.896 -28.984 4.887 1 97 302 VAL B C 1
ATOM 7901 O O . VAL B 1 302 ? -4.637 -28.062 4.523 1 97 302 VAL B O 1
ATOM 7904 N N . PRO B 1 303 ? -2.885 -28.75 5.691 1 95.94 303 PRO B N 1
ATOM 7905 C CA . PRO B 1 303 ? -2.559 -27.391 6.113 1 95.94 303 PRO B CA 1
ATOM 7906 C C . PRO B 1 303 ? -2.105 -26.5 4.957 1 95.94 303 PRO B C 1
ATOM 7908 O O . PRO B 1 303 ? -1.438 -26.984 4.035 1 95.94 303 PRO B O 1
ATOM 7911 N N . LEU B 1 304 ? -2.549 -25.312 4.961 1 94.88 304 LEU B N 1
ATOM 7912 C CA . LEU B 1 304 ? -2.088 -24.312 4 1 94.88 304 LEU B CA 1
ATOM 7913 C C . LEU B 1 304 ? -0.816 -23.641 4.488 1 94.88 304 LEU B C 1
ATOM 7915 O O . LEU B 1 304 ? -0.867 -22.781 5.371 1 94.88 304 LEU B O 1
ATOM 7919 N N . HIS B 1 305 ? 0.237 -24 3.82 1 89.88 305 HIS B N 1
ATOM 7920 C CA . HIS B 1 305 ? 1.536 -23.5 4.25 1 89.88 305 HIS B CA 1
ATOM 7921 C C . HIS B 1 305 ? 2.189 -22.656 3.16 1 89.88 305 HIS B C 1
ATOM 7923 O O . HIS B 1 305 ? 2.277 -23.078 2.008 1 89.88 305 HIS B O 1
ATOM 7929 N N . ALA B 1 306 ? 2.572 -21.438 3.488 1 85.44 306 ALA B N 1
ATOM 7930 C CA . ALA B 1 306 ? 3.297 -20.562 2.566 1 85.44 306 ALA B CA 1
ATOM 7931 C C . ALA B 1 306 ? 4.391 -19.797 3.293 1 85.44 306 ALA B C 1
ATOM 7933 O O . ALA B 1 306 ? 4.145 -19.188 4.344 1 85.44 306 ALA B O 1
ATOM 7934 N N . ARG B 1 307 ? 5.668 -19.797 2.744 1 78.69 307 ARG B N 1
ATOM 7935 C CA . ARG B 1 307 ? 6.816 -19.047 3.232 1 78.69 307 ARG B CA 1
ATOM 7936 C C . ARG B 1 307 ? 7.074 -19.328 4.707 1 78.69 307 ARG B C 1
ATOM 7938 O O . ARG B 1 307 ? 7.262 -18.406 5.5 1 78.69 307 ARG B O 1
ATOM 7945 N N . GLY B 1 308 ? 6.828 -20.531 5.137 1 78.62 308 GLY B N 1
ATOM 7946 C CA . GLY B 1 308 ? 7.188 -20.984 6.469 1 78.62 308 GLY B CA 1
ATOM 7947 C C . GLY B 1 308 ? 6.086 -20.766 7.488 1 78.62 308 GLY B C 1
ATOM 7948 O O . GLY B 1 308 ? 6.262 -21.078 8.672 1 78.62 308 GLY B O 1
ATOM 7949 N N . GLU B 1 309 ? 5.02 -20.25 7.137 1 83.56 309 GLU B N 1
ATOM 7950 C CA . GLU B 1 309 ? 3.91 -20 8.055 1 83.56 309 GLU B CA 1
ATOM 7951 C C . GLU B 1 309 ? 2.672 -20.797 7.648 1 83.56 309 GLU B C 1
ATOM 7953 O O . GLU B 1 309 ? 2.406 -20.969 6.461 1 83.56 309 GLU B O 1
ATOM 7958 N N . THR B 1 310 ? 1.985 -21.281 8.664 1 91.06 310 THR B N 1
ATOM 7959 C CA . THR B 1 310 ? 0.695 -21.922 8.422 1 91.06 310 THR B CA 1
ATOM 7960 C C . THR B 1 310 ? -0.426 -20.891 8.414 1 91.06 310 THR B C 1
ATOM 7962 O O . THR B 1 310 ? -0.588 -20.125 9.375 1 91.06 310 THR B O 1
ATOM 7965 N N . LEU B 1 311 ? -1.156 -20.875 7.348 1 91.94 311 LEU B N 1
ATOM 7966 C CA . LEU B 1 311 ? -2.201 -19.859 7.184 1 91.94 311 LEU B CA 1
ATOM 7967 C C . LEU B 1 311 ? -3.553 -20.406 7.633 1 91.94 311 LEU B C 1
ATOM 7969 O O . LEU B 1 311 ? -4.438 -19.641 8.016 1 91.94 311 LEU B O 1
ATOM 7973 N N . GLY B 1 312 ? -3.707 -21.703 7.488 1 95.19 312 GLY B N 1
ATOM 7974 C CA . GLY B 1 312 ? -4.98 -22.344 7.781 1 95.19 312 GLY B CA 1
ATOM 7975 C C . GLY B 1 312 ? -5.027 -23.797 7.371 1 95.19 312 GLY B C 1
ATOM 7976 O O . GLY B 1 312 ? -4 -24.484 7.359 1 95.19 312 GLY B O 1
ATOM 7977 N N . LEU B 1 313 ? -6.324 -24.266 7.164 1 96.44 313 LEU B N 1
ATOM 7978 C CA . LEU B 1 313 ? -6.547 -25.688 6.902 1 96.44 313 LEU B CA 1
ATOM 7979 C C . LEU B 1 313 ? -7.594 -25.875 5.809 1 96.44 313 LEU B C 1
ATOM 7981 O O . LEU B 1 313 ? -8.617 -25.188 5.797 1 96.44 313 LEU B O 1
ATOM 7985 N N . VAL B 1 314 ? -7.23 -26.703 4.852 1 97.81 314 VAL B N 1
ATOM 7986 C CA . VAL B 1 314 ? -8.219 -27.141 3.865 1 97.81 314 VAL B CA 1
ATOM 7987 C C . VAL B 1 314 ? -8.656 -28.562 4.168 1 97.81 314 VAL B C 1
ATOM 7989 O O . VAL B 1 314 ? -7.828 -29.422 4.473 1 97.81 314 VAL B O 1
ATOM 7992 N N . GLN B 1 315 ? -9.945 -28.812 4.098 1 97.5 315 GLN B N 1
ATOM 7993 C CA . GLN B 1 315 ? -10.508 -30.141 4.285 1 97.5 315 GLN B CA 1
ATOM 7994 C C . GLN B 1 315 ? -11.188 -30.625 3.012 1 97.5 315 GLN B C 1
ATOM 7996 O O . GLN B 1 315 ? -11.984 -29.906 2.404 1 97.5 315 GLN B O 1
ATOM 8001 N N . PHE B 1 316 ? -10.812 -31.781 2.617 1 97.5 316 PHE B N 1
ATOM 8002 C CA . PHE B 1 316 ? -11.461 -32.469 1.512 1 97.5 316 PHE B CA 1
ATOM 8003 C C . PHE B 1 316 ? -12.258 -33.656 2.018 1 97.5 316 PHE B C 1
ATOM 8005 O O . PHE B 1 316 ? -11.742 -34.469 2.795 1 97.5 316 PHE B O 1
ATOM 8012 N N . VAL B 1 317 ? -13.5 -33.781 1.521 1 96.31 317 VAL B N 1
ATOM 8013 C CA . VAL B 1 317 ? -14.359 -34.875 2.014 1 96.31 317 VAL B CA 1
ATOM 8014 C C . VAL B 1 317 ? -14.953 -35.625 0.836 1 96.31 317 VAL B C 1
ATOM 8016 O O . VAL B 1 317 ? -15.344 -35.031 -0.169 1 96.31 317 VAL B O 1
ATOM 8019 N N . ARG B 1 318 ? -14.984 -36.906 0.976 1 94.44 318 ARG B N 1
ATOM 8020 C CA . ARG B 1 318 ? -15.688 -37.75 0.013 1 94.44 318 ARG B CA 1
ATOM 8021 C C . ARG B 1 318 ? -16.844 -38.5 0.676 1 94.44 318 ARG B C 1
ATOM 8023 O O . ARG B 1 318 ? -16.656 -39.094 1.736 1 94.44 318 ARG B O 1
ATOM 8030 N N . HIS B 1 319 ? -18 -38.438 0.067 1 91.69 319 HIS B N 1
ATOM 8031 C CA . HIS B 1 319 ? -19.172 -39.156 0.502 1 91.69 319 HIS B CA 1
ATOM 8032 C C . HIS B 1 319 ? -19.922 -39.781 -0.688 1 91.69 319 HIS B C 1
ATOM 8034 O O . HIS B 1 319 ? -20.375 -40.906 -0.627 1 91.69 319 HIS B O 1
ATOM 8040 N N . ARG B 1 320 ? -20 -39.062 -1.766 1 85.81 320 ARG B N 1
ATOM 8041 C CA . ARG B 1 320 ? -20.625 -39.562 -2.982 1 85.81 320 ARG B CA 1
ATOM 8042 C C . ARG B 1 320 ? -19.641 -40.344 -3.832 1 85.81 320 ARG B C 1
ATOM 8044 O O . ARG B 1 320 ? -20.016 -41.344 -4.449 1 85.81 320 ARG B O 1
ATOM 8051 N N . THR B 1 321 ? -18.453 -39.844 -3.869 1 83.94 321 THR B N 1
ATOM 8052 C CA . THR B 1 321 ? -17.391 -40.594 -4.547 1 83.94 321 THR B CA 1
ATOM 8053 C C . THR B 1 321 ? -17.062 -41.875 -3.785 1 83.94 321 THR B C 1
ATOM 8055 O O . THR B 1 321 ? -16.625 -41.812 -2.633 1 83.94 321 THR B O 1
ATOM 8058 N N . SER B 1 322 ? -17.188 -42.906 -4.352 1 81.25 322 SER B N 1
ATOM 8059 C CA . SER B 1 322 ? -17.125 -44.188 -3.66 1 81.25 322 SER B CA 1
ATOM 8060 C C . SER B 1 322 ? -15.711 -44.5 -3.193 1 81.25 322 SER B C 1
ATOM 8062 O O . SER B 1 322 ? -15.516 -45 -2.086 1 81.25 322 SER B O 1
ATOM 8064 N N . ALA B 1 323 ? -14.695 -44.25 -4.023 1 80.12 323 ALA B N 1
ATOM 8065 C CA . ALA B 1 323 ? -13.312 -44.562 -3.658 1 80.12 323 ALA B CA 1
ATOM 8066 C C . ALA B 1 323 ? -12.797 -43.625 -2.576 1 80.12 323 ALA B C 1
ATOM 8068 O O . ALA B 1 323 ? -12.914 -42.406 -2.701 1 80.12 323 ALA B O 1
ATOM 8069 N N . PRO B 1 324 ? -12.352 -44.188 -1.47 1 88.75 324 PRO B N 1
ATOM 8070 C CA . PRO B 1 324 ? -11.719 -43.312 -0.478 1 88.75 324 PRO B CA 1
ATOM 8071 C C . PRO B 1 324 ? -10.43 -42.688 -0.995 1 88.75 324 PRO B C 1
ATOM 8073 O O . PRO B 1 324 ? -9.875 -43.125 -2.004 1 88.75 324 PRO B O 1
ATOM 8076 N N . PHE B 1 325 ? -10.016 -41.625 -0.367 1 90.44 325 PHE B N 1
ATOM 8077 C CA . PHE B 1 325 ? -8.75 -41 -0.741 1 90.44 325 PHE B CA 1
ATOM 8078 C C . PHE B 1 325 ? -7.586 -41.938 -0.513 1 90.44 325 PHE B C 1
ATOM 8080 O O . PHE B 1 325 ? -7.594 -42.719 0.441 1 90.44 325 PHE B O 1
ATOM 8087 N N . ASP B 1 326 ? -6.617 -41.875 -1.366 1 82.62 326 ASP B N 1
ATOM 8088 C CA . ASP B 1 326 ? -5.398 -42.656 -1.192 1 82.62 326 ASP B CA 1
ATOM 8089 C C . ASP B 1 326 ? -4.168 -41.75 -1.136 1 82.62 326 ASP B C 1
ATOM 8091 O O . ASP B 1 326 ? -4.293 -40.531 -1.058 1 82.62 326 ASP B O 1
ATOM 8095 N N . ASP B 1 327 ? -2.965 -42.375 -1.093 1 79.75 327 ASP B N 1
ATOM 8096 C CA . ASP B 1 327 ? -1.729 -41.625 -0.934 1 79.75 327 ASP B CA 1
ATOM 8097 C C . ASP B 1 327 ? -1.48 -40.719 -2.139 1 79.75 327 ASP B C 1
ATOM 8099 O O . ASP B 1 327 ? -0.925 -39.625 -1.998 1 79.75 327 ASP B O 1
ATOM 8103 N N . ASP B 1 328 ? -1.892 -41.156 -3.291 1 72.81 328 ASP B N 1
ATOM 8104 C CA . ASP B 1 328 ? -1.744 -40.312 -4.484 1 72.81 328 ASP B CA 1
ATOM 8105 C C . ASP B 1 328 ? -2.639 -39.094 -4.414 1 72.81 328 ASP B C 1
ATOM 8107 O O . ASP B 1 328 ? -2.236 -38 -4.832 1 72.81 328 ASP B O 1
ATOM 8111 N N . ASP B 1 329 ? -3.83 -39.375 -3.863 1 83.31 329 ASP B N 1
ATOM 8112 C CA . ASP B 1 329 ? -4.746 -38.25 -3.672 1 83.31 329 ASP B CA 1
ATOM 8113 C C . ASP B 1 329 ? -4.176 -37.219 -2.688 1 83.31 329 ASP B C 1
ATOM 8115 O O . ASP B 1 329 ? -4.324 -36 -2.879 1 83.31 329 ASP B O 1
ATOM 8119 N N . LEU B 1 330 ? -3.566 -37.781 -1.691 1 87.06 330 LEU B N 1
ATOM 8120 C CA . LEU B 1 330 ? -2.959 -36.906 -0.684 1 87.06 330 LEU B CA 1
ATOM 8121 C C . LEU B 1 330 ? -1.883 -36.031 -1.304 1 87.06 330 LEU B C 1
ATOM 8123 O O . LEU B 1 330 ? -1.843 -34.844 -1.052 1 87.06 330 LEU B O 1
ATOM 8127 N N . LEU B 1 331 ? -1.048 -36.594 -2.078 1 78.69 331 LEU B N 1
ATOM 8128 C CA . LEU B 1 331 ? 0.019 -35.844 -2.721 1 78.69 331 LEU B CA 1
ATOM 8129 C C . LEU B 1 331 ? -0.555 -34.781 -3.652 1 78.69 331 LEU B C 1
ATOM 8131 O O . LEU B 1 331 ? -0.05 -33.656 -3.707 1 78.69 331 LEU B O 1
ATOM 8135 N N . LEU B 1 332 ? -1.569 -35.156 -4.312 1 80.19 332 LEU B N 1
ATOM 8136 C CA . LEU B 1 332 ? -2.223 -34.219 -5.215 1 80.19 332 LEU B CA 1
ATOM 8137 C C . LEU B 1 332 ? -2.842 -33.062 -4.438 1 80.19 332 LEU B C 1
ATOM 8139 O O . LEU B 1 332 ? -2.684 -31.906 -4.812 1 80.19 332 LEU B O 1
ATOM 8143 N N . ALA B 1 333 ? -3.545 -33.406 -3.396 1 90.12 333 ALA B N 1
ATOM 8144 C CA . ALA B 1 333 ? -4.164 -32.406 -2.547 1 90.12 333 ALA B CA 1
ATOM 8145 C C . ALA B 1 333 ? -3.117 -31.438 -1.979 1 90.12 333 ALA B C 1
ATOM 8147 O O . ALA B 1 333 ? -3.342 -30.234 -1.913 1 90.12 333 ALA B O 1
ATOM 8148 N N . GLN B 1 334 ? -2.029 -32 -1.573 1 86.62 334 GLN B N 1
ATOM 8149 C CA . GLN B 1 334 ? -0.948 -31.203 -1.021 1 86.62 334 GLN B CA 1
ATOM 8150 C C . GLN B 1 334 ? -0.408 -30.219 -2.061 1 86.62 334 GLN B C 1
ATOM 8152 O O . GLN B 1 334 ? -0.13 -29.062 -1.743 1 86.62 334 GLN B O 1
ATOM 8157 N N . GLU B 1 335 ? -0.282 -30.688 -3.213 1 80.31 335 GLU B N 1
ATOM 8158 C CA . GLU B 1 335 ? 0.216 -29.828 -4.285 1 80.31 335 GLU B CA 1
ATOM 8159 C C . GLU B 1 335 ? -0.742 -28.672 -4.559 1 80.31 335 GLU B C 1
ATOM 8161 O O . GLU B 1 335 ? -0.317 -27.516 -4.664 1 80.31 335 GLU B O 1
ATOM 8166 N N . ILE B 1 336 ? -1.954 -28.984 -4.656 1 86.56 336 ILE B N 1
ATOM 8167 C CA . ILE B 1 336 ? -2.963 -27.984 -4.949 1 86.56 336 ILE B CA 1
ATOM 8168 C C . ILE B 1 336 ? -3.057 -27 -3.785 1 86.56 336 ILE B C 1
ATOM 8170 O O . ILE B 1 336 ? -3.127 -25.781 -3.994 1 86.56 336 ILE B O 1
ATOM 8174 N N . ALA B 1 337 ? -3.043 -27.531 -2.607 1 90.81 337 ALA B N 1
ATOM 8175 C CA . ALA B 1 337 ? -3.133 -26.703 -1.408 1 90.81 337 ALA B CA 1
ATOM 8176 C C . ALA B 1 337 ? -1.924 -25.781 -1.288 1 90.81 337 ALA B C 1
ATOM 8178 O O . ALA B 1 337 ? -2.051 -24.641 -0.846 1 90.81 337 ALA B O 1
ATOM 8179 N N . SER B 1 338 ? -0.77 -26.281 -1.601 1 85 338 SER B N 1
ATOM 8180 C CA . SER B 1 338 ? 0.435 -25.469 -1.542 1 85 338 SER B CA 1
ATOM 8181 C C . SER B 1 338 ? 0.338 -24.266 -2.488 1 85 338 SER B C 1
ATOM 8183 O O . SER B 1 338 ? 0.721 -23.156 -2.129 1 85 338 SER B O 1
ATOM 8185 N N . ARG B 1 339 ? -0.17 -24.531 -3.596 1 82.19 339 ARG B N 1
ATOM 8186 C CA . ARG B 1 339 ? -0.367 -23.453 -4.562 1 82.19 339 ARG B CA 1
ATOM 8187 C C . ARG B 1 339 ? -1.372 -22.438 -4.047 1 82.19 339 ARG B C 1
ATOM 8189 O O . ARG B 1 339 ? -1.147 -21.219 -4.156 1 82.19 339 ARG B O 1
ATOM 8196 N N . ALA B 1 340 ? -2.398 -22.969 -3.598 1 90.19 340 ALA B N 1
ATOM 8197 C CA . ALA B 1 340 ? -3.428 -22.078 -3.057 1 90.19 340 ALA B CA 1
ATOM 8198 C C . ALA B 1 340 ? -2.889 -21.266 -1.888 1 90.19 340 ALA B C 1
ATOM 8200 O O . ALA B 1 340 ? -3.215 -20.078 -1.747 1 90.19 340 ALA B O 1
ATOM 8201 N N . ALA B 1 341 ? -2.061 -21.922 -1.098 1 90.44 341 ALA B N 1
ATOM 8202 C CA . ALA B 1 341 ? -1.495 -21.25 0.069 1 90.44 341 ALA B CA 1
ATOM 8203 C C . ALA B 1 341 ? -0.637 -20.062 -0.347 1 90.44 341 ALA B C 1
ATOM 8205 O O . ALA B 1 341 ? -0.732 -18.984 0.243 1 90.44 341 ALA B O 1
ATOM 8206 N N . VAL B 1 342 ? 0.16 -20.203 -1.33 1 85.56 342 VAL B N 1
ATOM 8207 C CA . VAL B 1 342 ? 1.014 -19.125 -1.817 1 85.56 342 VAL B CA 1
ATOM 8208 C C . VAL B 1 342 ? 0.152 -17.984 -2.365 1 85.56 342 VAL B C 1
ATOM 8210 O O . VAL B 1 342 ? 0.405 -16.812 -2.082 1 85.56 342 VAL B O 1
ATOM 8213 N N . SER B 1 343 ? -0.831 -18.391 -3.119 1 88.69 343 SER B N 1
ATOM 8214 C CA . SER B 1 343 ? -1.731 -17.391 -3.688 1 88.69 343 SER B CA 1
ATOM 8215 C C . SER B 1 343 ? -2.486 -16.641 -2.594 1 88.69 343 SER B C 1
ATOM 8217 O O . SER B 1 343 ? -2.678 -15.43 -2.686 1 88.69 343 SER B O 1
ATOM 8219 N N . ILE B 1 344 ? -2.932 -17.375 -1.595 1 91.12 344 ILE B N 1
ATOM 8220 C CA . ILE B 1 344 ? -3.639 -16.75 -0.476 1 91.12 344 ILE B CA 1
ATOM 8221 C C . ILE B 1 344 ? -2.699 -15.812 0.271 1 91.12 344 ILE B C 1
ATOM 8223 O O . ILE B 1 344 ? -3.088 -14.695 0.634 1 91.12 344 ILE B O 1
ATOM 8227 N N . ASP B 1 345 ? -1.511 -16.219 0.453 1 89.38 345 ASP B N 1
ATOM 8228 C CA . ASP B 1 345 ? -0.53 -15.383 1.138 1 89.38 345 ASP B CA 1
ATOM 8229 C C . ASP B 1 345 ? -0.233 -14.125 0.335 1 89.38 345 ASP B C 1
ATOM 8231 O O . ASP B 1 345 ? -0.083 -13.039 0.906 1 89.38 345 ASP B O 1
ATOM 8235 N N . ASN B 1 346 ? -0.093 -14.25 -0.942 1 86.25 346 ASN B N 1
ATOM 8236 C CA . ASN B 1 346 ? 0.098 -13.094 -1.811 1 86.25 346 ASN B CA 1
ATOM 8237 C C . ASN B 1 346 ? -1.065 -12.109 -1.701 1 86.25 346 ASN B C 1
ATOM 8239 O O . ASN B 1 346 ? -0.856 -10.898 -1.616 1 86.25 346 ASN B O 1
ATOM 8243 N N . ALA B 1 347 ? -2.223 -12.664 -1.753 1 88 347 ALA B N 1
ATOM 8244 C CA . ALA B 1 347 ? -3.414 -11.828 -1.62 1 88 347 ALA B CA 1
ATOM 8245 C C . ALA B 1 347 ? -3.432 -11.109 -0.276 1 88 347 ALA B C 1
ATOM 8247 O O . ALA B 1 347 ? -3.801 -9.938 -0.2 1 88 347 ALA B O 1
ATOM 8248 N N . ARG B 1 348 ? -3.109 -11.844 0.707 1 87 348 ARG B N 1
ATOM 8249 C CA . ARG B 1 348 ? -3.055 -11.266 2.047 1 87 348 ARG B CA 1
ATOM 8250 C C . ARG B 1 348 ? -2.074 -10.102 2.1 1 87 348 ARG B C 1
ATOM 8252 O O . ARG B 1 348 ? -2.398 -9.031 2.631 1 87 348 ARG B O 1
ATOM 8259 N N . ARG B 1 349 ? -0.934 -10.234 1.639 1 84 349 ARG B N 1
ATOM 8260 C CA . ARG B 1 349 ? 0.096 -9.195 1.636 1 84 349 ARG B CA 1
ATOM 8261 C C . ARG B 1 349 ? -0.336 -7.996 0.802 1 84 349 ARG B C 1
ATOM 8263 O O . ARG B 1 349 ? -0.111 -6.852 1.194 1 84 349 ARG B O 1
ATOM 8270 N N . TYR B 1 350 ? -0.894 -8.219 -0.293 1 86.25 350 TYR B N 1
ATOM 8271 C CA . TYR B 1 350 ? -1.422 -7.152 -1.134 1 86.25 350 TYR B CA 1
ATOM 8272 C C . TYR B 1 350 ? -2.484 -6.352 -0.393 1 86.25 350 TYR B C 1
ATOM 8274 O O . TYR B 1 350 ? -2.465 -5.117 -0.411 1 86.25 350 TYR B O 1
ATOM 8282 N N . THR B 1 351 ? -3.385 -7.094 0.127 1 82.19 351 THR B N 1
ATOM 8283 C CA . THR B 1 351 ? -4.473 -6.445 0.85 1 82.19 351 THR B CA 1
ATOM 8284 C C . THR B 1 351 ? -3.93 -5.559 1.967 1 82.19 351 THR B C 1
ATOM 8286 O O . THR B 1 351 ? -4.434 -4.457 2.191 1 82.19 351 THR B O 1
ATOM 8289 N N . HIS B 1 352 ? -2.969 -6.031 2.629 1 79.31 352 HIS B N 1
ATOM 8290 C CA . HIS B 1 352 ? -2.355 -5.254 3.701 1 79.31 352 HIS B CA 1
ATOM 8291 C C . HIS B 1 352 ? -1.739 -3.967 3.166 1 79.31 352 HIS B C 1
ATOM 8293 O O . HIS B 1 352 ? -1.983 -2.887 3.707 1 79.31 352 HIS B O 1
ATOM 8299 N N . GLU B 1 353 ? -0.969 -4.121 2.127 1 78.69 353 GLU B N 1
ATOM 8300 C CA . GLU B 1 353 ? -0.333 -2.945 1.537 1 78.69 353 GLU B CA 1
ATOM 8301 C C . GLU B 1 353 ? -1.374 -1.967 0.999 1 78.69 353 GLU B C 1
ATOM 8303 O O . GLU B 1 353 ? -1.223 -0.751 1.142 1 78.69 353 GLU B O 1
ATOM 8308 N N . ARG B 1 354 ? -2.359 -2.506 0.42 1 78.88 354 ARG B N 1
ATOM 8309 C CA . ARG B 1 354 ? -3.43 -1.681 -0.13 1 78.88 354 ARG B CA 1
ATOM 8310 C C . ARG B 1 354 ? -4.18 -0.947 0.976 1 78.88 354 ARG B C 1
ATOM 8312 O O . ARG B 1 354 ? -4.449 0.251 0.863 1 78.88 354 ARG B O 1
ATOM 8319 N N . SER B 1 355 ? -4.539 -1.634 1.975 1 74.12 355 SER B N 1
ATOM 8320 C CA . SER B 1 355 ? -5.238 -1.021 3.1 1 74.12 355 SER B CA 1
ATOM 8321 C C . SER B 1 355 ? -4.398 0.08 3.738 1 74.12 355 SER B C 1
ATOM 8323 O O . SER B 1 355 ? -4.926 1.129 4.117 1 74.12 355 SER B O 1
ATOM 8325 N N . THR B 1 356 ? -3.152 -0.174 3.85 1 73.5 356 THR B N 1
ATOM 8326 C CA . THR B 1 356 ? -2.232 0.821 4.387 1 73.5 356 THR B CA 1
ATOM 8327 C C . THR B 1 356 ? -2.207 2.066 3.508 1 73.5 356 THR B C 1
ATOM 8329 O O . THR B 1 356 ? -2.338 3.188 4.004 1 73.5 356 THR B O 1
ATOM 8332 N N . ALA B 1 357 ? -2.059 1.815 2.256 1 73.5 357 ALA B N 1
ATOM 8333 C CA . ALA B 1 357 ? -2.029 2.928 1.309 1 73.5 357 ALA B CA 1
ATOM 8334 C C . ALA B 1 357 ? -3.328 3.727 1.361 1 73.5 357 ALA B C 1
ATOM 8336 O O . ALA B 1 357 ? -3.305 4.957 1.405 1 73.5 357 ALA B O 1
ATOM 8337 N N . LEU B 1 358 ? -4.441 3.066 1.433 1 70.25 358 LEU B N 1
ATOM 8338 C CA . LEU B 1 358 ? -5.746 3.715 1.446 1 70.25 358 LEU B CA 1
ATOM 8339 C C . LEU B 1 358 ? -5.945 4.508 2.732 1 70.25 358 LEU B C 1
ATOM 8341 O O . LEU B 1 358 ? -6.457 5.629 2.703 1 70.25 358 LEU B O 1
ATOM 8345 N N . ALA B 1 359 ? -5.598 3.906 3.785 1 68.56 359 ALA B N 1
ATOM 8346 C CA . ALA B 1 359 ? -5.723 4.59 5.07 1 68.56 359 ALA B CA 1
ATOM 8347 C C . ALA B 1 359 ? -4.898 5.875 5.09 1 68.56 359 ALA B C 1
ATOM 8349 O O . ALA B 1 359 ? -5.371 6.914 5.555 1 68.56 359 ALA B O 1
ATOM 8350 N N . LEU B 1 360 ? -3.75 5.758 4.586 1 69.25 360 LEU B N 1
ATOM 8351 C CA . LEU B 1 360 ? -2.869 6.918 4.559 1 69.25 360 LEU B CA 1
ATOM 8352 C C . LEU B 1 360 ? -3.383 7.969 3.578 1 69.25 360 LEU B C 1
ATOM 8354 O O . LEU B 1 360 ? -3.293 9.172 3.846 1 69.25 360 LEU B O 1
ATOM 8358 N N . GLN B 1 361 ? -3.895 7.555 2.479 1 67.25 361 GLN B N 1
ATOM 8359 C CA . GLN B 1 361 ? -4.5 8.445 1.489 1 67.25 361 GLN B CA 1
ATOM 8360 C C . GLN B 1 361 ? -5.668 9.219 2.09 1 67.25 361 GLN B C 1
ATOM 8362 O O . GLN B 1 361 ? -5.832 10.406 1.822 1 67.25 361 GLN B O 1
ATOM 8367 N N . GLN B 1 362 ? -6.473 8.578 2.797 1 64.19 362 GLN B N 1
ATOM 8368 C CA . GLN B 1 362 ? -7.656 9.18 3.4 1 64.19 362 GLN B CA 1
ATOM 8369 C C . GLN B 1 362 ? -7.27 10.281 4.383 1 64.19 362 GLN B C 1
ATOM 8371 O O . GLN B 1 362 ? -8.039 11.219 4.602 1 64.19 362 GLN B O 1
ATOM 8376 N N . THR B 1 363 ? -6.121 10.125 4.82 1 64.94 363 THR B N 1
ATOM 8377 C CA . THR B 1 363 ? -5.68 11.133 5.777 1 64.94 363 THR B CA 1
ATOM 8378 C C . THR B 1 363 ? -5.277 12.414 5.059 1 64.94 363 THR B C 1
ATOM 8380 O O . THR B 1 363 ? -5.242 13.492 5.668 1 64.94 363 THR B O 1
ATOM 8383 N N . LEU B 1 364 ? -5.043 12.266 3.775 1 66.94 364 LEU B N 1
ATOM 8384 C CA . LEU B 1 364 ? -4.559 13.422 3.021 1 66.94 364 LEU B CA 1
ATOM 8385 C C . LEU B 1 364 ? -5.723 14.289 2.555 1 66.94 364 LEU B C 1
ATOM 8387 O O . LEU B 1 364 ? -5.566 15.5 2.393 1 66.94 364 LEU B O 1
ATOM 8391 N N . LEU B 1 365 ? -6.93 13.664 2.193 1 61.91 365 LEU B N 1
ATOM 8392 C CA . LEU B 1 365 ? -8.008 14.453 1.604 1 61.91 365 LEU B CA 1
ATOM 8393 C C . LEU B 1 365 ? -9.102 14.727 2.629 1 61.91 365 LEU B C 1
ATOM 8395 O O . LEU B 1 365 ? -9.367 13.898 3.502 1 61.91 365 LEU B O 1
ATOM 8399 N N . PRO B 1 366 ? -9.633 16.047 2.541 1 59.81 366 PRO B N 1
ATOM 8400 C CA . PRO B 1 366 ? -10.758 16.359 3.432 1 59.81 366 PRO B CA 1
ATOM 8401 C C . PRO B 1 366 ? -11.969 15.453 3.189 1 59.81 366 PRO B C 1
ATOM 8403 O O . PRO B 1 366 ? -12.266 15.102 2.043 1 59.81 366 PRO B O 1
ATOM 8406 N N . ARG B 1 367 ? -12.359 14.539 4.02 1 57.56 367 ARG B N 1
ATOM 8407 C CA . ARG B 1 367 ? -13.492 13.641 3.826 1 57.56 367 ARG B CA 1
ATOM 8408 C C . ARG B 1 367 ? -14.758 14.422 3.484 1 57.56 367 ARG B C 1
ATOM 8410 O O . ARG B 1 367 ? -15.461 14.086 2.527 1 57.56 367 ARG B O 1
ATOM 8417 N N . ASN B 1 368 ? -15.297 15.258 4.516 1 57.41 368 ASN B N 1
ATOM 8418 C CA . ASN B 1 368 ? -16.594 15.906 4.371 1 57.41 368 ASN B CA 1
ATOM 8419 C C . ASN B 1 368 ? -16.484 17.422 4.582 1 57.41 368 ASN B C 1
ATOM 8421 O O . ASN B 1 368 ? -15.758 17.875 5.453 1 57.41 368 ASN B O 1
ATOM 8425 N N . THR B 1 369 ? -16.844 18.047 3.301 1 59.28 369 THR B N 1
ATOM 8426 C CA . THR B 1 369 ? -17 19.484 3.529 1 59.28 369 THR B CA 1
ATOM 8427 C C . THR B 1 369 ? -18.125 19.75 4.527 1 59.28 369 THR B C 1
ATOM 8429 O O . THR B 1 369 ? -19.203 19.172 4.434 1 59.28 369 THR B O 1
ATOM 8432 N N . VAL B 1 370 ? -17.828 20.281 5.648 1 61.69 370 VAL B N 1
ATOM 8433 C CA . VAL B 1 370 ? -18.781 20.594 6.699 1 61.69 370 VAL B CA 1
ATOM 8434 C C . VAL B 1 370 ? -19.797 21.609 6.18 1 61.69 370 VAL B C 1
ATOM 8436 O O . VAL B 1 370 ? -19.438 22.547 5.461 1 61.69 370 VAL B O 1
ATOM 8439 N N . ARG B 1 371 ? -21 21.312 6.289 1 68.38 371 ARG B N 1
ATOM 8440 C CA . ARG B 1 371 ? -22.062 22.281 6.031 1 68.38 371 ARG B CA 1
ATOM 8441 C C . ARG B 1 371 ? -21.859 23.547 6.871 1 68.38 371 ARG B C 1
ATOM 8443 O O . ARG B 1 371 ? -21.531 23.453 8.055 1 68.38 371 ARG B O 1
ATOM 8450 N N . HIS B 1 372 ? -21.781 24.672 6.152 1 79.81 372 HIS B N 1
ATOM 8451 C CA . HIS B 1 372 ? -21.562 25.938 6.832 1 79.81 372 HIS B CA 1
ATOM 8452 C C . HIS B 1 372 ? -22.672 26.938 6.488 1 79.81 372 HIS B C 1
ATOM 8454 O O . HIS B 1 372 ? -23.156 26.969 5.352 1 79.81 372 HIS B O 1
ATOM 8460 N N . SER B 1 373 ? -23.062 27.672 7.371 1 82.62 373 SER B N 1
ATOM 8461 C CA . SER B 1 373 ? -24.188 28.594 7.199 1 82.62 373 SER B CA 1
ATOM 8462 C C . SER B 1 373 ? -23.812 29.734 6.254 1 82.62 373 SER B C 1
ATOM 8464 O O . SER B 1 373 ? -24.703 30.328 5.617 1 82.62 373 SER B O 1
ATOM 8466 N N . ALA B 1 374 ? -22.562 29.969 6.133 1 90.75 374 ALA B N 1
ATOM 8467 C CA . ALA B 1 374 ? -22.125 31.125 5.352 1 90.75 374 ALA B CA 1
ATOM 8468 C C . ALA B 1 374 ? -22.094 30.797 3.861 1 90.75 374 ALA B C 1
ATOM 8470 O O . ALA B 1 374 ? -22.109 31.703 3.021 1 90.75 374 ALA B O 1
ATOM 8471 N N . VAL B 1 375 ? -21.953 29.516 3.584 1 93.56 375 VAL B N 1
ATOM 8472 C CA . VAL B 1 375 ? -21.844 29.156 2.176 1 93.56 375 VAL B CA 1
ATOM 8473 C C . VAL B 1 375 ? -22.469 27.781 1.941 1 93.56 375 VAL B C 1
ATOM 8475 O O . VAL B 1 375 ? -22.531 26.969 2.859 1 93.56 375 VAL B O 1
ATOM 8478 N N . GLU B 1 376 ? -22.969 27.609 0.777 1 93.5 376 GLU B N 1
ATOM 8479 C CA . GLU B 1 376 ? -23.25 26.297 0.2 1 93.5 376 GLU B CA 1
ATOM 8480 C C . GLU B 1 376 ? -22.156 25.891 -0.78 1 93.5 376 GLU B C 1
ATOM 8482 O O . GLU B 1 376 ? -21.766 26.672 -1.649 1 93.5 376 GLU B O 1
ATOM 8487 N N . THR B 1 377 ? -21.656 24.719 -0.543 1 94.19 377 THR B N 1
ATOM 8488 C CA . THR B 1 377 ? -20.5 24.375 -1.365 1 94.19 377 THR B CA 1
ATOM 8489 C C . THR B 1 377 ? -20.734 23.078 -2.117 1 94.19 377 THR B C 1
ATOM 8491 O O . THR B 1 377 ? -21.562 22.25 -1.705 1 94.19 377 THR B O 1
ATOM 8494 N N . ALA B 1 378 ? -20.141 22.891 -3.26 1 93.94 378 ALA B N 1
ATOM 8495 C CA . ALA B 1 378 ? -19.953 21.672 -4.031 1 93.94 378 ALA B CA 1
ATOM 8496 C C . ALA B 1 378 ? -18.516 21.562 -4.543 1 93.94 378 ALA B C 1
ATOM 8498 O O . ALA B 1 378 ? -17.891 22.578 -4.844 1 93.94 378 ALA B O 1
ATOM 8499 N N . SER B 1 379 ? -18.016 20.344 -4.559 1 93.44 379 SER B N 1
ATOM 8500 C CA . SER B 1 379 ? -16.625 20.188 -4.961 1 93.44 379 SER B CA 1
ATOM 8501 C C . SER B 1 379 ? -16.438 18.953 -5.848 1 93.44 379 SER B C 1
ATOM 8503 O O . SER B 1 379 ? -17.297 18.062 -5.863 1 93.44 379 SER B O 1
ATOM 8505 N N . ARG B 1 380 ? -15.422 18.984 -6.719 1 92.12 380 ARG B N 1
ATOM 8506 C CA . ARG B 1 380 ? -14.945 17.859 -7.516 1 92.12 380 ARG B CA 1
ATOM 8507 C C . ARG B 1 380 ? -13.438 17.688 -7.375 1 92.12 380 ARG B C 1
ATOM 8509 O O . ARG B 1 380 ? -12.695 18.672 -7.328 1 92.12 380 ARG B O 1
ATOM 8516 N N . TYR B 1 381 ? -12.969 16.484 -7.219 1 89.25 381 TYR B N 1
ATOM 8517 C CA . TYR B 1 381 ? -11.555 16.125 -7.152 1 89.25 381 TYR B CA 1
ATOM 8518 C C . TYR B 1 381 ? -11.234 14.984 -8.117 1 89.25 381 TYR B C 1
ATOM 8520 O O . TYR B 1 381 ? -11.727 13.867 -7.961 1 89.25 381 TYR B O 1
ATOM 8528 N N . LEU B 1 382 ? -10.406 15.297 -9.188 1 87.06 382 LEU B N 1
ATOM 8529 C CA . LEU B 1 382 ? -10.062 14.32 -10.219 1 87.06 382 LEU B CA 1
ATOM 8530 C C . LEU B 1 382 ? -8.547 14.172 -10.336 1 87.06 382 LEU B C 1
ATOM 8532 O O . LEU B 1 382 ? -7.91 14.906 -11.094 1 87.06 382 LEU B O 1
ATOM 8536 N N . PRO B 1 383 ? -7.914 13.219 -9.602 1 80.81 383 PRO B N 1
ATOM 8537 C CA . PRO B 1 383 ? -6.473 13 -9.742 1 80.81 383 PRO B CA 1
ATOM 8538 C C . PRO B 1 383 ? -6.09 12.43 -11.102 1 80.81 383 PRO B C 1
ATOM 8540 O O . PRO B 1 383 ? -6.816 11.594 -11.656 1 80.81 383 PRO B O 1
ATOM 8543 N N . ALA B 1 384 ? -5.008 13 -11.695 1 72.5 384 ALA B N 1
ATOM 8544 C CA . ALA B 1 384 ? -4.543 12.508 -12.992 1 72.5 384 ALA B CA 1
ATOM 8545 C C . ALA B 1 384 ? -3.711 11.242 -12.828 1 72.5 384 ALA B C 1
ATOM 8547 O O . ALA B 1 384 ? -2.785 11.195 -12.016 1 72.5 384 ALA B O 1
ATOM 8548 N N . GLY B 1 385 ? -3.912 10.164 -13.531 1 59.78 385 GLY B N 1
ATOM 8549 C CA . GLY B 1 385 ? -3.076 9.008 -13.797 1 59.78 385 GLY B CA 1
ATOM 8550 C C . GLY B 1 385 ? -2.752 8.203 -12.547 1 59.78 385 GLY B C 1
ATOM 8551 O O . GLY B 1 385 ? -2.123 7.148 -12.625 1 59.78 385 GLY B O 1
ATOM 8552 N N . SER B 1 386 ? -2.898 8.938 -11.375 1 55.19 386 SER B N 1
ATOM 8553 C CA . SER B 1 386 ? -2.307 8.18 -10.273 1 55.19 386 SER B CA 1
ATOM 8554 C C . SER B 1 386 ? -3.195 7.008 -9.867 1 55.19 386 SER B C 1
ATOM 8556 O O . SER B 1 386 ? -4.406 7.168 -9.695 1 55.19 386 SER B O 1
ATOM 8558 N N . ARG B 1 387 ? -2.615 6.023 -10.156 1 56.81 387 ARG B N 1
ATOM 8559 C CA . ARG B 1 387 ? -3.246 4.812 -9.641 1 56.81 387 ARG B CA 1
ATOM 8560 C C . ARG B 1 387 ? -3.609 4.969 -8.172 1 56.81 387 ARG B C 1
ATOM 8562 O O . ARG B 1 387 ? -4.504 4.285 -7.672 1 56.81 387 ARG B O 1
ATOM 8569 N N . ALA B 1 388 ? -2.869 5.918 -7.543 1 59.38 388 ALA B N 1
ATOM 8570 C CA . ALA B 1 388 ? -3.08 6.062 -6.105 1 59.38 388 ALA B CA 1
ATOM 8571 C C . ALA B 1 388 ? -4.348 6.863 -5.812 1 59.38 388 ALA B C 1
ATOM 8573 O O . ALA B 1 388 ? -4.855 6.844 -4.691 1 59.38 388 ALA B O 1
ATOM 8574 N N . GLY B 1 389 ? -4.906 7.43 -6.758 1 65.38 389 GLY B N 1
ATOM 8575 C CA . GLY B 1 389 ? -6.141 8.18 -6.59 1 65.38 389 GLY B CA 1
ATOM 8576 C C . GLY B 1 389 ? -5.945 9.492 -5.863 1 65.38 389 GLY B C 1
ATOM 8577 O O . GLY B 1 389 ? -6.914 10.102 -5.391 1 65.38 389 GLY B O 1
ATOM 8578 N N . VAL B 1 390 ? -4.75 9.836 -5.496 1 73.44 390 VAL B N 1
ATOM 8579 C CA . VAL B 1 390 ? -4.488 11.117 -4.844 1 73.44 390 VAL B CA 1
ATOM 8580 C C . VAL B 1 390 ? -3.387 11.859 -5.59 1 73.44 390 VAL B C 1
ATOM 8582 O O . VAL B 1 390 ? -2.389 11.258 -5.996 1 73.44 390 VAL B O 1
ATOM 8585 N N . GLY B 1 391 ? -3.686 13.117 -5.938 1 80.94 391 GLY B N 1
ATOM 8586 C CA . GLY B 1 391 ? -2.717 13.977 -6.594 1 80.94 391 GLY B CA 1
ATOM 8587 C C . GLY B 1 391 ? -2.238 15.117 -5.719 1 80.94 391 GLY B C 1
ATOM 8588 O O . GLY B 1 391 ? -2.354 15.055 -4.492 1 80.94 391 GLY B O 1
ATOM 8589 N N . GLY B 1 392 ? -1.625 16.047 -6.293 1 86.69 392 GLY B N 1
ATOM 8590 C CA . GLY B 1 392 ? -1.03 17.172 -5.574 1 86.69 392 GLY B CA 1
ATOM 8591 C C . GLY B 1 392 ? -1.979 18.328 -5.395 1 86.69 392 GLY B C 1
ATOM 8592 O O . GLY B 1 392 ? -1.658 19.297 -4.703 1 86.69 392 GLY B O 1
ATOM 8593 N N . ASP B 1 393 ? -3.166 18.234 -5.934 1 90.44 393 ASP B N 1
ATOM 8594 C CA . ASP B 1 393 ? -4.141 19.312 -5.812 1 90.44 393 ASP B CA 1
ATOM 8595 C C . ASP B 1 393 ? -5.004 19.125 -4.566 1 90.44 393 ASP B C 1
ATOM 8597 O O . ASP B 1 393 ? -5.203 18 -4.098 1 90.44 393 ASP B O 1
ATOM 8601 N N . TRP B 1 394 ? -5.473 20.266 -3.99 1 90.31 394 TRP B N 1
ATOM 8602 C CA . TRP B 1 394 ? -6.375 20.109 -2.855 1 90.31 394 TRP B CA 1
ATOM 8603 C C . TRP B 1 394 ? -7.324 21.297 -2.744 1 90.31 394 TRP B C 1
ATOM 8605 O O . TRP B 1 394 ? -7.098 22.344 -3.363 1 90.31 394 TRP B O 1
ATOM 8615 N N . TYR B 1 395 ? -8.391 21.125 -2.131 1 92.56 395 TYR B N 1
ATOM 8616 C CA . TYR B 1 395 ? -9.344 22.156 -1.712 1 92.56 395 TYR B CA 1
ATOM 8617 C C . TYR B 1 395 ? -9.805 21.922 -0.279 1 92.56 395 TYR B C 1
ATOM 8619 O O . TYR B 1 395 ? -9.672 20.812 0.249 1 92.56 395 TYR B O 1
ATOM 8627 N N . ASP B 1 396 ? -10.258 22.953 0.346 1 91.5 396 ASP B N 1
ATOM 8628 C CA . ASP B 1 396 ? -10.758 22.812 1.711 1 91.5 396 ASP B CA 1
ATOM 8629 C C . ASP B 1 396 ? -11.773 23.906 2.035 1 91.5 396 ASP B C 1
ATOM 8631 O O . ASP B 1 396 ? -11.766 24.984 1.425 1 91.5 396 ASP B O 1
ATOM 8635 N N . VAL B 1 397 ? -12.711 23.594 2.838 1 92.44 397 VAL B N 1
ATOM 8636 C CA . VAL B 1 397 ? -13.656 24.516 3.451 1 92.44 397 VAL B CA 1
ATOM 8637 C C . VAL B 1 397 ? -13.492 24.5 4.969 1 92.44 397 VAL B C 1
ATOM 8639 O O . VAL B 1 397 ? -13.773 23.484 5.613 1 92.44 397 VAL B O 1
ATOM 8642 N N . ILE B 1 398 ? -13.07 25.641 5.547 1 90.81 398 ILE B N 1
ATOM 8643 C CA . ILE B 1 398 ? -12.688 25.656 6.953 1 90.81 398 ILE B CA 1
ATOM 8644 C C . ILE B 1 398 ? -13.562 26.641 7.719 1 90.81 398 ILE B C 1
ATOM 8646 O O . ILE B 1 398 ? -13.5 27.859 7.473 1 90.81 398 ILE B O 1
ATOM 8650 N N . PRO B 1 399 ? -14.359 26.188 8.633 1 89.62 399 PRO B N 1
ATOM 8651 C CA . PRO B 1 399 ? -15.094 27.109 9.492 1 89.62 399 PRO B CA 1
ATOM 8652 C C . PRO B 1 399 ? -14.18 27.969 10.359 1 89.62 399 PRO B C 1
ATOM 8654 O O . PRO B 1 399 ? -13.227 27.453 10.953 1 89.62 399 PRO B O 1
ATOM 8657 N N . LEU B 1 400 ? -14.43 29.203 10.383 1 90.69 400 LEU B N 1
ATOM 8658 C CA . LEU B 1 400 ? -13.68 30.141 11.211 1 90.69 400 LEU B CA 1
ATOM 8659 C C . LEU B 1 400 ? -14.562 30.75 12.289 1 90.69 400 LEU B C 1
ATOM 8661 O O . LEU B 1 400 ? -15.758 30.453 12.359 1 90.69 400 LEU B O 1
ATOM 8665 N N . SER B 1 401 ? -13.945 31.531 13.117 1 85.38 401 SER B N 1
ATOM 8666 C CA . SER B 1 401 ? -14.695 32.188 14.18 1 85.38 401 SER B CA 1
ATOM 8667 C C . SER B 1 401 ? -15.672 33.219 13.617 1 85.38 401 SER B C 1
ATOM 8669 O O . SER B 1 401 ? -15.453 33.75 12.531 1 85.38 401 SER B O 1
ATOM 8671 N N . GLY B 1 402 ? -16.719 33.469 14.32 1 86.44 402 GLY B N 1
ATOM 8672 C CA . GLY B 1 402 ? -17.656 34.531 13.953 1 86.44 402 GLY B CA 1
ATOM 8673 C C . GLY B 1 402 ? -18.484 34.156 12.734 1 86.44 402 GLY B C 1
ATOM 8674 O O . GLY B 1 402 ? -18.781 35.031 11.898 1 86.44 402 GLY B O 1
ATOM 8675 N N . ALA B 1 403 ? -18.703 32.906 12.453 1 88.81 403 ALA B N 1
ATOM 8676 C CA . ALA B 1 403 ? -19.516 32.406 11.352 1 88.81 403 ALA B CA 1
ATOM 8677 C C . ALA B 1 403 ? -18.781 32.562 10.023 1 88.81 403 ALA B C 1
ATOM 8679 O O . ALA B 1 403 ? -19.359 32.312 8.961 1 88.81 403 ALA B O 1
ATOM 8680 N N . ARG B 1 404 ? -17.578 33.031 10.078 1 92.94 404 ARG B N 1
ATOM 8681 C CA . ARG B 1 404 ? -16.797 33.188 8.852 1 92.94 404 ARG B CA 1
ATOM 8682 C C . ARG B 1 404 ? -16.359 31.812 8.312 1 92.94 404 ARG B C 1
ATOM 8684 O O . ARG B 1 404 ? -16.422 30.812 9.031 1 92.94 404 ARG B O 1
ATOM 8691 N N . VAL B 1 405 ? -16 31.844 7.039 1 93.62 405 VAL B N 1
ATOM 8692 C CA . VAL B 1 405 ? -15.562 30.594 6.422 1 93.62 405 VAL B CA 1
ATOM 8693 C C . VAL B 1 405 ? -14.359 30.859 5.523 1 93.62 405 VAL B C 1
ATOM 8695 O O . VAL B 1 405 ? -14.297 31.891 4.852 1 93.62 405 VAL B O 1
ATOM 8698 N N . ALA B 1 406 ? -13.414 30 5.598 1 95.5 406 ALA B N 1
ATOM 8699 C CA . ALA B 1 406 ? -12.266 30.062 4.691 1 95.5 406 ALA B CA 1
ATOM 8700 C C . ALA B 1 406 ? -12.406 29.062 3.555 1 95.5 406 ALA B C 1
ATOM 8702 O O . ALA B 1 406 ? -12.844 27.922 3.77 1 95.5 406 ALA B O 1
ATOM 8703 N N . LEU B 1 407 ? -12.203 29.469 2.357 1 96 407 LEU B N 1
ATOM 8704 C CA . LEU B 1 407 ? -12.148 28.641 1.163 1 96 407 LEU B CA 1
ATOM 8705 C C . LEU B 1 407 ? -10.727 28.562 0.617 1 96 407 LEU B C 1
ATOM 8707 O O . LEU B 1 407 ? -10.086 29.609 0.409 1 96 407 LEU B O 1
ATOM 8711 N N . VAL B 1 408 ? -10.273 27.359 0.408 1 96 408 VAL B N 1
ATOM 8712 C CA . VAL B 1 408 ? -8.875 27.172 0.039 1 96 408 VAL B CA 1
ATOM 8713 C C . VAL B 1 408 ? -8.781 26.281 -1.195 1 96 408 VAL B C 1
ATOM 8715 O O . VAL B 1 408 ? -9.57 25.344 -1.347 1 96 408 VAL B O 1
ATOM 8718 N N . VAL B 1 409 ? -7.918 26.609 -2.109 1 96.31 409 VAL B N 1
ATOM 8719 C CA . VAL B 1 409 ? -7.52 25.719 -3.199 1 96.31 409 VAL B CA 1
ATOM 8720 C C . VAL B 1 409 ? -6.008 25.812 -3.414 1 96.31 409 VAL B C 1
ATOM 8722 O O . VAL B 1 409 ? -5.418 26.891 -3.26 1 96.31 409 VAL B O 1
ATOM 8725 N N . GLY B 1 410 ? -5.383 24.703 -3.621 1 95.69 410 GLY B N 1
ATOM 8726 C CA . GLY B 1 410 ? -3.945 24.688 -3.834 1 95.69 410 GLY B CA 1
ATOM 8727 C C . GLY B 1 410 ? -3.496 23.594 -4.781 1 95.69 410 GLY B C 1
ATOM 8728 O O . GLY B 1 410 ? -4.277 22.703 -5.121 1 95.69 410 GLY B O 1
ATOM 8729 N N . ASP B 1 411 ? -2.225 23.766 -5.246 1 94.38 411 ASP B N 1
ATOM 8730 C CA . ASP B 1 411 ? -1.613 22.859 -6.211 1 94.38 411 ASP B CA 1
ATOM 8731 C C . ASP B 1 411 ? -0.117 22.703 -5.953 1 94.38 411 ASP B C 1
ATOM 8733 O O . ASP B 1 411 ? 0.643 23.672 -6.082 1 94.38 411 ASP B O 1
ATOM 8737 N N . VAL B 1 412 ? 0.272 21.469 -5.652 1 92.62 412 VAL B N 1
ATOM 8738 C CA . VAL B 1 412 ? 1.69 21.188 -5.465 1 92.62 412 VAL B CA 1
ATOM 8739 C C . VAL B 1 412 ? 2.33 20.844 -6.809 1 92.62 412 VAL B C 1
ATOM 8741 O O . VAL B 1 412 ? 1.741 20.125 -7.617 1 92.62 412 VAL B O 1
ATOM 8744 N N . VAL B 1 413 ? 3.543 21.375 -7.02 1 87.94 413 VAL B N 1
ATOM 8745 C CA . VAL B 1 413 ? 4.242 21.109 -8.273 1 87.94 413 VAL B CA 1
ATOM 8746 C C . VAL B 1 413 ? 4.602 19.625 -8.359 1 87.94 413 VAL B C 1
ATOM 8748 O O . VAL B 1 413 ? 5.055 19.031 -7.379 1 87.94 413 VAL B O 1
ATOM 8751 N N . GLY B 1 414 ? 4.379 19.141 -9.469 1 77.75 414 GLY B N 1
ATOM 8752 C CA . GLY B 1 414 ? 4.691 17.734 -9.695 1 77.75 414 GLY B CA 1
ATOM 8753 C C . GLY B 1 414 ? 3.477 16.844 -9.617 1 77.75 414 GLY B C 1
ATOM 8754 O O . GLY B 1 414 ? 2.348 17.312 -9.5 1 77.75 414 GLY B O 1
ATOM 8755 N N . HIS B 1 415 ? 3.664 15.586 -9.82 1 72.69 415 HIS B N 1
ATOM 8756 C CA . HIS B 1 415 ? 2.58 14.609 -9.758 1 72.69 415 HIS B CA 1
ATOM 8757 C C . HIS B 1 415 ? 3.006 13.359 -9 1 72.69 415 HIS B C 1
ATOM 8759 O O . HIS B 1 415 ? 4.184 13.203 -8.664 1 72.69 415 HIS B O 1
ATOM 8765 N N . GLY B 1 416 ? 1.998 12.609 -8.625 1 70.25 416 GLY B N 1
ATOM 8766 C CA . GLY B 1 416 ? 2.299 11.336 -7.992 1 70.25 416 GLY B CA 1
ATOM 8767 C C . GLY B 1 416 ? 2.24 11.398 -6.477 1 70.25 416 GLY B C 1
ATOM 8768 O O . GLY B 1 416 ? 1.632 12.312 -5.91 1 70.25 416 GLY B O 1
ATOM 8769 N N . LEU B 1 417 ? 2.934 10.5 -5.898 1 70.5 417 LEU B N 1
ATOM 8770 C CA . LEU B 1 417 ? 2.789 10.273 -4.465 1 70.5 417 LEU B CA 1
ATOM 8771 C C . LEU B 1 417 ? 3.521 11.352 -3.67 1 70.5 417 LEU B C 1
ATOM 8773 O O . LEU B 1 417 ? 3.059 11.766 -2.604 1 70.5 417 LEU B O 1
ATOM 8777 N N . HIS B 1 418 ? 4.621 11.82 -4.207 1 76.06 418 HIS B N 1
ATOM 8778 C CA . HIS B 1 418 ? 5.359 12.867 -3.512 1 76.06 418 HIS B CA 1
ATOM 8779 C C . HIS B 1 418 ? 4.551 14.164 -3.438 1 76.06 418 HIS B C 1
ATOM 8781 O O . HIS B 1 418 ? 4.508 14.812 -2.391 1 76.06 418 HIS B O 1
ATOM 8787 N N . ALA B 1 419 ? 4 14.445 -4.527 1 82.19 419 ALA B N 1
ATOM 8788 C CA . ALA B 1 419 ? 3.154 15.633 -4.566 1 82.19 419 ALA B CA 1
ATOM 8789 C C . ALA B 1 419 ? 1.961 15.484 -3.627 1 82.19 419 ALA B C 1
ATOM 8791 O O . ALA B 1 419 ? 1.565 16.438 -2.959 1 82.19 419 ALA B O 1
ATOM 8792 N N . ALA B 1 420 ? 1.43 14.32 -3.594 1 81.5 420 ALA B N 1
ATOM 8793 C CA . ALA B 1 420 ? 0.284 14.055 -2.729 1 81.5 420 ALA B CA 1
ATOM 8794 C C . ALA B 1 420 ? 0.668 14.18 -1.257 1 81.5 420 ALA B C 1
ATOM 8796 O O . ALA B 1 420 ? -0.099 14.719 -0.452 1 81.5 420 ALA B O 1
ATOM 8797 N N . ALA B 1 421 ? 1.764 13.734 -0.922 1 78.69 421 ALA B N 1
ATOM 8798 C CA . ALA B 1 421 ? 2.24 13.812 0.457 1 78.69 421 ALA B CA 1
ATOM 8799 C C . ALA B 1 421 ? 2.477 15.266 0.87 1 78.69 421 ALA B C 1
ATOM 8801 O O . ALA B 1 421 ? 2.146 15.656 1.99 1 78.69 421 ALA B O 1
ATOM 8802 N N . THR B 1 422 ? 3.111 15.984 0.025 1 84.06 422 THR B N 1
ATOM 8803 C CA . THR B 1 422 ? 3.336 17.406 0.271 1 84.06 422 THR B CA 1
ATOM 8804 C C . THR B 1 422 ? 2.01 18.141 0.417 1 84.06 422 THR B C 1
ATOM 8806 O O . THR B 1 422 ? 1.864 19 1.295 1 84.06 422 THR B O 1
ATOM 8809 N N . MET B 1 423 ? 1.145 17.781 -0.427 1 88.5 423 MET B N 1
ATOM 8810 C CA . MET B 1 423 ? -0.188 18.375 -0.362 1 88.5 423 MET B CA 1
ATOM 8811 C C . MET B 1 423 ? -0.83 18.125 0.998 1 88.5 423 MET B C 1
ATOM 8813 O O . MET B 1 423 ? -1.424 19.031 1.585 1 88.5 423 MET B O 1
ATOM 8817 N N . GLY B 1 424 ? -0.773 16.938 1.446 1 83.88 424 GLY B N 1
ATOM 8818 C CA . GLY B 1 424 ? -1.327 16.625 2.75 1 8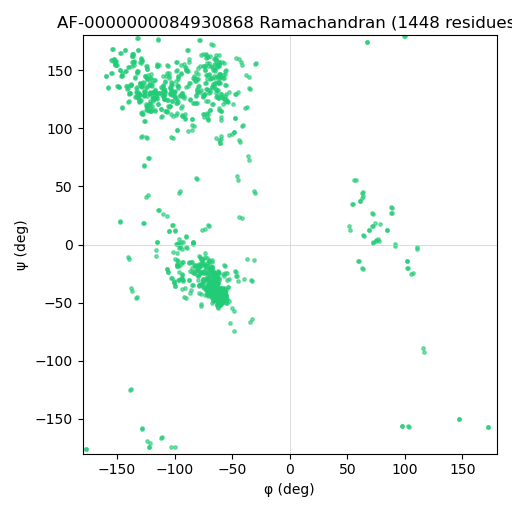3.88 424 GLY B CA 1
ATOM 8819 C C . GLY B 1 424 ? -0.75 17.469 3.871 1 83.88 424 GLY B C 1
ATOM 8820 O O . GLY B 1 424 ? -1.481 17.906 4.758 1 83.88 424 GLY B O 1
ATOM 8821 N N . ARG B 1 425 ? 0.492 17.719 3.861 1 83.81 425 ARG B N 1
ATOM 8822 C CA . ARG B 1 425 ? 1.159 18.547 4.859 1 83.81 425 ARG B CA 1
ATOM 8823 C C . ARG B 1 425 ? 0.702 20 4.758 1 83.81 425 ARG B C 1
ATOM 8825 O O . ARG B 1 425 ? 0.469 20.656 5.777 1 83.81 425 ARG B O 1
ATOM 8832 N N . LEU B 1 426 ? 0.644 20.438 3.584 1 90.69 426 LEU B N 1
ATOM 8833 C CA . LEU B 1 426 ? 0.238 21.828 3.381 1 90.69 426 LEU B CA 1
ATOM 8834 C C . LEU B 1 426 ? -1.213 22.031 3.803 1 90.69 426 LEU B C 1
ATOM 8836 O O . LEU B 1 426 ? -1.548 23.062 4.406 1 90.69 426 LEU B O 1
ATOM 8840 N N . ARG B 1 427 ? -1.999 21.141 3.459 1 89.94 427 ARG B N 1
ATOM 8841 C CA . ARG B 1 427 ? -3.396 21.234 3.869 1 89.94 427 ARG B CA 1
ATOM 8842 C C . ARG B 1 427 ? -3.52 21.297 5.391 1 89.94 427 ARG B C 1
ATOM 8844 O O . ARG B 1 427 ? -4.285 22.094 5.93 1 89.94 427 ARG B O 1
ATOM 8851 N N . THR B 1 428 ? -2.818 20.469 6.027 1 86.75 428 THR B N 1
ATOM 8852 C CA . THR B 1 428 ? -2.826 20.438 7.488 1 86.75 428 THR B CA 1
ATOM 8853 C C . THR B 1 428 ? -2.307 21.766 8.047 1 86.75 428 THR B C 1
ATOM 8855 O O . THR B 1 428 ? -2.85 22.297 9.023 1 86.75 428 THR B O 1
ATOM 8858 N N . ALA B 1 429 ? -1.276 22.234 7.469 1 91.31 429 ALA B N 1
ATOM 8859 C CA . ALA B 1 429 ? -0.713 23.5 7.906 1 91.31 429 ALA B CA 1
ATOM 8860 C C . ALA B 1 429 ? -1.716 24.641 7.723 1 91.31 429 ALA B C 1
ATOM 8862 O O . ALA B 1 429 ? -1.855 25.5 8.594 1 91.31 429 ALA B O 1
ATOM 8863 N N . VAL B 1 430 ? -2.363 24.656 6.609 1 93.69 430 VAL B N 1
ATOM 8864 C CA . VAL B 1 430 ? -3.355 25.688 6.34 1 93.69 430 VAL B CA 1
ATOM 8865 C C . VAL B 1 430 ? -4.449 25.641 7.406 1 93.69 430 VAL B C 1
ATOM 8867 O O . VAL B 1 430 ? -4.867 26.688 7.922 1 93.69 430 VAL B O 1
ATOM 8870 N N . ARG B 1 431 ? -4.867 24.547 7.711 1 90.19 431 ARG B N 1
ATOM 8871 C CA . ARG B 1 431 ? -5.91 24.391 8.727 1 90.19 431 ARG B CA 1
ATOM 8872 C C . ARG B 1 431 ? -5.422 24.875 10.086 1 90.19 431 ARG B C 1
ATOM 8874 O O . ARG B 1 431 ? -6.188 25.453 10.859 1 90.19 431 ARG B O 1
ATOM 8881 N N . ALA B 1 432 ? -4.23 24.547 10.367 1 90.25 432 ALA B N 1
ATOM 8882 C CA . ALA B 1 432 ? -3.646 25 11.625 1 90.25 432 ALA B CA 1
ATOM 8883 C C . ALA B 1 432 ? -3.609 26.516 11.695 1 90.25 432 ALA B C 1
ATOM 8885 O O . ALA B 1 432 ? -3.99 27.109 12.703 1 90.25 432 ALA B O 1
ATOM 8886 N N . PHE B 1 433 ? -3.172 27.141 10.641 1 91.44 433 PHE B N 1
ATOM 8887 C CA . PHE B 1 433 ? -3.07 28.594 10.602 1 91.44 433 PHE B CA 1
ATOM 8888 C C . PHE B 1 433 ? -4.453 29.234 10.578 1 91.44 433 PHE B C 1
ATOM 8890 O O . PHE B 1 433 ? -4.656 30.312 11.133 1 91.44 433 PHE B O 1
ATOM 8897 N N . ALA B 1 434 ? -5.355 28.547 9.906 1 91.31 434 ALA B N 1
ATOM 8898 C CA . ALA B 1 434 ? -6.73 29.031 9.891 1 91.31 434 ALA B CA 1
ATOM 8899 C C . ALA B 1 434 ? -7.332 29.031 11.297 1 91.31 434 ALA B C 1
ATOM 8901 O O . ALA B 1 434 ? -8.133 29.906 11.633 1 91.31 434 ALA B O 1
ATOM 8902 N N . ASP B 1 435 ? -6.961 28.156 12.047 1 85.12 435 ASP B N 1
ATOM 8903 C CA . ASP B 1 435 ? -7.5 28 13.398 1 85.12 435 ASP B CA 1
ATOM 8904 C C . ASP B 1 435 ? -7.117 29.188 14.281 1 85.12 435 ASP B C 1
ATOM 8906 O O . ASP B 1 435 ? -7.828 29.516 15.234 1 85.12 435 ASP B O 1
ATOM 8910 N N . ILE B 1 436 ? -6.035 29.781 13.945 1 81.69 436 ILE B N 1
ATOM 8911 C CA . ILE B 1 436 ? -5.648 30.938 14.75 1 81.69 436 ILE B CA 1
ATOM 8912 C C . ILE B 1 436 ? -6.059 32.219 14.031 1 81.69 436 ILE B C 1
ATOM 8914 O O . ILE B 1 436 ? -5.59 33.312 14.375 1 81.69 436 ILE B O 1
ATOM 8918 N N . ASP B 1 437 ? -6.848 32.094 13.008 1 87.62 437 ASP B N 1
ATOM 8919 C CA . ASP B 1 437 ? -7.57 33.188 12.352 1 87.62 437 ASP B CA 1
ATOM 8920 C C . ASP B 1 437 ? -6.609 34.188 11.742 1 87.62 437 ASP B C 1
ATOM 8922 O O . ASP B 1 437 ? -6.793 35.406 11.898 1 87.62 437 ASP B O 1
ATOM 8926 N N . LEU B 1 438 ? -5.621 33.75 11.07 1 86.12 438 LEU B N 1
ATOM 8927 C CA . LEU B 1 438 ? -4.699 34.625 10.367 1 86.12 438 LEU B CA 1
ATOM 8928 C C . LEU B 1 438 ? -5.363 35.219 9.133 1 86.12 438 LEU B C 1
ATOM 8930 O O . LEU B 1 438 ? -6.195 34.594 8.492 1 86.12 438 LEU B O 1
ATOM 8934 N N . MET B 1 439 ? -4.93 36.469 8.906 1 88.25 439 MET B N 1
ATOM 8935 C CA . MET B 1 439 ? -5.344 37.062 7.641 1 88.25 439 MET B CA 1
ATOM 8936 C C . MET B 1 439 ? -4.754 36.312 6.457 1 88.25 439 MET B C 1
ATOM 8938 O O . MET B 1 439 ? -3.723 35.656 6.59 1 88.25 439 MET B O 1
ATOM 8942 N N . PRO B 1 440 ? -5.402 36.406 5.312 1 93.31 440 PRO B N 1
ATOM 8943 C CA . PRO B 1 440 ? -4.941 35.625 4.164 1 93.31 440 PRO B CA 1
ATOM 8944 C C . PRO B 1 440 ? -3.475 35.875 3.83 1 93.31 440 PRO B C 1
ATOM 8946 O O . PRO B 1 440 ? -2.734 34.938 3.537 1 93.31 440 PRO B O 1
ATOM 8949 N N . ASP B 1 441 ? -3.01 37.156 3.826 1 89.31 441 ASP B N 1
ATOM 8950 C CA . ASP B 1 441 ? -1.624 37.469 3.494 1 89.31 441 ASP B CA 1
ATOM 8951 C C . ASP B 1 441 ? -0.665 36.875 4.527 1 89.31 441 ASP B C 1
ATOM 8953 O O . ASP B 1 441 ? 0.392 36.344 4.172 1 89.31 441 ASP B O 1
ATOM 8957 N N . GLU B 1 442 ? -1.051 36.938 5.812 1 85.44 442 GLU B N 1
ATOM 8958 C CA . GLU B 1 442 ? -0.226 36.375 6.883 1 85.44 442 GLU B CA 1
ATOM 8959 C C . GLU B 1 442 ? -0.167 34.844 6.793 1 85.44 442 GLU B C 1
ATOM 8961 O O . GLU B 1 442 ? 0.888 34.25 7.012 1 85.44 442 GLU B O 1
ATOM 8966 N N . LEU B 1 443 ? -1.307 34.312 6.566 1 92.19 443 LEU B N 1
ATOM 8967 C CA . LEU B 1 443 ? -1.363 32.844 6.457 1 92.19 443 LEU B CA 1
ATOM 8968 C C . LEU B 1 443 ? -0.44 32.344 5.348 1 92.19 443 LEU B C 1
ATOM 8970 O O . LEU B 1 443 ? 0.338 31.422 5.555 1 92.19 443 LEU B O 1
ATOM 8974 N N . LEU B 1 444 ? -0.499 33 4.176 1 93.62 444 LEU B N 1
ATOM 8975 C CA . LEU B 1 444 ? 0.314 32.562 3.045 1 93.62 444 LEU B CA 1
ATOM 8976 C C . LEU B 1 444 ? 1.797 32.781 3.324 1 93.62 444 LEU B C 1
ATOM 8978 O O . LEU B 1 444 ? 2.641 32 2.863 1 93.62 444 LEU B O 1
ATOM 8982 N N . THR B 1 445 ? 2.078 33.781 4.07 1 86.81 445 THR B N 1
ATOM 8983 C CA . THR B 1 445 ? 3.465 34.031 4.445 1 86.81 445 THR B CA 1
ATOM 8984 C C . THR B 1 445 ? 4.016 32.875 5.281 1 86.81 445 THR B C 1
ATOM 8986 O O . THR B 1 445 ? 5.121 32.406 5.027 1 86.81 445 THR B O 1
ATOM 8989 N N . HIS B 1 446 ? 3.238 32.5 6.262 1 87.94 446 HIS B N 1
ATOM 8990 C CA . HIS B 1 446 ? 3.674 31.406 7.109 1 87.94 446 HIS B CA 1
ATOM 8991 C C . HIS B 1 446 ? 3.697 30.094 6.332 1 87.94 446 HIS B C 1
ATOM 8993 O O . HIS B 1 446 ? 4.547 29.234 6.578 1 87.94 446 HIS B O 1
ATOM 8999 N N . LEU B 1 447 ? 2.756 29.922 5.48 1 93.25 447 LEU B N 1
ATOM 9000 C CA . LEU B 1 447 ? 2.742 28.719 4.648 1 93.25 447 LEU B CA 1
ATOM 9001 C C . LEU B 1 447 ? 3.982 28.656 3.766 1 93.25 447 LEU B C 1
ATOM 9003 O O . LEU B 1 447 ? 4.516 27.578 3.512 1 93.25 447 LEU B O 1
ATOM 9007 N N . ASP B 1 448 ? 4.359 29.781 3.232 1 91.12 448 ASP B N 1
ATOM 9008 C CA . ASP B 1 448 ? 5.586 29.891 2.445 1 91.12 448 ASP B CA 1
ATOM 9009 C C . ASP B 1 448 ? 6.793 29.406 3.244 1 91.12 448 ASP B C 1
ATOM 9011 O O . ASP B 1 448 ? 7.648 28.688 2.717 1 91.12 448 ASP B O 1
ATOM 9015 N N . ASP B 1 449 ? 6.828 29.797 4.449 1 85.06 449 ASP B N 1
ATOM 9016 C CA . ASP B 1 449 ? 7.914 29.375 5.328 1 85.06 449 ASP B CA 1
ATOM 9017 C C . ASP B 1 449 ? 7.918 27.859 5.496 1 85.06 449 ASP B C 1
ATOM 9019 O O . ASP B 1 449 ? 8.984 27.234 5.574 1 85.06 449 ASP B O 1
ATOM 9023 N N . VAL B 1 450 ? 6.75 27.344 5.637 1 87.5 450 VAL B N 1
ATOM 9024 C CA . VAL B 1 450 ? 6.625 25.891 5.781 1 87.5 450 VAL B CA 1
ATOM 9025 C C . VAL B 1 450 ? 7.219 25.188 4.562 1 87.5 450 VAL B C 1
ATOM 9027 O O . VAL B 1 450 ? 7.953 24.203 4.695 1 87.5 450 VAL B O 1
ATOM 9030 N N . VAL B 1 451 ? 6.914 25.672 3.393 1 90.12 451 VAL B N 1
ATOM 9031 C CA . VAL B 1 451 ? 7.391 25.047 2.156 1 90.12 451 VAL B CA 1
ATOM 9032 C C . VAL B 1 451 ? 8.906 25.188 2.059 1 90.12 451 VAL B C 1
ATOM 9034 O O . VAL B 1 451 ? 9.602 24.266 1.64 1 90.12 451 VAL B O 1
ATOM 9037 N N . ILE B 1 452 ? 9.375 26.344 2.426 1 84.75 452 ILE B N 1
ATOM 9038 C CA . ILE B 1 452 ? 10.812 26.578 2.375 1 84.75 452 ILE B CA 1
ATOM 9039 C C . ILE B 1 452 ? 11.531 25.609 3.314 1 84.75 452 ILE B C 1
ATOM 9041 O O . ILE B 1 452 ? 12.586 25.078 2.971 1 84.75 452 ILE B O 1
ATOM 9045 N N . ARG B 1 453 ? 11.016 25.422 4.41 1 80.19 453 ARG B N 1
ATOM 9046 C CA . ARG B 1 453 ? 11.602 24.484 5.352 1 80.19 453 ARG B CA 1
ATOM 9047 C C . ARG B 1 453 ? 11.57 23.062 4.797 1 80.19 453 ARG B C 1
ATOM 9049 O O . ARG B 1 453 ? 12.5 22.281 5.023 1 80.19 453 ARG B O 1
ATOM 9056 N N . MET B 1 454 ? 10.469 22.703 4.227 1 80.5 454 MET B N 1
ATOM 9057 C CA . MET B 1 454 ? 10.352 21.391 3.617 1 80.5 454 MET B CA 1
ATOM 9058 C C . MET B 1 454 ? 11.43 21.172 2.561 1 80.5 454 MET B C 1
ATOM 9060 O O . MET B 1 454 ? 11.961 20.078 2.424 1 80.5 454 MET B O 1
ATOM 9064 N N . GLN B 1 455 ? 11.727 22.219 1.836 1 81.56 455 GLN B N 1
ATOM 9065 C CA . GLN B 1 455 ? 12.758 22.156 0.805 1 81.56 455 GLN B CA 1
ATOM 9066 C C . GLN B 1 455 ? 14.125 21.859 1.413 1 81.56 455 GLN B C 1
ATOM 9068 O O . GLN B 1 455 ? 14.922 21.109 0.833 1 81.56 455 GLN B O 1
ATOM 9073 N N . ARG B 1 456 ? 14.312 22.422 2.492 1 74.25 456 ARG B N 1
ATOM 9074 C CA . ARG B 1 456 ? 15.602 22.25 3.158 1 74.25 456 ARG B CA 1
ATOM 9075 C C . ARG B 1 456 ? 15.75 20.844 3.713 1 74.25 456 ARG B C 1
ATOM 9077 O O . ARG B 1 456 ? 16.859 20.328 3.807 1 74.25 456 ARG B O 1
ATOM 9084 N N . GLU B 1 457 ? 14.711 20.281 4.168 1 71.31 457 GLU B N 1
ATOM 9085 C CA . GLU B 1 457 ? 14.734 18.953 4.754 1 71.31 457 GLU B CA 1
ATOM 9086 C C . GLU B 1 457 ? 14.852 17.875 3.678 1 71.31 457 GLU B C 1
ATOM 9088 O O . GLU B 1 457 ? 15.273 16.75 3.961 1 71.31 457 GLU B O 1
ATOM 9093 N N . GLU B 1 458 ? 14.438 18.188 2.49 1 68.5 458 GLU B N 1
ATOM 9094 C CA . GLU B 1 458 ? 14.438 17.219 1.409 1 68.5 458 GLU B CA 1
ATOM 9095 C C . GLU B 1 458 ? 15.828 17.062 0.805 1 68.5 458 GLU B C 1
ATOM 9097 O O . GLU B 1 458 ? 16.625 18 0.812 1 68.5 458 GLU B O 1
ATOM 9102 N N . SER B 1 459 ? 16.125 15.781 0.457 1 60.72 459 SER B N 1
ATOM 9103 C CA . SER B 1 459 ? 17.391 15.461 -0.186 1 60.72 459 SER B CA 1
ATOM 9104 C C . SER B 1 459 ? 17.516 16.156 -1.535 1 60.72 459 SER B C 1
ATOM 9106 O O . SER B 1 459 ? 16.516 16.422 -2.207 1 60.72 459 SER B O 1
ATOM 9108 N N . PRO B 1 460 ? 18.719 16.656 -1.795 1 57.12 460 PRO B N 1
ATOM 9109 C CA . PRO B 1 460 ? 18.969 17.344 -3.061 1 57.12 460 PRO B CA 1
ATOM 9110 C C . PRO B 1 460 ? 18.406 16.594 -4.266 1 57.12 460 PRO B C 1
ATOM 9112 O O . PRO B 1 460 ? 18.109 17.203 -5.297 1 57.12 460 PRO B O 1
ATOM 9115 N N . ASP B 1 461 ? 18.281 15.305 -4.172 1 56.84 461 ASP B N 1
ATOM 9116 C CA . ASP B 1 461 ? 17.875 14.516 -5.328 1 56.84 461 ASP B CA 1
ATOM 9117 C C . ASP B 1 461 ? 16.375 14.633 -5.57 1 56.84 461 ASP B C 1
ATOM 9119 O O . ASP B 1 461 ? 15.875 14.203 -6.613 1 56.84 461 ASP B O 1
ATOM 9123 N N . GLU B 1 462 ? 15.805 15.188 -4.555 1 57.94 462 GLU B N 1
ATOM 9124 C CA . GLU B 1 462 ? 14.359 15.312 -4.707 1 57.94 462 GLU B CA 1
ATOM 9125 C C . GLU B 1 462 ? 13.977 16.672 -5.277 1 57.94 462 GLU B C 1
ATOM 9127 O O . GLU B 1 462 ? 14.648 17.672 -5.008 1 57.94 462 GLU B O 1
ATOM 9132 N N . GLY B 1 463 ? 13.492 16.828 -6.445 1 59.41 463 GLY B N 1
ATOM 9133 C CA . GLY B 1 463 ? 13.086 18.047 -7.121 1 59.41 463 GLY B CA 1
ATOM 9134 C C . GLY B 1 463 ? 12.578 19.125 -6.172 1 59.41 463 GLY B C 1
ATOM 9135 O O . GLY B 1 463 ? 12.375 18.859 -4.984 1 59.41 463 GLY B O 1
ATOM 9136 N N . GLU B 1 464 ? 12.648 20.375 -6.559 1 66.19 464 GLU B N 1
ATOM 9137 C CA . GLU B 1 464 ? 12.258 21.547 -5.785 1 66.19 464 GLU B CA 1
ATOM 9138 C C . GLU B 1 464 ? 10.781 21.484 -5.398 1 66.19 464 GLU B C 1
ATOM 9140 O O . GLU B 1 464 ? 9.906 21.359 -6.262 1 66.19 464 GLU B O 1
ATOM 9145 N N . THR B 1 465 ? 10.438 21.375 -4.105 1 83.56 465 THR B N 1
ATOM 9146 C CA . THR B 1 465 ? 9.07 21.406 -3.602 1 83.56 465 THR B CA 1
ATOM 9147 C C . THR B 1 465 ? 8.484 22.812 -3.709 1 83.56 465 THR B C 1
ATOM 9149 O O . THR B 1 465 ? 9.062 23.781 -3.193 1 83.56 465 THR B O 1
ATOM 9152 N N . SER B 1 466 ? 7.504 23.094 -4.543 1 91.06 466 SER B N 1
ATOM 9153 C CA . SER B 1 466 ? 6.762 24.344 -4.66 1 91.06 466 SER B CA 1
ATOM 9154 C C . SER B 1 466 ? 5.266 24.094 -4.805 1 91.06 466 SER B C 1
ATOM 9156 O O . SER B 1 466 ? 4.844 22.969 -5.078 1 91.06 466 SER B O 1
ATOM 9158 N N . ALA B 1 467 ? 4.535 25.094 -4.445 1 95.38 467 ALA B N 1
ATOM 9159 C CA . ALA B 1 467 ? 3.082 24.969 -4.523 1 95.38 467 ALA B CA 1
ATOM 9160 C C . ALA B 1 467 ? 2.414 26.312 -4.777 1 95.38 467 ALA B C 1
ATOM 9162 O O . ALA B 1 467 ? 3.02 27.359 -4.559 1 95.38 467 ALA B O 1
ATOM 9163 N N . THR B 1 468 ? 1.279 26.312 -5.344 1 96.5 468 THR B N 1
ATOM 9164 C CA . THR B 1 468 ? 0.413 27.469 -5.418 1 96.5 468 THR B CA 1
ATOM 9165 C C . THR B 1 468 ? -0.765 27.344 -4.461 1 96.5 468 THR B C 1
ATOM 9167 O O . THR B 1 468 ? -1.112 26.234 -4.047 1 96.5 468 THR B O 1
ATOM 9170 N N . CYS B 1 469 ? -1.295 28.438 -4.035 1 97.19 469 CYS B N 1
ATOM 9171 C CA . CYS B 1 469 ? -2.389 28.375 -3.072 1 97.19 469 CYS B CA 1
ATOM 9172 C C . CYS B 1 469 ? -3.215 29.656 -3.102 1 97.19 469 CYS B C 1
ATOM 9174 O O . CYS B 1 469 ? -2.666 30.75 -3.229 1 97.19 469 CYS B O 1
ATOM 9176 N N . LEU B 1 470 ? -4.465 29.5 -3.104 1 97.31 470 LEU B N 1
ATOM 9177 C CA . LEU B 1 470 ? -5.406 30.594 -2.924 1 97.31 470 LEU B CA 1
ATOM 9178 C C . LEU B 1 470 ? -6.207 30.422 -1.638 1 97.31 470 LEU B C 1
ATOM 9180 O O . LEU B 1 470 ? -6.75 29.344 -1.383 1 97.31 470 LEU B O 1
ATOM 9184 N N . TYR B 1 471 ? -6.188 31.453 -0.762 1 97.38 471 TYR B N 1
ATOM 9185 C CA . TYR B 1 471 ? -6.898 31.453 0.512 1 97.38 471 TYR B CA 1
ATOM 9186 C C . TYR B 1 471 ? -7.879 32.594 0.588 1 97.38 471 TYR B C 1
ATOM 9188 O O . TYR B 1 471 ? -7.48 33.781 0.508 1 97.38 471 TYR B O 1
ATOM 9196 N N . ALA B 1 472 ? -9.172 32.281 0.782 1 96.75 472 ALA B N 1
ATOM 9197 C CA . ALA B 1 472 ? -10.219 33.281 0.837 1 96.75 472 ALA B CA 1
ATOM 9198 C C . ALA B 1 472 ? -11.055 33.156 2.107 1 96.75 472 ALA B C 1
ATOM 9200 O O . ALA B 1 472 ? -11.359 32.031 2.537 1 96.75 472 ALA B O 1
ATOM 9201 N N . ILE B 1 473 ? -11.391 34.25 2.693 1 96.44 473 ILE B N 1
ATOM 9202 C CA . ILE B 1 473 ? -12.273 34.281 3.852 1 96.44 473 ILE B CA 1
ATOM 9203 C C . ILE B 1 473 ? -13.539 35.062 3.516 1 96.44 473 ILE B C 1
ATOM 9205 O O . ILE B 1 473 ? -13.469 36.219 3.055 1 96.44 473 ILE B O 1
ATOM 9209 N N . TYR B 1 474 ? -14.688 34.5 3.697 1 96.25 474 TYR B N 1
ATOM 9210 C CA . TYR B 1 474 ? -15.977 35.156 3.525 1 96.25 474 TYR B CA 1
ATOM 9211 C C . TYR B 1 474 ? -16.656 35.375 4.867 1 96.25 474 TYR B C 1
ATOM 9213 O O . TYR B 1 474 ? -16.781 34.438 5.672 1 96.25 474 TYR B O 1
ATOM 9221 N N . ASP B 1 475 ? -17 36.562 5.125 1 93.88 475 ASP B N 1
ATOM 9222 C CA . ASP B 1 475 ? -17.75 36.969 6.316 1 93.88 475 ASP B CA 1
ATOM 9223 C C . ASP B 1 475 ? -19.219 37.188 5.992 1 93.88 475 ASP B C 1
ATOM 9225 O O . ASP B 1 475 ? -19.562 38.188 5.355 1 93.88 475 ASP B O 1
ATOM 9229 N N . PRO B 1 476 ? -20.078 36.344 6.477 1 93.88 476 PRO B N 1
ATOM 9230 C CA . PRO B 1 476 ? -21.5 36.469 6.113 1 93.88 476 PRO B CA 1
ATOM 9231 C C . PRO B 1 476 ? -22.188 37.656 6.805 1 93.88 476 PRO B C 1
ATOM 9233 O O . PRO B 1 476 ? -23.297 38.031 6.43 1 93.88 476 PRO B O 1
ATOM 9236 N N . VAL B 1 477 ? -21.609 38.125 7.824 1 89.75 477 VAL B N 1
ATOM 9237 C CA . VAL B 1 477 ? -22.203 39.25 8.539 1 89.75 477 VAL B CA 1
ATOM 9238 C C . VAL B 1 477 ? -21.953 40.562 7.758 1 89.75 477 VAL B C 1
ATOM 9240 O O . VAL B 1 477 ? -22.906 41.281 7.445 1 89.75 477 VAL B O 1
ATOM 9243 N N . SER B 1 478 ? -20.703 40.844 7.387 1 88.88 478 SER B N 1
ATOM 9244 C CA . SER B 1 478 ? -20.375 42.062 6.648 1 88.88 478 SER B CA 1
ATOM 9245 C C . SER B 1 478 ? -20.516 41.844 5.145 1 88.88 478 SER B C 1
ATOM 9247 O O . SER B 1 478 ? -20.516 42.812 4.375 1 88.88 478 SER B O 1
ATOM 9249 N N . ARG B 1 479 ? -20.594 40.594 4.703 1 93.5 479 ARG B N 1
ATOM 9250 C CA . ARG B 1 479 ? -20.625 40.219 3.299 1 93.5 479 ARG B CA 1
ATOM 9251 C C . ARG B 1 479 ? -19.359 40.656 2.574 1 93.5 479 ARG B C 1
ATOM 9253 O O . ARG B 1 479 ? -19.422 41.125 1.443 1 93.5 479 ARG B O 1
ATOM 9260 N N . ARG B 1 480 ? -18.312 40.562 3.229 1 92.69 480 ARG B N 1
ATOM 9261 C CA . ARG B 1 480 ? -17 40.906 2.65 1 92.69 480 ARG B CA 1
ATOM 9262 C C . ARG B 1 480 ? -16.172 39.625 2.455 1 92.69 480 ARG B C 1
ATOM 9264 O O . ARG B 1 480 ? -16.266 38.688 3.244 1 92.69 480 ARG B O 1
ATOM 9271 N N . CYS B 1 481 ? -15.445 39.688 1.404 1 94.06 481 CYS B N 1
ATOM 9272 C CA . CYS B 1 481 ? -14.508 38.594 1.099 1 94.06 481 CYS B CA 1
ATOM 9273 C C . CYS B 1 481 ? -13.078 39.125 1.054 1 94.06 481 CYS B C 1
ATOM 9275 O O . CYS B 1 481 ? -12.805 40.156 0.456 1 94.06 481 CYS B O 1
ATOM 9277 N N . SER B 1 482 ? -12.195 38.5 1.81 1 94 482 SER B N 1
ATOM 9278 C CA . SER B 1 482 ? -10.758 38.75 1.772 1 94 482 SER B CA 1
ATOM 9279 C C . SER B 1 482 ? -10 37.594 1.146 1 94 482 SER B C 1
ATOM 9281 O O . SER B 1 482 ? -10.258 36.438 1.469 1 94 482 SER B O 1
ATOM 9283 N N . LEU B 1 483 ? -9.117 37.906 0.235 1 95.12 483 LEU B N 1
ATOM 9284 C CA . LEU B 1 483 ? -8.438 36.781 -0.426 1 95.12 483 LEU B CA 1
ATOM 9285 C C . LEU B 1 483 ? -6.992 37.156 -0.756 1 95.12 483 LEU B C 1
ATOM 9287 O O . LEU B 1 483 ? -6.684 38.344 -0.966 1 95.12 483 LEU B O 1
ATOM 9291 N N . ALA B 1 484 ? -6.086 36.25 -0.695 1 94.88 484 ALA B N 1
ATOM 9292 C CA . ALA B 1 484 ? -4.699 36.312 -1.15 1 94.88 484 ALA B CA 1
ATOM 9293 C C . ALA B 1 484 ? -4.312 35.094 -1.969 1 94.88 484 ALA B C 1
ATOM 9295 O O . ALA B 1 484 ? -4.895 34.031 -1.804 1 94.88 484 ALA B O 1
ATOM 9296 N N . SER B 1 485 ? -3.406 35.312 -2.893 1 95.75 485 SER B N 1
ATOM 9297 C CA . SER B 1 485 ? -3.016 34.25 -3.795 1 95.75 485 SER B CA 1
ATOM 9298 C C . SER B 1 485 ? -1.499 34.125 -3.877 1 95.75 485 SER B C 1
ATOM 9300 O O . SER B 1 485 ? -0.792 35.125 -3.992 1 95.75 485 SER B O 1
ATOM 9302 N N . ALA B 1 486 ? -1.06 32.938 -3.691 1 96.06 486 ALA B N 1
ATOM 9303 C CA . ALA B 1 486 ? 0.34 32.625 -3.943 1 96.06 486 ALA B CA 1
ATOM 9304 C C . ALA B 1 486 ? 0.498 31.875 -5.266 1 96.06 486 ALA B C 1
ATOM 9306 O O . ALA B 1 486 ? 0.413 30.641 -5.309 1 96.06 486 ALA B O 1
ATOM 9307 N N . GLY B 1 487 ? 0.746 32.594 -6.34 1 94 487 GLY B N 1
ATOM 9308 C CA . GLY B 1 487 ? 0.976 32 -7.652 1 94 487 GLY B CA 1
ATOM 9309 C C . GLY B 1 487 ? -0.234 31.266 -8.203 1 94 487 GLY B C 1
ATOM 9310 O O . GLY B 1 487 ? -0.124 30.516 -9.172 1 94 487 GLY B O 1
ATOM 9311 N N . HIS B 1 488 ? -1.35 31.344 -7.574 1 94.62 488 HIS B N 1
ATOM 9312 C CA . HIS B 1 488 ? -2.527 30.578 -7.961 1 94.62 488 HIS B CA 1
ATOM 9313 C C . HIS B 1 488 ? -3.484 31.422 -8.797 1 94.62 488 HIS B C 1
ATOM 9315 O O . HIS B 1 488 ? -3.566 32.625 -8.617 1 94.62 488 HIS B O 1
ATOM 9321 N N . VAL B 1 489 ? -4.203 30.797 -9.68 1 89.75 489 VAL B N 1
ATOM 9322 C CA . VAL B 1 489 ? -5.164 31.484 -10.539 1 89.75 489 VAL B CA 1
ATOM 9323 C C . VAL B 1 489 ? -6.289 32.062 -9.688 1 89.75 489 VAL B C 1
ATOM 9325 O O . VAL B 1 489 ? -6.777 31.422 -8.758 1 89.75 489 VAL B O 1
ATOM 9328 N N . PRO B 1 490 ? -6.645 33.312 -9.945 1 91.19 490 PRO B N 1
ATOM 9329 C CA . PRO B 1 490 ? -7.734 33.906 -9.188 1 91.19 490 PRO B CA 1
ATOM 9330 C C . PRO B 1 490 ? -9.062 33.188 -9.383 1 91.19 490 PRO B C 1
ATOM 9332 O O . PRO B 1 490 ? -9.289 32.594 -10.43 1 91.19 490 PRO B O 1
ATOM 9335 N N . PRO B 1 491 ? -9.922 33.281 -8.414 1 92.69 491 PRO B N 1
ATOM 9336 C CA . PRO B 1 491 ? -11.242 32.656 -8.555 1 92.69 491 PRO B CA 1
ATOM 9337 C C . PRO B 1 491 ? -12.141 33.406 -9.547 1 92.69 491 PRO B C 1
ATOM 9339 O O . PRO B 1 491 ? -11.914 34.594 -9.828 1 92.69 491 PRO B O 1
ATOM 9342 N N . THR B 1 492 ? -13.078 32.719 -10.094 1 91 492 THR B N 1
ATOM 9343 C CA . THR B 1 492 ? -14.133 33.312 -10.891 1 91 492 THR B CA 1
ATOM 9344 C C . THR B 1 492 ? -15.344 33.656 -10.023 1 91 492 THR B C 1
ATOM 9346 O O . THR B 1 492 ? -15.812 32.812 -9.266 1 91 492 THR B O 1
ATOM 9349 N N . VAL B 1 493 ? -15.797 34.906 -10.078 1 91.38 493 VAL B N 1
ATOM 9350 C CA . VAL B 1 493 ? -16.938 35.344 -9.266 1 91.38 493 VAL B CA 1
ATOM 9351 C C . VAL B 1 493 ? -18.109 35.688 -10.172 1 91.38 493 VAL B C 1
ATOM 9353 O O . VAL B 1 493 ? -17.938 36.375 -11.195 1 91.38 493 VAL B O 1
ATOM 9356 N N . VAL B 1 494 ? -19.234 35.125 -9.82 1 89.62 494 VAL B N 1
ATOM 9357 C CA . VAL B 1 494 ? -20.469 35.469 -10.508 1 89.62 494 VAL B CA 1
ATOM 9358 C C . VAL B 1 494 ? -21.469 36.062 -9.508 1 89.62 494 VAL B C 1
ATOM 9360 O O . VAL B 1 494 ? -21.844 35.375 -8.539 1 89.62 494 VAL B O 1
ATOM 9363 N N . THR B 1 495 ? -21.844 37.25 -9.742 1 88 495 THR B N 1
ATOM 9364 C CA . THR B 1 495 ? -22.812 37.906 -8.859 1 88 495 THR B CA 1
ATOM 9365 C C . THR B 1 495 ? -24.234 37.594 -9.312 1 88 495 THR B C 1
ATOM 9367 O O . THR B 1 495 ? -24.453 37.062 -10.414 1 88 495 THR B O 1
ATOM 9370 N N . PRO B 1 496 ? -25.219 37.719 -8.344 1 81.38 496 PRO B N 1
ATOM 9371 C CA . PRO B 1 496 ? -26.609 37.406 -8.695 1 81.38 496 PRO B CA 1
ATOM 9372 C C . PRO B 1 496 ? -27.078 38.156 -9.938 1 81.38 496 PRO B C 1
ATOM 9374 O O . PRO B 1 496 ? -28 37.719 -10.617 1 81.38 496 PRO B O 1
ATOM 9377 N N . SER B 1 497 ? -26.562 39.281 -10.164 1 72.62 497 SER B N 1
ATOM 9378 C CA . SER B 1 497 ? -26.953 40 -11.367 1 72.62 497 SER B CA 1
ATOM 9379 C C . SER B 1 497 ? -26.391 39.344 -12.617 1 72.62 497 SER B C 1
ATOM 9381 O O . SER B 1 497 ? -26.641 39.812 -13.734 1 72.62 497 SER B O 1
ATOM 9383 N N . LYS B 1 498 ? -25.953 38.094 -12.523 1 64.62 498 LYS B N 1
ATOM 9384 C CA . LYS B 1 498 ? -25.453 37.156 -13.547 1 64.62 498 LYS B CA 1
ATOM 9385 C C . LYS B 1 498 ? -24.359 37.844 -14.375 1 64.62 498 LYS B C 1
ATOM 9387 O O . LYS B 1 498 ? -24.203 37.531 -15.57 1 64.62 498 LYS B O 1
ATOM 9392 N N . ILE B 1 499 ? -23.844 38.969 -13.828 1 57.69 499 ILE B N 1
ATOM 9393 C CA . ILE B 1 499 ? -22.719 39.594 -14.508 1 57.69 499 ILE B CA 1
ATOM 9394 C C . ILE B 1 499 ? -21.406 39.031 -13.938 1 57.69 499 ILE B C 1
ATOM 9396 O O . ILE B 1 499 ? -21.203 39.031 -12.727 1 57.69 499 ILE B O 1
ATOM 9400 N N . SER B 1 500 ? -20.781 38.219 -14.789 1 59.44 500 SER B N 1
ATOM 9401 C CA . SER B 1 500 ? -19.438 37.844 -14.383 1 59.44 500 SER B CA 1
ATOM 9402 C C . SER B 1 500 ? -18.516 39.031 -14.234 1 59.44 500 SER B C 1
ATOM 9404 O O . SER B 1 500 ? -18.359 39.812 -15.18 1 59.44 500 SER B O 1
ATOM 9406 N N . GLU B 1 501 ? -18.516 39.625 -13.055 1 56.22 501 GLU B N 1
ATOM 9407 C CA . GLU B 1 501 ? -17.609 40.75 -12.859 1 56.22 501 GLU B CA 1
ATOM 9408 C C . GLU B 1 501 ? -16.203 40.281 -12.5 1 56.22 501 GLU B C 1
ATOM 9410 O O . GLU B 1 501 ? -16.031 39.281 -11.828 1 56.22 501 GLU B O 1
ATOM 9415 N N . ALA B 1 502 ? -15.289 40.75 -13.414 1 55.97 502 ALA B N 1
ATOM 9416 C CA . ALA B 1 502 ? -13.883 40.531 -13.094 1 55.97 502 ALA B CA 1
ATOM 9417 C C . ALA B 1 502 ? -13.578 40.938 -11.648 1 55.97 502 ALA B C 1
ATOM 9419 O O . ALA B 1 502 ? -14.039 42 -11.18 1 55.97 502 ALA B O 1
ATOM 9420 N N . LEU B 1 503 ? -13.328 39.969 -10.727 1 62.34 503 LEU B N 1
ATOM 9421 C CA . LEU B 1 503 ? -12.859 40.281 -9.375 1 62.34 503 LEU B CA 1
ATOM 9422 C C . LEU B 1 503 ? -11.922 41.469 -9.375 1 62.34 503 LEU B C 1
ATOM 9424 O O . LEU B 1 503 ? -11.219 41.719 -10.359 1 62.34 503 LEU B O 1
ATOM 9428 N N . PRO B 1 504 ? -12.094 42.406 -8.445 1 61.69 504 PRO B N 1
ATOM 9429 C CA . PRO B 1 504 ? -11.008 43.375 -8.273 1 61.69 504 PRO B CA 1
ATOM 9430 C C . PRO B 1 504 ? -9.625 42.719 -8.43 1 61.69 504 PRO B C 1
ATOM 9432 O O . PRO B 1 504 ? -9.484 41.5 -8.312 1 61.69 504 PRO B O 1
ATOM 9435 N N . GLU B 1 505 ? -8.734 43.5 -8.984 1 73.44 505 GLU B N 1
ATOM 9436 C CA . GLU B 1 505 ? -7.348 43.094 -9.211 1 73.44 505 GLU B CA 1
ATOM 9437 C C . GLU B 1 505 ? -6.77 42.375 -7.992 1 73.44 505 GLU B C 1
ATOM 9439 O O . GLU B 1 505 ? -6.637 42.969 -6.926 1 73.44 505 GLU B O 1
ATOM 9444 N N . VAL B 1 506 ? -6.91 41.062 -7.93 1 78.81 506 VAL B N 1
ATOM 9445 C CA . VAL B 1 506 ? -6.277 40.281 -6.879 1 78.81 506 VAL B CA 1
ATOM 9446 C C . VAL B 1 506 ? -4.781 40.156 -7.145 1 78.81 506 VAL B C 1
ATOM 9448 O O . VAL B 1 506 ? -4.363 39.625 -8.172 1 78.81 506 VAL B O 1
ATOM 9451 N N . PRO B 1 507 ? -4.008 40.844 -6.297 1 85.19 507 PRO B N 1
ATOM 9452 C CA . PRO B 1 507 ? -2.564 40.656 -6.469 1 85.19 507 PRO B CA 1
ATOM 9453 C C . PRO B 1 507 ? -2.141 39.188 -6.328 1 85.19 507 PRO B C 1
ATOM 9455 O O . PRO B 1 507 ? -2.543 38.5 -5.379 1 85.19 507 PRO B O 1
ATOM 9458 N N . ILE B 1 508 ? -1.461 38.719 -7.32 1 89.25 508 ILE B N 1
ATOM 9459 C CA . ILE B 1 508 ? -0.938 37.375 -7.281 1 89.25 508 ILE B CA 1
ATOM 9460 C C . ILE B 1 508 ? 0.527 37.406 -6.852 1 89.25 508 ILE B C 1
ATOM 9462 O O . ILE B 1 508 ? 1.378 37.938 -7.555 1 89.25 508 ILE B O 1
ATOM 9466 N N . GLY B 1 509 ? 0.775 36.875 -5.691 1 89 509 GLY B N 1
ATOM 9467 C CA . GLY B 1 509 ? 2.15 36.75 -5.238 1 89 509 GLY B CA 1
ATOM 9468 C C . GLY B 1 509 ? 2.877 35.562 -5.871 1 89 509 GLY B C 1
ATOM 9469 O O . GLY B 1 509 ? 2.305 34.844 -6.684 1 89 509 GLY B O 1
ATOM 9470 N N . PRO B 1 510 ? 4.168 35.438 -5.562 1 90.75 510 PRO B N 1
ATOM 9471 C CA . PRO B 1 510 ? 4.914 34.25 -6.055 1 90.75 510 PRO B CA 1
ATOM 9472 C C . PRO B 1 510 ? 4.398 32.938 -5.484 1 90.75 510 PRO B C 1
ATOM 9474 O O . PRO B 1 510 ? 3.754 32.938 -4.434 1 90.75 510 PRO B O 1
ATOM 9477 N N . PRO B 1 511 ? 4.73 31.906 -6.203 1 93.38 511 PRO B N 1
ATOM 9478 C CA . PRO B 1 511 ? 4.383 30.609 -5.629 1 93.38 511 PRO B CA 1
ATOM 9479 C C . PRO B 1 511 ? 5.062 30.344 -4.289 1 93.38 511 PRO B C 1
ATOM 9481 O O . PRO B 1 511 ? 6.086 30.969 -3.984 1 93.38 511 PRO B O 1
ATOM 9484 N N . LEU B 1 512 ? 4.469 29.516 -3.523 1 94.69 512 LEU B N 1
ATOM 9485 C CA . LEU B 1 512 ? 5.031 29.156 -2.225 1 94.69 512 LEU B CA 1
ATOM 9486 C C . LEU B 1 512 ? 6.395 28.5 -2.387 1 94.69 512 LEU B C 1
ATOM 9488 O O . LEU B 1 512 ? 6.59 27.688 -3.299 1 94.69 512 LEU B O 1
ATOM 9492 N N . GLY B 1 513 ? 7.34 28.781 -1.562 1 89.88 513 GLY B N 1
ATOM 9493 C CA . GLY B 1 513 ? 8.664 28.188 -1.565 1 89.88 513 GLY B CA 1
ATOM 9494 C C . GLY B 1 513 ? 9.727 29.078 -2.17 1 89.88 513 GLY B C 1
ATOM 9495 O O . GLY B 1 513 ? 10.922 28.828 -2.012 1 89.88 513 GLY B O 1
ATOM 9496 N N . LEU B 1 514 ? 9.375 29.984 -2.916 1 82.88 514 LEU B N 1
ATOM 9497 C CA . LEU B 1 514 ? 10.328 30.875 -3.561 1 82.88 514 LEU B CA 1
ATOM 9498 C C . LEU B 1 514 ? 10.789 31.969 -2.602 1 82.88 514 LEU B C 1
ATOM 9500 O O . LEU B 1 514 ? 11.883 32.5 -2.746 1 82.88 514 LEU B O 1
ATOM 9504 N N . GLY B 1 515 ? 10.047 32.25 -1.614 1 71.94 515 GLY B N 1
ATOM 9505 C CA . GLY B 1 515 ? 10.391 33.281 -0.652 1 71.94 515 GLY B CA 1
ATOM 9506 C C . GLY B 1 515 ? 10.375 34.688 -1.245 1 71.94 515 GLY B C 1
ATOM 9507 O O . GLY B 1 515 ? 10.031 34.875 -2.416 1 71.94 515 GLY B O 1
ATOM 9508 N N . GLY B 1 516 ? 10.562 35.75 -0.406 1 65.06 516 GLY B N 1
ATOM 9509 C CA . GLY B 1 516 ? 10.797 37.094 -0.892 1 65.06 516 GLY B CA 1
ATOM 9510 C C . GLY B 1 516 ? 9.703 38.062 -0.494 1 65.06 516 GLY B C 1
ATOM 9511 O O . GLY B 1 516 ? 9.516 38.344 0.691 1 65.06 516 GLY B O 1
ATOM 9512 N N . LEU B 1 517 ? 8.672 38.188 -1.477 1 66.19 517 LEU B N 1
ATOM 9513 C CA . LEU B 1 517 ? 7.738 39.312 -1.408 1 66.19 517 LEU B CA 1
ATOM 9514 C C . LEU B 1 517 ? 6.535 38.969 -0.538 1 66.19 517 LEU B C 1
ATOM 9516 O O . LEU B 1 517 ? 6.07 37.812 -0.546 1 66.19 517 LEU B O 1
ATOM 9520 N N . PRO B 1 518 ? 6.148 39.875 0.293 1 76.31 518 PRO B N 1
ATOM 9521 C CA . PRO B 1 518 ? 4.938 39.656 1.081 1 76.31 518 PRO B CA 1
ATOM 9522 C C . PRO B 1 518 ? 3.691 39.469 0.212 1 76.31 518 PRO B C 1
ATOM 9524 O O . PRO B 1 518 ? 3.598 40.094 -0.862 1 76.31 518 PRO B O 1
ATOM 9527 N N . PHE B 1 519 ? 2.844 38.688 0.627 1 87.81 519 PHE B N 1
ATOM 9528 C CA . PHE B 1 519 ? 1.552 38.531 -0.024 1 87.81 519 PHE B CA 1
ATOM 9529 C C . PHE B 1 519 ? 0.608 39.688 0.336 1 87.81 519 PHE B C 1
ATOM 9531 O O . PHE B 1 519 ? 0.774 40.312 1.373 1 87.81 519 PHE B O 1
ATOM 9538 N N . GLU B 1 520 ? -0.282 39.938 -0.54 1 86.44 520 GLU B N 1
ATOM 9539 C CA . GLU B 1 520 ? -1.24 41.031 -0.322 1 86.44 520 GLU B CA 1
ATOM 9540 C C . GLU B 1 520 ? -2.674 40.5 -0.32 1 86.44 520 GLU B C 1
ATOM 9542 O O . GLU B 1 520 ? -3.027 39.656 -1.137 1 86.44 520 GLU B O 1
ATOM 9547 N N . THR B 1 521 ? -3.408 41.062 0.671 1 90.25 521 THR B N 1
ATOM 9548 C CA . THR B 1 521 ? -4.809 40.656 0.765 1 90.25 521 THR B CA 1
ATOM 9549 C C . THR B 1 521 ? -5.695 41.625 -0.014 1 90.25 521 THR B C 1
ATOM 9551 O O . THR B 1 521 ? -5.586 42.844 0.147 1 90.25 521 THR B O 1
ATOM 9554 N N . ALA B 1 522 ? -6.512 41.094 -0.863 1 91.19 522 ALA B N 1
ATOM 9555 C CA . ALA B 1 522 ? -7.562 41.875 -1.525 1 91.19 522 ALA B CA 1
ATOM 9556 C C . ALA B 1 522 ? -8.898 41.688 -0.812 1 91.19 522 ALA B C 1
ATOM 9558 O O . ALA B 1 522 ? -9.234 40.594 -0.352 1 91.19 522 ALA B O 1
ATOM 9559 N N . GLU B 1 523 ? -9.609 42.812 -0.657 1 90.5 523 GLU B N 1
ATOM 9560 C CA . GLU B 1 523 ? -10.922 42.781 -0.02 1 90.5 523 GLU B CA 1
ATOM 9561 C C . GLU B 1 523 ? -11.992 43.344 -0.931 1 90.5 523 GLU B C 1
ATOM 9563 O O . GLU B 1 523 ? -11.758 44.344 -1.621 1 90.5 523 GLU B O 1
ATOM 9568 N N . PHE B 1 524 ? -13.102 42.719 -0.974 1 90.31 524 PHE B N 1
ATOM 9569 C CA . PHE B 1 524 ? -14.219 43.219 -1.771 1 90.31 524 PHE B CA 1
ATOM 9570 C C . PHE B 1 524 ? -15.547 42.719 -1.219 1 90.31 524 PHE B C 1
ATOM 9572 O O . PHE B 1 524 ? -15.586 41.719 -0.486 1 90.31 524 PHE B O 1
ATOM 9579 N N . GLU B 1 525 ? -16.562 43.375 -1.529 1 91.06 525 GLU B N 1
ATOM 9580 C CA . GLU B 1 525 ? -17.906 42.969 -1.126 1 91.06 525 GLU B CA 1
ATOM 9581 C C . GLU B 1 525 ? -18.438 41.844 -2.027 1 91.06 525 GLU B C 1
ATOM 9583 O O . GLU B 1 525 ? -18.234 41.875 -3.242 1 91.06 525 GLU B O 1
ATOM 9588 N N . LEU B 1 526 ? -19 40.938 -1.442 1 91.25 526 LEU B N 1
ATOM 9589 C CA . LEU B 1 526 ? -19.609 39.844 -2.154 1 91.25 526 LEU B CA 1
ATOM 9590 C C . LEU B 1 526 ? -21.062 39.656 -1.742 1 91.25 526 LEU B C 1
ATOM 9592 O O . LEU B 1 526 ? -21.359 39.094 -0.681 1 91.25 526 LEU B O 1
ATOM 9596 N N . PRO B 1 527 ? -21.953 40.062 -2.666 1 89.62 527 PRO B N 1
ATOM 9597 C CA . PRO B 1 527 ? -23.375 39.969 -2.328 1 89.62 527 PRO B CA 1
ATOM 9598 C C . PRO B 1 527 ? -23.844 38.531 -2.059 1 89.62 527 PRO B C 1
ATOM 9600 O O . PRO B 1 527 ? -23.203 37.594 -2.518 1 89.62 527 PRO B O 1
ATOM 9603 N N . GLU B 1 528 ? -24.922 38.438 -1.321 1 92.56 528 GLU B N 1
ATOM 9604 C CA . GLU B 1 528 ? -25.531 37.125 -1.091 1 92.56 528 GLU B CA 1
ATOM 9605 C C . GLU B 1 528 ? -25.891 36.469 -2.408 1 92.56 528 GLU B C 1
ATOM 9607 O O . GLU B 1 528 ? -26.25 37.125 -3.381 1 92.56 528 GLU B O 1
ATOM 9612 N N . ASP B 1 529 ? -25.734 35.188 -2.457 1 92.31 529 ASP B N 1
ATOM 9613 C CA . ASP B 1 529 ? -26.062 34.312 -3.59 1 92.31 529 ASP B CA 1
ATOM 9614 C C . ASP B 1 529 ? -25.062 34.5 -4.73 1 92.31 529 ASP B C 1
ATOM 9616 O O . ASP B 1 529 ? -25.375 34.219 -5.887 1 92.31 529 ASP B O 1
ATOM 9620 N N . SER B 1 530 ? -23.969 35.094 -4.441 1 92.06 530 SER B N 1
ATOM 9621 C CA . SER B 1 530 ? -22.859 35.125 -5.395 1 92.06 530 SER B CA 1
ATOM 9622 C C . SER B 1 530 ? -22.188 33.75 -5.477 1 92.06 530 SER B C 1
ATOM 9624 O O . SER B 1 530 ? -22.203 32.969 -4.512 1 92.06 530 SER B O 1
ATOM 9626 N N . LEU B 1 531 ? -21.656 33.469 -6.629 1 92.5 531 LEU B N 1
ATOM 9627 C CA . LEU B 1 531 ? -20.875 32.25 -6.812 1 92.5 531 LEU B CA 1
ATOM 9628 C C . LEU B 1 531 ? -19.391 32.531 -6.809 1 92.5 531 LEU B C 1
ATOM 9630 O O . LEU B 1 531 ? -18.922 33.438 -7.508 1 92.5 531 LEU B O 1
ATOM 9634 N N . LEU B 1 532 ? -18.703 31.922 -5.969 1 93.56 532 LEU B N 1
ATOM 9635 C CA . LEU B 1 532 ? -17.25 31.922 -5.949 1 93.56 532 LEU B CA 1
ATOM 9636 C C . LEU B 1 532 ? -16.688 30.578 -6.41 1 93.56 532 LEU B C 1
ATOM 9638 O O . LEU B 1 532 ? -16.891 29.562 -5.754 1 93.56 532 LEU B O 1
ATOM 9642 N N . VAL B 1 533 ? -15.977 30.562 -7.547 1 95.25 533 VAL B N 1
ATOM 9643 C CA . VAL B 1 533 ? -15.484 29.328 -8.141 1 95.25 533 VAL B CA 1
ATOM 9644 C C . VAL B 1 533 ? -13.961 29.266 -8.047 1 95.25 533 VAL B C 1
ATOM 9646 O O . VAL B 1 533 ? -13.273 30.078 -8.68 1 95.25 533 VAL B O 1
ATOM 9649 N N . LEU B 1 534 ? -13.438 28.359 -7.199 1 96 534 LEU B N 1
ATOM 9650 C CA . LEU B 1 534 ? -12.008 28.109 -7.051 1 96 534 LEU B CA 1
ATOM 9651 C C . LEU B 1 534 ? -11.602 26.828 -7.75 1 96 534 LEU B C 1
ATOM 9653 O O . LEU B 1 534 ? -12.289 25.797 -7.629 1 96 534 LEU B O 1
ATOM 9657 N N . HIS B 1 535 ? -10.531 26.891 -8.5 1 95.56 535 HIS B N 1
ATOM 9658 C CA . HIS B 1 535 ? -10.117 25.703 -9.242 1 95.56 535 HIS B CA 1
ATOM 9659 C C . HIS B 1 535 ? -8.609 25.703 -9.477 1 95.56 535 HIS B C 1
ATOM 9661 O O . HIS B 1 535 ? -7.961 26.75 -9.367 1 95.56 535 HIS B O 1
ATOM 9667 N N . THR B 1 536 ? -8.078 24.578 -9.742 1 94.38 536 THR B N 1
ATOM 9668 C CA . THR B 1 536 ? -6.68 24.453 -10.148 1 94.38 536 THR B CA 1
ATOM 9669 C C . THR B 1 536 ? -6.543 24.578 -11.664 1 94.38 536 THR B C 1
ATOM 9671 O O . THR B 1 536 ? -7.539 24.562 -12.383 1 94.38 536 THR B O 1
ATOM 9674 N N . ASP B 1 537 ? -5.309 24.734 -12.125 1 90.94 537 ASP B N 1
ATOM 9675 C CA . ASP B 1 537 ? -5.062 25.016 -13.539 1 90.94 537 ASP B CA 1
ATOM 9676 C C . ASP B 1 537 ? -5.395 23.797 -14.398 1 90.94 537 ASP B C 1
ATOM 9678 O O . ASP B 1 537 ? -5.68 23.938 -15.594 1 90.94 537 ASP B O 1
ATOM 9682 N N . GLY B 1 538 ? -5.438 22.641 -13.844 1 90.31 538 GLY B N 1
ATOM 9683 C CA . GLY B 1 538 ? -5.777 21.453 -14.594 1 90.31 538 GLY B CA 1
ATOM 9684 C C . GLY B 1 538 ? -7.176 21.484 -15.18 1 90.31 538 GLY B C 1
ATOM 9685 O O . GLY B 1 538 ? -7.473 20.766 -16.141 1 90.31 538 GLY B O 1
ATOM 9686 N N . LEU B 1 539 ? -8.023 22.219 -14.617 1 92.38 539 LEU B N 1
ATOM 9687 C CA . LEU B 1 539 ? -9.391 22.344 -15.117 1 92.38 539 LEU B CA 1
ATOM 9688 C C . LEU B 1 539 ? -9.422 23.141 -16.422 1 92.38 539 LEU B C 1
ATOM 9690 O O . LEU B 1 539 ? -10.211 22.828 -17.312 1 92.38 539 LEU B O 1
ATOM 9694 N N . ILE B 1 540 ? -8.594 24.156 -16.516 1 91.31 540 ILE B N 1
ATOM 9695 C CA . ILE B 1 540 ? -8.734 25.094 -17.625 1 91.31 540 ILE B CA 1
ATOM 9696 C C . ILE B 1 540 ? -7.621 24.859 -18.641 1 91.31 540 ILE B C 1
ATOM 9698 O O . ILE B 1 540 ? -7.734 25.266 -19.797 1 91.31 540 ILE B O 1
ATOM 9702 N N . ALA B 1 541 ? -6.52 24.25 -18.062 1 84.06 541 ALA B N 1
ATOM 9703 C CA . ALA B 1 541 ? -5.402 24 -18.969 1 84.06 541 ALA B CA 1
ATOM 9704 C C . ALA B 1 541 ? -5.461 22.578 -19.516 1 84.06 541 ALA B C 1
ATOM 9706 O O . ALA B 1 541 ? -5.766 21.625 -18.781 1 84.06 541 ALA B O 1
ATOM 9707 N N . GLY B 1 542 ? -5.395 22.406 -20.781 1 72.94 542 GLY B N 1
ATOM 9708 C CA . GLY B 1 542 ? -5.336 21.094 -21.391 1 72.94 542 GLY B CA 1
ATOM 9709 C C . GLY B 1 542 ? -4.238 20.969 -22.422 1 72.94 542 GLY B C 1
ATOM 9710 O O . GLY B 1 542 ? -3.471 21.906 -22.641 1 72.94 542 GLY B O 1
ATOM 9711 N N . ARG B 1 543 ? -4.109 19.781 -22.969 1 65.38 543 ARG B N 1
ATOM 9712 C CA . ARG B 1 543 ? -3.121 19.5 -24 1 65.38 543 ARG B CA 1
ATOM 9713 C C . ARG B 1 543 ? -3.363 20.375 -25.234 1 65.38 543 ARG B C 1
ATOM 9715 O O . ARG B 1 543 ? -2.416 20.875 -25.844 1 65.38 543 ARG B O 1
ATOM 9722 N N . THR B 1 544 ? -4.535 20.547 -25.562 1 68.88 544 THR B N 1
ATOM 9723 C CA . THR B 1 544 ? -4.852 21.25 -26.797 1 68.88 544 THR B CA 1
ATOM 9724 C C . THR B 1 544 ? -5.57 22.562 -26.516 1 68.88 544 THR B C 1
ATOM 9726 O O . THR B 1 544 ? -6 23.266 -27.438 1 68.88 544 THR B O 1
ATOM 9729 N N . ARG B 1 545 ? -5.75 22.891 -25.266 1 75.06 545 ARG B N 1
ATOM 9730 C CA . ARG B 1 545 ? -6.531 24.078 -24.938 1 75.06 545 ARG B CA 1
ATOM 9731 C C . ARG B 1 545 ? -5.68 25.094 -24.188 1 75.06 545 ARG B C 1
ATOM 9733 O O . ARG B 1 545 ? -5.012 24.75 -23.203 1 75.06 545 ARG B O 1
ATOM 9740 N N . ASP B 1 546 ? -5.773 26.312 -24.688 1 84.75 546 ASP B N 1
ATOM 9741 C CA . ASP B 1 546 ? -5.109 27.438 -24.016 1 84.75 546 ASP B CA 1
ATOM 9742 C C . ASP B 1 546 ? -5.863 27.844 -22.75 1 84.75 546 ASP B C 1
ATOM 9744 O O . ASP B 1 546 ? -7.082 27.672 -22.672 1 84.75 546 ASP B O 1
ATOM 9748 N N . VAL B 1 547 ? -5.223 28.422 -21.781 1 86.31 547 VAL B N 1
ATOM 9749 C CA . VAL B 1 547 ? -5.762 28.797 -20.469 1 86.31 547 VAL B CA 1
ATOM 9750 C C . VAL B 1 547 ? -6.855 29.859 -20.656 1 86.31 547 VAL B C 1
ATOM 9752 O O . VAL B 1 547 ? -7.895 29.797 -20 1 86.31 547 VAL B O 1
ATOM 9755 N N . ASP B 1 548 ? -6.664 30.766 -21.609 1 87.62 548 ASP B N 1
ATOM 9756 C CA . ASP B 1 548 ? -7.629 31.828 -21.844 1 87.62 548 ASP B CA 1
ATOM 9757 C C . ASP B 1 548 ? -8.938 31.281 -22.391 1 87.62 548 ASP B C 1
ATOM 9759 O O . ASP B 1 548 ? -10.023 31.734 -22.016 1 87.62 548 ASP B O 1
ATOM 9763 N N . GLN B 1 549 ? -8.773 30.344 -23.266 1 89.75 549 GLN B N 1
ATOM 9764 C CA . GLN B 1 549 ? -9.969 29.703 -23.797 1 89.75 549 GLN B CA 1
ATOM 9765 C C . GLN B 1 549 ? -10.703 28.922 -22.703 1 89.75 549 GLN B C 1
ATOM 9767 O O . GLN B 1 549 ? -11.93 28.859 -22.703 1 89.75 549 GLN B O 1
ATOM 9772 N N . GLY B 1 550 ? -9.969 28.297 -21.891 1 91.25 550 GLY B N 1
ATOM 9773 C CA . GLY B 1 550 ? -10.562 27.578 -20.781 1 91.25 550 GLY B CA 1
ATOM 9774 C C . GLY B 1 550 ? -11.352 28.469 -19.844 1 91.25 550 GLY B C 1
ATOM 9775 O O . GLY B 1 550 ? -12.461 28.125 -19.422 1 91.25 550 GLY B O 1
ATOM 9776 N N . LEU B 1 551 ? -10.797 29.641 -19.562 1 90 551 LEU B N 1
ATOM 9777 C CA . LEU B 1 551 ? -11.453 30.594 -18.672 1 90 551 LEU B CA 1
ATOM 9778 C C . LEU B 1 551 ? -12.727 31.141 -19.312 1 90 551 LEU B C 1
ATOM 9780 O O . LEU B 1 551 ? -13.719 31.375 -18.625 1 90 551 LEU B O 1
ATOM 9784 N N . ALA B 1 552 ? -12.633 31.375 -20.594 1 89.56 552 ALA B N 1
ATOM 9785 C CA . ALA B 1 552 ? -13.812 31.859 -21.312 1 89.56 552 ALA B CA 1
ATOM 9786 C C . ALA B 1 552 ? -14.945 30.828 -21.25 1 89.56 552 ALA B C 1
ATOM 9788 O O . ALA B 1 552 ? -16.109 31.188 -21.031 1 89.56 552 ALA B O 1
ATOM 9789 N N . THR B 1 553 ? -14.578 29.609 -21.484 1 90.88 553 THR B N 1
ATOM 9790 C CA . THR B 1 553 ? -15.555 28.547 -21.406 1 90.88 553 THR B CA 1
ATOM 9791 C C . THR B 1 553 ? -16.156 28.438 -20.016 1 90.88 553 THR B C 1
ATOM 9793 O O . THR B 1 553 ? -17.359 28.219 -19.844 1 90.88 553 THR B O 1
ATOM 9796 N N . LEU B 1 554 ? -15.344 28.547 -19.016 1 92.38 554 LEU B N 1
ATOM 9797 C CA . LEU B 1 554 ? -15.781 28.516 -17.625 1 92.38 554 LEU B CA 1
ATOM 9798 C C . LEU B 1 554 ? -16.812 29.609 -17.359 1 92.38 554 LEU B C 1
ATOM 9800 O O . LEU B 1 554 ? -17.859 29.344 -16.781 1 92.38 554 LEU B O 1
ATOM 9804 N N . ARG B 1 555 ? -16.562 30.797 -17.828 1 89.5 555 ARG B N 1
ATOM 9805 C CA . ARG B 1 555 ? -17.453 31.938 -17.609 1 89.5 555 ARG B CA 1
ATOM 9806 C C . ARG B 1 555 ? -18.781 31.719 -18.344 1 89.5 555 ARG B C 1
ATOM 9808 O O . ARG B 1 555 ? -19.844 32.062 -17.812 1 89.5 555 ARG B O 1
ATOM 9815 N N . ASP B 1 556 ? -18.672 31.141 -19.484 1 89.25 556 ASP B N 1
ATOM 9816 C CA . ASP B 1 556 ? -19.875 30.875 -20.266 1 89.25 556 ASP B CA 1
ATOM 9817 C C . ASP B 1 556 ? -20.797 29.891 -19.547 1 89.25 556 ASP B C 1
ATOM 9819 O O . ASP B 1 556 ? -22.016 30.094 -19.516 1 89.25 556 ASP B O 1
ATOM 9823 N N . VAL B 1 557 ? -20.188 28.891 -19 1 91.25 557 VAL B N 1
ATOM 9824 C CA . VAL B 1 557 ? -20.969 27.875 -18.297 1 91.25 557 VAL B CA 1
ATOM 9825 C C . VAL B 1 557 ? -21.594 28.484 -17.047 1 91.25 557 VAL B C 1
ATOM 9827 O O . VAL B 1 557 ? -22.75 28.203 -16.719 1 91.25 557 VAL B O 1
ATOM 9830 N N . LEU B 1 558 ? -20.922 29.359 -16.391 1 90.88 558 LEU B N 1
ATOM 9831 C CA . LEU B 1 558 ? -21.375 29.922 -15.109 1 90.88 558 LEU B CA 1
ATOM 9832 C C . LEU B 1 558 ? -22.484 30.938 -15.32 1 90.88 558 LEU B C 1
ATOM 9834 O O . LEU B 1 558 ? -23.328 31.125 -14.453 1 90.88 558 LEU B O 1
ATOM 9838 N N . THR B 1 559 ? -22.453 31.594 -16.453 1 84.19 559 THR B N 1
ATOM 9839 C CA . THR B 1 559 ? -23.484 32.594 -16.75 1 84.19 559 THR B CA 1
ATOM 9840 C C . THR B 1 559 ? -24.844 31.922 -16.922 1 84.19 559 THR B C 1
ATOM 9842 O O . THR B 1 559 ? -25.875 32.531 -16.656 1 84.19 559 THR B O 1
ATOM 9845 N N . SER B 1 560 ? -24.828 30.641 -17.281 1 83.31 560 SER B N 1
ATOM 9846 C CA . SER B 1 560 ? -26.078 29.891 -17.438 1 83.31 560 SER B CA 1
ATOM 9847 C C . SER B 1 560 ? -26.188 28.781 -16.391 1 83.31 560 SER B C 1
ATOM 9849 O O . SER B 1 560 ? -26.797 27.734 -16.656 1 83.31 560 SER B O 1
ATOM 9851 N N . ALA B 1 561 ? -25.594 29.016 -15.273 1 81.19 561 ALA B N 1
ATOM 9852 C CA . ALA B 1 561 ? -25.453 27.938 -14.289 1 81.19 561 ALA B CA 1
ATOM 9853 C C . ALA B 1 561 ? -26.797 27.641 -13.633 1 81.19 561 ALA B C 1
ATOM 9855 O O . ALA B 1 561 ? -27.578 28.547 -13.344 1 81.19 561 ALA B O 1
ATOM 9856 N N . PRO B 1 562 ? -27.047 26.344 -13.445 1 84.31 562 PRO B N 1
ATOM 9857 C CA . PRO B 1 562 ? -28.25 25.953 -12.703 1 84.31 562 PRO B CA 1
ATOM 9858 C C . PRO B 1 562 ? -28.188 26.328 -11.227 1 84.31 562 PRO B C 1
ATOM 9860 O O . PRO B 1 562 ? -27.156 26.797 -10.75 1 84.31 562 PRO B O 1
ATOM 9863 N N . ASP B 1 563 ? -29.344 26.125 -10.555 1 86.19 563 ASP B N 1
ATOM 9864 C CA . ASP B 1 563 ? -29.422 26.438 -9.133 1 86.19 563 ASP B CA 1
ATOM 9865 C C . ASP B 1 563 ? -28.641 25.438 -8.297 1 86.19 563 ASP B C 1
ATOM 9867 O O . ASP B 1 563 ? -28.016 25.797 -7.301 1 86.19 563 ASP B O 1
ATOM 9871 N N . SER B 1 564 ? -28.562 24.297 -8.789 1 93.75 564 SER B N 1
ATOM 9872 C CA . SER B 1 564 ? -27.844 23.266 -8.055 1 93.75 564 SER B CA 1
ATOM 9873 C C . SER B 1 564 ? -26.344 23.375 -8.258 1 93.75 564 SER B C 1
ATOM 9875 O O . SER B 1 564 ? -25.859 23.375 -9.398 1 93.75 564 SER B O 1
ATOM 9877 N N . LEU B 1 565 ? -25.672 23.531 -7.199 1 94.5 565 LEU B N 1
ATOM 9878 C CA . LEU B 1 565 ? -24.219 23.641 -7.289 1 94.5 565 LEU B CA 1
ATOM 9879 C C . LEU B 1 565 ? -23.609 22.344 -7.824 1 94.5 565 LEU B C 1
ATOM 9881 O O . LEU B 1 565 ? -22.625 22.375 -8.555 1 94.5 565 LEU B O 1
ATOM 9885 N N . GLU B 1 566 ? -24.188 21.219 -7.484 1 94.81 566 GLU B N 1
ATOM 9886 C CA . GLU B 1 566 ? -23.734 19.922 -7.984 1 94.81 566 GLU B CA 1
ATOM 9887 C C . GLU B 1 566 ? -23.828 19.859 -9.5 1 94.81 566 GLU B C 1
ATOM 9889 O O . GLU B 1 566 ? -22.891 19.391 -10.172 1 94.81 566 GLU B O 1
ATOM 9894 N N . GLU B 1 567 ? -24.938 20.281 -9.961 1 94.81 567 GLU B N 1
ATOM 9895 C CA . GLU B 1 567 ? -25.125 20.297 -11.406 1 94.81 567 GLU B CA 1
ATOM 9896 C C . GLU B 1 567 ? -24.172 21.281 -12.086 1 94.81 567 GLU B C 1
ATOM 9898 O O . GLU B 1 567 ? -23.719 21.031 -13.203 1 94.81 567 GLU B O 1
ATOM 9903 N N . THR B 1 568 ? -23.969 22.406 -11.43 1 94.94 568 THR B N 1
ATOM 9904 C CA . THR B 1 568 ? -23 23.375 -11.953 1 94.94 568 THR B CA 1
ATOM 9905 C C . THR B 1 568 ? -21.641 22.719 -12.117 1 94.94 568 THR B C 1
ATOM 9907 O O . THR B 1 568 ? -20.969 22.891 -13.141 1 94.94 568 THR B O 1
ATOM 9910 N N . CYS B 1 569 ? -21.141 21.984 -11.117 1 95.56 569 CYS B N 1
ATOM 9911 C CA . CYS B 1 569 ? -19.859 21.297 -11.18 1 95.56 569 CYS B CA 1
ATOM 9912 C C . CYS B 1 569 ? -19.828 20.312 -12.344 1 95.56 569 CYS B C 1
ATOM 9914 O O . CYS B 1 569 ? -18.844 20.25 -13.086 1 95.56 569 CYS B O 1
ATOM 9916 N N . ASP B 1 570 ? -20.891 19.578 -12.523 1 94.62 570 ASP B N 1
ATOM 9917 C CA . ASP B 1 570 ? -20.953 18.594 -13.594 1 94.62 570 ASP B CA 1
ATOM 9918 C C . ASP B 1 570 ? -20.875 19.25 -14.969 1 94.62 570 ASP B C 1
ATOM 9920 O O . ASP B 1 570 ? -20.203 18.734 -15.867 1 94.62 570 ASP B O 1
ATOM 9924 N N . ARG B 1 571 ? -21.578 20.312 -15.094 1 94.69 571 ARG B N 1
ATOM 9925 C CA . ARG B 1 571 ? -21.578 21.031 -16.359 1 94.69 571 ARG B CA 1
ATOM 9926 C C . ARG B 1 571 ? -20.188 21.594 -16.672 1 94.69 571 ARG B C 1
ATOM 9928 O O . ARG B 1 571 ? -19.75 21.594 -17.812 1 94.69 571 ARG B O 1
ATOM 9935 N N . LEU B 1 572 ? -19.562 22.125 -15.672 1 94.56 572 LEU B N 1
ATOM 9936 C CA . LEU B 1 572 ? -18.219 22.656 -15.852 1 94.56 572 LEU B CA 1
ATOM 9937 C C . LEU B 1 572 ? -17.25 21.547 -16.297 1 94.56 572 LEU B C 1
ATOM 9939 O O . LEU B 1 572 ? -16.469 21.75 -17.234 1 94.56 572 LEU B O 1
ATOM 9943 N N . LEU B 1 573 ? -17.297 20.391 -15.633 1 94 573 LEU B N 1
ATOM 9944 C CA . LEU B 1 573 ? -16.406 19.281 -15.984 1 94 573 LEU B CA 1
ATOM 9945 C C . LEU B 1 573 ? -16.688 18.781 -17.391 1 94 573 LEU B C 1
ATOM 9947 O O . LEU B 1 573 ? -15.766 18.484 -18.156 1 94 573 LEU B O 1
ATOM 9951 N N . ALA B 1 574 ? -17.922 18.656 -17.75 1 93.25 574 ALA B N 1
ATOM 9952 C CA . ALA B 1 574 ? -18.297 18.188 -19.078 1 93.25 574 ALA B CA 1
ATOM 9953 C C . ALA B 1 574 ? -17.797 19.125 -20.156 1 93.25 574 ALA B C 1
ATOM 9955 O O . ALA B 1 574 ? -17.359 18.672 -21.234 1 93.25 574 ALA B O 1
ATOM 9956 N N . ALA B 1 575 ? -17.891 20.375 -19.906 1 92.19 575 ALA B N 1
ATOM 9957 C CA . ALA B 1 575 ? -17.531 21.391 -20.906 1 92.19 575 ALA B CA 1
ATOM 9958 C C . ALA B 1 575 ? -16.016 21.516 -21.016 1 92.19 575 ALA B C 1
ATOM 9960 O O . ALA B 1 575 ? -15.484 21.734 -22.109 1 92.19 575 ALA B O 1
ATOM 9961 N N . LEU B 1 576 ? -15.312 21.359 -19.984 1 93.12 576 LEU B N 1
ATOM 9962 C CA . LEU B 1 576 ? -13.898 21.703 -19.953 1 93.12 576 LEU B CA 1
ATOM 9963 C C . LEU B 1 576 ? -13.031 20.453 -20.047 1 93.12 576 LEU B C 1
ATOM 9965 O O . LEU B 1 576 ? -11.859 20.531 -20.438 1 93.12 576 LEU B O 1
ATOM 9969 N N . LEU B 1 577 ? -13.562 19.328 -19.562 1 89.56 577 LEU B N 1
ATOM 9970 C CA . LEU B 1 577 ? -12.797 18.078 -19.547 1 89.56 577 LEU B CA 1
ATOM 9971 C C . LEU B 1 577 ? -13.531 16.984 -20.312 1 89.56 577 LEU B C 1
ATOM 9973 O O . LEU B 1 577 ? -13.977 16 -19.719 1 89.56 577 LEU B O 1
ATOM 9977 N N . PRO B 1 578 ? -13.586 16.969 -21.516 1 79.12 578 PRO B N 1
ATOM 9978 C CA . PRO B 1 578 ? -14.297 15.945 -22.297 1 79.12 578 PRO B CA 1
ATOM 9979 C C . PRO B 1 578 ? -13.648 14.57 -22.172 1 79.12 578 PRO B C 1
ATOM 9981 O O . PRO B 1 578 ? -14.305 13.547 -22.391 1 79.12 578 PRO B O 1
ATOM 9984 N N . GLY B 1 579 ? -12.375 14.5 -21.844 1 74.56 579 GLY B N 1
ATOM 9985 C CA . GLY B 1 579 ? -11.68 13.234 -21.625 1 74.56 579 GLY B CA 1
ATOM 9986 C C . GLY B 1 579 ? -10.93 13.18 -20.312 1 74.56 579 GLY B C 1
ATOM 9987 O O . GLY B 1 579 ? -11.289 13.883 -19.359 1 74.56 579 GLY B O 1
ATOM 9988 N N . ARG B 1 580 ? -10 12.328 -20.297 1 76.12 580 ARG B N 1
ATOM 9989 C CA . ARG B 1 580 ? -9.203 12.211 -19.078 1 76.12 580 ARG B CA 1
ATOM 9990 C C . ARG B 1 580 ? -8.305 13.43 -18.891 1 76.12 580 ARG B C 1
ATOM 9992 O O . ARG B 1 580 ? -7.621 13.852 -19.828 1 76.12 580 ARG B O 1
ATOM 9999 N N . PRO B 1 581 ? -8.375 13.867 -17.688 1 79 581 PRO B N 1
ATOM 10000 C CA . PRO B 1 581 ? -7.555 15.062 -17.438 1 79 581 PRO B CA 1
ATOM 10001 C C . PRO B 1 581 ? -6.059 14.773 -17.531 1 79 581 PRO B C 1
ATOM 10003 O O . PRO B 1 581 ? -5.605 13.695 -17.125 1 79 581 PRO B O 1
ATOM 10006 N N . ALA B 1 582 ? -5.348 15.625 -18.125 1 75.56 582 ALA B N 1
ATOM 10007 C CA . ALA B 1 582 ? -3.898 15.531 -18.281 1 75.56 582 ALA B CA 1
ATOM 10008 C C . ALA B 1 582 ? -3.195 15.773 -16.938 1 75.56 582 ALA B C 1
ATOM 10010 O O . ALA B 1 582 ? -2.055 15.344 -16.75 1 75.56 582 ALA B O 1
ATOM 10011 N N . ASP B 1 583 ? -3.863 16.625 -16.078 1 84.12 583 ASP B N 1
ATOM 10012 C CA . ASP B 1 583 ? -3.332 16.969 -14.758 1 84.12 583 ASP B CA 1
ATOM 10013 C C . ASP B 1 583 ? -4.406 16.828 -13.68 1 84.12 583 ASP B C 1
ATOM 10015 O O . ASP B 1 583 ? -5.59 16.688 -13.984 1 84.12 583 ASP B O 1
ATOM 10019 N N . ASP B 1 584 ? -3.895 16.875 -12.477 1 87.38 584 ASP B N 1
ATOM 10020 C CA . ASP B 1 584 ? -4.855 16.828 -11.383 1 87.38 584 ASP B CA 1
ATOM 10021 C C . ASP B 1 584 ? -5.828 18 -11.438 1 87.38 584 ASP B C 1
ATOM 10023 O O . ASP B 1 584 ? -5.461 19.094 -11.867 1 87.38 584 ASP B O 1
ATOM 10027 N N . VAL B 1 585 ? -7.066 17.766 -11.016 1 91.19 585 VAL B N 1
ATOM 10028 C CA . VAL B 1 585 ? -8.078 18.812 -11.047 1 91.19 585 VAL B CA 1
ATOM 10029 C C . VAL B 1 585 ? -8.781 18.891 -9.695 1 91.19 585 VAL B C 1
ATOM 10031 O O . VAL B 1 585 ? -9.242 17.875 -9.164 1 91.19 585 VAL B O 1
ATOM 10034 N N . ALA B 1 586 ? -8.805 20.031 -9.094 1 92.81 586 ALA B N 1
ATOM 10035 C CA . ALA B 1 586 ? -9.648 20.344 -7.945 1 92.81 586 ALA B CA 1
ATOM 10036 C C . ALA B 1 586 ? -10.57 21.516 -8.242 1 92.81 586 ALA B C 1
ATOM 10038 O O . ALA B 1 586 ? -10.133 22.531 -8.797 1 92.81 586 ALA B O 1
ATOM 10039 N N . LEU B 1 587 ? -11.859 21.344 -7.945 1 95.25 587 LEU B N 1
ATOM 10040 C CA . LEU B 1 587 ? -12.883 22.359 -8.18 1 95.25 587 LEU B CA 1
ATOM 10041 C C . LEU B 1 587 ? -13.742 22.562 -6.934 1 95.25 587 LEU B C 1
ATOM 10043 O O . LEU B 1 587 ? -14.227 21.594 -6.344 1 95.25 587 LEU B O 1
ATOM 10047 N N . LEU B 1 588 ? -13.805 23.766 -6.441 1 95.12 588 LEU B N 1
ATOM 10048 C CA . LEU B 1 588 ? -14.672 24.156 -5.332 1 95.12 588 LEU B CA 1
ATOM 10049 C C . LEU B 1 588 ? -15.602 25.297 -5.734 1 95.12 588 LEU B C 1
ATOM 10051 O O . LEU B 1 588 ? -15.133 26.391 -6.074 1 95.12 588 LEU B O 1
ATOM 10055 N N . VAL B 1 589 ? -16.906 25.062 -5.742 1 95.5 589 VAL B N 1
ATOM 10056 C CA . VAL B 1 589 ? -17.922 26.078 -6.027 1 95.5 589 VAL B CA 1
ATOM 10057 C C . VAL B 1 589 ? -18.672 26.438 -4.746 1 95.5 589 VAL B C 1
ATOM 10059 O O . VAL B 1 589 ? -19.188 25.547 -4.059 1 95.5 589 VAL B O 1
ATOM 10062 N N . ALA B 1 590 ? -18.672 27.734 -4.441 1 95.25 590 ALA B N 1
ATOM 10063 C CA . ALA B 1 590 ? -19.344 28.188 -3.225 1 95.25 590 ALA B CA 1
ATOM 10064 C C . ALA B 1 590 ? -20.359 29.281 -3.537 1 95.25 590 ALA B C 1
ATOM 10066 O O . ALA B 1 590 ? -20.078 30.203 -4.289 1 95.25 590 ALA B O 1
ATOM 10067 N N . ARG B 1 591 ? -21.516 29.094 -3.01 1 94.88 591 ARG B N 1
ATOM 10068 C CA . ARG B 1 591 ? -22.531 30.125 -3.045 1 94.88 591 ARG B CA 1
ATOM 10069 C C . ARG B 1 591 ? -22.641 30.828 -1.697 1 94.88 591 ARG B C 1
ATOM 10071 O O . ARG B 1 591 ? -22.812 30.188 -0.663 1 94.88 591 ARG B O 1
ATOM 10078 N N . THR B 1 592 ? -22.594 32.156 -1.697 1 95 592 THR B N 1
ATOM 10079 C CA . THR B 1 592 ? -22.547 32.906 -0.452 1 95 592 THR B CA 1
ATOM 10080 C C . THR B 1 592 ? -23.953 33.094 0.116 1 95 592 THR B C 1
ATOM 10082 O O . THR B 1 592 ? -24.906 33.281 -0.636 1 95 592 THR B O 1
ATOM 10085 N N . HIS B 1 593 ? -23.984 33.062 1.454 1 94.12 593 HIS B N 1
ATOM 10086 C CA . HIS B 1 593 ? -25.172 33.406 2.215 1 94.12 593 HIS B CA 1
ATOM 10087 C C . HIS B 1 593 ? -24.891 34.531 3.188 1 94.12 593 HIS B C 1
ATOM 10089 O O . HIS B 1 593 ? -23.766 34.719 3.641 1 94.12 593 HIS B O 1
ATOM 10095 N N . ALA B 1 594 ? -25.891 35.312 3.346 1 93 594 ALA B N 1
ATOM 10096 C CA . ALA B 1 594 ? -25.797 36.344 4.387 1 93 594 ALA B CA 1
ATOM 10097 C C . ALA B 1 594 ? -26.484 35.875 5.668 1 93 594 ALA B C 1
ATOM 10099 O O . ALA B 1 594 ? -27.5 35.188 5.617 1 93 594 ALA B O 1
ATOM 10100 N N . LEU B 1 595 ? -25.891 36.219 6.742 1 90.44 595 LEU B N 1
ATOM 10101 C CA . LEU B 1 595 ? -26.547 35.875 8.008 1 90.44 595 LEU B CA 1
ATOM 10102 C C . LEU B 1 595 ? -27.781 36.75 8.219 1 90.44 595 LEU B C 1
ATOM 10104 O O . LEU B 1 595 ? -27.781 37.938 7.883 1 90.44 595 LEU B O 1
ATOM 10108 N N . ASP B 1 596 ? -28.797 36.125 8.781 1 88.38 596 ASP B N 1
ATOM 10109 C CA . ASP B 1 596 ? -30 36.844 9.141 1 88.38 596 ASP B CA 1
ATOM 10110 C C . ASP B 1 596 ? -29.672 38.031 10.062 1 88.38 596 ASP B C 1
ATOM 10112 O O . ASP B 1 596 ? -29.062 37.844 11.117 1 88.38 596 ASP B O 1
ATOM 10116 N N . PRO B 1 597 ? -30.078 39.188 9.68 1 88.25 597 PRO B N 1
ATOM 10117 C CA . PRO B 1 597 ? -29.797 40.344 10.516 1 88.25 597 PRO B CA 1
ATOM 10118 C C . PRO B 1 597 ? -30.359 40.219 11.93 1 88.25 597 PRO B C 1
ATOM 10120 O O . PRO B 1 597 ? -29.812 40.812 12.875 1 88.25 597 PRO B O 1
ATOM 10123 N N . ASP B 1 598 ? -31.375 39.438 12.07 1 91.12 598 ASP B N 1
ATOM 10124 C CA . ASP B 1 598 ? -31.984 39.219 13.383 1 91.12 598 ASP B CA 1
ATOM 10125 C C . ASP B 1 598 ? -31.109 38.344 14.258 1 91.12 598 ASP B C 1
ATOM 10127 O O . ASP B 1 598 ? -31.344 38.188 15.461 1 91.12 598 ASP B O 1
ATOM 10131 N N . HIS B 1 599 ? -30.172 37.812 13.688 1 92.69 599 HIS B N 1
ATOM 10132 C CA . HIS B 1 599 ? -29.297 36.906 14.43 1 92.69 599 HIS B CA 1
ATOM 10133 C C . HIS B 1 599 ? -27.969 37.594 14.742 1 92.69 599 HIS B C 1
ATOM 10135 O O . HIS B 1 599 ? -27 36.938 15.117 1 92.69 599 HIS B O 1
ATOM 10141 N N . VAL B 1 600 ? -27.953 38.875 14.523 1 94.31 600 VAL B N 1
ATOM 10142 C CA . VAL B 1 600 ? -26.766 39.656 14.867 1 94.31 600 VAL B CA 1
ATOM 10143 C C . VAL B 1 600 ? -27.188 40.875 15.672 1 94.31 600 VAL B C 1
ATOM 10145 O O . VAL B 1 600 ? -28.156 41.562 15.328 1 94.31 600 VAL B O 1
ATOM 10148 N N . ALA B 1 601 ? -26.547 41.062 16.766 1 96.06 601 ALA B N 1
ATOM 10149 C CA . ALA B 1 601 ? -26.766 42.25 17.594 1 96.06 601 ALA B CA 1
ATOM 10150 C C . ALA B 1 601 ? -25.453 42.969 17.891 1 96.06 601 ALA B C 1
ATOM 10152 O O . ALA B 1 601 ? -24.469 42.344 18.266 1 96.06 601 ALA B O 1
ATOM 10153 N N . THR B 1 602 ? -25.469 44.25 17.672 1 95.75 602 THR B N 1
ATOM 10154 C CA . THR B 1 602 ? -24.234 45.031 17.859 1 95.75 602 THR B CA 1
ATOM 10155 C C . THR B 1 602 ? -24.484 46.188 18.812 1 95.75 602 THR B C 1
ATOM 10157 O O . THR B 1 602 ? -25.578 46.75 18.859 1 95.75 602 THR B O 1
ATOM 10160 N N . MET B 1 603 ? -23.453 46.469 19.594 1 96.06 603 MET B N 1
ATOM 10161 C CA . MET B 1 603 ? -23.484 47.594 20.5 1 96.06 603 MET B CA 1
ATOM 10162 C C . MET B 1 603 ? -22.156 48.312 20.516 1 96.06 603 MET B C 1
ATOM 10164 O O . MET B 1 603 ? -21.109 47.719 20.75 1 96.06 603 MET B O 1
ATOM 10168 N N . ASP B 1 604 ? -22.172 49.594 20.219 1 95.62 604 ASP B N 1
ATOM 10169 C CA . ASP B 1 604 ? -20.984 50.406 20.391 1 95.62 604 ASP B CA 1
ATOM 10170 C C . ASP B 1 604 ? -20.797 50.844 21.844 1 95.62 604 ASP B C 1
ATOM 10172 O O . ASP B 1 604 ? -21.766 51.219 22.5 1 95.62 604 ASP B O 1
ATOM 10176 N N . LEU B 1 605 ? -19.594 50.688 22.266 1 94.81 605 LEU B N 1
ATOM 10177 C CA . LEU B 1 605 ? -19.328 50.969 23.672 1 94.81 605 LEU B CA 1
ATOM 10178 C C . LEU B 1 605 ? -18.344 52.125 23.828 1 94.81 605 LEU B C 1
ATOM 10180 O O . LEU B 1 605 ? -17.344 52.188 23.094 1 94.81 605 LEU B O 1
ATOM 10184 N N . PRO B 1 606 ? -18.672 53.094 24.719 1 92.06 606 PRO B N 1
ATOM 10185 C CA . PRO B 1 606 ? -17.656 54.094 25.047 1 92.06 606 PRO B CA 1
ATOM 10186 C C . PRO B 1 606 ? -16.5 53.531 25.859 1 92.06 606 PRO B C 1
ATOM 10188 O O . PRO B 1 606 ? -16.625 52.438 26.422 1 92.06 606 PRO B O 1
ATOM 10191 N N . SER B 1 607 ? -15.406 54.25 25.875 1 89.06 607 SER B N 1
ATOM 10192 C CA . SER B 1 607 ? -14.258 53.812 26.672 1 89.06 607 SER B CA 1
ATOM 10193 C C . SER B 1 607 ? -14.422 54.188 28.141 1 89.06 607 SER B C 1
ATOM 10195 O O . SER B 1 607 ? -13.641 54.969 28.688 1 89.06 607 SER B O 1
ATOM 10197 N N . ASP B 1 608 ? -15.5 53.719 28.734 1 91.44 608 ASP B N 1
ATOM 10198 C CA . ASP B 1 608 ? -15.867 53.969 30.125 1 91.44 608 ASP B CA 1
ATOM 10199 C C . ASP B 1 608 ? -16.203 52.656 30.828 1 91.44 608 ASP B C 1
ATOM 10201 O O . ASP B 1 608 ? -17.094 51.906 30.391 1 91.44 608 ASP B O 1
ATOM 10205 N N . PRO B 1 609 ? -15.523 52.375 31.906 1 89.75 609 PRO B N 1
ATOM 10206 C CA . PRO B 1 609 ? -15.773 51.156 32.656 1 89.75 609 PRO B CA 1
ATOM 10207 C C . PRO B 1 609 ? -17.234 51 33.062 1 89.75 609 PRO B C 1
ATOM 10209 O O . PRO B 1 609 ? -17.719 49.875 33.219 1 89.75 609 PRO B O 1
ATOM 10212 N N . ALA B 1 610 ? -17.906 52.062 33.156 1 90.56 610 ALA B N 1
ATOM 10213 C CA . ALA B 1 610 ? -19.328 52 33.531 1 90.56 610 ALA B CA 1
ATOM 10214 C C . ALA B 1 610 ? -20.156 51.375 32.406 1 90.56 610 ALA B C 1
ATOM 10216 O O . ALA B 1 610 ? -21.281 50.938 32.656 1 90.56 610 ALA B O 1
ATOM 10217 N N . ALA B 1 611 ? -19.594 51.375 31.281 1 93.62 611 ALA B N 1
ATOM 10218 C CA . ALA B 1 611 ? -20.312 50.844 30.125 1 93.62 611 ALA B CA 1
ATOM 10219 C C . ALA B 1 611 ? -20.469 49.312 30.219 1 93.62 611 ALA B C 1
ATOM 10221 O O . ALA B 1 611 ? -21.297 48.719 29.531 1 93.62 611 ALA B O 1
ATOM 10222 N N . VAL B 1 612 ? -19.766 48.625 31.094 1 94.75 612 VAL B N 1
ATOM 10223 C CA . VAL B 1 612 ? -19.766 47.188 31.203 1 94.75 612 VAL B CA 1
ATOM 10224 C C . VAL B 1 612 ? -21.141 46.688 31.641 1 94.75 612 VAL B C 1
ATOM 10226 O O . VAL B 1 612 ? -21.641 45.688 31.141 1 94.75 612 VAL B O 1
ATOM 10229 N N . SER B 1 613 ? -21.734 47.406 32.594 1 94.06 613 SER B N 1
ATOM 10230 C CA . SER B 1 613 ? -23.062 47.031 33.094 1 94.06 613 SER B CA 1
ATOM 10231 C C . SER B 1 613 ? -24.094 47.125 31.969 1 94.06 613 SER B C 1
ATOM 10233 O O . SER B 1 613 ? -24.984 46.25 31.875 1 94.06 613 SER B O 1
ATOM 10235 N N . GLY B 1 614 ? -23.984 48.156 31.188 1 95.38 614 GLY B N 1
ATOM 10236 C CA . GLY B 1 614 ? -24.875 48.281 30.031 1 95.38 614 GLY B CA 1
ATOM 10237 C C . GLY B 1 614 ? -24.703 47.156 29.031 1 95.38 614 GLY B C 1
ATOM 10238 O O . GLY B 1 614 ? -25.672 46.688 28.438 1 95.38 614 GLY B O 1
ATOM 10239 N N . ALA B 1 615 ? -23.484 46.781 28.781 1 96.94 615 ALA B N 1
ATOM 10240 C CA . ALA B 1 615 ? -23.188 45.688 27.859 1 96.94 615 ALA B CA 1
ATOM 10241 C C . ALA B 1 615 ? -23.812 44.375 28.328 1 96.94 615 ALA B C 1
ATOM 10243 O O . ALA B 1 615 ? -24.344 43.594 27.516 1 96.94 615 ALA B O 1
ATOM 10244 N N . ARG B 1 616 ? -23.719 44.062 29.609 1 95.62 616 ARG B N 1
ATOM 10245 C CA . ARG B 1 616 ? -24.312 42.875 30.172 1 95.62 616 ARG B CA 1
ATOM 10246 C C . ARG B 1 616 ? -25.812 42.844 29.984 1 95.62 616 ARG B C 1
ATOM 10248 O O . ARG B 1 616 ? -26.391 41.812 29.609 1 95.62 616 ARG B O 1
ATOM 10255 N N . ARG B 1 617 ? -26.375 43.969 30.25 1 95.12 617 ARG B N 1
ATOM 10256 C CA . ARG B 1 617 ? -27.812 44.094 30.094 1 95.12 617 ARG B CA 1
ATOM 10257 C C . ARG B 1 617 ? -28.234 43.906 28.641 1 95.12 617 ARG B C 1
ATOM 10259 O O . ARG B 1 617 ? -29.234 43.25 28.344 1 95.12 617 ARG B O 1
ATOM 10266 N N . PHE B 1 618 ? -27.5 44.531 27.797 1 96.38 618 PHE B N 1
ATOM 10267 C CA . PHE B 1 618 ? -27.734 44.375 26.359 1 96.38 618 PHE B CA 1
ATOM 10268 C C . PHE B 1 618 ? -27.703 42.906 25.969 1 96.38 618 PHE B C 1
ATOM 10270 O O . PHE B 1 618 ? -28.594 42.438 25.266 1 96.38 618 PHE B O 1
ATOM 10277 N N . ALA B 1 619 ? -26.641 42.219 26.406 1 97.06 619 ALA B N 1
ATOM 10278 C CA . ALA B 1 619 ? -26.5 40.812 26.062 1 97.06 619 ALA B CA 1
ATOM 10279 C C . ALA B 1 619 ? -27.688 40 26.594 1 97.06 619 ALA B C 1
ATOM 10281 O O . ALA B 1 619 ? -28.203 39.125 25.891 1 97.06 619 ALA B O 1
ATOM 10282 N N . SER B 1 620 ? -28.094 40.312 27.828 1 95.94 620 SER B N 1
ATOM 10283 C CA . SER B 1 620 ? -29.219 39.625 28.422 1 95.94 620 SER B CA 1
ATOM 10284 C C . SER B 1 620 ? -30.5 39.844 27.641 1 95.94 620 SER B C 1
ATOM 10286 O O . SER B 1 620 ? -31.312 38.938 27.453 1 95.94 620 SER B O 1
ATOM 10288 N N . ASP B 1 621 ? -30.688 41.062 27.25 1 96.62 621 ASP B N 1
ATOM 10289 C CA . ASP B 1 621 ? -31.891 41.438 26.5 1 96.62 621 ASP B CA 1
ATOM 10290 C C . ASP B 1 621 ? -31.922 40.719 25.141 1 96.62 621 ASP B C 1
ATOM 10292 O O . ASP B 1 621 ? -32.969 40.219 24.719 1 96.62 621 ASP B O 1
ATOM 10296 N N . VAL B 1 622 ? -30.781 40.719 24.516 1 96.94 622 VAL B N 1
ATOM 10297 C CA . VAL B 1 622 ? -30.672 40.062 23.219 1 96.94 622 VAL B CA 1
ATOM 10298 C C . VAL B 1 622 ? -30.953 38.562 23.344 1 96.94 622 VAL B C 1
ATOM 10300 O O . VAL B 1 622 ? -31.672 38 22.531 1 96.94 622 VAL B O 1
ATOM 10303 N N . LEU B 1 623 ? -30.422 37.938 24.344 1 96.38 623 LEU B N 1
ATOM 10304 C CA . LEU B 1 623 ? -30.594 36.531 24.547 1 96.38 623 LEU B CA 1
ATOM 10305 C C . LEU B 1 623 ? -32.062 36.188 24.844 1 96.38 623 LEU B C 1
ATOM 10307 O O . LEU B 1 623 ? -32.562 35.156 24.422 1 96.38 623 LEU B O 1
ATOM 10311 N N . ALA B 1 624 ? -32.688 37.062 25.578 1 95.19 624 ALA B N 1
ATOM 10312 C CA . ALA B 1 624 ? -34.094 36.875 25.844 1 95.19 624 ALA B CA 1
ATOM 10313 C C . ALA B 1 624 ? -34.906 36.938 24.547 1 95.19 624 ALA B C 1
ATOM 10315 O O . ALA B 1 624 ? -35.844 36.156 24.359 1 95.19 624 ALA B O 1
ATOM 10316 N N . ASN B 1 625 ? -34.562 37.906 23.766 1 94.88 625 ASN B N 1
ATOM 10317 C CA . ASN B 1 625 ? -35.25 38.031 22.469 1 94.88 625 ASN B CA 1
ATOM 10318 C C . ASN B 1 625 ? -35.031 36.781 21.609 1 94.88 625 ASN B C 1
ATOM 10320 O O . ASN B 1 625 ? -35.875 36.438 20.797 1 94.88 625 ASN B O 1
ATOM 10324 N N . TRP B 1 626 ? -33.812 36.25 21.719 1 94.44 626 TRP B N 1
ATOM 10325 C CA . TRP B 1 626 ? -33.469 35.062 20.922 1 94.44 626 TRP B CA 1
ATOM 10326 C C . TRP B 1 626 ? -33.938 33.781 21.609 1 94.44 626 TRP B C 1
ATOM 10328 O O . TRP B 1 626 ? -33.594 32.688 21.172 1 94.44 626 TRP B O 1
ATOM 10338 N N . GLU B 1 627 ? -34.594 33.844 22.75 1 92.81 627 GLU B N 1
ATOM 10339 C CA . GLU B 1 627 ? -35.094 32.719 23.531 1 92.81 627 GLU B CA 1
ATOM 10340 C C . GLU B 1 627 ? -33.969 31.828 24.031 1 92.81 627 GLU B C 1
ATOM 10342 O O . GLU B 1 627 ? -34.062 30.594 23.938 1 92.81 627 GLU B O 1
ATOM 10347 N N . LEU B 1 628 ? -32.906 32.406 24.453 1 95.06 628 LEU B N 1
ATOM 10348 C CA . LEU B 1 628 ? -31.75 31.688 24.969 1 95.06 628 LEU B CA 1
ATOM 10349 C C . LEU B 1 628 ? -31.422 32.156 26.375 1 95.06 628 LEU B C 1
ATOM 10351 O O . LEU B 1 628 ? -30.25 32.312 26.719 1 95.06 628 LEU B O 1
ATOM 10355 N N . GLU B 1 629 ? -32.375 32.344 27.188 1 92.62 629 GLU B N 1
ATOM 10356 C CA . GLU B 1 629 ? -32.188 32.875 28.531 1 92.62 629 GLU B CA 1
ATOM 10357 C C . GLU B 1 629 ? -31.328 31.938 29.375 1 92.62 629 GLU B C 1
ATOM 10359 O O . GLU B 1 629 ? -30.656 32.375 30.312 1 92.62 629 GLU B O 1
ATOM 10364 N N . GLU B 1 630 ? -31.328 30.719 29 1 91.19 630 GLU B N 1
ATOM 10365 C CA . GLU B 1 630 ? -30.562 29.719 29.75 1 91.19 630 GLU B CA 1
ATOM 10366 C C . GLU B 1 630 ? -29.062 30.016 29.688 1 91.19 630 GLU B C 1
ATOM 10368 O O . GLU B 1 630 ? -28.328 29.641 30.594 1 91.19 630 GLU B O 1
ATOM 10373 N N . LEU B 1 631 ? -28.656 30.688 28.672 1 93 631 LEU B N 1
ATOM 10374 C CA . LEU B 1 631 ? -27.25 30.984 28.5 1 93 631 LEU B CA 1
ATOM 10375 C C . LEU B 1 631 ? -26.906 32.344 29.062 1 93 631 LEU B C 1
ATOM 10377 O O . LEU B 1 631 ? -25.734 32.781 29.016 1 93 631 LEU B O 1
ATOM 10381 N N . ALA B 1 632 ? -27.875 33.062 29.656 1 92.5 632 ALA B N 1
ATOM 10382 C CA . ALA B 1 632 ? -27.703 34.469 30.016 1 92.5 632 ALA B CA 1
ATOM 10383 C C . ALA B 1 632 ? -26.594 34.656 31.031 1 92.5 632 ALA B C 1
ATOM 10385 O O . ALA B 1 632 ? -25.75 35.531 30.891 1 92.5 632 ALA B O 1
ATOM 10386 N N . PHE B 1 633 ? -26.547 33.812 31.984 1 90.75 633 PHE B N 1
ATOM 10387 C CA . PHE B 1 633 ? -25.547 33.938 33.031 1 90.75 633 PHE B CA 1
ATOM 10388 C C . PHE B 1 633 ? -24.141 33.812 32.5 1 90.75 633 PHE B C 1
ATOM 10390 O O . PHE B 1 633 ? -23.297 34.688 32.719 1 90.75 633 PHE B O 1
ATOM 10397 N N . THR B 1 634 ? -23.891 32.75 31.812 1 91.69 634 THR B N 1
ATOM 10398 C CA . THR B 1 634 ? -22.562 32.5 31.266 1 91.69 634 THR B CA 1
ATOM 10399 C C . THR B 1 634 ? -22.172 33.562 30.25 1 91.69 634 THR B C 1
ATOM 10401 O O . THR B 1 634 ? -21.031 34 30.219 1 91.69 634 THR B O 1
ATOM 10404 N N . THR B 1 635 ? -23.094 33.969 29.484 1 94.69 635 THR B N 1
ATOM 10405 C CA . THR B 1 635 ? -22.828 34.969 28.453 1 94.69 635 THR B CA 1
ATOM 10406 C C . THR B 1 635 ? -22.516 36.344 29.094 1 94.69 635 THR B C 1
ATOM 10408 O O . THR B 1 635 ? -21.641 37.062 28.609 1 94.69 635 THR B O 1
ATOM 10411 N N . GLU B 1 636 ? -23.25 36.656 30.078 1 93.56 636 GLU B N 1
ATOM 10412 C CA . GLU B 1 636 ? -22.984 37.906 30.781 1 93.56 636 GLU B CA 1
ATOM 10413 C C . GLU B 1 636 ? -21.562 37.938 31.344 1 93.56 636 GLU B C 1
ATOM 10415 O O . GLU B 1 636 ? -20.906 38.969 31.312 1 93.56 636 GLU B O 1
ATOM 10420 N N . LEU B 1 637 ? -21.203 36.781 31.859 1 91.56 637 LEU B N 1
ATOM 10421 C CA . LEU B 1 637 ? -19.844 36.688 32.406 1 91.56 637 LEU B CA 1
ATOM 10422 C C . LEU B 1 637 ? -18.812 36.906 31.297 1 91.56 637 LEU B C 1
ATOM 10424 O O . LEU B 1 637 ? -17.828 37.625 31.484 1 91.56 637 LEU B O 1
ATOM 10428 N N . VAL B 1 638 ? -18.969 36.281 30.188 1 92.5 638 VAL B N 1
ATOM 10429 C CA . VAL B 1 638 ? -18.047 36.344 29.047 1 92.5 638 VAL B CA 1
ATOM 10430 C C . VAL B 1 638 ? -18 37.781 28.547 1 92.5 638 VAL B C 1
ATOM 10432 O O . VAL B 1 638 ? -16.906 38.344 28.328 1 92.5 638 VAL B O 1
ATOM 10435 N N . VAL B 1 639 ? -19.156 38.406 28.391 1 94.44 639 VAL B N 1
ATOM 10436 C CA . VAL B 1 639 ? -19.25 39.75 27.875 1 94.44 639 VAL B CA 1
ATOM 10437 C C . VAL B 1 639 ? -18.578 40.719 28.844 1 94.44 639 VAL B C 1
ATOM 10439 O O . VAL B 1 639 ? -17.859 41.625 28.438 1 94.44 639 VAL B O 1
ATOM 10442 N N . SER B 1 640 ? -18.828 40.469 30.109 1 92.44 640 SER B N 1
ATOM 10443 C CA . SER B 1 640 ? -18.234 41.312 31.141 1 92.44 640 SER B CA 1
ATOM 10444 C C . SER B 1 640 ? -16.719 41.312 31.047 1 92.44 640 SER B C 1
ATOM 10446 O O . SER B 1 640 ? -16.078 42.375 31.062 1 92.44 640 SER B O 1
ATOM 10448 N N . GLU B 1 641 ? -16.203 40.125 30.922 1 89.44 641 GLU B N 1
ATOM 10449 C CA . GLU B 1 641 ? -14.75 40 30.891 1 89.44 641 GLU B CA 1
ATOM 10450 C C . GLU B 1 641 ? -14.164 40.562 29.594 1 89.44 641 GLU B C 1
ATOM 10452 O O . GLU B 1 641 ? -13.125 41.219 29.625 1 89.44 641 GLU B O 1
ATOM 10457 N N . LEU B 1 642 ? -14.75 40.281 28.469 1 90.81 642 LEU B N 1
ATOM 10458 C CA . LEU B 1 642 ? -14.227 40.719 27.188 1 90.81 642 LEU B CA 1
ATOM 10459 C C . LEU B 1 642 ? -14.289 42.219 27.047 1 90.81 642 LEU B C 1
ATOM 10461 O O . LEU B 1 642 ? -13.344 42.875 26.562 1 90.81 642 LEU B O 1
ATOM 10465 N N . VAL B 1 643 ? -15.367 42.781 27.438 1 92.5 643 VAL B N 1
ATOM 10466 C CA . VAL B 1 643 ? -15.547 44.219 27.328 1 92.5 643 VAL B CA 1
ATOM 10467 C C . VAL B 1 643 ? -14.602 44.938 28.281 1 92.5 643 VAL B C 1
ATOM 10469 O O . VAL B 1 643 ? -14.016 45.969 27.938 1 92.5 643 VAL B O 1
ATOM 10472 N N . THR B 1 644 ? -14.5 44.406 29.5 1 88.69 644 THR B N 1
ATOM 10473 C CA . THR B 1 644 ? -13.562 44.969 30.453 1 88.69 644 THR B CA 1
ATOM 10474 C C . THR B 1 644 ? -12.141 45 29.891 1 88.69 644 THR B C 1
ATOM 10476 O O . THR B 1 644 ? -11.422 45.969 30.016 1 88.69 644 THR B O 1
ATOM 10479 N N . ASN B 1 645 ? -11.789 43.938 29.312 1 84 645 ASN B N 1
ATOM 10480 C CA . ASN B 1 645 ? -10.469 43.812 28.703 1 84 645 ASN B CA 1
ATOM 10481 C C . ASN B 1 645 ? -10.281 44.844 27.594 1 84 645 ASN B C 1
ATOM 10483 O O . ASN B 1 645 ? -9.203 45.438 27.453 1 84 645 ASN B O 1
ATOM 10487 N N . ALA B 1 646 ? -11.242 45.031 26.781 1 87.75 646 ALA B N 1
ATOM 10488 C CA . ALA B 1 646 ? -11.156 45.938 25.656 1 87.75 646 ALA B CA 1
ATOM 10489 C C . ALA B 1 646 ? -11.07 47.375 26.125 1 87.75 646 ALA B C 1
ATOM 10491 O O . ALA B 1 646 ? -10.367 48.188 25.516 1 87.75 646 ALA B O 1
ATOM 10492 N N . ILE B 1 647 ? -11.789 47.656 27.109 1 87.81 647 ILE B N 1
ATOM 10493 C CA . ILE B 1 647 ? -11.797 49.031 27.625 1 87.81 647 ILE B CA 1
ATOM 10494 C C . ILE B 1 647 ? -10.484 49.312 28.344 1 87.81 647 ILE B C 1
ATOM 10496 O O . ILE B 1 647 ? -9.914 50.406 28.203 1 87.81 647 ILE B O 1
ATOM 10500 N N . ARG B 1 648 ? -9.984 48.344 29.078 1 81.44 648 ARG B N 1
ATOM 10501 C CA . ARG B 1 648 ? -8.789 48.531 29.891 1 81.44 648 ARG B CA 1
ATOM 10502 C C . ARG B 1 648 ? -7.531 48.5 29.031 1 81.44 648 ARG B C 1
ATOM 10504 O O . ARG B 1 648 ? -6.586 49.25 29.281 1 81.44 648 ARG B O 1
ATOM 10511 N N . TYR B 1 649 ? -7.492 47.594 28.125 1 75.75 649 TYR B N 1
ATOM 10512 C CA . TYR B 1 649 ? -6.23 47.344 27.422 1 75.75 649 TYR B CA 1
ATOM 10513 C C . TYR B 1 649 ? -6.344 47.656 25.953 1 75.75 649 TYR B C 1
ATOM 10515 O O . TYR B 1 649 ? -5.344 47.688 25.219 1 75.75 649 TYR B O 1
ATOM 10523 N N . GLY B 1 650 ? -7.516 48 25.484 1 81.06 650 GLY B N 1
ATOM 10524 C CA . GLY B 1 650 ? -7.719 48.281 24.062 1 81.06 650 GLY B CA 1
ATOM 10525 C C . GLY B 1 650 ? -7.801 49.75 23.75 1 81.06 650 GLY B C 1
ATOM 10526 O O . GLY B 1 650 ? -7.27 50.594 24.5 1 81.06 650 GLY B O 1
ATOM 10527 N N . LYS B 1 651 ? -8.109 50.031 22.5 1 83.88 651 LYS B N 1
ATOM 10528 C CA . LYS B 1 651 ? -8.297 51.406 22.031 1 83.88 651 LYS B CA 1
ATOM 10529 C C . LYS B 1 651 ? -9.664 51.594 21.375 1 83.88 651 LYS B C 1
ATOM 10531 O O . LYS B 1 651 ? -10.195 50.656 20.766 1 83.88 651 LYS B O 1
ATOM 10536 N N . SER B 1 652 ? -10.227 52.75 21.578 1 87.81 652 SER B N 1
ATOM 10537 C CA . SER B 1 652 ? -11.492 53.062 20.922 1 87.81 652 SER B CA 1
ATOM 10538 C C . SER B 1 652 ? -11.328 53.125 19.406 1 87.81 652 SER B C 1
ATOM 10540 O O . SER B 1 652 ? -10.273 53.5 18.906 1 87.81 652 SER B O 1
ATOM 10542 N N . PRO B 1 653 ? -12.391 52.781 18.781 1 90.56 653 PRO B N 1
ATOM 10543 C CA . PRO B 1 653 ? -13.727 52.406 19.234 1 90.56 653 PRO B CA 1
ATOM 10544 C C . PRO B 1 653 ? -13.789 50.938 19.672 1 90.56 653 PRO B C 1
ATOM 10546 O O . PRO B 1 653 ? -13.055 50.094 19.141 1 90.56 653 PRO B O 1
ATOM 10549 N N . VAL B 1 654 ? -14.672 50.719 20.656 1 94 654 VAL B N 1
ATOM 10550 C CA . VAL B 1 654 ? -14.953 49.375 21.141 1 94 654 VAL B CA 1
ATOM 10551 C C . VAL B 1 654 ? -16.375 48.938 20.75 1 94 654 VAL B C 1
ATOM 10553 O O . VAL B 1 654 ? -17.312 49.75 20.891 1 94 654 VAL B O 1
ATOM 10556 N N . GLN B 1 655 ? -16.484 47.781 20.203 1 95.44 655 GLN B N 1
ATOM 10557 C CA . GLN B 1 655 ? -17.781 47.281 19.766 1 95.44 655 GLN B CA 1
ATOM 10558 C C . GLN B 1 655 ? -18.031 45.875 20.219 1 95.44 655 GLN B C 1
ATOM 10560 O O . GLN B 1 655 ? -17.125 45.031 20.156 1 95.44 655 GLN B O 1
ATOM 10565 N N . LEU B 1 656 ? -19.234 45.656 20.781 1 96.75 656 LEU B N 1
ATOM 10566 C CA . LEU B 1 656 ? -19.688 44.312 21.141 1 96.75 656 LEU B CA 1
ATOM 10567 C C . LEU B 1 656 ? -20.641 43.781 20.078 1 96.75 656 LEU B C 1
ATOM 10569 O O . LEU B 1 656 ? -21.547 44.5 19.625 1 96.75 656 LEU B O 1
ATOM 10573 N N . ARG B 1 657 ? -20.375 42.594 19.672 1 95.69 657 ARG B N 1
ATOM 10574 C CA . ARG B 1 657 ? -21.25 41.938 18.703 1 95.69 657 ARG B CA 1
ATOM 10575 C C . ARG B 1 657 ? -21.609 40.531 19.156 1 95.69 657 ARG B C 1
ATOM 10577 O O . ARG B 1 657 ? -20.734 39.75 19.547 1 95.69 657 ARG B O 1
ATOM 10584 N N . LEU B 1 658 ? -22.906 40.219 19.125 1 96.44 658 LEU B N 1
ATOM 10585 C CA . LEU B 1 658 ? -23.406 38.844 19.375 1 96.44 658 LEU B CA 1
ATOM 10586 C C . LEU B 1 658 ? -23.906 38.219 18.078 1 96.44 658 LEU B C 1
ATOM 10588 O O . LEU B 1 658 ? -24.625 38.875 17.312 1 96.44 658 LEU B O 1
ATOM 10592 N N . ILE B 1 659 ? -23.484 37.094 17.828 1 94.44 659 ILE B N 1
ATOM 10593 C CA . ILE B 1 659 ? -23.859 36.375 16.609 1 94.44 659 ILE B CA 1
ATOM 10594 C C . ILE B 1 659 ? -24.469 35.031 16.953 1 94.44 659 ILE B C 1
ATOM 10596 O O . ILE B 1 659 ? -23.891 34.25 17.703 1 94.44 659 ILE B O 1
ATOM 10600 N N . LEU B 1 660 ? -25.641 34.781 16.406 1 92.75 660 LEU B N 1
ATOM 10601 C CA . LEU B 1 660 ? -26.328 33.5 16.656 1 92.75 660 LEU B CA 1
ATOM 10602 C C . LEU B 1 660 ? -26.375 32.656 15.398 1 92.75 660 LEU B C 1
ATOM 10604 O O . LEU B 1 660 ? -26.938 33.062 14.375 1 92.75 660 LEU B O 1
ATOM 10608 N N . GLN B 1 661 ? -25.766 31.594 15.453 1 87.88 661 GLN B N 1
ATOM 10609 C CA . GLN B 1 661 ? -25.844 30.562 14.422 1 87.88 661 GLN B CA 1
ATOM 10610 C C . GLN B 1 661 ? -25.953 29.172 15.039 1 87.88 661 GLN B C 1
ATOM 10612 O O . GLN B 1 661 ? -26.812 28.922 15.875 1 87.88 661 GLN B O 1
ATOM 10617 N N . SER B 1 662 ? -25.016 28.234 14.672 1 81.31 662 SER B N 1
ATOM 10618 C CA . SER B 1 662 ? -24.984 26.922 15.328 1 81.31 662 SER B CA 1
ATOM 10619 C C . SER B 1 662 ? -24.453 27.047 16.75 1 81.31 662 SER B C 1
ATOM 10621 O O . SER B 1 662 ? -24.688 26.172 17.594 1 81.31 662 SER B O 1
ATOM 10623 N N . THR B 1 663 ? -23.812 28.109 16.953 1 88.88 663 THR B N 1
ATOM 10624 C CA . THR B 1 663 ? -23.312 28.5 18.266 1 88.88 663 THR B CA 1
ATOM 10625 C C . THR B 1 663 ? -23.578 29.969 18.531 1 88.88 663 THR B C 1
ATOM 10627 O O . THR B 1 663 ? -24 30.703 17.641 1 88.88 663 THR B O 1
ATOM 10630 N N . LEU B 1 664 ? -23.469 30.297 19.781 1 92.81 664 LEU B N 1
ATOM 10631 C CA . LEU B 1 664 ? -23.516 31.703 20.156 1 92.81 664 LEU B CA 1
ATOM 10632 C C . LEU B 1 664 ? -22.109 32.281 20.25 1 92.81 664 LEU B C 1
ATOM 10634 O O . LEU B 1 664 ? -21.281 31.797 21.047 1 92.81 664 LEU B O 1
ATOM 10638 N N . THR B 1 665 ? -21.875 33.219 19.422 1 94.12 665 THR B N 1
ATOM 10639 C CA . THR B 1 665 ? -20.547 33.844 19.438 1 94.12 665 THR B CA 1
ATOM 10640 C C . THR B 1 665 ? -20.625 35.25 19.984 1 94.12 665 THR B C 1
ATOM 10642 O O . THR B 1 665 ? -21.453 36.062 19.562 1 94.12 665 THR B O 1
ATOM 10645 N N . CYS B 1 666 ? -19.766 35.562 20.969 1 94.75 666 CYS B N 1
ATOM 10646 C CA . CYS B 1 666 ? -19.562 36.906 21.484 1 94.75 666 CYS B CA 1
ATOM 10647 C C . CYS B 1 666 ? -18.234 37.469 21 1 94.75 666 CYS B C 1
ATOM 10649 O O . CYS B 1 666 ? -17.172 36.906 21.219 1 94.75 666 CYS B O 1
ATOM 10651 N N . GLU B 1 667 ? -18.328 38.625 20.359 1 94.88 667 GLU B N 1
ATOM 10652 C CA . GLU B 1 667 ? -17.125 39.281 19.859 1 94.88 667 GLU B CA 1
ATOM 10653 C C . GLU B 1 667 ? -16.984 40.688 20.391 1 94.88 667 GLU B C 1
ATOM 10655 O O . GLU B 1 667 ? -17.984 41.438 20.484 1 94.88 667 GLU B O 1
ATOM 10660 N N . VAL B 1 668 ? -15.812 41.031 20.797 1 93.81 668 VAL B N 1
ATOM 10661 C CA . VAL B 1 668 ? -15.508 42.406 21.172 1 93.81 668 VAL B CA 1
ATOM 10662 C C . VAL B 1 668 ? -14.336 42.906 20.344 1 93.81 668 VAL B C 1
ATOM 10664 O O . VAL B 1 668 ? -13.258 42.312 20.359 1 93.81 668 VAL B O 1
ATOM 10667 N N . SER B 1 669 ? -14.562 43.938 19.578 1 92.19 669 SER B N 1
ATOM 10668 C CA . SER B 1 669 ? -13.508 44.5 18.766 1 92.19 669 SER B CA 1
ATOM 10669 C C . SER B 1 669 ? -12.992 45.812 19.359 1 92.19 669 SER B C 1
ATOM 10671 O O . SER B 1 669 ? -13.742 46.531 20 1 92.19 669 SER B O 1
ATOM 10673 N N . ASP B 1 670 ? -11.758 46.062 19.234 1 88.88 670 ASP B N 1
ATOM 10674 C CA . ASP B 1 670 ? -11.141 47.312 19.594 1 88.88 670 ASP B CA 1
ATOM 10675 C C . ASP B 1 670 ? -10.031 47.688 18.609 1 88.88 670 ASP B C 1
ATOM 10677 O O . ASP B 1 670 ? -9.648 46.875 17.766 1 88.88 670 ASP B O 1
ATOM 10681 N N . ALA B 1 671 ? -9.508 48.844 18.578 1 83.56 671 ALA B N 1
ATOM 10682 C CA . ALA B 1 671 ? -8.586 49.375 17.562 1 83.56 671 ALA B CA 1
ATOM 10683 C C . ALA B 1 671 ? -7.137 49.094 17.953 1 83.56 671 ALA B C 1
ATOM 10685 O O . ALA B 1 671 ? -6.207 49.594 17.312 1 83.56 671 ALA B O 1
ATOM 10686 N N . SER B 1 672 ? -6.992 48.312 19.031 1 74.88 672 SER B N 1
ATOM 10687 C CA . SER B 1 672 ? -5.633 48.031 19.469 1 74.88 672 SER B CA 1
ATOM 10688 C C . SER B 1 672 ? -5.086 46.781 18.781 1 74.88 672 SER B C 1
ATOM 10690 O O . SER B 1 672 ? -5.852 45.906 18.375 1 74.88 672 SER B O 1
ATOM 10692 N N . SER B 1 673 ? -3.766 46.844 18.609 1 66.5 673 SER B N 1
ATOM 10693 C CA . SER B 1 673 ? -3.111 45.656 18.031 1 66.5 673 SER B CA 1
ATOM 10694 C C . SER B 1 673 ? -2.42 44.812 19.109 1 66.5 673 SER B C 1
ATOM 10696 O O . SER B 1 673 ? -1.604 43.969 18.797 1 66.5 673 SER B O 1
ATOM 10698 N N . THR B 1 674 ? -2.832 45.094 20.328 1 61.19 674 THR B N 1
ATOM 10699 C CA . THR B 1 674 ? -2.195 44.375 21.422 1 61.19 674 THR B CA 1
ATOM 10700 C C . THR B 1 674 ? -2.691 42.938 21.484 1 61.19 674 THR B C 1
ATOM 10702 O O . THR B 1 674 ? -3.879 42.656 21.281 1 61.19 674 THR B O 1
ATOM 10705 N N . ALA B 1 675 ? -1.767 41.969 21.531 1 57.75 675 ALA B N 1
ATOM 10706 C CA . ALA B 1 675 ? -2.152 40.562 21.625 1 57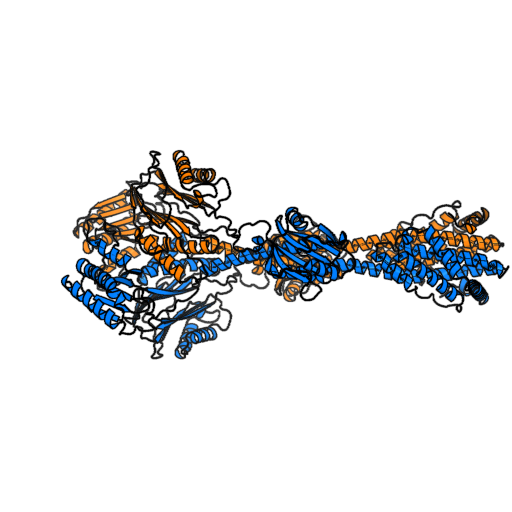.75 675 ALA B CA 1
ATOM 10707 C C . ALA B 1 675 ? -2.629 40.219 23.047 1 57.75 675 ALA B C 1
ATOM 10709 O O . ALA B 1 675 ? -1.945 40.531 24.016 1 57.75 675 ALA B O 1
ATOM 10710 N N . PRO B 1 676 ? -3.92 39.594 23.078 1 48.16 676 PRO B N 1
ATOM 10711 C CA . PRO B 1 676 ? -4.371 39.188 24.406 1 48.16 676 PRO B CA 1
ATOM 10712 C C . PRO B 1 676 ? -3.637 37.938 24.906 1 48.16 676 PRO B C 1
ATOM 10714 O O . PRO B 1 676 ? -3.246 37.062 24.109 1 48.16 676 PRO B O 1
ATOM 10717 N N . HIS B 1 677 ? -3.047 37.844 26.094 1 50.19 677 HIS B N 1
ATOM 10718 C CA . HIS B 1 677 ? -2.363 36.688 26.656 1 50.19 677 HIS B CA 1
ATOM 10719 C C . HIS B 1 677 ? -3.209 36.031 27.734 1 50.19 677 HIS B C 1
ATOM 10721 O O . HIS B 1 677 ? -3.816 36.719 28.562 1 50.19 677 HIS B O 1
ATOM 10727 N N . LEU B 1 678 ? -3.562 34.656 27.438 1 46.34 678 LEU B N 1
ATOM 10728 C CA . LEU B 1 678 ? -4.184 33.875 28.516 1 46.34 678 LEU B CA 1
ATOM 10729 C C . LEU B 1 678 ? -3.238 33.75 29.703 1 46.34 678 LEU B C 1
ATOM 10731 O O . LEU B 1 678 ? -2.105 33.281 29.547 1 46.34 678 LEU B O 1
ATOM 10735 N N . ARG B 1 679 ? -3.189 34.562 30.656 1 43.66 679 ARG B N 1
ATOM 10736 C CA . ARG B 1 679 ? -2.336 34.344 31.828 1 43.66 679 ARG B CA 1
ATOM 10737 C C . ARG B 1 679 ? -3.078 33.594 32.906 1 43.66 679 ARG B C 1
ATOM 10739 O O . ARG B 1 679 ? -4.262 33.844 33.156 1 43.66 679 ARG B O 1
ATOM 10746 N N . ARG B 1 680 ? -2.676 32.25 33.25 1 40.09 680 ARG B N 1
ATOM 10747 C CA . ARG B 1 680 ? -3.158 31.781 34.531 1 40.09 680 ARG B CA 1
ATOM 10748 C C . ARG B 1 680 ? -2.955 32.812 35.625 1 40.09 680 ARG B C 1
ATOM 10750 O O . ARG B 1 680 ? -1.916 33.5 35.656 1 40.09 680 ARG B O 1
ATOM 10757 N N . ALA B 1 681 ? -4.055 33.062 36.344 1 35.56 681 ALA B N 1
ATOM 10758 C CA . ALA B 1 681 ? -4.129 33.906 37.531 1 35.56 681 ALA B CA 1
ATOM 10759 C C . ALA B 1 681 ? -2.971 33.594 38.5 1 35.56 681 ALA B C 1
ATOM 10761 O O . ALA B 1 681 ? -2.93 32.531 39.125 1 35.56 681 ALA B O 1
ATOM 10762 N N . ARG B 1 682 ? -1.87 33.656 38.312 1 37.16 682 ARG B N 1
ATOM 10763 C CA . ARG B 1 682 ? -1.252 33.719 39.625 1 37.16 682 ARG B CA 1
ATOM 10764 C C . ARG B 1 682 ? -2.037 34.625 40.562 1 37.16 682 ARG B C 1
ATOM 10766 O O . ARG B 1 682 ? -2.811 35.469 40.094 1 37.16 682 ARG B O 1
ATOM 10773 N N . THR B 1 683 ? -1.938 34.406 41.938 1 32.94 683 THR B N 1
ATOM 10774 C CA . THR B 1 683 ? -2.646 35.094 43 1 32.94 683 THR B CA 1
ATOM 10775 C C . THR B 1 683 ? -2.912 36.562 42.656 1 32.94 683 THR B C 1
ATOM 10777 O O . THR B 1 683 ? -3.947 37.094 43.031 1 32.94 683 THR B O 1
ATOM 10780 N N . PHE B 1 684 ? -1.906 37.344 42.5 1 30.06 684 PHE B N 1
ATOM 10781 C CA . PHE B 1 684 ? -2.082 38.75 42.719 1 30.06 684 PHE B CA 1
ATOM 10782 C C . PHE B 1 684 ? -2.434 39.469 41.406 1 30.06 684 PHE B C 1
ATOM 10784 O O . PHE B 1 684 ? -2.625 40.688 41.406 1 30.06 684 PHE B O 1
ATOM 10791 N N . ASP B 1 685 ? -1.988 39.031 40.188 1 36.44 685 ASP B N 1
ATOM 10792 C CA . ASP B 1 685 ? -2.221 40.031 39.156 1 36.44 685 ASP B CA 1
ATOM 10793 C C . ASP B 1 685 ? -3.609 39.875 38.531 1 36.44 685 ASP B C 1
ATOM 10795 O O . ASP B 1 685 ? -3.998 38.781 38.156 1 36.44 685 ASP B O 1
ATOM 10799 N N . GLU B 1 686 ? -4.688 40.594 38.875 1 41.06 686 GLU B N 1
ATOM 10800 C CA . GLU B 1 686 ? -6.078 40.781 38.469 1 41.06 686 GLU B CA 1
ATOM 10801 C C . GLU B 1 686 ? -6.266 40.594 36.969 1 41.06 686 GLU B C 1
ATOM 10803 O O . GLU B 1 686 ? -7.328 40.156 36.531 1 41.06 686 GLU B O 1
ATOM 10808 N N . GLY B 1 687 ? -5.355 40.875 36.062 1 45.03 687 GLY B N 1
ATOM 10809 C CA . GLY B 1 687 ? -5.574 41.062 34.625 1 45.03 687 GLY B CA 1
ATOM 10810 C C . GLY B 1 687 ? -5.742 39.781 33.875 1 45.03 687 GLY B C 1
ATOM 10811 O O . GLY B 1 687 ? -6.391 39.719 32.812 1 45.03 687 GLY B O 1
ATOM 10812 N N . GLY B 1 688 ? -5.266 38.656 34.281 1 53.28 688 GLY B N 1
ATOM 10813 C CA . GLY B 1 688 ? -5.285 37.406 33.5 1 53.28 688 GLY B CA 1
ATOM 10814 C C . GLY B 1 688 ? -6.426 36.5 33.875 1 53.28 688 GLY B C 1
ATOM 10815 O O . GLY B 1 688 ? -6.711 35.531 33.156 1 53.28 688 GLY B O 1
ATOM 10816 N N . ARG B 1 689 ? -7.188 36.75 34.875 1 57.03 689 ARG B N 1
ATOM 10817 C CA . ARG B 1 689 ? -8.25 35.906 35.406 1 57.03 689 ARG B CA 1
ATOM 10818 C C . ARG B 1 689 ? -9.484 35.969 34.5 1 57.03 689 ARG B C 1
ATOM 10820 O O . ARG B 1 689 ? -10.219 35 34.375 1 57.03 689 ARG B O 1
ATOM 10827 N N . GLY B 1 690 ? -9.531 37.094 33.969 1 65.88 690 GLY B N 1
ATOM 10828 C CA . GLY B 1 690 ? -10.727 37.25 33.156 1 65.88 690 GLY B CA 1
ATOM 10829 C C . GLY B 1 690 ? -10.773 36.344 31.969 1 65.88 690 GLY B C 1
ATOM 10830 O O . GLY B 1 690 ? -11.789 35.688 31.703 1 65.88 690 GLY B O 1
ATOM 10831 N N . LEU B 1 691 ? -9.719 36.156 31.328 1 71 691 LEU B N 1
ATOM 10832 C CA . LEU B 1 691 ? -9.703 35.344 30.125 1 71 691 LEU B CA 1
ATOM 10833 C C . LEU B 1 691 ? -9.75 33.844 30.484 1 71 691 LEU B C 1
ATOM 10835 O O . LEU B 1 691 ? -10.242 33.031 29.703 1 71 691 LEU B O 1
ATOM 10839 N N . LEU B 1 692 ? -9.305 33.562 31.703 1 70.62 692 LEU B N 1
ATOM 10840 C CA . LEU B 1 692 ? -9.438 32.188 32.156 1 70.62 692 LEU B CA 1
ATOM 10841 C C . LEU B 1 692 ? -10.906 31.812 32.344 1 70.62 692 LEU B C 1
ATOM 10843 O O . LEU B 1 692 ? -11.305 30.688 32.031 1 70.62 692 LEU B O 1
ATOM 10847 N N . LEU B 1 693 ? -11.602 32.75 32.906 1 75.06 693 LEU B N 1
ATOM 10848 C CA . LEU B 1 693 ? -13.031 32.531 33.094 1 75.06 693 LEU B CA 1
ATOM 10849 C C . LEU B 1 693 ? -13.711 32.312 31.734 1 75.06 693 LEU B C 1
ATOM 10851 O O . LEU B 1 693 ? -14.594 31.484 31.594 1 75.06 693 LEU B O 1
ATOM 10855 N N . VAL B 1 694 ? -13.273 33.094 30.75 1 79.75 694 VAL B N 1
ATOM 10856 C CA . VAL B 1 694 ? -13.828 32.969 29.406 1 79.75 694 VAL B CA 1
ATOM 10857 C C . VAL B 1 694 ? -13.5 31.578 28.859 1 79.75 694 VAL B C 1
ATOM 10859 O O . VAL B 1 694 ? -14.352 30.922 28.266 1 79.75 694 VAL B O 1
ATOM 10862 N N . ALA B 1 695 ? -12.312 31.188 29.078 1 73.94 695 ALA B N 1
ATOM 10863 C CA . ALA B 1 695 ? -11.859 29.891 28.578 1 73.94 695 ALA B CA 1
ATOM 10864 C C . ALA B 1 695 ? -12.656 28.75 29.219 1 73.94 695 ALA B C 1
ATOM 10866 O O . ALA B 1 695 ? -12.914 27.734 28.578 1 73.94 695 ALA B O 1
ATOM 10867 N N . GLN B 1 696 ? -13.062 28.922 30.391 1 73.06 696 GLN B N 1
ATOM 10868 C CA . GLN B 1 696 ? -13.789 27.891 31.125 1 73.06 696 GLN B CA 1
ATOM 10869 C C . GLN B 1 696 ? -15.258 27.844 30.703 1 73.06 696 GLN B C 1
ATOM 10871 O O . GLN B 1 696 ? -15.891 26.797 30.75 1 73.06 696 GLN B O 1
ATOM 10876 N N . CYS B 1 697 ? -15.695 29 30.25 1 79.81 697 CYS B N 1
ATOM 10877 C CA . CYS B 1 697 ? -17.125 29.109 29.984 1 79.81 697 CYS B CA 1
ATOM 10878 C C . CYS B 1 697 ? -17.406 28.891 28.5 1 79.81 697 CYS B C 1
ATOM 10880 O O . CYS B 1 697 ? -18.562 28.641 28.109 1 79.81 697 CYS B O 1
ATOM 10882 N N . ALA B 1 698 ? -16.406 29.016 27.703 1 83.19 698 ALA B N 1
ATOM 10883 C CA . ALA B 1 698 ? -16.625 28.953 26.266 1 83.19 698 ALA B CA 1
ATOM 10884 C C . ALA B 1 698 ? -16.109 27.625 25.703 1 83.19 698 ALA B C 1
ATOM 10886 O O . ALA B 1 698 ? -15.211 27 26.266 1 83.19 698 ALA B O 1
ATOM 10887 N N . GLU B 1 699 ? -16.797 27.219 24.703 1 78.25 699 GLU B N 1
ATOM 10888 C CA . GLU B 1 699 ? -16.312 26.047 23.984 1 78.25 699 GLU B CA 1
ATOM 10889 C C . GLU B 1 699 ? -15 26.359 23.266 1 78.25 699 GLU B C 1
ATOM 10891 O O . GLU B 1 699 ? -14.125 25.484 23.156 1 78.25 699 GLU B O 1
ATOM 10896 N N . ARG B 1 700 ? -15.031 27.531 22.688 1 79.44 700 ARG B N 1
ATOM 10897 C CA . ARG B 1 700 ? -13.852 28.031 21.984 1 79.44 700 ARG B CA 1
ATOM 10898 C C . ARG B 1 700 ? -13.703 29.547 22.172 1 79.44 700 ARG B C 1
ATOM 10900 O O . ARG B 1 700 ? -14.695 30.25 22.359 1 79.44 700 ARG B O 1
ATOM 10907 N N . TRP B 1 701 ? -12.516 29.953 22.156 1 81.81 701 TRP B N 1
ATOM 10908 C CA . TRP B 1 701 ? -12.258 31.391 22.219 1 81.81 701 TRP B CA 1
ATOM 10909 C C . TRP B 1 701 ? -10.945 31.734 21.531 1 81.81 701 TRP B C 1
ATOM 10911 O O . TRP B 1 701 ? -10.125 30.844 21.25 1 81.81 701 TRP B O 1
ATOM 10921 N N . GLY B 1 702 ? -10.789 32.938 21.125 1 79.75 702 GLY B N 1
ATOM 10922 C CA . GLY B 1 702 ? -9.555 33.344 20.469 1 79.75 702 GLY B CA 1
ATOM 10923 C C . GLY B 1 702 ? -9.508 34.812 20.125 1 79.75 702 GLY B C 1
ATOM 10924 O O . GLY B 1 702 ? -10.305 35.594 20.641 1 79.75 702 GLY B O 1
ATOM 10925 N N . THR B 1 703 ? -8.438 35.156 19.453 1 81.19 703 THR B N 1
ATOM 10926 C CA . THR B 1 703 ? -8.242 36.531 19 1 81.19 703 THR B CA 1
ATOM 10927 C C . THR B 1 703 ? -7.926 36.562 17.516 1 81.19 703 THR B C 1
ATOM 10929 O O . THR B 1 703 ? -7.227 35.688 17 1 81.19 703 THR B O 1
ATOM 10932 N N . ARG B 1 704 ? -8.555 37.5 16.922 1 83.44 704 ARG B N 1
ATOM 10933 C CA . ARG B 1 704 ? -8.266 37.719 15.5 1 83.44 704 ARG B CA 1
ATOM 10934 C C . ARG B 1 704 ? -7.773 39.156 15.281 1 83.44 704 ARG B C 1
ATOM 10936 O O . ARG B 1 704 ? -8.367 40.125 15.781 1 83.44 704 ARG B O 1
ATOM 10943 N N . HIS B 1 705 ? -6.66 39.25 14.562 1 76.5 705 HIS B N 1
ATOM 10944 C CA . HIS B 1 705 ? -6.098 40.562 14.289 1 76.5 705 HIS B CA 1
ATOM 10945 C C . HIS B 1 705 ? -6.402 41 12.859 1 76.5 705 HIS B C 1
ATOM 10947 O O . HIS B 1 705 ? -6.348 40.188 11.93 1 76.5 705 HIS B O 1
ATOM 10953 N N . GLY B 1 706 ? -6.895 42.125 12.734 1 73.31 706 GLY B N 1
ATOM 10954 C CA . GLY B 1 706 ? -7.129 42.719 11.422 1 73.31 706 GLY B CA 1
ATOM 10955 C C . GLY B 1 706 ? -6.402 44.062 11.227 1 73.31 706 GLY B C 1
ATOM 10956 O O . GLY B 1 706 ? -5.551 44.406 12.039 1 73.31 706 GLY B O 1
ATOM 10957 N N . ARG B 1 707 ? -6.672 44.75 10.195 1 70.81 707 ARG B N 1
ATOM 10958 C CA . ARG B 1 707 ? -6.027 46 9.852 1 70.81 707 ARG B CA 1
ATOM 10959 C C . ARG B 1 707 ? -6.43 47.125 10.828 1 70.81 707 ARG B C 1
ATOM 10961 O O . ARG B 1 707 ? -5.637 48 11.125 1 70.81 707 ARG B O 1
ATOM 10968 N N . GLU B 1 708 ? -7.621 46.969 11.242 1 73.62 708 GLU B N 1
ATOM 10969 C CA . GLU B 1 708 ? -8.172 48.062 12.055 1 73.62 708 GLU B CA 1
ATOM 10970 C C . GLU B 1 708 ? -8.078 47.75 13.539 1 73.62 708 GLU B C 1
ATOM 10972 O O . GLU B 1 708 ? -8.469 48.562 14.383 1 73.62 708 GLU B O 1
ATOM 10977 N N . GLY B 1 709 ? -7.562 46.656 13.805 1 80.5 709 GLY B N 1
ATOM 10978 C CA . GLY B 1 709 ? -7.477 46.281 15.203 1 80.5 709 GLY B CA 1
ATOM 10979 C C . GLY B 1 709 ? -7.609 44.781 15.43 1 80.5 709 GLY B C 1
ATOM 10980 O O . GLY B 1 709 ? -7.133 43.969 14.625 1 80.5 709 GLY B O 1
ATOM 10981 N N . LYS B 1 710 ? -8.188 44.531 16.672 1 84.88 710 LYS B N 1
ATOM 10982 C CA . LYS B 1 710 ? -8.312 43.125 17.016 1 84.88 710 LYS B CA 1
ATOM 10983 C C . LYS B 1 710 ? -9.727 42.781 17.469 1 84.88 710 LYS B C 1
ATOM 10985 O O . LYS B 1 710 ? -10.492 43.656 17.844 1 84.88 710 LYS B O 1
ATOM 10990 N N . VAL B 1 711 ? -10.078 41.562 17.344 1 88.5 711 VAL B N 1
ATOM 10991 C CA . VAL B 1 711 ? -11.352 41.031 17.812 1 88.5 711 VAL B CA 1
ATOM 10992 C C . VAL B 1 711 ? -11.094 39.844 18.75 1 88.5 711 VAL B C 1
ATOM 10994 O O . VAL B 1 711 ? -10.359 38.906 18.391 1 88.5 711 VAL B O 1
ATOM 10997 N N . ILE B 1 712 ? -11.555 39.938 19.953 1 88.62 712 ILE B N 1
ATOM 10998 C CA . ILE B 1 712 ? -11.562 38.781 20.844 1 88.62 712 ILE B CA 1
ATOM 10999 C C . ILE B 1 712 ? -12.93 38.125 20.812 1 88.62 712 ILE B C 1
ATOM 11001 O O . ILE B 1 712 ? -13.961 38.812 20.875 1 88.62 712 ILE B O 1
ATOM 11005 N N . TRP B 1 713 ? -12.945 36.844 20.703 1 89.94 713 TRP B N 1
ATOM 11006 C CA . TRP B 1 713 ? -14.219 36.156 20.547 1 89.94 713 TRP B CA 1
ATOM 11007 C C . TRP B 1 713 ? -14.297 34.938 21.422 1 89.94 713 TRP B C 1
ATOM 11009 O O . TRP B 1 713 ? -13.266 34.375 21.828 1 89.94 713 TRP B O 1
ATOM 11019 N N . ALA B 1 714 ? -15.5 34.531 21.781 1 90.56 714 ALA B N 1
ATOM 11020 C CA . ALA B 1 714 ? -15.82 33.344 22.531 1 90.56 714 ALA B CA 1
ATOM 11021 C C . ALA B 1 714 ? -17.094 32.688 22.016 1 90.56 714 ALA B C 1
ATOM 11023 O O . ALA B 1 714 ? -18.062 33.375 21.688 1 90.56 714 ALA B O 1
ATOM 11024 N N . GLU B 1 715 ? -17 31.406 21.859 1 90.44 715 GLU B N 1
ATOM 11025 C CA . GLU B 1 715 ? -18.141 30.656 21.344 1 90.44 715 GLU B CA 1
ATOM 11026 C C . GLU B 1 715 ? -18.734 29.75 22.422 1 90.44 715 GLU B C 1
ATOM 11028 O O . GLU B 1 715 ? -18 29.094 23.172 1 90.44 715 GLU B O 1
ATOM 11033 N N . GLN B 1 716 ? -20.062 29.781 22.5 1 90.62 716 GLN B N 1
ATOM 11034 C CA . GLN B 1 716 ? -20.797 28.953 23.438 1 90.62 716 GLN B CA 1
ATOM 11035 C C . GLN B 1 716 ? -21.75 28.016 22.719 1 90.62 716 GLN B C 1
ATOM 11037 O O . GLN B 1 716 ? -22.391 28.391 21.734 1 90.62 716 GLN B O 1
ATOM 11042 N N . ALA B 1 717 ? -21.797 26.781 23.219 1 87.94 717 ALA B N 1
ATOM 11043 C CA . ALA B 1 717 ? -22.734 25.812 22.641 1 87.94 717 ALA B CA 1
ATOM 11044 C C . ALA B 1 717 ? -24.172 26.188 23 1 87.94 717 ALA B C 1
ATOM 11046 O O . ALA B 1 717 ? -24.453 26.656 24.094 1 87.94 717 ALA B O 1
ATOM 11047 N N . LEU B 1 718 ? -25.031 25.906 22.078 1 89.38 718 LEU B N 1
ATOM 11048 C CA . LEU B 1 718 ? -26.453 26.141 22.328 1 89.38 718 LEU B CA 1
ATOM 11049 C C . LEU B 1 718 ? -27.062 25 23.125 1 89.38 718 LEU B C 1
ATOM 11051 O O . LEU B 1 718 ? -26.609 23.859 23.031 1 89.38 718 LEU B O 1
ATOM 11055 N N . PRO B 1 719 ? -27.922 25.297 24.031 1 83.31 719 PRO B N 1
ATOM 11056 C CA . PRO B 1 719 ? -28.578 24.234 24.781 1 83.31 719 PRO B CA 1
ATOM 11057 C C . PRO B 1 719 ? -29.281 23.219 23.891 1 83.31 719 PRO B C 1
ATOM 11059 O O . PRO B 1 719 ? -29.688 23.562 22.766 1 83.31 719 PRO B O 1
ATOM 11062 N N . ALA B 1 720 ? -29.281 21.969 24.531 1 67.56 720 ALA B N 1
ATOM 11063 C CA . ALA B 1 720 ? -29.906 20.828 23.859 1 67.56 720 ALA B CA 1
ATOM 11064 C C . ALA B 1 720 ? -31.375 21.125 23.547 1 67.56 720 ALA B C 1
ATOM 11066 O O . ALA B 1 720 ? -32.094 21.656 24.391 1 67.56 720 ALA B O 1
ATOM 11067 N N . GLY B 1 721 ? -31.891 21.109 22.328 1 62.97 721 GLY B N 1
ATOM 11068 C CA . GLY B 1 721 ? -33.25 21.391 21.875 1 62.97 721 GLY B CA 1
ATOM 11069 C C . GLY B 1 721 ? -33.375 22.719 21.156 1 62.97 721 GLY B C 1
ATOM 11070 O O . GLY B 1 721 ? -34.438 23 20.594 1 62.97 721 GLY B O 1
ATOM 11071 N N . SER B 1 722 ? -32.531 23.422 21.5 1 55.12 722 SER B N 1
ATOM 11072 C CA . SER B 1 722 ? -32.688 24.719 20.844 1 55.12 722 SER B CA 1
ATOM 11073 C C . SER B 1 722 ? -32.219 24.641 19.391 1 55.12 722 SER B C 1
ATOM 11075 O O . SER B 1 722 ? -32 25.672 18.75 1 55.12 722 SER B O 1
ATOM 11077 N N . GLY B 1 723 ? -32.031 23.547 18.969 1 47.5 723 GLY B N 1
ATOM 11078 C CA . GLY B 1 723 ? -31.625 23.406 17.578 1 47.5 723 GLY B CA 1
ATOM 11079 C C . GLY B 1 723 ? -32.281 24.422 16.672 1 47.5 723 GLY B C 1
ATOM 11080 O O . GLY B 1 723 ? -33.5 24.312 16.406 1 47.5 723 GLY B O 1
ATOM 11081 N N . ALA B 1 724 ? -31.875 25.453 16.719 1 41.06 724 ALA B N 1
ATOM 11082 C CA . ALA B 1 724 ? -32.375 26.359 15.703 1 41.06 724 ALA B CA 1
ATOM 11083 C C . ALA B 1 724 ? -32.312 25.734 14.312 1 41.06 724 ALA B C 1
ATOM 11085 O O . ALA B 1 724 ? -31.266 25.156 13.945 1 41.06 724 ALA B O 1
ATOM 11086 N N . THR B 1 725 ? -33.344 25.219 13.883 1 37.03 725 THR B N 1
ATOM 11087 C CA . THR B 1 725 ? -33.625 25.047 12.461 1 37.03 725 THR B CA 1
ATOM 11088 C C . THR B 1 725 ? -32.969 26.156 11.648 1 37.03 725 THR B C 1
ATOM 11090 O O . THR B 1 725 ? -33.5 27.266 11.547 1 37.03 725 THR B O 1
ATOM 11093 N N . LEU B 1 726 ? -31.828 26.531 11.844 1 35.28 726 LEU B N 1
ATOM 11094 C CA . LEU B 1 726 ? -31.312 27.484 10.859 1 35.28 726 LEU B CA 1
ATOM 11095 C C . LEU B 1 726 ? -31.016 26.781 9.547 1 35.28 726 LEU B C 1
ATOM 11097 O O . LEU B 1 726 ? -30.469 25.672 9.539 1 35.28 726 LEU B O 1
#

Solvent-accessible surface area (backbone atoms only — not comparable to full-atom values): 76412 Å² total; per-residue (Å²): 135,76,56,64,78,68,60,61,55,47,80,59,44,52,48,49,43,23,49,52,29,61,70,44,54,85,43,46,67,60,50,35,50,52,44,50,52,50,42,48,71,76,44,50,72,53,63,70,40,66,72,50,38,58,41,47,57,54,27,46,44,49,51,54,50,52,50,41,50,56,39,53,40,65,94,83,67,74,67,65,76,57,52,67,47,46,40,53,49,26,33,51,27,33,76,69,68,44,64,67,48,59,57,52,44,50,53,51,52,43,50,52,51,50,50,50,53,50,58,67,50,46,63,77,78,42,88,52,40,63,58,51,36,53,37,48,54,50,46,51,52,52,49,48,49,34,52,46,50,27,46,39,54,26,52,49,38,20,49,51,42,39,49,48,53,53,43,46,55,49,43,50,52,48,47,41,62,66,52,39,46,79,50,68,39,46,55,58,30,44,39,33,48,25,54,57,39,37,72,82,74,27,36,29,26,38,35,29,30,32,47,70,71,67,43,77,74,62,69,64,73,68,68,81,71,39,27,23,28,55,23,68,38,41,76,49,83,89,34,79,84,53,92,72,53,73,70,42,71,48,72,73,59,85,89,30,69,68,49,48,19,55,76,69,60,42,64,46,82,43,71,49,68,82,90,68,68,57,56,88,80,26,79,42,69,70,50,38,51,53,37,55,72,57,40,55,35,22,38,37,41,37,38,20,46,38,97,90,39,73,49,29,40,34,38,37,29,29,32,78,55,80,73,65,79,49,73,69,49,49,53,50,50,47,53,54,36,37,50,48,20,42,35,36,50,51,8,44,53,34,47,43,27,39,51,48,27,49,56,48,49,55,64,47,48,78,84,72,80,67,88,44,85,33,38,51,74,32,73,49,79,46,49,33,87,33,86,78,63,45,28,11,47,42,61,50,65,44,83,39,77,86,61,17,35,33,44,38,39,32,38,28,57,68,65,32,65,67,14,22,42,51,31,28,49,50,54,42,30,50,51,49,44,46,71,57,43,50,45,44,24,56,41,50,49,53,50,24,51,52,36,38,50,51,44,67,72,45,58,86,87,49,75,86,61,36,31,25,32,32,37,33,37,42,30,19,80,82,28,34,33,39,32,19,23,22,52,31,72,78,59,51,39,32,40,70,86,56,45,70,47,81,62,74,85,63,56,63,29,67,40,32,36,71,70,70,76,79,46,47,62,35,73,47,78,47,62,61,56,17,35,42,36,39,56,41,66,31,52,33,40,52,95,88,41,54,52,67,59,28,51,50,52,51,51,56,51,57,63,68,47,60,89,47,55,62,58,35,54,51,50,50,44,57,73,57,44,79,60,82,56,89,35,37,27,28,39,41,39,32,32,36,31,59,58,61,67,89,36,46,49,77,45,81,44,69,89,44,82,74,47,41,63,54,51,30,49,49,52,43,52,51,28,48,75,68,72,39,57,89,50,33,67,64,48,33,54,39,47,38,37,49,48,48,46,39,56,75,72,37,30,77,65,31,36,40,37,40,38,59,68,90,35,40,31,44,34,36,34,20,42,27,47,53,52,87,68,84,34,81,57,53,94,77,60,76,80,20,41,44,51,47,52,37,44,68,68,25,78,43,69,52,59,34,62,57,94,69,14,28,32,41,38,36,29,30,77,60,62,92,82,58,68,68,86,116,135,75,55,65,79,67,62,62,57,48,79,60,46,53,48,50,44,23,51,51,30,62,69,45,56,87,43,46,66,59,50,35,51,53,42,50,53,50,42,49,69,76,44,49,72,51,63,72,39,66,72,50,39,59,41,46,56,53,28,46,46,49,51,54,51,51,51,40,50,56,38,54,42,64,94,82,67,72,67,63,77,58,53,67,48,46,38,52,48,25,33,50,27,34,76,69,69,44,63,66,52,59,59,54,44,50,54,51,51,43,49,53,50,50,51,51,53,50,59,67,49,45,61,78,77,44,88,52,41,63,58,51,38,53,36,48,54,50,46,50,52,53,49,49,48,35,52,46,49,28,46,39,54,25,52,50,38,18,49,51,41,40,49,48,53,52,43,46,56,49,45,50,52,49,47,42,63,66,54,39,46,80,52,68,39,47,55,57,29,43,40,34,48,25,53,57,38,36,72,80,75,27,36,30,26,38,35,30,30,32,47,68,70,67,41,78,74,60,69,63,73,68,68,81,69,41,26,23,28,56,23,69,38,41,74,51,80,88,34,81,85,53,92,72,54,74,70,42,71,49,71,74,58,82,89,30,70,68,49,48,20,54,74,69,61,42,63,46,81,45,72,49,70,82,91,68,69,58,56,87,78,26,80,41,70,71,51,38,53,52,38,55,73,56,40,55,36,23,39,36,41,38,38,19,47,39,96,90,39,73,49,29,40,35,38,36,29,29,32,77,54,79,74,64,79,48,72,68,50,49,54,50,50,48,53,54,35,38,50,48,21,43,33,35,50,50,9,45,53,34,47,43,27,40,50,48,25,49,55,48,50,56,64,46,48,81,86,70,78,68,90,45,86,33,37,50,76,33,72,50,77,46,48,34,86,36,87,79,64,46,27,11,46,43,62,49,67,43,83,40,75,87,62,19,35,34,43,38,38,35,38,28,56,67,66,33,66,68,14,22,44,53,31,28,49,50,53,42,31,50,51,48,43,46,72,58,42,51,46,42,23,57,40,51,48,53,48,24,50,52,36,39,50,51,46,68,72,44,56,86,86,49,76,86,60,37,30,26,32,33,36,31,37,41,31,20,81,82,29,36,33,38,32,19,23,23,52,32,73,78,60,51,39,35,40,68,85,55,45,70,46,82,61,74,86,62,56,64,29,68,40,34,36,71,70,70,78,80,46,48,63,34,74,47,78,46,61,62,57,17,37,43,38,39,55,40,64,33,53,32,41,52,97,89,41,54,53,67,58,29,51,51,51,50,51,56,50,58,62,69,46,59,90,46,55,63,58,34,52,50,50,50,44,56,73,59,44,82,61,82,56,90,37,39,27,28,39,40,41,33,34,35,30,59,57,60,68,89,36,48,49,76,44,82,45,71,88,43,82,72,45,42,63,55,51,31,49,49,53,41,51,51,28,49,74,68,70,39,56,88,49,34,65,63,48,31,52,39,48,39,38,48,48,48,47,38,55,73,72,36,31,78,67,32,36,40,35,41,37,58,69,90,37,41,29,44,34,36,34,21,42,27,48,54,54,88,69,84,33,80,53,52,93,77,59,76,80,21,40,44,52,48,54,37,44,66,67,24,78,42,69,53,60,34,62,57,96,70,14,28,33,41,37,36,29,31,78,61,61,93,82,58,68,67,88,115